Protein AF-0000000074538160 (afdb_homodimer)

pLDDT: mean 96.9, std 2.84, range [79.94, 98.94]

Solvent-accessible surface area (backbone atoms only — not comparable to full-atom values): 39785 Å² total; per-residue (Å²): 89,37,31,44,32,22,44,31,34,42,25,42,50,98,81,54,50,70,41,69,65,36,22,42,31,29,35,51,31,23,67,41,72,41,47,61,70,58,47,47,67,73,40,71,86,40,51,75,45,78,40,78,60,17,30,36,31,35,16,29,19,36,54,29,30,30,57,59,32,44,50,45,82,41,67,63,48,65,35,31,48,67,58,26,52,51,32,41,70,72,42,38,67,59,33,44,70,61,32,39,70,66,44,35,49,53,49,51,42,39,24,42,36,34,19,34,31,31,38,23,36,48,34,79,80,54,83,54,48,66,63,52,65,70,40,84,44,30,32,40,40,18,41,37,43,60,48,55,42,76,90,41,36,68,58,43,49,52,53,37,50,52,49,43,53,59,44,49,75,55,50,51,98,44,24,38,60,29,38,20,47,51,32,64,86,39,35,23,63,70,46,50,51,53,52,51,50,50,29,61,76,67,70,36,50,35,34,29,44,36,41,65,33,71,50,52,46,40,22,34,74,69,56,38,65,71,47,49,67,62,40,42,79,72,28,90,76,64,68,62,77,34,41,66,66,61,48,58,56,70,49,64,99,39,44,29,37,38,29,47,37,33,66,59,86,67,49,69,75,59,50,92,53,32,24,38,28,43,27,52,54,31,40,44,38,33,26,45,53,65,56,61,58,69,56,33,60,72,47,64,46,45,42,20,34,22,50,43,24,37,72,45,29,89,60,58,34,52,36,60,48,53,43,38,43,58,40,45,47,30,73,43,58,40,57,63,46,33,50,51,52,53,32,14,23,11,28,28,17,16,59,62,72,71,43,67,39,16,31,63,44,66,75,18,37,22,31,33,19,29,32,75,43,70,62,52,53,80,91,43,42,62,43,47,46,44,68,69,48,69,54,37,78,40,33,22,43,53,48,37,79,55,86,115,89,36,31,43,31,22,46,30,36,44,27,42,51,98,81,55,49,72,43,70,65,36,23,42,31,29,34,51,29,23,65,43,72,42,47,61,69,58,48,46,67,73,41,72,85,40,50,76,44,78,40,77,61,17,29,37,30,36,15,27,18,36,54,28,30,30,57,58,33,45,51,44,84,41,68,60,47,66,35,32,48,67,57,24,51,51,32,40,70,71,42,38,65,59,33,43,70,62,34,40,72,66,46,36,48,52,50,50,44,38,24,42,37,33,19,35,32,31,36,24,35,48,33,78,80,53,82,54,46,65,64,52,68,71,39,85,44,31,31,41,40,18,39,37,41,59,48,57,43,75,91,42,37,68,59,44,50,52,53,36,50,53,50,42,54,59,43,49,74,56,51,51,97,45,26,40,58,29,38,19,47,49,32,64,87,38,35,23,64,70,46,49,50,54,53,50,51,50,29,59,77,66,70,36,50,35,35,30,44,37,39,63,34,72,49,54,46,40,21,35,72,70,57,39,66,70,47,50,68,61,40,43,78,71,29,90,77,67,65,62,77,36,40,67,67,60,48,58,57,70,49,66,99,38,44,28,36,37,29,46,36,34,65,58,87,68,51,70,76,58,50,91,53,31,26,39,28,43,28,50,54,29,40,45,40,33,26,44,53,64,56,59,58,71,56,33,60,73,47,63,46,45,42,21,34,22,49,43,26,36,70,45,31,86,61,58,34,52,36,60,48,55,43,38,42,57,41,44,46,31,73,44,56,40,57,62,47,34,51,52,51,53,32,16,24,11,29,28,16,16,59,62,71,69,43,66,39,16,31,62,43,65,74,18,37,21,30,32,20,29,31,76,44,70,63,52,54,80,90,43,42,62,42,47,47,43,69,71,46,68,54,38,78,39,32,21,42,52,46,37,77,56,87,115

InterPro domains:
  IPR006680 Amidohydrolase-related [PF01979] (56-401)
  IPR011059 Metal-dependent hydrolase, composite domain superfamily [G3DSA:2.30.40.10] (18-399)
  IPR011059 Metal-dependent hydrolase, composite domain superfamily [SSF51338] (5-71)
  IPR032466 Metal-dependent hydrolase [SSF51556] (58-356)
  IPR050287 5-Methylthioadenosine/S-adenosylhomocysteine deaminase [PTHR43794] (3-376)

Radius of gyration: 28.09 Å; Cα contacts (8 Å, |Δi|>4): 1899; chains: 2; bounding box: 71×78×60 Å

Nearest PDB structures (foldseek):
  3v7p-assembly1_A-2  TM=9.615E-01  e=7.462E-52  Nitratiruptor sp. SB155-2
  4m51-assembly1_A-2  TM=9.597E-01  e=9.578E-51  Nitratiruptor sp. SB155-2
  7lkj-assembly1_B  TM=9.302E-01  e=2.598E-47  Helicobacter pylori
  7lkj-assembly2_D  TM=9.260E-01  e=8.483E-46  Helicobacter pylori
  2imr-assembly1_A  TM=6.875E-01  e=3.384E-22  Deinococcus radiodurans

Secondary structure (DSSP, 8-state):
-EEEEEEEEE--STT--EEEEEEEEESSBEEEEE-HHHHHHH-TTSEEEEEEEEEEEEPEEEEEEEGGGTT-SS-S--S-HHHHHHHHHHHHHHHHHH--HHHHHHHHHHHHHTTEEEEEEEESSSTTHHHHHTSSSEEEEEEEE-B--GGGHHHHHHHHHHHHHHHHTT-SSSEEEEEEE--TTTB-HHHHHHHHHHHHHHT--EEEEES-SHHHHHHHHHS-STHHHHHTTT-SS------HHHHHHTTTTS-EEEEE-TT---GGG--TTEEEEE-HHHHHHH-S----HHHHHHHT-EEEE--EETTS-S---HHHHHHHHHHHTTTS-HHHHHHHHHHIIIIIHHHHHT-S-SS--TTSB--EEEEEPPSS-GGGHHHHHHHH----SEEEETTEE---/-EEEEEEEEE--STT--EEEEEEEEESSBEEEEE-HHHHHHH-TTSEEEEEEEEEEEEPEEEEEEEGGGTT-SS-S--S-HHHHHHHHHHHHHHHHHH--HHHHHHHHHHHHHTTEEEEEEEESSSTTHHHHHTSSSEEEEEEEE-B--GGGHHHHHHHHHHHHHHHHTT-SSSEEEEEEE--TTTB-HHHHHHHHHHHHHHT--EEEEES-SHHHHHHHHHS-STHHHHHTTT-SS------HHHHHHTTTTS-EEEEE-TT---GGG--TTEEEEE-HHHHHHH-S----HHHHHHHT-EEEE--EETTS-S---HHHHHHHHHHHTTTS-HHHHHHHHHHIIIIIHHHHHT-S-SS--TTSB--EEEEEPPSS-GGGHHHHHHHH--S-SEEEETTEEP--

Sequence (808 aa):
MEILKAKWLIVCDENFKILKDRCIAFDEKIRAIGSESELRAKFKNAKFSELRNSVIAPAFVNTHVHLEFSANASELTYGDFIAWLGSIVTHGGELAKKCTPKIMQKALNSMLKSGVGTVGAVSSFGKDLHILATSPARVVFFNEILGSNGEFVEQNWLNFMAKFKASQAFASARFTPAVSLHSPYSIHPDLAIKALNFAREKDLIVCTHFLESKAEKSWLDSGTGAFKEHLKRFVKEPKPMFSAEGYFAQFSQLRTLFTHCVYESDFTKFKPYHSITHCAVSNRLLGKKALDLGAILRAKVNLNIGTDGLSSNISLNFWDELRAVLLTHQNLELNHLAKVVFKAATKGGADALGINSGELKPAKLADIAVYSAPKCDESELVLQLILHTKQAKRLYIGGKICEFMEILKAKWLIVCDENFKILKDRCIAFDEKIRAIGSESELRAKFKNAKFSELRNSVIAPAFVNTHVHLEFSANASELTYGDFIAWLGSIVTHGGELAKKCTPKIMQKALNSMLKSGVGTVGAVSSFGKDLHILATSPARVVFFNEILGSNGEFVEQNWLNFMAKFKASQAFASARFTPAVSLHSPYSIHPDLAIKALNFAREKDLIVCTHFLESKAEKSWLDSGTGAFKEHLKRFVKEPKPMFSAEGYFAQFSQLRTLFTHCVYESDFTKFKPYHSITHCAVSNRLLGKKALDLGAILRAKVNLNIGTDGLSSNISLNFWDELRAVLLTHQNLELNHLAKVVFKAATKGGADALGINSGELKPAKLADIAVYSAPKCDESELVLQLILHTKQAKRLYIGGKICEF

Organism: Campylobacter curvus (strain 525.92) (NCBI:txid360105)

Foldseek 3Di:
DAKEWEQWEQFLPPVRDIDGGKIWDDFLFTADIGHPVVVCVVVVPHHYDYDYQKYKYFFFEAQAAELLQLQDAPQAAFAAQLRRVVSCVVCVVVSSVRRDLVSSLVQVVLAVFLRHQEYEYEYAQLRCLVVQLPARHQYAYAQEQWAADPVCLVVSLVNSVVSQVVNVVSDDPRYHYAHEYEEQQTHAPVNLLVRLVVCVVVVGAYEYEACLAPQVQCCLPPVDDDVQVVCCVRPVGDHRRHHRVRVVVSCPPHQYEHERCQVPDALLPDDQSYAYEAQQQLSRGHHDTHRPVVNNVVSVGQYAYHNNYVSRHNGSQVLVRLVSQLVRCVVDDRLVSLSVHLSNRFVSSCSSNVAQTRGNDGPGGPFMFMARFDPDDPSCGSVVCSVDGRGTPWTDNSNHTHDD/DAKEWEQWEQFLPPVRDIDGGWIWDDFLFTADIGHPVVVCVVVVPHHYDYDYQKYKYFFFEAQAAELLQLQDAPQAAFAAQLRRVVSCVVCVVVSSVRRDLVSSLVQVVLAVFLRHQEYEYEYAQLRCLVVQLPANHQYAYAQEQWAADPVCLVVSLVNSVVSQVVNVVSDDPRGHYAHEYEEQQTHAPVNLLVRLVVCVVVVGAYEYEACLAPQVQCCLPPVDDPVQVSCCVRPVGDHRRHHSVRVVVSCPPHQYEHERCQVPDALLPDDQSYAYEAQQQLSRGHHDTHRPVVNNVVSVGQYAYHNNYVSRHNGSQVLVRLVSQLVRCVVDDRLVSLSVHLSNRFVSSCSSNVAQTRGNDGPGGPFMFMARFDPDDPSCGSVVCSVDGRGTPWTDNSNHTHDD

Structure (mmCIF, N/CA/C/O backbone):
data_AF-0000000074538160-model_v1
#
loop_
_entity.id
_entity.type
_entity.pdbx_description
1 polymer 'Metallo-dependent hydrolase, subgroup D'
#
loop_
_atom_site.group_PDB
_atom_site.id
_atom_site.type_symbol
_atom_site.label_atom_id
_atom_site.label_alt_id
_atom_site.label_comp_id
_atom_site.label_asym_id
_atom_site.label_entity_id
_atom_site.label_seq_id
_atom_site.pdbx_PDB_ins_code
_atom_site.Cartn_x
_atom_site.Cartn_y
_atom_site.Cartn_z
_atom_site.occupancy
_atom_site.B_iso_or_equiv
_atom_site.auth_seq_id
_atom_site.auth_comp_id
_atom_site.auth_asym_id
_atom_site.auth_atom_id
_atom_site.pdbx_PDB_model_num
ATOM 1 N N . MET A 1 1 ? -12.555 -36.156 9.016 1 93.69 1 MET A N 1
ATOM 2 C CA . MET A 1 1 ? -13.656 -35.312 8.57 1 93.69 1 MET A CA 1
ATOM 3 C C . MET A 1 1 ? -13.906 -34.156 9.555 1 93.69 1 MET A C 1
ATOM 5 O O . MET A 1 1 ? -13.906 -34.375 10.766 1 93.69 1 MET A O 1
ATOM 9 N N . GLU A 1 2 ? -13.961 -32.938 9.07 1 97.44 2 GLU A N 1
ATOM 10 C CA . GLU A 1 2 ? -14.195 -31.75 9.891 1 97.44 2 GLU A CA 1
ATOM 11 C C . GLU A 1 2 ? -15.398 -30.969 9.391 1 97.44 2 GLU A C 1
ATOM 13 O O . GLU A 1 2 ? -15.703 -30.969 8.195 1 97.44 2 GLU A O 1
ATOM 18 N N . ILE A 1 3 ? -16.109 -30.438 10.297 1 98.56 3 ILE A N 1
ATOM 19 C CA . ILE A 1 3 ? -17.156 -29.453 10.008 1 98.56 3 ILE A CA 1
ATOM 20 C C . ILE A 1 3 ? -16.844 -28.141 10.711 1 98.56 3 ILE A C 1
ATOM 22 O O . ILE A 1 3 ? -16.703 -28.094 11.93 1 98.56 3 ILE A O 1
ATOM 26 N N . LEU A 1 4 ? -16.609 -27.094 9.914 1 98.62 4 LEU A N 1
ATOM 27 C CA . LEU A 1 4 ? -16.406 -25.766 10.469 1 98.62 4 LEU A CA 1
ATOM 28 C C . LEU A 1 4 ? -17.625 -24.875 10.25 1 98.62 4 LEU A C 1
ATOM 30 O O . LEU A 1 4 ? -18.219 -24.891 9.164 1 98.62 4 LEU A O 1
ATOM 34 N N . LYS A 1 5 ? -18.109 -24.188 11.25 1 98.25 5 LYS A N 1
ATOM 35 C CA . LYS A 1 5 ? -19.141 -23.156 11.148 1 98.25 5 LYS A CA 1
ATOM 36 C C . LYS A 1 5 ? -18.547 -21.766 11.344 1 98.25 5 LYS A C 1
ATOM 38 O O . LYS A 1 5 ? -17.766 -21.531 12.273 1 98.25 5 LYS A O 1
ATOM 43 N N . ALA A 1 6 ? -18.797 -20.828 10.461 1 98.25 6 ALA A N 1
ATOM 44 C CA . ALA A 1 6 ? -18.281 -19.453 10.594 1 98.25 6 ALA A CA 1
ATOM 45 C C . ALA A 1 6 ? -19.375 -18.438 10.258 1 98.25 6 ALA A C 1
ATOM 47 O O . ALA A 1 6 ? -20.422 -18.797 9.727 1 98.25 6 ALA A O 1
ATOM 48 N N . LYS A 1 7 ? -19.141 -17.188 10.656 1 98.06 7 LYS A N 1
ATOM 49 C CA . LYS A 1 7 ? -20.078 -16.094 10.383 1 98.06 7 LYS A CA 1
ATOM 50 C C . LYS A 1 7 ? -20.281 -15.914 8.883 1 98.06 7 LYS A C 1
ATOM 52 O O . LYS A 1 7 ? -21.406 -15.703 8.422 1 98.06 7 LYS A O 1
ATOM 57 N N . TRP A 1 8 ? -19.141 -15.992 8.172 1 98.44 8 TRP A N 1
ATOM 58 C CA . TRP A 1 8 ? -19.203 -15.82 6.723 1 98.44 8 TRP A CA 1
ATOM 59 C C . TRP A 1 8 ? -18.406 -16.906 6.008 1 98.44 8 TRP A C 1
ATOM 61 O O . TRP A 1 8 ? -17.344 -17.312 6.477 1 98.44 8 TRP A O 1
ATOM 71 N N . LEU A 1 9 ? -18.938 -17.438 4.914 1 98.62 9 LEU A N 1
ATOM 72 C CA . LEU A 1 9 ? -18.203 -18.234 3.943 1 98.62 9 LEU A CA 1
ATOM 73 C C . LEU A 1 9 ? -18.125 -17.516 2.598 1 98.62 9 LEU A C 1
ATOM 75 O O . LEU A 1 9 ? -19.156 -17.234 1.979 1 98.62 9 LEU A O 1
ATOM 79 N N . ILE A 1 10 ? -16.906 -17.188 2.209 1 98.75 10 ILE A N 1
ATOM 80 C CA . ILE A 1 10 ? -16.719 -16.641 0.869 1 98.75 10 ILE A CA 1
ATOM 81 C C . ILE A 1 10 ? -16.469 -17.781 -0.116 1 98.75 10 ILE A C 1
ATOM 83 O O . ILE A 1 10 ? -15.391 -18.391 -0.117 1 98.75 10 ILE A O 1
ATOM 87 N N . VAL A 1 11 ? -17.359 -18.078 -0.979 1 97.69 11 VAL A N 1
ATOM 88 C CA . VAL A 1 11 ? -17.359 -19.281 -1.805 1 97.69 11 VAL A CA 1
ATOM 89 C C . VAL A 1 11 ? -16.391 -19.109 -2.975 1 97.69 11 VAL A C 1
ATOM 91 O O . VAL A 1 11 ? -15.766 -20.078 -3.418 1 97.69 11 VAL A O 1
ATOM 94 N N . CYS A 1 12 ? -16.203 -17.812 -3.545 1 97.31 12 CYS A N 1
ATOM 95 C CA . CYS A 1 12 ? -15.344 -17.438 -4.66 1 97.31 12 CYS A CA 1
ATOM 96 C C . CYS A 1 12 ? -15.766 -18.156 -5.941 1 97.31 12 CYS A C 1
ATOM 98 O O . CYS A 1 12 ? -14.914 -18.609 -6.707 1 97.31 12 CYS A O 1
ATOM 100 N N . ASP A 1 13 ? -17.094 -18.406 -6.098 1 95 13 ASP A N 1
ATOM 101 C CA . ASP A 1 13 ? -17.625 -18.938 -7.348 1 95 13 ASP A CA 1
ATOM 102 C C . ASP A 1 13 ? -17.797 -17.828 -8.383 1 95 13 ASP A C 1
ATOM 104 O O . ASP A 1 13 ? -17.312 -16.703 -8.195 1 95 13 ASP A O 1
ATOM 108 N N . GLU A 1 14 ? -18.406 -18.094 -9.523 1 91.44 14 GLU A N 1
ATOM 109 C CA . GLU A 1 14 ? -18.547 -17.141 -10.617 1 91.44 14 GLU A CA 1
ATOM 110 C C . GLU A 1 14 ? -19.359 -15.922 -10.18 1 91.44 14 GLU A C 1
ATOM 112 O O . GLU A 1 14 ? -19.125 -14.812 -10.656 1 91.44 14 GLU A O 1
ATOM 117 N N . ASN A 1 15 ? -20.25 -16.141 -9.234 1 92.31 15 ASN A N 1
ATOM 118 C CA . ASN A 1 15 ? -21.094 -15.055 -8.773 1 92.31 15 ASN A CA 1
ATOM 119 C C . ASN A 1 15 ? -20.562 -14.438 -7.484 1 92.31 15 ASN A C 1
ATOM 121 O O . ASN A 1 15 ? -21.172 -13.508 -6.938 1 92.31 15 ASN A O 1
ATOM 125 N N . PHE A 1 16 ? -19.453 -14.953 -7 1 95.56 16 PHE A N 1
ATOM 126 C CA . PHE A 1 16 ? -18.828 -14.484 -5.766 1 95.56 16 PHE A CA 1
ATOM 127 C C . PHE A 1 16 ? -19.828 -14.492 -4.617 1 95.56 16 PHE A C 1
ATOM 129 O O . PHE A 1 16 ? -19.984 -13.484 -3.926 1 95.56 16 PHE A O 1
ATOM 136 N N . LYS A 1 17 ? -20.469 -15.656 -4.352 1 95.19 17 LYS A N 1
ATOM 137 C CA . LYS A 1 17 ? -21.484 -15.812 -3.307 1 95.19 17 LYS A CA 1
ATOM 138 C C . LYS A 1 17 ? -20.844 -15.812 -1.921 1 95.19 17 LYS A C 1
ATOM 140 O O . LYS A 1 17 ? -19.781 -16.406 -1.717 1 95.19 17 LYS A O 1
ATOM 145 N N . ILE A 1 18 ? -21.438 -15.07 -1.02 1 98.31 18 ILE A N 1
ATOM 146 C CA . ILE A 1 18 ? -21.078 -15.086 0.395 1 98.31 18 ILE A CA 1
ATOM 147 C C . ILE A 1 18 ? -22.219 -15.672 1.215 1 98.31 18 ILE A C 1
ATOM 149 O O . ILE A 1 18 ? -23.359 -15.234 1.089 1 98.31 18 ILE A O 1
ATOM 153 N N . LEU A 1 19 ? -21.938 -16.688 1.991 1 97.81 19 LEU A N 1
ATOM 154 C CA . LEU A 1 19 ? -22.953 -17.344 2.818 1 97.81 19 LEU A CA 1
ATOM 155 C C . LEU A 1 19 ? -22.797 -16.922 4.281 1 97.81 19 LEU A C 1
ATOM 157 O O . LEU A 1 19 ? -21.688 -16.766 4.773 1 97.81 19 LEU A O 1
ATOM 161 N N . LYS A 1 20 ? -23.906 -16.734 4.953 1 96.81 20 LYS A N 1
ATOM 162 C CA . LYS A 1 20 ? -23.906 -16.312 6.352 1 96.81 20 LYS A CA 1
ATOM 163 C C . LYS A 1 20 ? -24.328 -17.469 7.266 1 96.81 20 LYS A C 1
ATOM 165 O O . LYS A 1 20 ? -25.312 -18.156 7 1 96.81 20 LYS A O 1
ATOM 170 N N . ASP A 1 21 ? -23.562 -17.703 8.25 1 97.44 21 ASP A N 1
ATOM 171 C CA . ASP A 1 21 ? -23.875 -18.656 9.312 1 97.44 21 ASP A CA 1
ATOM 172 C C . ASP A 1 21 ? -24.078 -20.062 8.75 1 97.44 21 ASP A C 1
ATOM 174 O O . ASP A 1 21 ? -25.078 -20.719 9.055 1 97.44 21 ASP A O 1
ATOM 178 N N . ARG A 1 22 ? -23.109 -20.438 7.867 1 97.88 22 ARG A N 1
ATOM 179 C CA . ARG A 1 22 ? -23.141 -21.766 7.25 1 97.88 22 ARG A CA 1
ATOM 180 C C . ARG A 1 22 ? -21.922 -22.578 7.652 1 97.88 22 ARG A C 1
ATOM 182 O O . ARG A 1 22 ? -20.969 -22.047 8.242 1 97.88 22 ARG A O 1
ATOM 189 N N . CYS A 1 23 ? -22.047 -23.844 7.41 1 98.56 23 CYS A N 1
ATOM 190 C CA . CYS A 1 23 ? -20.984 -24.797 7.734 1 98.56 23 CYS A CA 1
ATOM 191 C C . CYS A 1 23 ? -20.375 -25.375 6.473 1 98.56 23 CYS A C 1
ATOM 193 O O . CYS A 1 23 ? -21.016 -25.438 5.426 1 98.56 23 CYS A O 1
ATOM 195 N N . ILE A 1 24 ? -19.141 -25.75 6.586 1 98.81 24 ILE A N 1
ATOM 196 C CA . ILE A 1 24 ? -18.438 -26.5 5.547 1 98.81 24 ILE A CA 1
ATOM 197 C C . ILE A 1 24 ? -17.906 -27.812 6.121 1 98.81 24 ILE A C 1
ATOM 199 O O . ILE A 1 24 ? -17.312 -27.828 7.199 1 98.81 24 ILE A O 1
ATOM 203 N N . ALA A 1 25 ? -18.188 -28.906 5.469 1 98.81 25 ALA A N 1
ATOM 204 C CA . ALA A 1 25 ? -17.703 -30.234 5.84 1 98.81 25 ALA A CA 1
ATOM 205 C C . ALA A 1 25 ? -16.641 -30.719 4.859 1 98.81 25 ALA A C 1
ATOM 207 O O . ALA A 1 25 ? -16.812 -30.625 3.643 1 98.81 25 ALA A O 1
ATOM 208 N N . PHE A 1 26 ? -15.469 -31.188 5.418 1 98.69 26 PHE A N 1
ATOM 209 C CA . PHE A 1 26 ? -14.406 -31.594 4.5 1 98.69 26 PHE A CA 1
ATOM 210 C C . PHE A 1 26 ? -13.5 -32.625 5.145 1 98.69 26 PHE A C 1
ATOM 212 O O . PHE A 1 26 ? -13.453 -32.75 6.371 1 98.69 26 PHE A O 1
ATOM 219 N N . ASP A 1 27 ? -12.875 -33.469 4.379 1 98.12 27 ASP A N 1
ATOM 220 C CA . ASP A 1 27 ? -11.656 -34.25 4.617 1 98.12 27 ASP A CA 1
ATOM 221 C C . ASP A 1 27 ? -10.523 -33.781 3.715 1 98.12 27 ASP A C 1
ATOM 223 O O . ASP A 1 27 ? -10.172 -32.594 3.721 1 98.12 27 ASP A O 1
ATOM 227 N N . GLU A 1 28 ? -10.117 -34.562 2.783 1 98 28 GLU A N 1
ATOM 228 C CA . GLU A 1 28 ? -9.133 -34.062 1.826 1 98 28 GLU A CA 1
ATOM 229 C C . GLU A 1 28 ? -9.773 -33.125 0.809 1 98 28 GLU A C 1
ATOM 231 O O . GLU A 1 28 ? -9.109 -32.219 0.289 1 98 28 GLU A O 1
ATOM 236 N N . LYS A 1 29 ? -11.062 -33.375 0.63 1 98.5 29 LYS A N 1
ATOM 237 C CA . LYS A 1 29 ? -11.875 -32.562 -0.268 1 98.5 29 LYS A CA 1
ATOM 238 C C . LYS A 1 29 ? -13.086 -31.984 0.46 1 98.5 29 LYS A C 1
ATOM 240 O O . LYS A 1 29 ? -13.492 -32.5 1.503 1 98.5 29 LYS A O 1
ATOM 245 N N . ILE A 1 30 ? -13.586 -30.938 -0.031 1 98.75 30 ILE A N 1
ATOM 246 C CA . ILE A 1 30 ? -14.836 -30.391 0.486 1 98.75 30 ILE A CA 1
ATOM 247 C C . ILE A 1 30 ? -15.984 -31.344 0.155 1 98.75 30 ILE A C 1
ATOM 249 O O . ILE A 1 30 ? -16.125 -31.781 -0.989 1 98.75 30 ILE A O 1
ATOM 253 N N . ARG A 1 31 ? -16.781 -31.672 1.152 1 98.69 31 ARG A N 1
ATOM 254 C CA . ARG A 1 31 ? -17.844 -32.656 0.955 1 98.69 31 ARG A CA 1
ATOM 255 C C . ARG A 1 31 ? -19.203 -31.953 0.811 1 98.69 31 ARG A C 1
ATOM 257 O O . ARG A 1 31 ? -20.047 -32.406 0.038 1 98.69 31 ARG A O 1
ATOM 264 N N . ALA A 1 32 ? -19.359 -30.938 1.624 1 98.44 32 ALA A N 1
ATOM 265 C CA . ALA A 1 32 ? -20.656 -30.25 1.595 1 98.44 32 ALA A CA 1
ATOM 266 C C . ALA A 1 32 ? -20.578 -28.906 2.299 1 98.44 32 ALA A C 1
ATOM 268 O O . ALA A 1 32 ? -19.719 -28.688 3.15 1 98.44 32 ALA A O 1
ATOM 269 N N . ILE A 1 33 ? -21.422 -28.016 1.867 1 98.44 33 ILE A N 1
ATOM 270 C CA . ILE A 1 33 ? -21.734 -26.766 2.557 1 98.44 33 ILE A CA 1
ATOM 271 C C . ILE A 1 33 ? -23.219 -26.719 2.896 1 98.44 33 ILE A C 1
ATOM 273 O O . ILE A 1 33 ? -24.062 -27.062 2.066 1 98.44 33 ILE A O 1
ATOM 277 N N . GLY A 1 34 ? -23.547 -26.406 4.094 1 98 34 GLY A N 1
ATOM 278 C CA . GLY A 1 34 ? -24.953 -26.391 4.5 1 98 34 GLY A CA 1
ATOM 279 C C . GLY A 1 34 ? -25.156 -25.906 5.922 1 98 34 GLY A C 1
ATOM 280 O O . GLY A 1 34 ? -24.266 -25.266 6.5 1 98 34 GLY A O 1
ATOM 281 N N . SER A 1 35 ? -26.344 -26.156 6.453 1 97.94 35 SER A N 1
ATOM 282 C CA . SER A 1 35 ? -26.641 -25.797 7.836 1 97.94 35 SER A CA 1
ATOM 283 C C . SER A 1 35 ? -25.953 -26.734 8.812 1 97.94 35 SER A C 1
ATOM 285 O O . SER A 1 35 ? -25.578 -27.859 8.445 1 97.94 35 SER A O 1
ATOM 287 N N . GLU A 1 36 ? -25.75 -26.188 9.992 1 97.5 36 GLU A N 1
ATOM 288 C CA . GLU A 1 36 ? -25.156 -27.016 11.047 1 97.5 36 GLU A CA 1
ATOM 289 C C . GLU A 1 36 ? -25.938 -28.312 11.234 1 97.5 36 GLU A C 1
ATOM 291 O O . GLU A 1 36 ? -25.344 -29.406 11.25 1 97.5 36 GLU A O 1
ATOM 296 N N . SER A 1 37 ? -27.25 -28.219 11.367 1 97.56 37 SER A N 1
ATOM 297 C CA . SER A 1 37 ? -28.094 -29.375 11.609 1 97.56 37 SER A CA 1
ATOM 298 C C . SER A 1 37 ? -27.953 -30.406 10.484 1 97.56 37 SER A C 1
ATOM 300 O O . SER A 1 37 ? -27.828 -31.594 10.734 1 97.56 37 SER A O 1
ATOM 302 N N . GLU A 1 38 ? -27.953 -29.938 9.305 1 98 38 GLU A N 1
ATOM 303 C CA . GLU A 1 38 ? -27.859 -30.812 8.141 1 98 38 GLU A CA 1
ATOM 304 C C . GLU A 1 38 ? -26.531 -31.547 8.109 1 98 38 GLU A C 1
ATOM 306 O O . GLU A 1 38 ? -26.484 -32.75 7.914 1 98 38 GLU A O 1
ATOM 311 N N . LEU A 1 39 ? -25.438 -30.875 8.289 1 98.19 39 LEU A N 1
ATOM 312 C CA . LEU A 1 39 ? -24.109 -31.453 8.117 1 98.19 39 LEU A CA 1
ATOM 313 C C . LEU A 1 39 ? -23.766 -32.375 9.289 1 98.19 39 LEU A C 1
ATOM 315 O O . LEU A 1 39 ? -23.094 -33.375 9.102 1 98.19 39 LEU A O 1
ATOM 319 N N . ARG A 1 40 ? -24.234 -32 10.453 1 97.25 40 ARG A N 1
ATOM 320 C CA . ARG A 1 40 ? -23.984 -32.844 11.609 1 97.25 40 ARG A CA 1
ATOM 321 C C . ARG A 1 40 ? -24.766 -34.156 11.492 1 97.25 40 ARG A C 1
ATOM 323 O O . ARG A 1 40 ? -24.297 -35.219 11.93 1 97.25 40 ARG A O 1
ATOM 330 N N . ALA A 1 41 ? -25.922 -34.062 10.961 1 97.69 41 ALA A N 1
ATOM 331 C CA . ALA A 1 41 ? -26.719 -35.25 10.742 1 97.69 41 ALA A CA 1
ATOM 332 C C . ALA A 1 41 ? -26.094 -36.156 9.664 1 97.69 41 ALA A C 1
ATOM 334 O O . ALA A 1 41 ? -26.125 -37.375 9.766 1 97.69 41 ALA A O 1
ATOM 335 N N . LYS A 1 42 ? -25.625 -35.531 8.648 1 97.56 42 LYS A N 1
ATOM 336 C CA . LYS A 1 42 ? -25.062 -36.25 7.504 1 97.56 42 LYS A CA 1
ATOM 337 C C . LYS A 1 42 ? -23.719 -36.875 7.844 1 97.56 42 LYS A C 1
ATOM 339 O O . LYS A 1 42 ? -23.406 -37.969 7.387 1 97.56 42 LYS A O 1
ATOM 344 N N . PHE A 1 43 ? -22.922 -36.094 8.586 1 97.69 43 PHE A N 1
ATOM 345 C CA . PHE A 1 43 ? -21.594 -36.562 8.945 1 97.69 43 PHE A CA 1
ATOM 346 C C . PHE A 1 43 ? -21.469 -36.719 10.461 1 97.69 43 PHE A C 1
ATOM 348 O O . PHE A 1 43 ? -20.734 -35.969 11.117 1 97.69 43 PHE A O 1
ATOM 355 N N . LYS A 1 44 ? -21.969 -37.781 11.039 1 95.31 44 LYS A N 1
ATOM 356 C CA . LYS A 1 44 ? -22.188 -37.969 12.469 1 95.31 44 LYS A CA 1
ATOM 357 C C . LYS A 1 44 ? -20.859 -38.125 13.211 1 95.31 44 LYS A C 1
ATOM 359 O O . LYS A 1 44 ? -20.766 -37.75 14.383 1 95.31 44 LYS A O 1
ATOM 364 N N . ASN A 1 45 ? -19.812 -38.562 12.516 1 95.12 45 ASN A N 1
ATOM 365 C CA . ASN A 1 45 ? -18.547 -38.812 13.188 1 95.12 45 ASN A CA 1
ATOM 366 C C . ASN A 1 45 ? -17.562 -37.656 12.953 1 95.12 45 ASN A C 1
ATOM 368 O O . ASN A 1 45 ? -16.422 -37.719 13.406 1 95.12 45 ASN A O 1
ATOM 372 N N . ALA A 1 46 ? -18 -36.625 12.273 1 97.06 46 ALA A N 1
ATOM 373 C CA . ALA A 1 46 ? -17.125 -35.5 11.961 1 97.06 46 ALA A CA 1
ATOM 374 C C . ALA A 1 46 ? -16.891 -34.625 13.195 1 97.06 46 ALA A C 1
ATOM 376 O O . ALA A 1 46 ? -17.781 -34.469 14.039 1 97.06 46 ALA A O 1
ATOM 377 N N . LYS A 1 47 ? -15.602 -34.125 13.289 1 97.19 47 LYS A N 1
ATOM 378 C CA . LYS A 1 47 ? -15.305 -33.156 14.336 1 97.19 47 LYS A CA 1
ATOM 379 C C . LYS A 1 47 ? -15.906 -31.797 14 1 97.19 47 LYS A C 1
ATOM 381 O O . LYS A 1 47 ? -15.609 -31.219 12.961 1 97.19 47 LYS A O 1
ATOM 386 N N . PHE A 1 48 ? -16.766 -31.281 14.875 1 97.31 48 PHE A N 1
ATOM 387 C CA . PHE A 1 48 ? -17.438 -30 14.664 1 97.31 48 PHE A CA 1
ATOM 388 C C . PHE A 1 48 ? -16.734 -28.891 15.43 1 97.31 48 PHE A C 1
ATOM 390 O O . PHE A 1 48 ? -16.406 -29.062 16.609 1 97.31 48 PHE A O 1
ATOM 397 N N . SER A 1 49 ? -16.375 -27.812 14.773 1 97 49 SER A N 1
ATOM 398 C CA . SER A 1 49 ? -15.844 -26.609 15.398 1 97 49 SER A CA 1
ATOM 399 C C . SER A 1 49 ? -16.625 -25.359 14.984 1 97 49 SER A C 1
ATOM 401 O O . SER A 1 49 ? -16.766 -25.078 13.797 1 97 49 SER A O 1
ATOM 403 N N . GLU A 1 50 ? -17.141 -24.641 15.93 1 96.69 50 GLU A N 1
ATOM 404 C CA . GLU A 1 50 ? -17.75 -23.344 15.656 1 96.69 50 GLU A CA 1
ATOM 405 C C . GLU A 1 50 ? -16.734 -22.203 15.781 1 96.69 50 GLU A C 1
ATOM 407 O O . GLU A 1 50 ? -16.188 -21.984 16.859 1 96.69 50 GLU A O 1
ATOM 412 N N . LEU A 1 51 ? -16.469 -21.578 14.688 1 96.38 51 LEU A N 1
ATOM 413 C CA . LEU A 1 51 ? -15.531 -20.469 14.648 1 96.38 51 LEU A CA 1
ATOM 414 C C . LEU A 1 51 ? -16.266 -19.141 14.625 1 96.38 51 LEU A C 1
ATOM 416 O O . LEU A 1 51 ? -16.438 -18.531 13.562 1 96.38 51 LEU A O 1
ATOM 420 N N . ARG A 1 52 ? -16.672 -18.594 15.82 1 91.38 52 ARG A N 1
ATOM 421 C CA . ARG A 1 52 ? -17.438 -17.359 15.922 1 91.38 52 ARG A CA 1
ATOM 422 C C . ARG A 1 52 ? -16.656 -16.188 15.352 1 91.38 52 ARG A C 1
ATOM 424 O O . ARG A 1 52 ? -15.43 -16.125 15.469 1 91.38 52 ARG A O 1
ATOM 431 N N . ASN A 1 53 ? -17.188 -15.258 14.758 1 95.38 53 ASN A N 1
ATOM 432 C CA . ASN A 1 53 ? -16.625 -14.023 14.227 1 95.38 53 ASN A CA 1
ATOM 433 C C . ASN A 1 53 ? -15.484 -14.289 13.258 1 95.38 53 ASN A C 1
ATOM 435 O O . ASN A 1 53 ? -14.414 -13.695 13.375 1 95.38 53 ASN A O 1
ATOM 439 N N . SER A 1 54 ? -15.695 -15.383 12.477 1 98.5 54 SER A N 1
ATOM 440 C CA . SER A 1 54 ? -14.672 -15.75 11.508 1 98.5 54 SER A CA 1
ATOM 441 C C . SER A 1 54 ? -15.242 -15.773 10.094 1 98.5 54 SER A C 1
ATOM 443 O O . SER A 1 54 ? -16.453 -15.789 9.906 1 98.5 54 SER A O 1
ATOM 445 N N . VAL A 1 55 ? -14.344 -15.688 9.188 1 98.81 55 VAL A N 1
ATOM 446 C CA . VAL A 1 55 ? -14.609 -15.836 7.762 1 98.81 55 VAL A CA 1
ATOM 447 C C . VAL A 1 55 ? -13.867 -17.062 7.223 1 98.81 55 VAL A C 1
ATOM 449 O O . VAL A 1 55 ? -12.68 -17.234 7.504 1 98.81 55 VAL A O 1
ATOM 452 N N . ILE A 1 56 ? -14.57 -17.938 6.527 1 98.81 56 ILE A N 1
ATOM 453 C CA . ILE A 1 56 ? -13.938 -19.062 5.832 1 98.81 56 ILE A CA 1
ATOM 454 C C . ILE A 1 56 ? -13.883 -18.781 4.336 1 98.81 56 ILE A C 1
ATOM 456 O O . ILE A 1 56 ? -14.867 -18.328 3.742 1 98.81 56 ILE A O 1
ATOM 460 N N . ALA A 1 57 ? -12.758 -18.953 3.732 1 98.94 57 ALA A N 1
ATOM 461 C CA . ALA A 1 57 ? -12.539 -18.75 2.303 1 98.94 57 ALA A CA 1
ATOM 462 C C . ALA A 1 57 ? -11.57 -19.781 1.741 1 98.94 57 ALA A C 1
ATOM 464 O O . ALA A 1 57 ? -10.898 -20.484 2.496 1 98.94 57 ALA A O 1
ATOM 465 N N . PRO A 1 58 ? -11.617 -19.984 0.409 1 98.88 58 PRO A N 1
ATOM 466 C CA . PRO A 1 58 ? -10.523 -20.781 -0.14 1 98.88 58 PRO A CA 1
ATOM 467 C C . PRO A 1 58 ? -9.148 -20.219 0.195 1 98.88 58 PRO A C 1
ATOM 469 O O . PRO A 1 58 ? -8.977 -18.984 0.254 1 98.88 58 PRO A O 1
ATOM 472 N N . ALA A 1 59 ? -8.172 -21.094 0.427 1 98.88 59 ALA A N 1
ATOM 473 C CA . ALA A 1 59 ? -6.801 -20.641 0.618 1 98.88 59 ALA A CA 1
ATOM 474 C C . ALA A 1 59 ? -6.297 -19.891 -0.612 1 98.88 59 ALA A C 1
ATOM 476 O O . ALA A 1 59 ? -6.676 -20.219 -1.741 1 98.88 59 ALA A O 1
ATOM 477 N N . PHE A 1 60 ? -5.43 -18.922 -0.402 1 98.94 60 PHE A N 1
ATOM 478 C CA . PHE A 1 60 ? -4.844 -18.156 -1.495 1 98.94 60 PHE A CA 1
ATOM 479 C C . PHE A 1 60 ? -3.898 -19.031 -2.316 1 98.94 60 PHE A C 1
ATOM 481 O O . PHE A 1 60 ? -3.336 -20 -1.806 1 98.94 60 PHE A O 1
ATOM 488 N N . VAL A 1 61 ? -3.803 -18.703 -3.584 1 98.94 61 VAL A N 1
ATOM 489 C CA . VAL A 1 61 ? -2.854 -19.297 -4.52 1 98.94 61 VAL A CA 1
ATOM 490 C C . VAL A 1 61 ? -1.888 -18.234 -5.023 1 98.94 61 VAL A C 1
ATOM 492 O O . VAL A 1 61 ? -2.27 -17.375 -5.816 1 98.94 61 VAL A O 1
ATOM 495 N N . ASN A 1 62 ? -0.682 -18.219 -4.543 1 98.94 62 ASN A N 1
ATOM 496 C CA . ASN A 1 62 ? 0.362 -17.359 -5.09 1 98.94 62 ASN A CA 1
ATOM 497 C C . ASN A 1 62 ? 1.031 -17.984 -6.305 1 98.94 62 ASN A C 1
ATOM 499 O O . ASN A 1 62 ? 1.911 -18.828 -6.164 1 98.94 62 ASN A O 1
ATOM 503 N N . THR A 1 63 ? 0.752 -17.5 -7.496 1 98.94 63 THR A N 1
ATOM 504 C CA . THR A 1 63 ? 1.077 -18.25 -8.711 1 98.94 63 THR A CA 1
ATOM 505 C C . THR A 1 63 ? 2.506 -17.953 -9.156 1 98.94 63 THR A C 1
ATOM 507 O O . THR A 1 63 ? 3.021 -18.609 -10.07 1 98.94 63 THR A O 1
ATOM 510 N N . HIS A 1 64 ? 3.154 -17 -8.484 1 98.94 64 HIS A N 1
ATOM 511 C CA . HIS A 1 64 ? 4.48 -16.609 -8.953 1 98.94 64 HIS A CA 1
ATOM 512 C C . HIS A 1 64 ? 5.328 -16.062 -7.812 1 98.94 64 HIS A C 1
ATOM 514 O O . HIS A 1 64 ? 5.086 -14.961 -7.328 1 98.94 64 HIS A O 1
ATOM 520 N N . VAL A 1 65 ? 6.344 -16.828 -7.43 1 98.75 65 VAL A N 1
ATOM 521 C CA . VAL A 1 65 ? 7.254 -16.375 -6.383 1 98.75 65 VAL A CA 1
ATOM 522 C C . VAL A 1 65 ? 8.664 -16.906 -6.656 1 98.75 65 VAL A C 1
ATOM 524 O O . VAL A 1 65 ? 8.828 -18.016 -7.145 1 98.75 65 VAL A O 1
ATOM 527 N N . HIS A 1 66 ? 9.68 -16.109 -6.469 1 97.5 66 HIS A N 1
ATOM 528 C CA . HIS A 1 66 ? 11.094 -16.484 -6.473 1 97.5 66 HIS A CA 1
ATOM 529 C C . HIS A 1 66 ? 11.641 -16.562 -5.055 1 97.5 66 HIS A C 1
ATOM 531 O O . HIS A 1 66 ? 12.102 -15.57 -4.5 1 97.5 66 HIS A O 1
ATOM 537 N N . LEU A 1 67 ? 11.734 -17.734 -4.535 1 96.81 67 LEU A N 1
ATOM 538 C CA . LEU A 1 67 ? 12.148 -17.906 -3.145 1 96.81 67 LEU A CA 1
ATOM 539 C C . LEU A 1 67 ? 13.656 -17.75 -3.002 1 96.81 67 LEU A C 1
ATOM 541 O O . LEU A 1 67 ? 14.148 -17.375 -1.937 1 96.81 67 LEU A O 1
ATOM 545 N N . GLU A 1 68 ? 14.375 -17.953 -4.051 1 94.56 68 GLU A N 1
ATOM 546 C CA . GLU A 1 68 ? 15.828 -18.031 -4.016 1 94.56 68 GLU A CA 1
ATOM 547 C C . GLU A 1 68 ? 16.453 -16.656 -3.795 1 94.56 68 GLU A C 1
ATOM 549 O O . GLU A 1 68 ? 17.656 -16.547 -3.518 1 94.56 68 GLU A O 1
ATOM 554 N N . PHE A 1 69 ? 15.617 -15.617 -3.855 1 93.06 69 PHE A N 1
ATOM 555 C CA . PHE A 1 69 ? 16.125 -14.266 -3.695 1 93.06 69 PHE A CA 1
ATOM 556 C C . PHE A 1 69 ? 15.625 -13.641 -2.398 1 93.06 69 PHE A C 1
ATOM 558 O O . PHE A 1 69 ? 15.664 -12.422 -2.232 1 93.06 69 PHE A O 1
ATOM 565 N N . SER A 1 70 ? 15.273 -14.438 -1.451 1 96.56 70 SER A N 1
ATOM 566 C CA . SER A 1 70 ? 14.609 -13.977 -0.238 1 96.56 70 SER A CA 1
ATOM 567 C C . SER A 1 70 ? 15.602 -13.328 0.723 1 96.56 70 SER A C 1
ATOM 569 O O . SER A 1 70 ? 15.203 -12.758 1.742 1 96.56 70 SER A O 1
ATOM 571 N N . ALA A 1 71 ? 16.922 -13.344 0.379 1 96.12 71 ALA A N 1
ATOM 572 C CA . ALA A 1 71 ? 17.922 -12.719 1.234 1 96.12 71 ALA A CA 1
ATOM 573 C C . ALA A 1 71 ? 18.031 -11.219 0.952 1 96.12 71 ALA A C 1
ATOM 575 O O . ALA A 1 71 ? 18.656 -10.477 1.724 1 96.12 71 ALA A O 1
ATOM 576 N N . ASN A 1 72 ? 17.422 -10.805 -0.173 1 94.94 72 ASN A N 1
ATOM 577 C CA . ASN A 1 72 ? 17.469 -9.375 -0.464 1 94.94 72 ASN A CA 1
ATOM 578 C C . ASN A 1 72 ? 16.672 -8.562 0.552 1 94.94 72 ASN A C 1
ATOM 580 O O . ASN A 1 72 ? 15.531 -8.906 0.866 1 94.94 72 ASN A O 1
ATOM 584 N N . ALA A 1 73 ? 17.281 -7.508 1 1 89.75 73 ALA A N 1
ATOM 585 C CA . ALA A 1 73 ? 16.578 -6.57 1.885 1 89.75 73 ALA A CA 1
ATOM 586 C C . ALA A 1 73 ? 16.5 -5.184 1.251 1 89.75 73 ALA A C 1
ATOM 588 O O . ALA A 1 73 ? 15.414 -4.59 1.197 1 89.75 73 ALA A O 1
ATOM 589 N N . SER A 1 74 ? 17.609 -4.711 0.721 1 94.81 74 SER A N 1
ATOM 590 C CA . SER A 1 74 ? 17.625 -3.381 0.12 1 94.81 74 SER A CA 1
ATOM 591 C C . SER A 1 74 ? 18.828 -3.193 -0.801 1 94.81 74 SER A C 1
ATOM 593 O O . SER A 1 74 ? 19.188 -2.064 -1.121 1 94.81 74 SER A O 1
ATOM 595 N N . GLU A 1 75 ? 19.375 -4.273 -1.258 1 95.25 75 GLU A N 1
ATOM 596 C CA . GLU A 1 75 ? 20.656 -4.199 -1.964 1 95.25 75 GLU A CA 1
ATOM 597 C C . GLU A 1 75 ? 20.438 -3.92 -3.449 1 95.25 75 GLU A C 1
ATOM 599 O O . GLU A 1 75 ? 21.375 -3.545 -4.152 1 95.25 75 GLU A O 1
ATOM 604 N N . LEU A 1 76 ? 19.219 -4.113 -3.926 1 96.94 76 LEU A N 1
ATOM 605 C CA . LEU A 1 76 ? 18.984 -4 -5.359 1 96.94 76 LEU A CA 1
ATOM 606 C C . LEU A 1 76 ? 18.438 -2.617 -5.715 1 96.94 76 LEU A C 1
ATOM 608 O O . LEU A 1 76 ? 17.953 -1.894 -4.844 1 96.94 76 LEU A O 1
ATOM 612 N N . THR A 1 77 ? 18.594 -2.293 -6.992 1 96.94 77 THR A N 1
ATOM 613 C CA . THR A 1 77 ? 18.172 -1 -7.512 1 96.94 77 THR A CA 1
ATOM 614 C C . THR A 1 77 ? 16.766 -1.096 -8.109 1 96.94 77 THR A C 1
ATOM 616 O O . THR A 1 77 ? 16.438 -2.076 -8.781 1 96.94 77 THR A O 1
ATOM 619 N N . TYR A 1 78 ? 15.93 -0.105 -7.836 1 97.94 78 TYR A N 1
ATOM 620 C CA . TYR A 1 78 ? 14.562 -0.103 -8.352 1 97.94 78 TYR A CA 1
ATOM 621 C C . TYR A 1 78 ? 14.289 1.148 -9.18 1 97.94 78 TYR A C 1
ATOM 623 O O . TYR A 1 78 ? 15.188 1.971 -9.383 1 97.94 78 TYR A O 1
ATOM 631 N N . GLY A 1 79 ? 13.133 1.221 -9.758 1 96.62 79 GLY A N 1
ATOM 632 C CA . GLY A 1 79 ? 12.703 2.379 -10.523 1 96.62 79 GLY A CA 1
ATOM 633 C C . GLY A 1 79 ? 12.859 2.195 -12.023 1 96.62 79 GLY A C 1
ATOM 634 O O . GLY A 1 79 ? 12.164 2.842 -12.812 1 96.62 79 GLY A O 1
ATOM 635 N N . ASP A 1 80 ? 13.781 1.378 -12.406 1 95.5 80 ASP A N 1
ATOM 636 C CA . ASP A 1 80 ? 14.055 1.076 -13.805 1 95.5 80 ASP A CA 1
ATOM 637 C C . ASP A 1 80 ? 14.422 -0.395 -13.992 1 95.5 80 ASP A C 1
ATOM 639 O O . ASP A 1 80 ? 15.273 -0.922 -13.273 1 95.5 80 ASP A O 1
ATOM 643 N N . PHE A 1 81 ? 13.789 -0.996 -14.992 1 97.31 81 PHE A N 1
ATOM 644 C CA . PHE A 1 81 ? 13.953 -2.43 -15.195 1 97.31 81 PHE A CA 1
ATOM 645 C C . PHE A 1 81 ? 15.406 -2.762 -15.523 1 97.31 81 PHE A C 1
ATOM 647 O O . PHE A 1 81 ? 15.961 -3.73 -15.008 1 97.31 81 PHE A O 1
ATOM 654 N N . ILE A 1 82 ? 16.031 -1.988 -16.391 1 96.44 82 ILE A N 1
ATOM 655 C CA . ILE A 1 82 ? 17.391 -2.26 -16.812 1 96.44 82 ILE A CA 1
ATOM 656 C C . ILE A 1 82 ? 18.359 -2.066 -15.641 1 96.44 82 ILE A C 1
ATOM 658 O O . ILE A 1 82 ? 19.281 -2.861 -15.445 1 96.44 82 ILE A O 1
ATOM 662 N N . ALA A 1 83 ? 18.141 -0.964 -14.891 1 95.62 83 ALA A N 1
ATOM 663 C CA . ALA A 1 83 ? 18.969 -0.732 -13.711 1 95.62 83 ALA A CA 1
ATOM 664 C C . ALA A 1 83 ? 18.828 -1.879 -12.711 1 95.62 83 ALA A C 1
ATOM 666 O O . ALA A 1 83 ? 19.812 -2.32 -12.125 1 95.62 83 ALA A O 1
ATOM 667 N N . TRP A 1 84 ? 17.625 -2.344 -12.516 1 97.19 84 TRP A N 1
ATOM 668 C CA . TRP A 1 84 ? 17.359 -3.471 -11.625 1 97.19 84 TRP A CA 1
ATOM 669 C C . TRP A 1 84 ? 18.047 -4.73 -12.117 1 97.19 84 TRP A C 1
ATOM 671 O O . TRP A 1 84 ? 18.734 -5.414 -11.344 1 97.19 84 TRP A O 1
ATOM 681 N N . LEU A 1 85 ? 17.906 -5.07 -13.461 1 95.94 85 LEU A N 1
ATOM 682 C CA . LEU A 1 85 ? 18.562 -6.238 -14.039 1 95.94 85 LEU A CA 1
ATOM 683 C C . LEU A 1 85 ? 20.062 -6.176 -13.812 1 95.94 85 LEU A C 1
ATOM 685 O O . LEU A 1 85 ? 20.688 -7.188 -13.492 1 95.94 85 LEU A O 1
ATOM 689 N N . GLY A 1 86 ? 20.609 -4.977 -14.055 1 94.5 86 GLY A N 1
ATOM 690 C CA . GLY A 1 86 ? 22.031 -4.785 -13.805 1 94.5 86 GLY A CA 1
ATOM 691 C C . GLY A 1 86 ? 22.422 -5.07 -12.367 1 94.5 86 GLY A C 1
ATOM 692 O O . GLY A 1 86 ? 23.469 -5.684 -12.109 1 94.5 86 GLY A O 1
ATOM 693 N N . SER A 1 87 ? 21.578 -4.664 -11.461 1 95.69 87 SER A N 1
ATOM 694 C CA . SER A 1 87 ? 21.875 -4.902 -10.047 1 95.69 87 SER A CA 1
ATOM 695 C C . SER A 1 87 ? 21.766 -6.387 -9.711 1 95.69 87 SER A C 1
ATOM 697 O O . SER A 1 87 ? 22.484 -6.883 -8.844 1 95.69 87 SER A O 1
ATOM 699 N N . ILE A 1 88 ? 20.844 -7.117 -10.375 1 94.06 88 ILE A N 1
ATOM 700 C CA . ILE A 1 88 ? 20.734 -8.562 -10.211 1 94.06 88 ILE A CA 1
ATOM 701 C C . ILE A 1 88 ? 22.031 -9.227 -10.68 1 94.06 88 ILE A C 1
ATOM 703 O O . ILE A 1 88 ? 22.547 -10.133 -10.016 1 94.06 88 ILE A O 1
ATOM 707 N N . VAL A 1 89 ? 22.516 -8.812 -11.828 1 90.81 89 VAL A N 1
ATOM 708 C CA . VAL A 1 89 ? 23.75 -9.375 -12.359 1 90.81 89 VAL A CA 1
ATOM 709 C C . VAL A 1 89 ? 24.906 -9.109 -11.383 1 90.81 89 VAL A C 1
ATOM 711 O O . VAL A 1 89 ? 25.734 -9.984 -11.141 1 90.81 89 VAL A O 1
ATOM 714 N N . THR A 1 90 ? 24.891 -7.93 -10.789 1 91.69 90 THR A N 1
ATOM 715 C CA . THR A 1 90 ? 25.984 -7.484 -9.922 1 91.69 90 THR A CA 1
ATOM 716 C C . THR A 1 90 ? 25.922 -8.188 -8.57 1 91.69 90 THR A C 1
ATOM 718 O O . THR A 1 90 ? 26.938 -8.625 -8.039 1 91.69 90 THR A O 1
ATOM 721 N N . HIS A 1 91 ? 24.656 -8.32 -8.039 1 91.88 91 HIS A N 1
ATOM 722 C CA . HIS A 1 91 ? 24.516 -8.742 -6.656 1 91.88 91 HIS A CA 1
ATOM 723 C C . HIS A 1 91 ? 23.906 -10.133 -6.562 1 91.88 91 HIS A C 1
ATOM 725 O O . HIS A 1 91 ? 23.875 -10.734 -5.488 1 91.88 91 HIS A O 1
ATOM 731 N N . GLY A 1 92 ? 23.438 -10.648 -7.695 1 86.12 92 GLY A N 1
ATOM 732 C CA . GLY A 1 92 ? 22.625 -11.859 -7.699 1 86.12 92 GLY A CA 1
ATOM 733 C C . GLY A 1 92 ? 23.344 -13.062 -7.121 1 86.12 92 GLY A C 1
ATOM 734 O O . GLY A 1 92 ? 22.766 -13.805 -6.324 1 86.12 92 GLY A O 1
ATOM 735 N N . GLY A 1 93 ? 24.625 -13.219 -7.547 1 84 93 GLY A N 1
ATOM 736 C CA . GLY A 1 93 ? 25.406 -14.336 -7.031 1 84 93 GLY A CA 1
ATOM 737 C C . GLY A 1 93 ? 25.562 -14.297 -5.523 1 84 93 GLY A C 1
ATOM 738 O O . GLY A 1 93 ? 25.359 -15.305 -4.848 1 84 93 GLY A O 1
ATOM 739 N N . GLU A 1 94 ? 25.844 -13.172 -5.023 1 89.06 94 GLU A N 1
ATOM 740 C CA . GLU A 1 94 ? 26 -13 -3.58 1 89.06 94 GLU A CA 1
ATOM 741 C C . GLU A 1 94 ? 24.672 -13.195 -2.852 1 89.06 94 GLU A C 1
ATOM 743 O O . GLU A 1 94 ? 24.625 -13.812 -1.788 1 89.06 94 GLU A O 1
ATOM 748 N N . LEU A 1 95 ? 23.656 -12.68 -3.406 1 90.12 95 LEU A N 1
ATOM 749 C CA . LEU A 1 95 ? 22.344 -12.805 -2.803 1 90.12 95 LEU A CA 1
ATOM 750 C C . LEU A 1 95 ? 21.891 -14.266 -2.764 1 90.12 95 LEU A C 1
ATOM 752 O O . LEU A 1 95 ? 21.312 -14.719 -1.773 1 90.12 95 LEU A O 1
ATOM 756 N N . ALA A 1 96 ? 22.188 -14.922 -3.785 1 84.44 96 ALA A N 1
ATOM 757 C CA . ALA A 1 96 ? 21.859 -16.344 -3.824 1 84.44 96 ALA A CA 1
ATOM 758 C C . ALA A 1 96 ? 22.641 -17.125 -2.77 1 84.44 96 ALA A C 1
ATOM 760 O O . ALA A 1 96 ? 22.109 -18.016 -2.115 1 84.44 96 ALA A O 1
ATOM 761 N N . LYS A 1 97 ? 23.938 -16.75 -2.584 1 89.12 97 LYS A N 1
ATOM 762 C CA . LYS A 1 97 ? 24.781 -17.406 -1.584 1 89.12 97 LYS A CA 1
ATOM 763 C C . LYS A 1 97 ? 24.281 -17.094 -0.171 1 89.12 97 LYS A C 1
ATOM 765 O O . LYS A 1 97 ? 24.297 -17.969 0.698 1 89.12 97 LYS A O 1
ATOM 770 N N . LYS A 1 98 ? 23.766 -15.945 -0.027 1 93.5 98 LYS A N 1
ATOM 771 C CA . LYS A 1 98 ? 23.297 -15.492 1.279 1 93.5 98 LYS A CA 1
ATOM 772 C C . LYS A 1 98 ? 21.922 -16.078 1.61 1 93.5 98 LYS A C 1
ATOM 774 O O . LYS A 1 98 ? 21.531 -16.141 2.777 1 93.5 98 LYS A O 1
ATOM 779 N N . CYS A 1 99 ? 21.234 -16.578 0.667 1 96.06 99 CYS A N 1
ATOM 780 C CA . CYS A 1 99 ? 19.875 -17.078 0.87 1 96.06 99 CYS A CA 1
ATOM 781 C C . CYS A 1 99 ? 19.906 -18.5 1.406 1 96.06 99 CYS A C 1
ATOM 783 O O . CYS A 1 99 ? 19.766 -19.453 0.642 1 96.06 99 CYS A O 1
ATOM 785 N N . THR A 1 100 ? 19.984 -18.641 2.678 1 96.5 100 THR A N 1
ATOM 786 C CA . THR A 1 100 ? 20.062 -19.922 3.357 1 96.5 100 THR A CA 1
ATOM 787 C C . THR A 1 100 ? 18.688 -20.594 3.404 1 96.5 100 THR A C 1
ATOM 789 O O . THR A 1 100 ? 17.672 -19.953 3.145 1 96.5 100 THR A O 1
ATOM 792 N N . PRO A 1 101 ? 18.688 -21.891 3.674 1 96.38 101 PRO A N 1
ATOM 793 C CA . PRO A 1 101 ? 17.391 -22.562 3.863 1 96.38 101 PRO A CA 1
ATOM 794 C C . PRO A 1 101 ? 16.531 -21.891 4.926 1 96.38 101 PRO A C 1
ATOM 796 O O . PRO A 1 101 ? 15.305 -21.812 4.777 1 96.38 101 PRO A O 1
ATOM 799 N N . LYS A 1 102 ? 17.188 -21.375 5.926 1 97.19 102 LYS A N 1
ATOM 800 C CA . LYS A 1 102 ? 16.453 -20.703 6.988 1 97.19 102 LYS A CA 1
ATOM 801 C C . LYS A 1 102 ? 15.742 -19.453 6.457 1 97.19 102 LYS A C 1
ATOM 803 O O . LYS A 1 102 ? 14.602 -19.188 6.816 1 97.19 102 LYS A O 1
ATOM 808 N N . ILE A 1 103 ? 16.391 -18.672 5.621 1 97.62 103 ILE A N 1
ATOM 809 C CA . ILE A 1 103 ? 15.844 -17.453 5.035 1 97.62 103 ILE A CA 1
ATOM 810 C C . ILE A 1 103 ? 14.68 -17.812 4.113 1 97.62 103 ILE A C 1
ATOM 812 O O . ILE A 1 103 ? 13.617 -17.188 4.176 1 97.62 103 ILE A O 1
ATOM 816 N N . MET A 1 104 ? 14.836 -18.859 3.316 1 97.75 104 MET A N 1
ATOM 817 C CA . MET A 1 104 ? 13.781 -19.297 2.408 1 97.75 104 MET A CA 1
ATOM 818 C C . MET A 1 104 ? 12.578 -19.812 3.184 1 97.75 104 MET A C 1
ATOM 820 O O . MET A 1 104 ? 11.43 -19.578 2.807 1 97.75 104 MET A O 1
ATOM 824 N N . GLN A 1 105 ? 12.898 -20.547 4.285 1 97.38 105 GLN A N 1
ATOM 825 C CA . GLN A 1 105 ? 11.82 -21.047 5.125 1 97.38 105 GLN A CA 1
ATOM 826 C C . GLN A 1 105 ? 11.008 -19.906 5.734 1 97.38 105 GLN A C 1
ATOM 828 O O . GLN A 1 105 ? 9.781 -19.984 5.801 1 97.38 105 GLN A O 1
ATOM 833 N N . LYS A 1 106 ? 11.703 -18.922 6.199 1 97.38 106 LYS A N 1
ATOM 834 C CA . LYS A 1 106 ? 11.023 -17.75 6.758 1 97.38 106 LYS A CA 1
ATOM 835 C C . LYS A 1 106 ? 10.117 -17.094 5.719 1 97.38 106 LYS A C 1
ATOM 837 O O . LYS A 1 106 ? 9 -16.688 6.031 1 97.38 106 LYS A O 1
ATOM 842 N N . ALA A 1 107 ? 10.617 -16.953 4.516 1 97.75 107 ALA A N 1
ATOM 843 C CA . ALA A 1 107 ? 9.844 -16.391 3.42 1 97.75 107 ALA A CA 1
ATOM 844 C C . ALA A 1 107 ? 8.617 -17.234 3.115 1 97.75 107 ALA A C 1
ATOM 846 O O . ALA A 1 107 ? 7.516 -16.703 2.924 1 97.75 107 ALA A O 1
ATOM 847 N N . LEU A 1 108 ? 8.781 -18.531 3.07 1 98.12 108 LEU A N 1
ATOM 848 C CA . LEU A 1 108 ? 7.676 -19.453 2.844 1 98.12 108 LEU A CA 1
ATOM 849 C C . LEU A 1 108 ? 6.641 -19.344 3.961 1 98.12 108 LEU A C 1
ATOM 851 O O . LEU A 1 108 ? 5.438 -19.312 3.699 1 98.12 108 LEU A O 1
ATOM 855 N N . ASN A 1 109 ? 7.105 -19.25 5.195 1 98.12 109 ASN A N 1
ATOM 856 C CA . ASN A 1 109 ? 6.211 -19.125 6.34 1 98.12 109 ASN A CA 1
ATOM 857 C C . ASN A 1 109 ? 5.371 -17.859 6.258 1 98.12 109 ASN A C 1
ATOM 859 O O . ASN A 1 109 ? 4.207 -17.844 6.668 1 98.12 109 ASN A O 1
ATOM 863 N N . SER A 1 110 ? 5.969 -16.797 5.762 1 98.25 110 SER A N 1
ATOM 864 C CA . SER A 1 110 ? 5.23 -15.547 5.594 1 98.25 110 SER A CA 1
ATOM 865 C C . SER A 1 110 ? 4.039 -15.727 4.664 1 98.25 110 SER A C 1
ATOM 867 O O . SER A 1 110 ? 2.953 -15.211 4.926 1 98.25 110 SER A O 1
ATOM 869 N N . MET A 1 111 ? 4.188 -16.484 3.635 1 98.62 111 MET A N 1
ATOM 870 C CA . MET A 1 111 ? 3.105 -16.766 2.693 1 98.62 111 MET A CA 1
ATOM 871 C C . MET A 1 111 ? 2.051 -17.656 3.32 1 98.62 111 MET A C 1
ATOM 873 O O . MET A 1 111 ? 0.855 -17.375 3.246 1 98.62 111 MET A O 1
ATOM 877 N N . LEU A 1 112 ? 2.52 -18.703 3.998 1 98.75 112 LEU A N 1
ATOM 878 C CA . LEU A 1 112 ? 1.591 -19.609 4.652 1 98.75 112 LEU A CA 1
ATOM 879 C C . LEU A 1 112 ? 0.756 -18.891 5.699 1 98.75 112 LEU A C 1
ATOM 881 O O . LEU A 1 112 ? -0.47 -19.016 5.723 1 98.75 112 LEU A O 1
ATOM 885 N N . LYS A 1 113 ? 1.395 -18.047 6.48 1 98.5 113 LYS A N 1
ATOM 886 C CA . LYS A 1 113 ? 0.726 -17.312 7.551 1 98.5 113 LYS A CA 1
ATOM 887 C C . LYS A 1 113 ? -0.336 -16.375 6.988 1 98.5 113 LYS A C 1
ATOM 889 O O . LYS A 1 113 ? -1.337 -16.094 7.652 1 98.5 113 LYS A O 1
ATOM 894 N N . SER A 1 114 ? -0.134 -15.969 5.789 1 98.69 114 SER A N 1
ATOM 895 C CA . SER A 1 114 ? -1.077 -15.031 5.191 1 98.69 114 SER A CA 1
ATOM 896 C C . SER A 1 114 ? -2.271 -15.758 4.582 1 98.69 114 SER A C 1
ATOM 898 O O . SER A 1 114 ? -3.211 -15.117 4.102 1 98.69 114 SER A O 1
ATOM 900 N N . GLY A 1 115 ? -2.254 -17.109 4.562 1 98.81 115 GLY A N 1
ATOM 901 C CA . GLY A 1 115 ? -3.379 -17.875 4.051 1 98.81 115 GLY A CA 1
ATOM 902 C C . GLY A 1 115 ? -3.104 -18.5 2.697 1 98.81 115 GLY A C 1
ATOM 903 O O . GLY A 1 115 ? -4.023 -18.984 2.035 1 98.81 115 GLY A O 1
ATOM 904 N N . VAL A 1 116 ? -1.83 -18.5 2.244 1 98.88 116 VAL A N 1
ATOM 905 C CA . VAL A 1 116 ? -1.464 -19.109 0.967 1 98.88 116 VAL A CA 1
ATOM 906 C C . VAL A 1 116 ? -1.303 -20.625 1.138 1 98.88 116 VAL A C 1
ATOM 908 O O . VAL A 1 116 ? -0.488 -21.078 1.943 1 98.88 116 VAL A O 1
ATOM 911 N N . GLY A 1 117 ? -2.055 -21.359 0.412 1 98.62 117 GLY A N 1
ATOM 912 C CA . GLY A 1 117 ? -1.961 -22.812 0.472 1 98.62 117 GLY A CA 1
ATOM 913 C C . GLY A 1 117 ? -1.22 -23.406 -0.708 1 98.62 117 GLY A C 1
ATOM 914 O O . GLY A 1 117 ? -0.765 -24.547 -0.647 1 98.62 117 GLY A O 1
ATOM 915 N N . THR A 1 118 ? -1.154 -22.641 -1.775 1 98.81 118 THR A N 1
ATOM 916 C CA . THR A 1 118 ? -0.503 -23.094 -2.998 1 98.81 118 THR A CA 1
ATOM 917 C C . THR A 1 118 ? 0.442 -22.031 -3.539 1 98.81 118 THR A C 1
ATOM 919 O O . THR A 1 118 ? 0.109 -20.844 -3.543 1 98.81 118 THR A O 1
ATOM 922 N N . VAL A 1 119 ? 1.664 -22.5 -3.98 1 98.81 119 VAL A N 1
ATOM 923 C CA . VAL A 1 119 ? 2.602 -21.547 -4.566 1 98.81 119 VAL A CA 1
ATOM 924 C C . VAL A 1 119 ? 3.094 -22.078 -5.914 1 98.81 119 VAL A C 1
ATOM 926 O O . VAL A 1 119 ? 3.322 -23.266 -6.074 1 98.81 119 VAL A O 1
ATOM 929 N N . GLY A 1 120 ? 3.047 -21.172 -6.949 1 98.88 120 GLY A N 1
ATOM 930 C CA . GLY A 1 120 ? 3.893 -21.359 -8.117 1 98.88 120 GLY A CA 1
ATOM 931 C C . GLY A 1 120 ? 5.281 -20.766 -7.941 1 98.88 120 GLY A C 1
ATOM 932 O O . GLY A 1 120 ? 5.453 -19.547 -7.988 1 98.88 120 GLY A O 1
ATOM 933 N N . ALA A 1 121 ? 6.254 -21.656 -7.75 1 98.81 121 ALA A N 1
ATOM 934 C CA . ALA A 1 121 ? 7.605 -21.203 -7.418 1 98.81 121 ALA A CA 1
ATOM 935 C C . ALA A 1 121 ? 8.547 -21.359 -8.609 1 98.81 121 ALA A C 1
ATOM 937 O O . ALA A 1 121 ? 8.734 -22.453 -9.125 1 98.81 121 ALA A O 1
ATOM 938 N N . VAL A 1 122 ? 9.07 -20.266 -9.016 1 98.69 122 VAL A N 1
ATOM 939 C CA . VAL A 1 122 ? 10.062 -20.281 -10.086 1 98.69 122 VAL A CA 1
ATOM 940 C C . VAL A 1 122 ? 11.461 -20.469 -9.492 1 98.69 122 VAL A C 1
ATOM 942 O O . VAL A 1 122 ? 11.922 -19.656 -8.703 1 98.69 122 VAL A O 1
ATOM 945 N N . SER A 1 123 ? 12.086 -21.516 -9.891 1 97.5 123 SER A N 1
ATOM 946 C CA . SER A 1 123 ? 13.406 -21.875 -9.367 1 97.5 123 SER A CA 1
ATOM 947 C C . SER A 1 123 ? 14.477 -21.766 -10.445 1 97.5 123 SER A C 1
ATOM 949 O O . SER A 1 123 ? 14.453 -22.5 -11.43 1 97.5 123 SER A O 1
ATOM 951 N N . SER A 1 124 ? 15.367 -20.859 -10.234 1 94.44 124 SER A N 1
ATOM 952 C CA . SER A 1 124 ? 16.438 -20.641 -11.203 1 94.44 124 SER A CA 1
ATOM 953 C C . SER A 1 124 ? 17.609 -21.594 -10.961 1 94.44 124 SER A C 1
ATOM 955 O O . SER A 1 124 ? 18.234 -22.062 -11.914 1 94.44 124 SER A O 1
ATOM 957 N N . PHE A 1 125 ? 17.828 -21.953 -9.648 1 93.12 125 PHE A N 1
ATOM 958 C CA . PHE A 1 125 ? 19.062 -22.672 -9.305 1 93.12 125 PHE A CA 1
ATOM 959 C C . PHE A 1 125 ? 18.734 -24.031 -8.672 1 93.12 125 PHE A C 1
ATOM 961 O O . PHE A 1 125 ? 19.609 -24.891 -8.555 1 93.12 125 PHE A O 1
ATOM 968 N N . GLY A 1 126 ? 17.562 -24.234 -8.273 1 95.25 126 GLY A N 1
ATOM 969 C CA . GLY A 1 126 ? 17.172 -25.484 -7.621 1 95.25 126 GLY A CA 1
ATOM 970 C C . GLY A 1 126 ? 17.422 -25.469 -6.125 1 95.25 126 GLY A C 1
ATOM 971 O O . GLY A 1 126 ? 17.156 -26.453 -5.441 1 95.25 126 GLY A O 1
ATOM 972 N N . LYS A 1 127 ? 17.797 -24.328 -5.574 1 95.12 127 LYS A N 1
ATOM 973 C CA . LYS A 1 127 ? 18.172 -24.234 -4.164 1 95.12 127 LYS A CA 1
ATOM 974 C C . LYS A 1 127 ? 16.953 -24.344 -3.262 1 95.12 127 LYS A C 1
ATOM 976 O O . LYS A 1 127 ? 17.078 -24.703 -2.084 1 95.12 127 LYS A O 1
ATOM 981 N N . ASP A 1 128 ? 15.82 -24.062 -3.811 1 97.31 128 ASP A N 1
ATOM 982 C CA . ASP A 1 128 ? 14.602 -24.031 -3.014 1 97.31 128 ASP A CA 1
ATOM 983 C C . ASP A 1 128 ? 13.82 -25.328 -3.15 1 97.31 128 ASP A C 1
ATOM 985 O O . ASP A 1 128 ? 12.727 -25.469 -2.607 1 97.31 128 ASP A O 1
ATOM 989 N N . LEU A 1 129 ? 14.352 -26.344 -3.838 1 98.31 129 LEU A N 1
ATOM 990 C CA . LEU A 1 129 ? 13.648 -27.578 -4.148 1 98.31 129 LEU A CA 1
ATOM 991 C C . LEU A 1 129 ? 13.273 -28.328 -2.871 1 98.31 129 LEU A C 1
ATOM 993 O O . LEU A 1 129 ? 12.094 -28.641 -2.654 1 98.31 129 LEU A O 1
ATOM 997 N N . HIS A 1 130 ? 14.211 -28.547 -2.023 1 97.94 130 HIS A N 1
ATOM 998 C CA . HIS A 1 130 ? 13.969 -29.375 -0.848 1 97.94 130 HIS A CA 1
ATOM 999 C C . HIS A 1 130 ? 12.977 -28.719 0.101 1 97.94 130 HIS A C 1
ATOM 1001 O O . HIS A 1 130 ? 12.07 -29.375 0.618 1 97.94 130 HIS A O 1
ATOM 1007 N N . ILE A 1 131 ? 13.117 -27.406 0.319 1 97.44 131 ILE A N 1
ATOM 1008 C CA . ILE A 1 131 ? 12.266 -26.672 1.239 1 97.44 131 ILE A CA 1
ATOM 1009 C C . ILE A 1 131 ? 10.82 -26.688 0.726 1 97.44 131 ILE A C 1
ATOM 1011 O O . ILE A 1 131 ? 9.883 -26.859 1.502 1 97.44 131 ILE A O 1
ATOM 1015 N N . LEU A 1 132 ? 10.648 -26.516 -0.531 1 98.31 132 LEU A N 1
ATOM 1016 C CA . LEU A 1 132 ? 9.32 -26.484 -1.125 1 98.31 132 LEU A CA 1
ATOM 1017 C C . LEU A 1 132 ? 8.719 -27.891 -1.189 1 98.31 132 LEU A C 1
ATOM 1019 O O . LEU A 1 132 ? 7.543 -28.078 -0.884 1 98.31 132 LEU A O 1
ATOM 1023 N N . ALA A 1 133 ? 9.531 -28.875 -1.547 1 98.19 133 ALA A N 1
ATOM 1024 C CA . ALA A 1 133 ? 9.047 -30.234 -1.701 1 98.19 133 ALA A CA 1
ATOM 1025 C C . ALA A 1 133 ? 8.602 -30.812 -0.361 1 98.19 133 ALA A C 1
ATOM 1027 O O . ALA A 1 133 ? 7.699 -31.656 -0.309 1 98.19 133 ALA A O 1
ATOM 1028 N N . THR A 1 134 ? 9.227 -30.359 0.717 1 96.5 134 THR A N 1
ATOM 1029 C CA . THR A 1 134 ? 8.93 -30.922 2.023 1 96.5 134 THR A CA 1
ATOM 1030 C C . THR A 1 134 ? 8 -30.016 2.818 1 96.5 134 THR A C 1
ATOM 1032 O O . THR A 1 134 ? 7.672 -30.312 3.971 1 96.5 134 THR A O 1
ATOM 1035 N N . SER A 1 135 ? 7.574 -28.922 2.262 1 96.31 135 SER A N 1
ATOM 1036 C CA . SER A 1 135 ? 6.684 -28 2.943 1 96.31 135 SER A CA 1
ATOM 1037 C C . SER A 1 135 ? 5.242 -28.5 2.93 1 96.31 135 SER A C 1
ATOM 1039 O O . SER A 1 135 ? 4.914 -29.438 2.199 1 96.31 135 SER A O 1
ATOM 1041 N N . PRO A 1 136 ? 4.414 -27.922 3.773 1 96.31 136 PRO A N 1
ATOM 1042 C CA . PRO A 1 136 ? 2.998 -28.281 3.725 1 96.31 136 PRO A CA 1
ATOM 1043 C C . PRO A 1 136 ? 2.262 -27.656 2.543 1 96.31 136 PRO A C 1
ATOM 1045 O O . PRO A 1 136 ? 1.131 -28.047 2.24 1 96.31 136 PRO A O 1
ATOM 1048 N N . ALA A 1 137 ? 2.844 -26.75 1.852 1 97.62 137 ALA A N 1
ATOM 1049 C CA . ALA A 1 137 ? 2.193 -26.047 0.744 1 97.62 137 ALA A CA 1
ATOM 1050 C C . ALA A 1 137 ? 2.035 -26.969 -0.464 1 97.62 137 ALA A C 1
ATOM 1052 O O . ALA A 1 137 ? 2.805 -27.922 -0.635 1 97.62 137 ALA A O 1
ATOM 1053 N N . ARG A 1 138 ? 0.976 -26.766 -1.17 1 98.38 138 ARG A N 1
ATOM 1054 C CA . ARG A 1 138 ? 0.945 -27.312 -2.525 1 98.38 138 ARG A CA 1
ATOM 1055 C C . ARG A 1 138 ? 1.83 -26.484 -3.461 1 98.38 138 ARG A C 1
ATOM 1057 O O . ARG A 1 138 ? 1.81 -25.266 -3.426 1 98.38 138 ARG A O 1
ATOM 1064 N N . VAL A 1 139 ? 2.674 -27.219 -4.242 1 98.81 139 VAL A N 1
ATOM 1065 C CA . VAL A 1 139 ? 3.701 -26.484 -4.984 1 98.81 139 VAL A CA 1
ATOM 1066 C C . VAL A 1 139 ? 3.652 -26.891 -6.457 1 98.81 139 VAL A C 1
ATOM 1068 O O . VAL A 1 139 ? 3.623 -28.094 -6.781 1 98.81 139 VAL A O 1
ATOM 1071 N N . VAL A 1 140 ? 3.455 -25.969 -7.309 1 98.88 140 VAL A N 1
ATOM 1072 C CA . VAL A 1 140 ? 3.873 -26.109 -8.695 1 98.88 140 VAL A CA 1
ATOM 1073 C C . VAL A 1 140 ? 5.273 -25.531 -8.883 1 98.88 140 VAL A C 1
ATOM 1075 O O . VAL A 1 140 ? 5.477 -24.328 -8.758 1 98.88 140 VAL A O 1
ATOM 1078 N N . PHE A 1 141 ? 6.25 -26.422 -9.062 1 98.88 141 PHE A N 1
ATOM 1079 C CA . PHE A 1 141 ? 7.664 -26.062 -9.062 1 98.88 141 PHE A CA 1
ATOM 1080 C C . PHE A 1 141 ? 8.156 -25.797 -10.477 1 98.88 141 PHE A C 1
ATOM 1082 O O . PHE A 1 141 ? 8.5 -26.75 -11.203 1 98.88 141 PHE A O 1
ATOM 1089 N N . PHE A 1 142 ? 8.312 -24.562 -10.844 1 98.88 142 PHE A N 1
ATOM 1090 C CA . PHE A 1 142 ? 8.727 -24.172 -12.188 1 98.88 142 PHE A CA 1
ATOM 1091 C C . PHE A 1 142 ? 10.242 -24.156 -12.305 1 98.88 142 PHE A C 1
ATOM 1093 O O . PHE A 1 142 ? 10.906 -23.219 -11.852 1 98.88 142 PHE A O 1
ATOM 1100 N N . ASN A 1 143 ? 10.758 -25.188 -12.945 1 98.81 143 ASN A N 1
ATOM 1101 C CA . ASN A 1 143 ? 12.18 -25.188 -13.273 1 98.81 143 ASN A CA 1
ATOM 1102 C C . ASN A 1 143 ? 12.5 -24.203 -14.391 1 98.81 143 ASN A C 1
ATOM 1104 O O . ASN A 1 143 ? 12.031 -24.359 -15.523 1 98.81 143 ASN A O 1
ATOM 1108 N N . GLU A 1 144 ? 13.305 -23.219 -14.047 1 98.38 144 GLU A N 1
ATOM 1109 C CA . GLU A 1 144 ? 13.539 -22.141 -15 1 98.38 144 GLU A CA 1
ATOM 1110 C C . GLU A 1 144 ? 14.648 -22.5 -15.977 1 98.38 144 GLU A C 1
ATOM 1112 O O . GLU A 1 144 ? 15.68 -23.047 -15.578 1 98.38 144 GLU A O 1
ATOM 1117 N N . ILE A 1 145 ? 14.406 -22.234 -17.234 1 98.06 145 ILE A N 1
ATOM 1118 C CA . ILE A 1 145 ? 15.406 -22.359 -18.281 1 98.06 145 ILE A CA 1
ATOM 1119 C C . ILE A 1 145 ? 15.656 -20.984 -18.906 1 98.06 145 ILE A C 1
ATOM 1121 O O . ILE A 1 145 ? 14.711 -20.219 -19.156 1 98.06 145 ILE A O 1
ATOM 1125 N N . LEU A 1 146 ? 16.906 -20.578 -19.016 1 94.69 146 LEU A N 1
ATOM 1126 C CA . LEU A 1 146 ? 17.297 -19.312 -19.625 1 94.69 146 LEU A CA 1
ATOM 1127 C C . LEU A 1 146 ? 18.641 -19.453 -20.328 1 94.69 146 LEU A C 1
ATOM 1129 O O . LEU A 1 146 ? 19.328 -20.469 -20.188 1 94.69 146 LEU A O 1
ATOM 1133 N N . GLY A 1 147 ? 19.031 -18.469 -21.094 1 94 147 GLY A N 1
ATOM 1134 C CA . GLY A 1 147 ? 20.234 -18.438 -21.906 1 94 147 GLY A CA 1
ATOM 1135 C C . GLY A 1 147 ? 20 -17.953 -23.328 1 94 147 GLY A C 1
ATOM 1136 O O . GLY A 1 147 ? 19.281 -18.609 -24.094 1 94 147 GLY A O 1
ATOM 1137 N N . SER A 1 148 ? 20.672 -16.891 -23.688 1 93.12 148 SER A N 1
ATOM 1138 C CA . SER A 1 148 ? 20.422 -16.266 -24.984 1 93.12 148 SER A CA 1
ATOM 1139 C C . SER A 1 148 ? 21.547 -16.578 -25.969 1 93.12 148 SER A C 1
ATOM 1141 O O . SER A 1 148 ? 21.438 -16.281 -27.156 1 93.12 148 SER A O 1
ATOM 1143 N N . ASN A 1 149 ? 22.609 -17.125 -25.469 1 93.19 149 ASN A N 1
ATOM 1144 C CA . ASN A 1 149 ? 23.766 -17.438 -26.297 1 93.19 149 ASN A CA 1
ATOM 1145 C C . ASN A 1 149 ? 23.625 -18.797 -26.969 1 93.19 149 ASN A C 1
ATOM 1147 O O . ASN A 1 149 ? 23.594 -19.828 -26.297 1 93.19 149 ASN A O 1
ATOM 1151 N N . GLY A 1 150 ? 23.656 -18.844 -28.281 1 93.5 150 GLY A N 1
ATOM 1152 C CA . GLY A 1 150 ? 23.469 -20.047 -29.062 1 93.5 150 GLY A CA 1
ATOM 1153 C C . GLY A 1 150 ? 24.547 -21.094 -28.812 1 93.5 150 GLY A C 1
ATOM 1154 O O . GLY A 1 150 ? 24.297 -22.297 -28.953 1 93.5 150 GLY A O 1
ATOM 1155 N N . GLU A 1 151 ? 25.688 -20.656 -28.359 1 94.31 151 GLU A N 1
ATOM 1156 C CA . GLU A 1 151 ? 26.812 -21.547 -28.125 1 94.31 151 GLU A CA 1
ATOM 1157 C C . GLU A 1 151 ? 26.547 -22.453 -26.922 1 94.31 151 GLU A C 1
ATOM 1159 O O . GLU A 1 151 ? 27.172 -23.516 -26.781 1 94.31 151 GLU A O 1
ATOM 1164 N N . PHE A 1 152 ? 25.609 -22.062 -26.078 1 95.06 152 PHE A N 1
ATOM 1165 C CA . PHE A 1 152 ? 25.453 -22.766 -24.828 1 95.06 152 PHE A CA 1
ATOM 1166 C C . PHE A 1 152 ? 24.094 -23.469 -24.766 1 95.06 152 PHE A C 1
ATOM 1168 O O . PHE A 1 152 ? 23.656 -23.875 -23.688 1 95.06 152 PHE A O 1
ATOM 1175 N N . VAL A 1 153 ? 23.406 -23.594 -25.844 1 96.56 153 VAL A N 1
ATOM 1176 C CA . VAL A 1 153 ? 22.062 -24.156 -25.891 1 96.56 153 VAL A CA 1
ATOM 1177 C C . VAL A 1 153 ? 22.062 -25.562 -25.312 1 96.56 153 VAL A C 1
ATOM 1179 O O . VAL A 1 153 ? 21.25 -25.875 -24.438 1 96.56 153 VAL A O 1
ATOM 1182 N N . GLU A 1 154 ? 23 -26.375 -25.766 1 97.44 154 GLU A N 1
ATOM 1183 C CA . GLU A 1 154 ? 23.047 -27.766 -25.297 1 97.44 154 GLU A CA 1
ATOM 1184 C C . GLU A 1 154 ? 23.391 -27.844 -23.812 1 97.44 154 GLU A C 1
ATOM 1186 O O . GLU A 1 154 ? 22.797 -28.625 -23.078 1 97.44 154 GLU A O 1
ATOM 1191 N N . GLN A 1 155 ? 24.328 -27.031 -23.391 1 97.56 155 GLN A N 1
ATOM 1192 C CA . GLN A 1 155 ? 24.703 -27.016 -21.984 1 97.56 155 GLN A CA 1
ATOM 1193 C C . GLN A 1 155 ? 23.547 -26.547 -21.109 1 97.56 155 GLN A C 1
ATOM 1195 O O . GLN A 1 155 ? 23.281 -27.109 -20.047 1 97.56 155 GLN A O 1
ATOM 1200 N N . ASN A 1 156 ? 22.906 -25.469 -21.516 1 97.75 156 ASN A N 1
ATOM 1201 C CA . ASN A 1 156 ? 21.766 -24.953 -20.781 1 97.75 156 ASN A CA 1
ATOM 1202 C C . ASN A 1 156 ? 20.625 -25.984 -20.719 1 97.75 156 ASN A C 1
ATOM 1204 O O . ASN A 1 156 ? 19.969 -26.125 -19.688 1 97.75 156 ASN A O 1
ATOM 1208 N N . TRP A 1 157 ? 20.438 -26.719 -21.812 1 98.25 157 TRP A N 1
ATOM 1209 C CA . TRP A 1 157 ? 19.422 -27.766 -21.859 1 98.25 157 TRP A CA 1
ATOM 1210 C C . TRP A 1 157 ? 19.75 -28.875 -20.859 1 98.25 157 TRP A C 1
ATOM 1212 O O . TRP A 1 157 ? 18.891 -29.312 -20.109 1 98.25 157 TRP A O 1
ATOM 1222 N N . LEU A 1 158 ? 21.016 -29.266 -20.812 1 98.19 158 LEU A N 1
ATOM 1223 C CA . LEU A 1 158 ? 21.453 -30.328 -19.906 1 98.19 158 LEU A CA 1
ATOM 1224 C C . LEU A 1 158 ? 21.297 -29.891 -18.453 1 98.19 158 LEU A C 1
ATOM 1226 O O . LEU A 1 158 ? 20.859 -30.672 -17.609 1 98.19 158 LEU A O 1
ATOM 1230 N N . ASN A 1 159 ? 21.641 -28.656 -18.172 1 97.62 159 ASN A N 1
ATOM 1231 C CA . ASN A 1 159 ? 21.469 -28.125 -16.828 1 97.62 159 ASN A CA 1
ATOM 1232 C C . ASN A 1 159 ? 20 -28.109 -16.422 1 97.62 159 ASN A C 1
ATOM 1234 O O . ASN A 1 159 ? 19.672 -28.453 -15.289 1 97.62 159 ASN A O 1
ATOM 1238 N N . PHE A 1 160 ? 19.188 -27.703 -17.328 1 98.06 160 PHE A N 1
ATOM 1239 C CA . PHE A 1 160 ? 17.75 -27.688 -17.078 1 98.06 160 PHE A CA 1
ATOM 1240 C C . PHE A 1 160 ? 17.219 -29.078 -16.797 1 98.06 160 PHE A C 1
ATOM 1242 O O . PHE A 1 160 ? 16.484 -29.297 -15.82 1 98.06 160 PHE A O 1
ATOM 1249 N N . MET A 1 161 ? 17.609 -30.031 -17.625 1 98.38 161 MET A N 1
ATOM 1250 C CA . MET A 1 161 ? 17.125 -31.391 -17.5 1 98.38 161 MET A CA 1
ATOM 1251 C C . MET A 1 161 ? 17.562 -32 -16.156 1 98.38 161 MET A C 1
ATOM 1253 O O . MET A 1 161 ? 16.797 -32.75 -15.539 1 98.38 161 MET A O 1
ATOM 1257 N N . ALA A 1 162 ? 18.75 -31.625 -15.773 1 98.38 162 ALA A N 1
ATOM 1258 C CA . ALA A 1 162 ? 19.234 -32.094 -14.477 1 98.38 162 ALA A CA 1
ATOM 1259 C C . ALA A 1 162 ? 18.359 -31.562 -13.344 1 98.38 162 ALA A C 1
ATOM 1261 O O . ALA A 1 162 ? 17.984 -32.312 -12.43 1 98.38 162 ALA A O 1
ATOM 1262 N N . LYS A 1 163 ? 18.047 -30.297 -13.367 1 97.88 163 LYS A N 1
ATOM 1263 C CA . LYS A 1 163 ? 17.188 -29.672 -12.367 1 97.88 163 LYS A CA 1
ATOM 1264 C C . LYS A 1 163 ? 15.781 -30.266 -12.406 1 97.88 163 LYS A C 1
ATOM 1266 O O . LYS A 1 163 ? 15.195 -30.562 -11.359 1 97.88 163 LYS A O 1
ATOM 1271 N N . PHE A 1 164 ? 15.289 -30.422 -13.57 1 98.5 164 PHE A N 1
ATOM 1272 C CA . PHE A 1 164 ? 13.945 -30.953 -13.719 1 98.5 164 PHE A CA 1
ATOM 1273 C C . PHE A 1 164 ? 13.852 -32.375 -13.156 1 98.5 164 PHE A C 1
ATOM 1275 O O . PHE A 1 164 ? 12.898 -32.688 -12.445 1 98.5 164 PHE A O 1
ATOM 1282 N N . LYS A 1 165 ? 14.836 -33.219 -13.531 1 98.44 165 LYS A N 1
ATOM 1283 C CA . LYS A 1 165 ? 14.852 -34.594 -13.047 1 98.44 165 LYS A CA 1
ATOM 1284 C C . LYS A 1 165 ? 14.906 -34.656 -11.523 1 98.44 165 LYS A C 1
ATOM 1286 O O . LYS A 1 165 ? 14.242 -35.469 -10.898 1 98.44 165 LYS A O 1
ATOM 1291 N N . ALA A 1 166 ? 15.695 -33.75 -10.945 1 98.56 166 ALA A N 1
ATOM 1292 C CA . ALA A 1 166 ? 15.758 -33.656 -9.484 1 98.56 166 ALA A CA 1
ATOM 1293 C C . ALA A 1 166 ? 14.391 -33.344 -8.898 1 98.56 166 ALA A C 1
ATOM 1295 O O . ALA A 1 166 ? 13.984 -33.906 -7.887 1 98.56 166 ALA A O 1
ATOM 1296 N N . SER A 1 167 ? 13.695 -32.406 -9.508 1 98.56 167 SER A N 1
ATOM 1297 C CA . SER A 1 167 ? 12.375 -32.031 -9.023 1 98.56 167 SER A CA 1
ATOM 1298 C C . SER A 1 167 ? 11.359 -33.125 -9.25 1 98.56 167 SER A C 1
ATOM 1300 O O . SER A 1 167 ? 10.438 -33.312 -8.445 1 98.56 167 SER A O 1
ATOM 1302 N N . GLN A 1 168 ? 11.492 -33.844 -10.336 1 98.12 168 GLN A N 1
ATOM 1303 C CA . GLN A 1 168 ? 10.594 -34.938 -10.68 1 98.12 168 GLN A CA 1
ATOM 1304 C C . GLN A 1 168 ? 10.609 -36.031 -9.617 1 98.12 168 GLN A C 1
ATOM 1306 O O . GLN A 1 168 ? 9.594 -36.688 -9.367 1 98.12 168 GLN A O 1
ATOM 1311 N N . ALA A 1 169 ? 11.742 -36.156 -8.961 1 97.94 169 ALA A N 1
ATOM 1312 C CA . ALA A 1 169 ? 11.891 -37.156 -7.914 1 97.94 169 ALA A CA 1
ATOM 1313 C C . ALA A 1 169 ? 10.961 -36.875 -6.742 1 97.94 169 ALA A C 1
ATOM 1315 O O . ALA A 1 169 ? 10.633 -37.781 -5.965 1 97.94 169 ALA A O 1
ATOM 1316 N N . PHE A 1 170 ? 10.516 -35.656 -6.609 1 98.25 170 PHE A N 1
ATOM 1317 C CA . PHE A 1 170 ? 9.648 -35.25 -5.504 1 98.25 170 PHE A CA 1
ATOM 1318 C C . PHE A 1 170 ? 8.195 -35.188 -5.953 1 98.25 170 PHE A C 1
ATOM 1320 O O . PHE A 1 170 ? 7.312 -34.812 -5.172 1 98.25 170 PHE A O 1
ATOM 1327 N N . ALA A 1 171 ? 7.895 -35.531 -7.215 1 98.19 171 ALA A N 1
ATOM 1328 C CA . ALA A 1 171 ? 6.535 -35.406 -7.738 1 98.19 171 ALA A CA 1
ATOM 1329 C C . ALA A 1 171 ? 5.543 -36.156 -6.848 1 98.19 171 ALA A C 1
ATOM 1331 O O . ALA A 1 171 ? 5.816 -37.25 -6.395 1 98.19 171 ALA A O 1
ATOM 1332 N N . SER A 1 172 ? 4.461 -35.531 -6.508 1 97.19 172 SER A N 1
ATOM 1333 C CA . SER A 1 172 ? 3.387 -36.062 -5.664 1 97.19 172 SER A CA 1
ATOM 1334 C C . SER A 1 172 ? 2.088 -35.281 -5.898 1 97.19 172 SER A C 1
ATOM 1336 O O . SER A 1 172 ? 2.008 -34.438 -6.805 1 97.19 172 SER A O 1
ATOM 1338 N N . ALA A 1 173 ? 1.156 -35.625 -5.164 1 95.06 173 ALA A N 1
ATOM 1339 C CA . ALA A 1 173 ? -0.131 -34.938 -5.277 1 95.06 173 ALA A CA 1
ATOM 1340 C C . ALA A 1 173 ? -0.005 -33.469 -4.895 1 95.06 173 ALA A C 1
ATOM 1342 O O . ALA A 1 173 ? -0.775 -32.656 -5.367 1 95.06 173 ALA A O 1
ATOM 1343 N N . ARG A 1 174 ? 0.998 -33.125 -4.148 1 96.5 174 ARG A N 1
ATOM 1344 C CA . ARG A 1 174 ? 1.13 -31.75 -3.652 1 96.5 174 ARG A CA 1
ATOM 1345 C C . ARG A 1 174 ? 2.307 -31.031 -4.312 1 96.5 174 ARG A C 1
ATOM 1347 O O . ARG A 1 174 ? 2.486 -29.828 -4.137 1 96.5 174 ARG A O 1
ATOM 1354 N N . PHE A 1 175 ? 3.104 -31.781 -5.031 1 98.44 175 PHE A N 1
ATOM 1355 C CA . PHE A 1 175 ? 4.289 -31.203 -5.66 1 98.44 175 PHE A CA 1
ATOM 1356 C C . PHE A 1 175 ? 4.332 -31.547 -7.145 1 98.44 175 PHE A C 1
ATOM 1358 O O . PHE A 1 175 ? 4.488 -32.719 -7.52 1 98.44 175 PHE A O 1
ATOM 1365 N N . THR A 1 176 ? 4.207 -30.562 -7.973 1 98.69 176 THR A N 1
ATOM 1366 C CA . THR A 1 176 ? 4.145 -30.75 -9.422 1 98.69 176 THR A CA 1
ATOM 1367 C C . THR A 1 176 ? 5.316 -30.047 -10.109 1 98.69 176 THR A C 1
ATOM 1369 O O . THR A 1 176 ? 5.383 -28.828 -10.141 1 98.69 176 THR A O 1
ATOM 1372 N N . PRO A 1 177 ? 6.27 -30.797 -10.672 1 98.75 177 PRO A N 1
ATOM 1373 C CA . PRO A 1 177 ? 7.316 -30.172 -11.484 1 98.75 177 PRO A CA 1
ATOM 1374 C C . PRO A 1 177 ? 6.766 -29.531 -12.758 1 98.75 177 PRO A C 1
ATOM 1376 O O . PRO A 1 177 ? 5.855 -30.062 -13.383 1 98.75 177 PRO A O 1
ATOM 1379 N N . ALA A 1 178 ? 7.23 -28.391 -13.094 1 98.88 178 ALA A N 1
ATOM 1380 C CA . ALA A 1 178 ? 6.785 -27.594 -14.234 1 98.88 178 ALA A CA 1
ATOM 1381 C C . ALA A 1 178 ? 7.957 -26.844 -14.867 1 98.88 178 ALA A C 1
ATOM 1383 O O . ALA A 1 178 ? 9.109 -27.031 -14.477 1 98.88 178 ALA A O 1
ATOM 1384 N N . VAL A 1 179 ? 7.688 -26.094 -15.969 1 98.88 179 VAL A N 1
ATOM 1385 C CA . VAL A 1 179 ? 8.75 -25.453 -16.734 1 98.88 179 VAL A CA 1
ATOM 1386 C C . VAL A 1 179 ? 8.516 -23.938 -16.766 1 98.88 179 VAL A C 1
ATOM 1388 O O . VAL A 1 179 ? 7.387 -23.484 -16.938 1 98.88 179 VAL A O 1
ATOM 1391 N N . SER A 1 180 ? 9.547 -23.203 -16.5 1 98.88 180 SER A N 1
ATOM 1392 C CA . SER A 1 180 ? 9.531 -21.766 -16.688 1 98.88 180 SER A CA 1
ATOM 1393 C C . SER A 1 180 ? 10.547 -21.328 -17.75 1 98.88 180 SER A C 1
ATOM 1395 O O . SER A 1 180 ? 11.734 -21.641 -17.625 1 98.88 180 SER A O 1
ATOM 1397 N N . LEU A 1 181 ? 10.078 -20.781 -18.844 1 98.69 181 LEU A N 1
ATOM 1398 C CA . LEU A 1 181 ? 10.977 -20.016 -19.719 1 98.69 181 LEU A CA 1
ATOM 1399 C C . LEU A 1 181 ? 11.148 -18.594 -19.203 1 98.69 181 LEU A C 1
ATOM 1401 O O . LEU A 1 181 ? 10.164 -17.891 -18.984 1 98.69 181 LEU A O 1
ATOM 1405 N N . HIS A 1 182 ? 12.305 -18.203 -19.031 1 97.94 182 HIS A N 1
ATOM 1406 C CA . HIS A 1 182 ? 12.547 -16.938 -18.344 1 97.94 182 HIS A CA 1
ATOM 1407 C C . HIS A 1 182 ? 11.812 -15.789 -19.016 1 97.94 182 HIS A C 1
ATOM 1409 O O . HIS A 1 182 ? 10.906 -15.188 -18.438 1 97.94 182 HIS A O 1
ATOM 1415 N N . SER A 1 183 ? 12.258 -15.406 -20.234 1 97.81 183 SER A N 1
ATOM 1416 C CA . SER A 1 183 ? 11.641 -14.305 -20.953 1 97.81 183 SER A CA 1
ATOM 1417 C C . SER A 1 183 ? 12.078 -14.297 -22.422 1 97.81 183 SER A C 1
ATOM 1419 O O . SER A 1 183 ? 13.023 -14.992 -22.797 1 97.81 183 SER A O 1
ATOM 1421 N N . PRO A 1 184 ? 11.406 -13.523 -23.312 1 97.38 184 PRO A N 1
ATOM 1422 C CA . PRO A 1 184 ? 11.758 -13.531 -24.734 1 97.38 184 PRO A CA 1
ATOM 1423 C C . PRO A 1 184 ? 13.133 -12.93 -25 1 97.38 184 PRO A C 1
ATOM 1425 O O . PRO A 1 184 ? 13.758 -13.234 -26.016 1 97.38 184 PRO A O 1
ATOM 1428 N N . TYR A 1 185 ? 13.641 -12.125 -24.125 1 95.12 185 TYR A N 1
ATOM 1429 C CA . TYR A 1 185 ? 14.914 -11.477 -24.391 1 95.12 185 TYR A CA 1
ATOM 1430 C C . TYR A 1 185 ? 16.078 -12.312 -23.828 1 95.12 185 TYR A C 1
ATOM 1432 O O . TYR A 1 185 ? 17.234 -12.031 -24.125 1 95.12 185 TYR A O 1
ATOM 1440 N N . SER A 1 186 ? 15.773 -13.367 -23.062 1 95.19 186 SER A N 1
ATOM 1441 C CA . SER A 1 186 ? 16.859 -14.023 -22.344 1 95.19 186 SER A CA 1
ATOM 1442 C C . SER A 1 186 ? 16.906 -15.516 -22.641 1 95.19 186 SER A C 1
ATOM 1444 O O . SER A 1 186 ? 17.594 -16.266 -21.953 1 95.19 186 SER A O 1
ATOM 1446 N N . ILE A 1 187 ? 16.125 -15.992 -23.578 1 97.06 187 ILE A N 1
ATOM 1447 C CA . ILE A 1 187 ? 16.188 -17.406 -23.938 1 97.06 187 ILE A CA 1
ATOM 1448 C C . ILE A 1 187 ? 16.375 -17.531 -25.453 1 97.06 187 ILE A C 1
ATOM 1450 O O . ILE A 1 187 ? 15.656 -16.906 -26.234 1 97.06 187 ILE A O 1
ATOM 1454 N N . HIS A 1 188 ? 17.344 -18.266 -25.875 1 96.69 188 HIS A N 1
ATOM 1455 C CA . HIS A 1 188 ? 17.594 -18.531 -27.297 1 96.69 188 HIS A CA 1
ATOM 1456 C C . HIS A 1 188 ? 16.453 -19.312 -27.922 1 96.69 188 HIS A C 1
ATOM 1458 O O . HIS A 1 188 ? 15.906 -20.234 -27.297 1 96.69 188 HIS A O 1
ATOM 1464 N N . PRO A 1 189 ? 16.125 -19.047 -29.188 1 97.5 189 PRO A N 1
ATOM 1465 C CA . PRO A 1 189 ? 14.992 -19.703 -29.844 1 97.5 189 PRO A CA 1
ATOM 1466 C C . PRO A 1 189 ? 15.125 -21.234 -29.844 1 97.5 189 PRO A C 1
ATOM 1468 O O . PRO A 1 189 ? 14.148 -21.938 -29.594 1 97.5 189 PRO A O 1
ATOM 1471 N N . ASP A 1 190 ? 16.297 -21.766 -30.047 1 97.88 190 ASP A N 1
ATOM 1472 C CA . ASP A 1 190 ? 16.5 -23.203 -30.062 1 97.88 190 ASP A CA 1
ATOM 1473 C C . ASP A 1 190 ? 16.203 -23.812 -28.688 1 97.88 190 ASP A C 1
ATOM 1475 O O . ASP A 1 190 ? 15.648 -24.906 -28.594 1 97.88 190 ASP A O 1
ATOM 1479 N N . LEU A 1 191 ? 16.641 -23.141 -27.719 1 97.88 191 LEU A N 1
ATOM 1480 C CA . LEU A 1 191 ? 16.406 -23.578 -26.359 1 97.88 191 LEU A CA 1
ATOM 1481 C C . LEU A 1 191 ? 14.914 -23.516 -26.016 1 97.88 191 LEU A C 1
ATOM 1483 O O . LEU A 1 191 ? 14.391 -24.438 -25.375 1 97.88 191 LEU A O 1
ATOM 1487 N N . ALA A 1 192 ? 14.273 -22.469 -26.422 1 98.25 192 ALA A N 1
ATOM 1488 C CA . ALA A 1 192 ? 12.844 -22.312 -26.203 1 98.25 192 ALA A CA 1
ATOM 1489 C C . ALA A 1 192 ? 12.055 -23.438 -26.859 1 98.25 192 ALA A C 1
ATOM 1491 O O . ALA A 1 192 ? 11.141 -24 -26.25 1 98.25 192 ALA A O 1
ATOM 1492 N N . ILE A 1 193 ? 12.414 -23.766 -28.047 1 97.19 193 ILE A N 1
ATOM 1493 C CA . ILE A 1 193 ? 11.742 -24.828 -28.797 1 97.19 193 ILE A CA 1
ATOM 1494 C C . ILE A 1 193 ? 11.914 -26.156 -28.062 1 97.19 193 ILE A C 1
ATOM 1496 O O . ILE A 1 193 ? 10.945 -26.906 -27.875 1 97.19 193 ILE A O 1
ATOM 1500 N N . LYS A 1 194 ? 13.125 -26.422 -27.609 1 97.56 194 LYS A N 1
ATOM 1501 C CA . LYS A 1 194 ? 13.391 -27.656 -26.859 1 97.56 194 LYS A CA 1
ATOM 1502 C C . LYS A 1 194 ? 12.531 -27.734 -25.609 1 97.56 194 LYS A C 1
ATOM 1504 O O . LYS A 1 194 ? 11.898 -28.75 -25.344 1 97.56 194 LYS A O 1
ATOM 1509 N N . ALA A 1 195 ? 12.516 -26.656 -24.891 1 98.31 195 ALA A N 1
ATOM 1510 C CA . ALA A 1 195 ? 11.805 -26.609 -23.625 1 98.31 195 ALA A CA 1
ATOM 1511 C C . ALA A 1 195 ? 10.297 -26.766 -23.828 1 98.31 195 ALA A C 1
ATOM 1513 O O . ALA A 1 195 ? 9.641 -27.5 -23.094 1 98.31 195 ALA A O 1
ATOM 1514 N N . LEU A 1 196 ? 9.742 -26.094 -24.828 1 98.5 196 LEU A N 1
ATOM 1515 C CA . LEU A 1 196 ? 8.305 -26.109 -25.078 1 98.5 196 LEU A CA 1
ATOM 1516 C C . LEU A 1 196 ? 7.871 -27.453 -25.656 1 98.5 196 LEU A C 1
ATOM 1518 O O . LEU A 1 196 ? 6.777 -27.938 -25.344 1 98.5 196 LEU A O 1
ATOM 1522 N N . ASN A 1 197 ? 8.695 -28.078 -26.484 1 98.12 197 ASN A N 1
ATOM 1523 C CA . ASN A 1 197 ? 8.414 -29.438 -26.953 1 98.12 197 ASN A CA 1
ATOM 1524 C C . ASN A 1 197 ? 8.391 -30.422 -25.797 1 98.12 197 ASN A C 1
ATOM 1526 O O . ASN A 1 197 ? 7.504 -31.281 -25.734 1 98.12 197 ASN A O 1
ATOM 1530 N N . PHE A 1 198 ? 9.367 -30.281 -24.938 1 98.38 198 PHE A N 1
ATOM 1531 C CA . PHE A 1 198 ? 9.422 -31.109 -23.75 1 98.38 198 PHE A CA 1
ATOM 1532 C C . PHE A 1 198 ? 8.164 -30.938 -22.906 1 98.38 198 PHE A C 1
ATOM 1534 O O . PHE A 1 198 ? 7.57 -31.938 -22.469 1 98.38 198 PHE A O 1
ATOM 1541 N N . ALA A 1 199 ? 7.73 -29.734 -22.672 1 98.62 199 ALA A N 1
ATOM 1542 C CA . ALA A 1 199 ? 6.535 -29.438 -21.875 1 98.62 199 ALA A CA 1
ATOM 1543 C C . ALA A 1 199 ? 5.293 -30.047 -22.516 1 98.62 199 ALA A C 1
ATOM 1545 O O . ALA A 1 199 ? 4.434 -30.578 -21.812 1 98.62 199 ALA A O 1
ATOM 1546 N N . ARG A 1 200 ? 5.199 -29.938 -23.844 1 97.81 200 ARG A N 1
ATOM 1547 C CA . ARG A 1 200 ? 4.062 -30.516 -24.562 1 97.81 200 ARG A CA 1
ATOM 1548 C C . ARG A 1 200 ? 4.047 -32.031 -24.438 1 97.81 200 ARG A C 1
ATOM 1550 O O . ARG A 1 200 ? 3.004 -32.625 -24.156 1 97.81 200 ARG A O 1
ATOM 1557 N N . GLU A 1 201 ? 5.203 -32.625 -24.656 1 97.56 201 GLU A N 1
ATOM 1558 C CA . GLU A 1 201 ? 5.32 -34.062 -24.609 1 97.56 201 GLU A CA 1
ATOM 1559 C C . GLU A 1 201 ? 4.926 -34.625 -23.234 1 97.56 201 GLU A C 1
ATOM 1561 O O . GLU A 1 201 ? 4.301 -35.688 -23.141 1 97.56 201 GLU A O 1
ATOM 1566 N N . LYS A 1 202 ? 5.25 -33.875 -22.234 1 97.44 202 LYS A N 1
ATOM 1567 C CA . LYS A 1 202 ? 5.035 -34.344 -20.859 1 97.44 202 LYS A CA 1
ATOM 1568 C C . LYS A 1 202 ? 3.789 -33.719 -20.25 1 97.44 202 LYS A C 1
ATOM 1570 O O . LYS A 1 202 ? 3.461 -34 -19.094 1 97.44 202 LYS A O 1
ATOM 1575 N N . ASP A 1 203 ? 3.078 -32.906 -21.016 1 96.94 203 ASP A N 1
ATOM 1576 C CA . ASP A 1 203 ? 1.877 -32.219 -20.562 1 96.94 203 ASP A CA 1
ATOM 1577 C C . ASP A 1 203 ? 2.148 -31.391 -19.297 1 96.94 203 ASP A C 1
ATOM 1579 O O . ASP A 1 203 ? 1.451 -31.547 -18.297 1 96.94 203 ASP A O 1
ATOM 1583 N N . LEU A 1 204 ? 3.201 -30.594 -19.328 1 98.31 204 LEU A N 1
ATOM 1584 C CA . LEU A 1 204 ? 3.623 -29.781 -18.188 1 98.31 204 LEU A CA 1
ATOM 1585 C C . LEU A 1 204 ? 3.051 -28.375 -18.266 1 98.31 204 LEU A C 1
ATOM 1587 O O . LEU A 1 204 ? 2.82 -27.859 -19.359 1 98.31 204 LEU A O 1
ATOM 1591 N N . ILE A 1 205 ? 2.83 -27.734 -17.094 1 98.25 205 ILE A N 1
ATOM 1592 C CA . ILE A 1 205 ? 2.465 -26.328 -17.016 1 98.25 205 ILE A CA 1
ATOM 1593 C C . ILE A 1 205 ? 3.697 -25.453 -17.25 1 98.25 205 ILE A C 1
ATOM 1595 O O . ILE A 1 205 ? 4.805 -25.812 -16.844 1 98.25 205 ILE A O 1
ATOM 1599 N N . VAL A 1 206 ? 3.453 -24.312 -17.938 1 98.81 206 VAL A N 1
ATOM 1600 C CA . VAL A 1 206 ? 4.57 -23.422 -18.281 1 98.81 206 VAL A CA 1
ATOM 1601 C C . VAL A 1 206 ? 4.293 -22.016 -17.766 1 98.81 206 VAL A C 1
ATOM 1603 O O . VAL A 1 206 ? 3.135 -21.609 -17.641 1 98.81 206 VAL A O 1
ATOM 1606 N N . CYS A 1 207 ? 5.281 -21.312 -17.312 1 98.81 207 CYS A N 1
ATOM 1607 C CA . CYS A 1 207 ? 5.172 -19.891 -17.062 1 98.81 207 CYS A CA 1
ATOM 1608 C C . CYS A 1 207 ? 6.328 -19.125 -17.688 1 98.81 207 CYS A C 1
ATOM 1610 O O . CYS A 1 207 ? 7.336 -19.734 -18.078 1 98.81 207 CYS A O 1
ATOM 1612 N N . THR A 1 208 ? 6.133 -17.875 -17.938 1 98.88 208 THR A N 1
ATOM 1613 C CA . THR A 1 208 ? 7.16 -17.016 -18.516 1 98.88 208 THR A CA 1
ATOM 1614 C C . THR A 1 208 ? 6.922 -15.555 -18.141 1 98.88 208 THR A C 1
ATOM 1616 O O . THR A 1 208 ? 5.785 -15.148 -17.891 1 98.88 208 THR A O 1
ATOM 1619 N N . HIS A 1 209 ? 7.988 -14.812 -17.922 1 98.75 209 HIS A N 1
ATOM 1620 C CA . HIS A 1 209 ? 7.871 -13.359 -17.922 1 98.75 209 HIS A CA 1
ATOM 1621 C C . HIS A 1 209 ? 7.629 -12.812 -19.312 1 98.75 209 HIS A C 1
ATOM 1623 O O . HIS A 1 209 ? 8.227 -13.289 -20.281 1 98.75 209 HIS A O 1
ATOM 1629 N N . PHE A 1 210 ? 6.777 -11.859 -19.422 1 98.75 210 PHE A N 1
ATOM 1630 C CA . PHE A 1 210 ? 6.406 -11.391 -20.75 1 98.75 210 PHE A CA 1
ATOM 1631 C C . PHE A 1 210 ? 6.047 -9.914 -20.719 1 98.75 210 PHE A C 1
ATOM 1633 O O . PHE A 1 210 ? 5.137 -9.5 -19.984 1 98.75 210 PHE A O 1
ATOM 1640 N N . LEU A 1 211 ? 6.785 -9.086 -21.453 1 98.31 211 LEU A N 1
ATOM 1641 C CA . LEU A 1 211 ? 6.551 -7.664 -21.656 1 98.31 211 LEU A CA 1
ATOM 1642 C C . LEU A 1 211 ? 6.395 -6.93 -20.328 1 98.31 211 LEU A C 1
ATOM 1644 O O . LEU A 1 211 ? 5.426 -6.195 -20.141 1 98.31 211 LEU A O 1
ATOM 1648 N N . GLU A 1 212 ? 7.387 -7.121 -19.484 1 97.56 212 GLU A N 1
ATOM 1649 C CA . GLU A 1 212 ? 7.391 -6.578 -18.125 1 97.56 212 GLU A CA 1
ATOM 1650 C C . GLU A 1 212 ? 7.785 -5.102 -18.125 1 97.56 212 GLU A C 1
ATOM 1652 O O . GLU A 1 212 ? 7.406 -4.355 -17.219 1 97.56 212 GLU A O 1
ATOM 1657 N N . SER A 1 213 ? 8.516 -4.684 -19.156 1 96.69 213 SER A N 1
ATOM 1658 C CA . SER A 1 213 ? 9.062 -3.33 -19.141 1 96.69 213 SER A CA 1
ATOM 1659 C C . SER A 1 213 ? 8.992 -2.689 -20.531 1 96.69 213 SER A C 1
ATOM 1661 O O . SER A 1 213 ? 8.883 -3.389 -21.531 1 96.69 213 SER A O 1
ATOM 1663 N N . LYS A 1 214 ? 9.086 -1.349 -20.5 1 95 214 LYS A N 1
ATOM 1664 C CA . LYS A 1 214 ? 9.156 -0.609 -21.75 1 95 214 LYS A CA 1
ATOM 1665 C C . LYS A 1 214 ? 10.398 -0.989 -22.547 1 95 214 LYS A C 1
ATOM 1667 O O . LYS A 1 214 ? 10.352 -1.101 -23.781 1 95 214 LYS A O 1
ATOM 1672 N N . ALA A 1 215 ? 11.484 -1.178 -21.844 1 95.69 215 ALA A N 1
ATOM 1673 C CA . ALA A 1 215 ? 12.742 -1.547 -22.484 1 95.69 215 ALA A CA 1
ATOM 1674 C C . ALA A 1 215 ? 12.625 -2.877 -23.219 1 95.69 215 ALA A C 1
ATOM 1676 O O . ALA A 1 215 ? 13.133 -3.027 -24.328 1 95.69 215 ALA A O 1
ATOM 1677 N N . GLU A 1 216 ? 11.945 -3.838 -22.578 1 96.44 216 GLU A N 1
ATOM 1678 C CA . GLU A 1 216 ? 11.742 -5.133 -23.219 1 96.44 216 GLU A CA 1
ATOM 1679 C C . GLU A 1 216 ? 10.93 -4.988 -24.5 1 96.44 216 GLU A C 1
ATOM 1681 O O . GLU A 1 216 ? 11.297 -5.547 -25.547 1 96.44 216 GLU A O 1
ATOM 1686 N N . LYS A 1 217 ? 9.875 -4.223 -24.422 1 95.75 217 LYS A N 1
ATOM 1687 C CA . LYS A 1 217 ? 9.023 -4.016 -25.594 1 95.75 217 LYS A CA 1
ATOM 1688 C C . LYS A 1 217 ? 9.812 -3.373 -26.734 1 95.75 217 LYS A C 1
ATOM 1690 O O . LYS A 1 217 ? 9.742 -3.83 -27.875 1 95.75 217 LYS A O 1
ATOM 1695 N N . SER A 1 218 ? 10.516 -2.332 -26.438 1 95.25 218 SER A N 1
ATOM 1696 C CA . SER A 1 218 ? 11.312 -1.636 -27.438 1 95.25 218 SER A CA 1
ATOM 1697 C C . SER A 1 218 ? 12.336 -2.566 -28.078 1 95.25 218 SER A C 1
ATOM 1699 O O . SER A 1 218 ? 12.562 -2.518 -29.281 1 95.25 218 SER A O 1
ATOM 1701 N N . TRP A 1 219 ? 12.922 -3.395 -27.266 1 95.94 219 TRP A N 1
ATOM 1702 C CA . TRP A 1 219 ? 13.914 -4.348 -27.75 1 95.94 219 TRP A CA 1
ATOM 1703 C C . TRP A 1 219 ? 13.289 -5.34 -28.734 1 95.94 219 TRP A C 1
ATOM 1705 O O . TRP A 1 219 ? 13.82 -5.555 -29.828 1 95.94 219 TRP A O 1
ATOM 1715 N N . LEU A 1 220 ? 12.156 -5.906 -28.375 1 96.44 220 LEU A N 1
ATOM 1716 C CA . LEU A 1 220 ? 11.5 -6.922 -29.188 1 96.44 220 LEU A CA 1
ATOM 1717 C C . LEU A 1 220 ? 10.953 -6.32 -30.484 1 96.44 220 LEU A C 1
ATOM 1719 O O . LEU A 1 220 ? 10.93 -6.98 -31.516 1 96.44 220 LEU A O 1
ATOM 1723 N N . ASP A 1 221 ? 10.57 -5.051 -30.406 1 94.56 221 ASP A N 1
ATOM 1724 C CA . ASP A 1 221 ? 9.953 -4.391 -31.562 1 94.56 221 ASP A CA 1
ATOM 1725 C C . ASP A 1 221 ? 11.008 -3.92 -32.562 1 94.56 221 ASP A C 1
ATOM 1727 O O . ASP A 1 221 ? 10.812 -4.047 -33.781 1 94.56 221 ASP A O 1
ATOM 1731 N N . SER A 1 222 ? 12.133 -3.305 -32.031 1 93.44 222 SER A N 1
ATOM 1732 C CA . SER A 1 222 ? 12.992 -2.576 -32.969 1 93.44 222 SER A CA 1
ATOM 1733 C C . SER A 1 222 ? 14.469 -2.861 -32.688 1 93.44 222 SER A C 1
ATOM 1735 O O . SER A 1 222 ? 15.344 -2.354 -33.406 1 93.44 222 SER A O 1
ATOM 1737 N N . GLY A 1 223 ? 14.734 -3.621 -31.688 1 92.56 223 GLY A N 1
ATOM 1738 C CA . GLY A 1 223 ? 16.125 -3.93 -31.359 1 92.56 223 GLY A CA 1
ATOM 1739 C C . GLY A 1 223 ? 16.891 -2.73 -30.828 1 92.56 223 GLY A C 1
ATOM 1740 O O . GLY A 1 223 ? 18.125 -2.689 -30.922 1 92.56 223 GLY A O 1
ATOM 1741 N N . THR A 1 224 ? 16.188 -1.811 -30.312 1 87.31 224 THR A N 1
ATOM 1742 C CA . THR A 1 224 ? 16.797 -0.573 -29.844 1 87.31 224 THR A CA 1
ATOM 1743 C C . THR A 1 224 ? 16.594 -0.409 -28.344 1 87.31 224 THR A C 1
ATOM 1745 O O . THR A 1 224 ? 15.867 -1.177 -27.719 1 87.31 224 THR A O 1
ATOM 1748 N N . GLY A 1 225 ? 17.312 0.514 -27.797 1 85.31 225 GLY A N 1
ATOM 1749 C CA . GLY A 1 225 ? 17.125 0.863 -26.391 1 85.31 225 GLY A CA 1
ATOM 1750 C C . GLY A 1 225 ? 18.203 0.299 -25.484 1 85.31 225 GLY A C 1
ATOM 1751 O O . GLY A 1 225 ? 19.203 -0.231 -25.969 1 85.31 225 GLY A O 1
ATOM 1752 N N . ALA A 1 226 ? 17.953 0.395 -24.234 1 86.19 226 ALA A N 1
ATOM 1753 C CA . ALA A 1 226 ? 18.969 0.143 -23.203 1 86.19 226 ALA A CA 1
ATOM 1754 C C . ALA A 1 226 ? 19.25 -1.352 -23.062 1 86.19 226 ALA A C 1
ATOM 1756 O O . ALA A 1 226 ? 20.266 -1.75 -22.5 1 86.19 226 ALA A O 1
ATOM 1757 N N . PHE A 1 227 ? 18.391 -2.219 -23.625 1 89.38 227 PHE A N 1
ATOM 1758 C CA . PHE A 1 227 ? 18.531 -3.666 -23.516 1 89.38 227 PHE A CA 1
ATOM 1759 C C . PHE A 1 227 ? 19.781 -4.145 -24.234 1 89.38 227 PHE A C 1
ATOM 1761 O O . PHE A 1 227 ? 20.422 -5.117 -23.812 1 89.38 227 PHE A O 1
ATOM 1768 N N . LYS A 1 228 ? 20.078 -3.404 -25.312 1 87.94 228 LYS A N 1
ATOM 1769 C CA . LYS A 1 228 ? 21.219 -3.838 -26.109 1 87.94 228 LYS A CA 1
ATOM 1770 C C . LYS A 1 228 ? 22.484 -3.859 -25.266 1 87.94 228 LYS A C 1
ATOM 1772 O O . LYS A 1 228 ? 23.219 -4.848 -25.266 1 87.94 228 LYS A O 1
ATOM 1777 N N . GLU A 1 229 ? 22.688 -2.801 -24.578 1 88.62 229 GLU A N 1
ATOM 1778 C CA . GLU A 1 229 ? 23.891 -2.703 -23.75 1 88.62 229 GLU A CA 1
ATOM 1779 C C . GLU A 1 229 ? 23.891 -3.756 -22.641 1 88.62 229 GLU A C 1
ATOM 1781 O O . GLU A 1 229 ? 24.922 -4.34 -22.328 1 88.62 229 GLU A O 1
ATOM 1786 N N . HIS A 1 230 ? 22.734 -4.031 -22.078 1 89.94 230 HIS A N 1
ATOM 1787 C CA . HIS A 1 230 ? 22.625 -5.043 -21.031 1 89.94 230 HIS A CA 1
ATOM 1788 C C . HIS A 1 230 ? 22.953 -6.43 -21.578 1 89.94 230 HIS A C 1
ATOM 1790 O O . HIS A 1 230 ? 23.656 -7.203 -20.922 1 89.94 230 HIS A O 1
ATOM 1796 N N . LEU A 1 231 ? 22.516 -6.738 -22.703 1 91.31 231 LEU A N 1
ATOM 1797 C CA . LEU A 1 231 ? 22.625 -8.078 -23.281 1 91.31 231 LEU A CA 1
ATOM 1798 C C . LEU A 1 231 ? 24.047 -8.328 -23.781 1 91.31 231 LEU A C 1
ATOM 1800 O O . LEU A 1 231 ? 24.438 -9.477 -23.984 1 91.31 231 LEU A O 1
ATOM 1804 N N . LYS A 1 232 ? 24.875 -7.227 -24 1 90.75 232 LYS A N 1
ATOM 1805 C CA . LYS A 1 232 ? 26.266 -7.367 -24.406 1 90.75 232 LYS A CA 1
ATOM 1806 C C . LYS A 1 232 ? 27.078 -8.109 -23.359 1 90.75 232 LYS A C 1
ATOM 1808 O O . LYS A 1 232 ? 28.141 -8.664 -23.656 1 90.75 232 LYS A O 1
ATOM 1813 N N . ARG A 1 233 ? 26.578 -8.172 -22.25 1 85.62 233 ARG A N 1
ATOM 1814 C CA . ARG A 1 233 ? 27.234 -8.906 -21.172 1 85.62 233 ARG A CA 1
ATOM 1815 C C . ARG A 1 233 ? 27.203 -10.414 -21.438 1 85.62 233 ARG A C 1
ATOM 1817 O O . ARG A 1 233 ? 28.016 -11.164 -20.906 1 85.62 233 ARG A O 1
ATOM 1824 N N . PHE A 1 234 ? 26.266 -10.828 -22.297 1 85 234 PHE A N 1
ATOM 1825 C CA . PHE A 1 234 ? 26.031 -12.258 -22.469 1 85 234 PHE A CA 1
ATOM 1826 C C . PHE A 1 234 ? 26.312 -12.68 -23.906 1 85 234 PHE A C 1
ATOM 1828 O O . PHE A 1 234 ? 26.719 -13.812 -24.156 1 85 234 PHE A O 1
ATOM 1835 N N . VAL A 1 235 ? 26.047 -11.727 -24.828 1 88.5 235 VAL A N 1
ATOM 1836 C CA . VAL A 1 235 ? 26.234 -11.977 -26.25 1 88.5 235 VAL A CA 1
ATOM 1837 C C . VAL A 1 235 ? 26.969 -10.797 -26.891 1 88.5 235 VAL A C 1
ATOM 1839 O O . VAL A 1 235 ? 26.547 -9.648 -26.734 1 88.5 235 VAL A O 1
ATOM 1842 N N . LYS A 1 236 ? 28 -11.008 -27.656 1 88.44 236 LYS A N 1
ATOM 1843 C CA . LYS A 1 236 ? 28.875 -9.969 -28.219 1 88.44 236 LYS A CA 1
ATOM 1844 C C . LYS A 1 236 ? 28.078 -9.016 -29.109 1 88.44 236 LYS A C 1
ATOM 1846 O O . LYS A 1 236 ? 28.25 -7.801 -29.031 1 88.44 236 LYS A O 1
ATOM 1851 N N . GLU A 1 237 ? 27.141 -9.578 -29.922 1 90.19 237 GLU A N 1
ATOM 1852 C CA . GLU A 1 237 ? 26.312 -8.781 -30.812 1 90.19 237 GLU A CA 1
ATOM 1853 C C . GLU A 1 237 ? 24.844 -9.156 -30.672 1 90.19 237 GLU A C 1
ATOM 1855 O O . GLU A 1 237 ? 24.266 -9.773 -31.562 1 90.19 237 GLU A O 1
ATOM 1860 N N . PRO A 1 238 ? 24.297 -8.633 -29.656 1 92.75 238 PRO A N 1
ATOM 1861 C CA . PRO A 1 238 ? 22.906 -9.023 -29.375 1 92.75 238 PRO A CA 1
ATOM 1862 C C . PRO A 1 238 ? 21.922 -8.461 -30.391 1 92.75 238 PRO A C 1
ATOM 1864 O O . PRO A 1 238 ? 22.078 -7.328 -30.844 1 92.75 238 PRO A O 1
ATOM 1867 N N . LYS A 1 239 ? 21.016 -9.219 -30.812 1 93.5 239 LYS A N 1
ATOM 1868 C CA . LYS A 1 239 ? 19.859 -8.875 -31.641 1 93.5 239 LYS A CA 1
ATOM 1869 C C . LYS A 1 239 ? 18.578 -9.508 -31.078 1 93.5 239 LYS A C 1
ATOM 1871 O O . LYS A 1 239 ? 18.641 -10.539 -30.406 1 93.5 239 LYS A O 1
ATOM 1876 N N . PRO A 1 240 ? 17.484 -8.867 -31.312 1 95.56 240 PRO A N 1
ATOM 1877 C CA . PRO A 1 240 ? 16.25 -9.523 -30.875 1 95.56 240 PRO A CA 1
ATOM 1878 C C . PRO A 1 240 ? 16.094 -10.93 -31.453 1 95.56 240 PRO A C 1
ATOM 1880 O O . PRO A 1 240 ? 16.25 -11.125 -32.656 1 95.56 240 PRO A O 1
ATOM 1883 N N . MET A 1 241 ? 15.742 -11.828 -30.609 1 95.12 241 MET A N 1
ATOM 1884 C CA . MET A 1 241 ? 15.602 -13.219 -31.016 1 95.12 241 MET A CA 1
ATOM 1885 C C . MET A 1 241 ? 14.148 -13.555 -31.344 1 95.12 241 MET A C 1
ATOM 1887 O O . MET A 1 241 ? 13.867 -14.523 -32.031 1 95.12 241 MET A O 1
ATOM 1891 N N . PHE A 1 242 ? 13.242 -12.742 -30.766 1 96.56 242 PHE A N 1
ATOM 1892 C CA . PHE A 1 242 ? 11.805 -12.883 -30.984 1 96.56 242 PHE A CA 1
ATOM 1893 C C . PHE A 1 242 ? 11.164 -11.523 -31.219 1 96.56 242 PHE A C 1
ATOM 1895 O O . PHE A 1 242 ? 11.688 -10.5 -30.781 1 96.56 242 PHE A O 1
ATOM 1902 N N . SER A 1 243 ? 10.094 -11.547 -31.984 1 96.88 243 SER A N 1
ATOM 1903 C CA . SER A 1 243 ? 9.094 -10.516 -31.75 1 96.88 243 SER A CA 1
ATOM 1904 C C . SER A 1 243 ? 8.18 -10.891 -30.578 1 96.88 243 SER A C 1
ATOM 1906 O O . SER A 1 243 ? 8.117 -12.055 -30.188 1 96.88 243 SER A O 1
ATOM 1908 N N . ALA A 1 244 ? 7.512 -9.898 -30 1 97.38 244 ALA A N 1
ATOM 1909 C CA . ALA A 1 244 ? 6.574 -10.203 -28.922 1 97.38 244 ALA A CA 1
ATOM 1910 C C . ALA A 1 244 ? 5.535 -11.219 -29.359 1 97.38 244 ALA A C 1
ATOM 1912 O O . ALA A 1 244 ? 5.273 -12.195 -28.656 1 97.38 244 ALA A O 1
ATOM 1913 N N . GLU A 1 245 ? 4.988 -11.008 -30.531 1 97.06 245 GLU A N 1
ATOM 1914 C CA . GLU A 1 245 ? 3.963 -11.898 -31.062 1 97.06 245 GLU A CA 1
ATOM 1915 C C . GLU A 1 245 ? 4.539 -13.273 -31.391 1 97.06 245 GLU A C 1
ATOM 1917 O O . GLU A 1 245 ? 3.883 -14.297 -31.188 1 97.06 245 GLU A O 1
ATOM 1922 N N . GLY A 1 246 ? 5.676 -13.258 -31.969 1 97.38 246 GLY A N 1
ATOM 1923 C CA . GLY A 1 246 ? 6.328 -14.516 -32.312 1 97.38 246 GLY A CA 1
ATOM 1924 C C . GLY A 1 246 ? 6.617 -15.367 -31.078 1 97.38 246 GLY A C 1
ATOM 1925 O O . GLY A 1 246 ? 6.422 -16.578 -31.109 1 97.38 246 GLY A O 1
ATOM 1926 N N . TYR A 1 247 ? 7.094 -14.727 -30 1 98.19 247 TYR A N 1
ATOM 1927 C CA . TYR A 1 247 ? 7.348 -15.438 -28.766 1 98.19 247 TYR A CA 1
ATOM 1928 C C . TYR A 1 247 ? 6.051 -15.977 -28.172 1 98.19 247 TYR A C 1
ATOM 1930 O O . TYR A 1 247 ? 5.977 -17.156 -27.781 1 98.19 247 TYR A O 1
ATOM 1938 N N . PHE A 1 248 ? 5.035 -15.172 -28.141 1 98.19 248 PHE A N 1
ATOM 1939 C CA . PHE A 1 248 ? 3.736 -15.547 -27.594 1 98.19 248 PHE A CA 1
ATOM 1940 C C . PHE A 1 248 ? 3.174 -16.766 -28.328 1 98.19 248 PHE A C 1
ATOM 1942 O O . PHE A 1 248 ? 2.625 -17.672 -27.703 1 98.19 248 PHE A O 1
ATOM 1949 N N . ALA A 1 249 ? 3.377 -16.797 -29.609 1 97.31 249 ALA A N 1
ATOM 1950 C CA . ALA A 1 249 ? 2.809 -17.844 -30.453 1 97.31 249 ALA A CA 1
ATOM 1951 C C . ALA A 1 249 ? 3.406 -19.203 -30.125 1 97.31 249 ALA A C 1
ATOM 1953 O O . ALA A 1 249 ? 2.777 -20.25 -30.359 1 97.31 249 ALA A O 1
ATOM 1954 N N . GLN A 1 250 ? 4.594 -19.203 -29.531 1 97.56 250 GLN A N 1
ATOM 1955 C CA . GLN A 1 250 ? 5.266 -20.453 -29.219 1 97.56 250 GLN A CA 1
ATOM 1956 C C . GLN A 1 250 ? 4.504 -21.234 -28.156 1 97.56 250 GLN A C 1
ATOM 1958 O O . GLN A 1 250 ? 4.68 -22.438 -28.016 1 97.56 250 GLN A O 1
ATOM 1963 N N . PHE A 1 251 ? 3.66 -20.578 -27.406 1 98.25 251 PHE A N 1
ATOM 1964 C CA . PHE A 1 251 ? 3.02 -21.188 -26.25 1 98.25 251 PHE A CA 1
ATOM 1965 C C . PHE A 1 251 ? 1.62 -21.672 -26.594 1 98.25 251 PHE A C 1
ATOM 1967 O O . PHE A 1 251 ? 0.829 -22 -25.703 1 98.25 251 PHE A O 1
ATOM 1974 N N . SER A 1 252 ? 1.349 -21.766 -27.891 1 95.44 252 SER A N 1
ATOM 1975 C CA . SER A 1 252 ? 0.044 -22.234 -28.344 1 95.44 252 SER A CA 1
ATOM 1976 C C . SER A 1 252 ? -0.246 -23.641 -27.828 1 95.44 252 SER A C 1
ATOM 1978 O O . SER A 1 252 ? 0.639 -24.5 -27.828 1 95.44 252 SER A O 1
ATOM 1980 N N . GLN A 1 253 ? -1.45 -23.875 -27.266 1 93.81 253 GLN A N 1
ATOM 1981 C CA . GLN A 1 253 ? -1.987 -25.141 -26.797 1 93.81 253 GLN A CA 1
ATOM 1982 C C . GLN A 1 253 ? -1.206 -25.641 -25.578 1 93.81 253 GLN A C 1
ATOM 1984 O O . GLN A 1 253 ? -1.077 -26.859 -25.391 1 93.81 253 GLN A O 1
ATOM 1989 N N . LEU A 1 254 ? -0.556 -24.781 -24.906 1 97 254 LEU A N 1
ATOM 1990 C CA . LEU A 1 254 ? 0.128 -25.062 -23.656 1 97 254 LEU A CA 1
ATOM 1991 C C . LEU A 1 254 ? -0.431 -24.203 -22.531 1 97 254 LEU A C 1
ATOM 1993 O O . LEU A 1 254 ? -0.581 -22.984 -22.688 1 97 254 LEU A O 1
ATOM 1997 N N . ARG A 1 255 ? -0.87 -24.844 -21.469 1 97.94 255 ARG A N 1
ATOM 1998 C CA . ARG A 1 255 ? -1.251 -24.047 -20.297 1 97.94 255 ARG A CA 1
ATOM 1999 C C . ARG A 1 255 ? -0.094 -23.172 -19.828 1 97.94 255 ARG A C 1
ATOM 2001 O O . ARG A 1 255 ? 0.943 -23.688 -19.406 1 97.94 255 ARG A O 1
ATOM 2008 N N . THR A 1 256 ? -0.291 -21.859 -20.016 1 98.81 256 THR A N 1
ATOM 2009 C CA . THR A 1 256 ? 0.838 -20.969 -19.781 1 98.81 256 THR A CA 1
ATOM 2010 C C . THR A 1 256 ? 0.418 -19.766 -18.938 1 98.81 256 THR A C 1
ATOM 2012 O O . THR A 1 256 ? -0.609 -19.141 -19.203 1 98.81 256 THR A O 1
ATOM 2015 N N . LEU A 1 257 ? 1.167 -19.547 -17.859 1 98.94 257 LEU A N 1
ATOM 2016 C CA . LEU A 1 257 ? 1.046 -18.312 -17.094 1 98.94 257 LEU A CA 1
ATOM 2017 C C . LEU A 1 257 ? 1.993 -17.25 -17.641 1 98.94 257 LEU A C 1
ATOM 2019 O O . LEU A 1 257 ? 3.213 -17.406 -17.594 1 98.94 257 LEU A O 1
ATOM 2023 N N . PHE A 1 258 ? 1.446 -16.156 -18.203 1 98.94 258 PHE A N 1
ATOM 2024 C CA . PHE A 1 258 ? 2.236 -14.992 -18.594 1 98.94 258 PHE A CA 1
ATOM 2025 C C . PHE A 1 258 ? 2.311 -13.977 -17.469 1 98.94 258 PHE A C 1
ATOM 2027 O O . PHE A 1 258 ? 1.302 -13.359 -17.109 1 98.94 258 PHE A O 1
ATOM 2034 N N . THR A 1 259 ? 3.467 -13.773 -16.922 1 98.88 259 THR A N 1
ATOM 2035 C CA . THR A 1 259 ? 3.643 -12.945 -15.734 1 98.88 259 THR A CA 1
ATO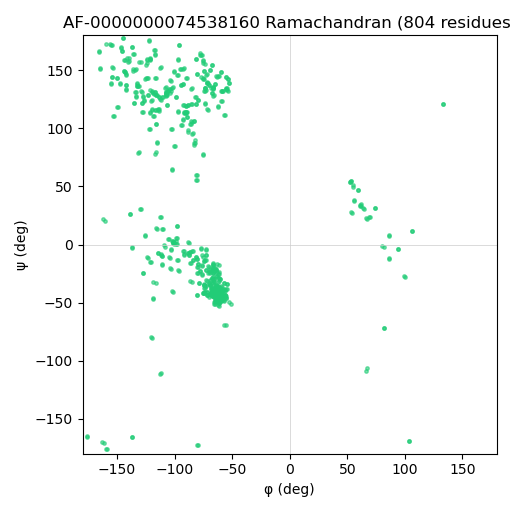M 2036 C C . THR A 1 259 ? 3.971 -11.508 -16.125 1 98.88 259 THR A C 1
ATOM 2038 O O . THR A 1 259 ? 4.738 -11.266 -17.047 1 98.88 259 THR A O 1
ATOM 2041 N N . HIS A 1 260 ? 3.402 -10.492 -15.461 1 98.75 260 HIS A N 1
ATOM 2042 C CA . HIS A 1 260 ? 3.584 -9.047 -15.539 1 98.75 260 HIS A CA 1
ATOM 2043 C C . HIS A 1 260 ? 2.777 -8.445 -16.688 1 98.75 260 HIS A C 1
ATOM 2045 O O . HIS A 1 260 ? 1.771 -7.773 -16.469 1 98.75 260 HIS A O 1
ATOM 2051 N N . CYS A 1 261 ? 3.182 -8.672 -17.906 1 98.75 261 CYS A N 1
ATOM 2052 C CA . CYS A 1 261 ? 2.463 -8.281 -19.109 1 98.75 261 CYS A CA 1
ATOM 2053 C C . CYS A 1 261 ? 2.119 -6.797 -19.078 1 98.75 261 CYS A C 1
ATOM 2055 O O . CYS A 1 261 ? 1.131 -6.375 -19.688 1 98.75 261 CYS A O 1
ATOM 2057 N N . VAL A 1 262 ? 2.834 -5.961 -18.438 1 98.5 262 VAL A N 1
ATOM 2058 C CA . VAL A 1 262 ? 2.539 -4.551 -18.203 1 98.5 262 VAL A CA 1
ATOM 2059 C C . VAL A 1 262 ? 2.461 -3.82 -19.547 1 98.5 262 VAL A C 1
ATOM 2061 O O . VAL A 1 262 ? 1.641 -2.916 -19.719 1 98.5 262 VAL A O 1
ATOM 2064 N N . TYR A 1 263 ? 3.244 -4.258 -20.531 1 98.06 263 TYR A N 1
ATOM 2065 C CA . TYR A 1 263 ? 3.322 -3.523 -21.797 1 98.06 263 TYR A CA 1
ATOM 2066 C C . TYR A 1 263 ? 2.664 -4.305 -22.922 1 98.06 263 TYR A C 1
ATOM 2068 O O . TYR A 1 263 ? 2.908 -4.031 -24.109 1 98.06 263 TYR A O 1
ATOM 2076 N N . GLU A 1 264 ? 1.923 -5.32 -22.547 1 98.06 264 GLU A N 1
ATOM 2077 C CA . GLU A 1 264 ? 1.023 -5.953 -23.516 1 98.06 264 GLU A CA 1
ATOM 2078 C C . GLU A 1 264 ? -0.192 -5.074 -23.797 1 98.06 264 GLU A C 1
ATOM 2080 O O . GLU A 1 264 ? -0.767 -4.488 -22.875 1 98.06 264 GLU A O 1
ATOM 2085 N N . SER A 1 265 ? -0.522 -4.934 -25.047 1 94.88 265 SER A N 1
ATOM 2086 C CA . SER A 1 265 ? -1.596 -4.012 -25.391 1 94.88 265 SER A CA 1
ATOM 2087 C C . SER A 1 265 ? -2.83 -4.758 -25.891 1 94.88 265 SER A C 1
ATOM 2089 O O . SER A 1 265 ? -3.916 -4.184 -25.984 1 94.88 265 SER A O 1
ATOM 2091 N N . ASP A 1 266 ? -2.713 -6.051 -26.281 1 97.81 266 ASP A N 1
ATOM 2092 C CA . ASP A 1 266 ? -3.84 -6.832 -26.797 1 97.81 266 ASP A CA 1
ATOM 2093 C C . ASP A 1 266 ? -4.051 -8.086 -25.953 1 97.81 266 ASP A C 1
ATOM 2095 O O . ASP A 1 266 ? -3.467 -9.133 -26.234 1 97.81 266 ASP A O 1
ATOM 2099 N N . PHE A 1 267 ? -4.945 -8.039 -25.094 1 98.38 267 PHE A N 1
ATOM 2100 C CA . PHE A 1 267 ? -5.215 -9.156 -24.203 1 98.38 267 PHE A CA 1
ATOM 2101 C C . PHE A 1 267 ? -6.223 -10.117 -24.828 1 98.38 267 PHE A C 1
ATOM 2103 O O . PHE A 1 267 ? -6.434 -11.219 -24.328 1 98.38 267 PHE A O 1
ATOM 2110 N N . THR A 1 268 ? -6.82 -9.766 -25.969 1 97.81 268 THR A N 1
ATOM 2111 C CA . THR A 1 268 ? -7.82 -10.609 -26.609 1 97.81 268 THR A CA 1
ATOM 2112 C C . THR A 1 268 ? -7.168 -11.828 -27.266 1 97.81 268 THR A C 1
ATOM 2114 O O . THR A 1 268 ? -7.848 -12.797 -27.594 1 97.81 268 THR A O 1
ATOM 2117 N N . LYS A 1 269 ? -5.848 -11.797 -27.406 1 97.62 269 LYS A N 1
ATOM 2118 C CA . LYS A 1 269 ? -5.164 -12.898 -28.062 1 97.62 269 LYS A CA 1
ATOM 2119 C C . LYS A 1 269 ? -4.973 -14.078 -27.109 1 97.62 269 LYS A C 1
ATOM 2121 O O . LYS A 1 269 ? -4.625 -15.18 -27.547 1 97.62 269 LYS A O 1
ATOM 2126 N N . PHE A 1 270 ? -5.07 -13.781 -25.844 1 98.19 270 PHE A N 1
ATOM 2127 C CA . PHE A 1 270 ? -4.895 -14.852 -24.875 1 98.19 270 PHE A CA 1
ATOM 2128 C C . PHE A 1 270 ? -6.023 -15.867 -24.969 1 98.19 270 PHE A C 1
ATOM 2130 O O . PHE A 1 270 ? -7.188 -15.5 -25.141 1 98.19 270 PHE A O 1
ATOM 2137 N N . LYS A 1 271 ? -5.691 -17.156 -24.938 1 96.31 271 LYS A N 1
ATOM 2138 C CA . LYS A 1 271 ? -6.645 -18.266 -25.016 1 96.31 271 LYS A CA 1
ATOM 2139 C C . LYS A 1 271 ? -7.012 -18.781 -23.625 1 96.31 271 LYS A C 1
ATOM 2141 O O . LYS A 1 271 ? -6.391 -18.406 -22.641 1 96.31 271 LYS A O 1
ATOM 2146 N N . PRO A 1 272 ? -7.973 -19.656 -23.5 1 94.62 272 PRO A N 1
ATOM 2147 C CA . PRO A 1 272 ? -8.453 -20.125 -22.203 1 94.62 272 PRO A CA 1
ATOM 2148 C C . PRO A 1 272 ? -7.379 -20.844 -21.391 1 94.62 272 PRO A C 1
ATOM 2150 O O . PRO A 1 272 ? -7.465 -20.922 -20.172 1 94.62 272 PRO A O 1
ATOM 2153 N N . TYR A 1 273 ? -6.395 -21.406 -22.109 1 96.06 273 TYR A N 1
ATOM 2154 C CA . TYR A 1 273 ? -5.332 -22.109 -21.406 1 96.06 273 TYR A CA 1
ATOM 2155 C C . TYR A 1 273 ? -4.207 -21.156 -21.016 1 96.06 273 TYR A C 1
ATOM 2157 O O . TYR A 1 273 ? -3.195 -21.562 -20.453 1 96.06 273 TYR A O 1
ATOM 2165 N N . HIS A 1 274 ? -4.387 -19.828 -21.359 1 98.38 274 HIS A N 1
ATOM 2166 C CA . HIS A 1 274 ? -3.449 -18.797 -20.938 1 98.38 274 HIS A CA 1
ATOM 2167 C C . HIS A 1 274 ? -3.982 -18.016 -19.734 1 98.38 274 HIS A C 1
ATOM 2169 O O . HIS A 1 274 ? -5.195 -17.922 -19.547 1 98.38 274 HIS A O 1
ATOM 2175 N N . SER A 1 275 ? -3.123 -17.578 -18.922 1 98.75 275 SER A N 1
ATOM 2176 C CA . SER A 1 275 ? -3.477 -16.688 -17.812 1 98.75 275 SER A CA 1
ATOM 2177 C C . SER A 1 275 ? -2.434 -15.594 -17.641 1 98.75 275 SER A C 1
ATOM 2179 O O . SER A 1 275 ? -1.331 -15.68 -18.172 1 98.75 275 SER A O 1
ATOM 2181 N N . ILE A 1 276 ? -2.83 -14.531 -17.031 1 98.88 276 ILE A N 1
ATOM 2182 C CA . ILE A 1 276 ? -1.934 -13.422 -16.719 1 98.88 276 ILE A CA 1
ATOM 2183 C C . ILE A 1 276 ? -1.702 -13.344 -15.219 1 98.88 276 ILE A C 1
ATOM 2185 O O . ILE A 1 276 ? -2.654 -13.367 -14.438 1 98.88 276 ILE A O 1
ATOM 2189 N N . THR A 1 277 ? -0.471 -13.336 -14.797 1 98.94 277 THR A N 1
ATOM 2190 C CA . THR A 1 277 ? -0.105 -13.172 -13.391 1 98.94 277 THR A CA 1
ATOM 2191 C C . THR A 1 277 ? 0.259 -11.719 -13.102 1 98.94 277 THR A C 1
ATOM 2193 O O . THR A 1 277 ? 1.224 -11.188 -13.656 1 98.94 277 THR A O 1
ATOM 2196 N N . HIS A 1 278 ? -0.528 -11.102 -12.305 1 98.88 278 HIS A N 1
ATOM 2197 C CA . HIS A 1 278 ? -0.304 -9.719 -11.898 1 98.88 278 HIS A CA 1
ATOM 2198 C C . HIS A 1 278 ? 0.553 -9.641 -10.641 1 98.88 278 HIS A C 1
ATOM 2200 O O . HIS A 1 278 ? 0.198 -10.211 -9.609 1 98.88 278 HIS A O 1
ATOM 2206 N N . CYS A 1 279 ? 1.696 -9.023 -10.703 1 98.88 279 CYS A N 1
ATOM 2207 C CA . CYS A 1 279 ? 2.582 -8.742 -9.586 1 98.88 279 CYS A CA 1
ATOM 2208 C C . CYS A 1 279 ? 2.709 -7.238 -9.359 1 98.88 279 CYS A C 1
ATOM 2210 O O . CYS A 1 279 ? 3.676 -6.617 -9.812 1 98.88 279 CYS A O 1
ATOM 2212 N N . ALA A 1 280 ? 1.834 -6.668 -8.586 1 98.69 280 ALA A N 1
ATOM 2213 C CA . ALA A 1 280 ? 1.633 -5.223 -8.523 1 98.69 280 ALA A CA 1
ATOM 2214 C C . ALA A 1 280 ? 2.869 -4.52 -7.969 1 98.69 280 ALA A C 1
ATOM 2216 O O . ALA A 1 280 ? 3.346 -3.541 -8.547 1 98.69 280 ALA A O 1
ATOM 2217 N N . VAL A 1 281 ? 3.383 -5.004 -6.859 1 98.81 281 VAL A N 1
ATOM 2218 C CA . VAL A 1 281 ? 4.512 -4.34 -6.223 1 98.81 281 VAL A CA 1
ATOM 2219 C C . VAL A 1 281 ? 5.742 -4.43 -7.129 1 98.81 281 VAL A C 1
ATOM 2221 O O . VAL A 1 281 ? 6.426 -3.428 -7.355 1 98.81 281 VAL A O 1
ATOM 2224 N N . SER A 1 282 ? 5.988 -5.594 -7.668 1 98.69 282 SER A N 1
ATOM 2225 C CA . SER A 1 282 ? 7.121 -5.773 -8.57 1 98.69 282 SER A CA 1
ATOM 2226 C C . SER A 1 282 ? 7.023 -4.848 -9.773 1 98.69 282 SER A C 1
ATOM 2228 O O . SER A 1 282 ? 8.008 -4.199 -10.148 1 98.69 282 SER A O 1
ATOM 2230 N N . ASN A 1 283 ? 5.82 -4.82 -10.383 1 98.62 283 ASN A N 1
ATOM 2231 C CA . ASN A 1 283 ? 5.609 -3.941 -11.531 1 98.62 283 ASN A CA 1
ATOM 2232 C C . ASN A 1 283 ? 5.918 -2.486 -11.18 1 98.62 283 ASN A C 1
ATOM 2234 O O . ASN A 1 283 ? 6.504 -1.764 -11.992 1 98.62 283 ASN A O 1
ATOM 2238 N N . ARG A 1 284 ? 5.551 -2.08 -9.992 1 98.69 284 ARG A N 1
ATOM 2239 C CA . ARG A 1 284 ? 5.785 -0.7 -9.578 1 98.69 284 ARG A CA 1
ATOM 2240 C C . ARG A 1 284 ? 7.27 -0.45 -9.328 1 98.69 284 ARG A C 1
ATOM 2242 O O . ARG A 1 284 ? 7.812 0.573 -9.758 1 98.69 284 ARG A O 1
ATOM 2249 N N . LEU A 1 285 ? 7.926 -1.353 -8.672 1 98.5 285 LEU A N 1
ATOM 2250 C CA . LEU A 1 285 ? 9.328 -1.165 -8.32 1 98.5 285 LEU A CA 1
ATOM 2251 C C . LEU A 1 285 ? 10.203 -1.142 -9.562 1 98.5 285 LEU A C 1
ATOM 2253 O O . LEU A 1 285 ? 11.25 -0.495 -9.578 1 98.5 285 LEU A O 1
ATOM 2257 N N . LEU A 1 286 ? 9.734 -1.772 -10.656 1 97.88 286 LEU A N 1
ATOM 2258 C CA . LEU A 1 286 ? 10.617 -1.978 -11.797 1 97.88 286 LEU A CA 1
ATOM 2259 C C . LEU A 1 286 ? 10.219 -1.074 -12.961 1 97.88 286 LEU A C 1
ATOM 2261 O O . LEU A 1 286 ? 10.883 -1.062 -14 1 97.88 286 LEU A O 1
ATOM 2265 N N . GLY A 1 287 ? 9.109 -0.287 -12.742 1 95.38 287 GLY A N 1
ATOM 2266 C CA . GLY A 1 287 ? 8.688 0.528 -13.867 1 95.38 287 GLY A CA 1
ATOM 2267 C C . GLY A 1 287 ? 7.773 1.672 -13.469 1 95.38 287 GLY A C 1
ATOM 2268 O O . GLY A 1 287 ? 7.691 2.025 -12.289 1 95.38 287 GLY A O 1
ATOM 2269 N N . LYS A 1 288 ? 7.215 2.328 -14.453 1 94.62 288 LYS A N 1
ATOM 2270 C CA . LYS A 1 288 ? 6.367 3.498 -14.242 1 94.62 288 LYS A CA 1
ATOM 2271 C C . LYS A 1 288 ? 5.039 3.357 -14.984 1 94.62 288 LYS A C 1
ATOM 2273 O O . LYS A 1 288 ? 4.539 4.328 -15.555 1 94.62 288 LYS A O 1
ATOM 2278 N N . LYS A 1 289 ? 4.637 2.105 -15.109 1 97 289 LYS A N 1
ATOM 2279 C CA . LYS A 1 289 ? 3.355 1.79 -15.734 1 97 289 LYS A CA 1
ATOM 2280 C C . LYS A 1 289 ? 2.674 0.62 -15.031 1 97 289 LYS A C 1
ATOM 2282 O O . LYS A 1 289 ? 3.328 -0.36 -14.672 1 97 289 LYS A O 1
ATOM 2287 N N . ALA A 1 290 ? 1.378 0.733 -14.805 1 97.56 290 ALA A N 1
ATOM 2288 C CA . ALA A 1 290 ? 0.612 -0.351 -14.195 1 97.56 290 ALA A CA 1
ATOM 2289 C C . ALA A 1 290 ? 0.009 -1.262 -15.266 1 97.56 290 ALA A C 1
ATOM 2291 O O . ALA A 1 290 ? -0.204 -0.838 -16.406 1 97.56 290 ALA A O 1
ATOM 2292 N N . LEU A 1 291 ? -0.193 -2.531 -14.922 1 98.44 291 LEU A N 1
ATOM 2293 C CA . LEU A 1 291 ? -0.915 -3.475 -15.766 1 98.44 291 LEU A CA 1
ATOM 2294 C C . LEU A 1 291 ? -2.301 -2.941 -16.109 1 98.44 291 LEU A C 1
ATOM 2296 O O . LEU A 1 291 ? -2.992 -2.393 -15.258 1 98.44 291 LEU A O 1
ATOM 2300 N N . ASP A 1 292 ? -2.697 -3.035 -17.391 1 98 292 ASP A N 1
ATOM 2301 C CA . ASP A 1 292 ? -4.027 -2.588 -17.797 1 98 292 ASP A CA 1
ATOM 2302 C C . ASP A 1 292 ? -5.098 -3.584 -17.359 1 98 292 ASP A C 1
ATOM 2304 O O . ASP A 1 292 ? -5.633 -4.332 -18.188 1 98 292 ASP A O 1
ATOM 2308 N N . LEU A 1 293 ? -5.43 -3.531 -16.094 1 98.12 293 LEU A N 1
ATOM 2309 C CA . LEU A 1 293 ? -6.367 -4.48 -15.5 1 98.12 293 LEU A CA 1
ATOM 2310 C C . LEU A 1 293 ? -7.742 -4.367 -16.156 1 98.12 293 LEU A C 1
ATOM 2312 O O . LEU A 1 293 ? -8.422 -5.375 -16.359 1 98.12 293 LEU A O 1
ATOM 2316 N N . GLY A 1 294 ? -8.18 -3.127 -16.484 1 97.44 294 GLY A N 1
ATOM 2317 C CA . GLY A 1 294 ? -9.445 -2.943 -17.172 1 97.44 294 GLY A CA 1
ATOM 2318 C C . GLY A 1 294 ? -9.539 -3.711 -18.469 1 97.44 294 GLY A C 1
ATOM 2319 O O . GLY A 1 294 ? -10.547 -4.367 -18.75 1 97.44 294 GLY A O 1
ATOM 2320 N N . ALA A 1 295 ? -8.477 -3.676 -19.266 1 98.06 295 ALA A N 1
ATOM 2321 C CA . ALA A 1 295 ? -8.438 -4.375 -20.547 1 98.06 295 ALA A CA 1
ATOM 2322 C C . ALA A 1 295 ? -8.469 -5.887 -20.344 1 98.06 295 ALA A C 1
ATOM 2324 O O . ALA A 1 295 ? -9.102 -6.609 -21.125 1 98.06 295 ALA A O 1
ATOM 2325 N N . ILE A 1 296 ? -7.809 -6.371 -19.359 1 98.5 296 ILE A N 1
ATOM 2326 C CA . ILE A 1 296 ? -7.754 -7.797 -19.047 1 98.5 296 ILE A CA 1
ATOM 2327 C C . ILE A 1 296 ? -9.148 -8.297 -18.672 1 98.5 296 ILE A C 1
ATOM 2329 O O . ILE A 1 296 ? -9.594 -9.344 -19.156 1 98.5 296 ILE A O 1
ATOM 2333 N N . LEU A 1 297 ? -9.812 -7.531 -17.844 1 97.62 297 LEU A N 1
ATOM 2334 C CA . LEU A 1 297 ? -11.148 -7.898 -17.406 1 97.62 297 LEU A CA 1
ATOM 2335 C C . LEU A 1 297 ? -12.125 -7.898 -18.578 1 97.62 297 LEU A C 1
ATOM 2337 O O . LEU A 1 297 ? -12.961 -8.797 -18.688 1 97.62 297 LEU A O 1
ATOM 2341 N N . ARG A 1 298 ? -11.984 -6.918 -19.469 1 97.44 298 ARG A N 1
ATOM 2342 C CA . ARG A 1 298 ? -12.852 -6.84 -20.656 1 97.44 298 ARG A CA 1
ATOM 2343 C C . ARG A 1 298 ? -12.609 -8.023 -21.578 1 97.44 298 ARG A C 1
ATOM 2345 O O . ARG A 1 298 ? -13.555 -8.562 -22.156 1 97.44 298 ARG A O 1
ATOM 2352 N N . ALA A 1 299 ? -11.344 -8.453 -21.688 1 98.19 299 ALA A N 1
ATOM 2353 C CA . ALA A 1 299 ? -10.984 -9.555 -22.578 1 98.19 299 ALA A CA 1
ATOM 2354 C C . ALA A 1 299 ? -11.305 -10.898 -21.922 1 98.19 299 ALA A C 1
ATOM 2356 O O . ALA A 1 299 ? -11.227 -11.945 -22.578 1 98.19 299 ALA A O 1
ATOM 2357 N N . LYS A 1 300 ? -11.594 -10.922 -20.641 1 97.19 300 LYS A N 1
ATOM 2358 C CA . LYS A 1 300 ? -11.969 -12.102 -19.875 1 97.19 300 LYS A CA 1
ATOM 2359 C C . LYS A 1 300 ? -10.828 -13.109 -19.812 1 97.19 300 LYS A C 1
ATOM 2361 O O . LYS A 1 300 ? -11.055 -14.32 -19.875 1 97.19 300 LYS A O 1
ATOM 2366 N N . VAL A 1 301 ? -9.625 -12.641 -19.844 1 97.94 301 VAL A N 1
ATOM 2367 C CA . VAL A 1 301 ? -8.453 -13.484 -19.625 1 97.94 301 VAL A CA 1
ATOM 2368 C C . VAL A 1 301 ? -8.367 -13.875 -18.156 1 97.94 301 VAL A C 1
ATOM 2370 O O . VAL A 1 301 ? -8.648 -13.062 -17.266 1 97.94 301 VAL A O 1
ATOM 2373 N N . ASN A 1 302 ? -8.023 -15.117 -17.922 1 98.38 302 ASN A N 1
ATOM 2374 C CA . ASN A 1 302 ? -7.828 -15.523 -16.531 1 98.38 302 ASN A CA 1
ATOM 2375 C C . ASN A 1 302 ? -6.742 -14.703 -15.852 1 98.38 302 ASN A C 1
ATOM 2377 O O . ASN A 1 302 ? -5.637 -14.57 -16.375 1 98.38 302 ASN A O 1
ATOM 2381 N N . LEU A 1 303 ? -7.121 -14.102 -14.789 1 98.75 303 LEU A N 1
ATOM 2382 C CA . LEU A 1 303 ? -6.219 -13.273 -13.992 1 98.75 303 LEU A CA 1
ATOM 2383 C C . LEU A 1 303 ? -5.859 -13.977 -12.688 1 98.75 303 LEU A C 1
ATOM 2385 O O . LEU A 1 303 ? -6.719 -14.578 -12.039 1 98.75 303 LEU A O 1
ATOM 2389 N N . ASN A 1 304 ? -4.664 -13.961 -12.328 1 98.88 304 ASN A N 1
ATOM 2390 C CA . ASN A 1 304 ? -4.203 -14.414 -11.016 1 98.88 304 ASN A CA 1
ATOM 2391 C C . ASN A 1 304 ? -3.16 -13.469 -10.43 1 98.88 304 ASN A C 1
ATOM 2393 O O . ASN A 1 304 ? -2.748 -12.508 -11.078 1 98.88 304 ASN A O 1
ATOM 2397 N N . ILE A 1 305 ? -2.797 -13.641 -9.133 1 98.94 305 ILE A N 1
ATOM 2398 C CA . ILE A 1 305 ? -1.917 -12.727 -8.406 1 98.94 305 ILE A CA 1
ATOM 2399 C C . ILE A 1 305 ? -0.641 -13.461 -8 1 98.94 305 ILE A C 1
ATOM 2401 O O . ILE A 1 305 ? -0.694 -14.602 -7.539 1 98.94 305 ILE A O 1
ATOM 2405 N N . GLY A 1 306 ? 0.462 -12.906 -8.25 1 98.94 306 GLY A N 1
ATOM 2406 C CA . GLY A 1 306 ? 1.752 -13.344 -7.738 1 98.94 306 GLY A CA 1
ATOM 2407 C C . GLY A 1 306 ? 2.498 -12.266 -6.988 1 98.94 306 GLY A C 1
ATOM 2408 O O . GLY A 1 306 ? 2.23 -11.07 -7.172 1 98.94 306 GLY A O 1
ATOM 2409 N N . THR A 1 307 ? 3.42 -12.727 -6.176 1 98.81 307 THR A N 1
ATOM 2410 C CA . THR A 1 307 ? 4.207 -11.758 -5.418 1 98.81 307 THR A CA 1
ATOM 2411 C C . THR A 1 307 ? 5.543 -11.492 -6.102 1 98.81 307 THR A C 1
ATOM 2413 O O . THR A 1 307 ? 6.238 -10.531 -5.773 1 98.81 307 THR A O 1
ATOM 2416 N N . ASP A 1 308 ? 5.871 -12.406 -7.109 1 98.12 308 ASP A N 1
ATOM 2417 C CA . ASP A 1 308 ? 7.203 -12.438 -7.703 1 98.12 308 ASP A CA 1
ATOM 2418 C C . ASP A 1 308 ? 8.25 -12.875 -6.684 1 98.12 308 ASP A C 1
ATOM 2420 O O . ASP A 1 308 ? 8.141 -13.961 -6.098 1 98.12 308 ASP A O 1
ATOM 2424 N N . GLY A 1 309 ? 9.211 -12.117 -6.098 1 97.12 309 GLY A N 1
ATOM 2425 C CA . GLY A 1 309 ? 10.18 -12.383 -5.047 1 97.12 309 GLY A CA 1
ATOM 2426 C C . GLY A 1 309 ? 10.648 -11.125 -4.344 1 97.12 309 GLY A C 1
ATOM 2427 O O . GLY A 1 309 ? 10.352 -10.008 -4.781 1 97.12 309 GLY A O 1
ATOM 2428 N N . LEU A 1 310 ? 11.414 -11.383 -3.275 1 97.56 310 LEU A N 1
ATOM 2429 C CA . LEU A 1 310 ? 11.883 -10.234 -2.498 1 97.56 310 LEU A CA 1
ATOM 2430 C C . LEU A 1 310 ? 12.969 -9.477 -3.252 1 97.56 310 LEU A C 1
ATOM 2432 O O . LEU A 1 310 ? 13.367 -8.383 -2.838 1 97.56 310 LEU A O 1
ATOM 2436 N N . SER A 1 311 ? 13.383 -9.977 -4.41 1 96.94 311 SER A N 1
ATOM 2437 C CA . SER A 1 311 ? 14.266 -9.203 -5.277 1 96.94 311 SER A CA 1
ATOM 2438 C C . SER A 1 311 ? 13.539 -8.016 -5.895 1 96.94 311 SER A C 1
ATOM 2440 O O . SER A 1 311 ? 14.164 -7.055 -6.332 1 96.94 311 SER A O 1
ATOM 2442 N N . SER A 1 312 ? 12.25 -8.078 -6.004 1 97.88 312 SER A N 1
ATOM 2443 C CA . SER A 1 312 ? 11.461 -6.992 -6.582 1 97.88 312 SER A CA 1
ATOM 2444 C C . SER A 1 312 ? 10.18 -6.766 -5.801 1 97.88 312 SER A C 1
ATOM 2446 O O . SER A 1 312 ? 9.156 -6.363 -6.371 1 97.88 312 SER A O 1
ATOM 2448 N N . ASN A 1 313 ? 10.188 -7.105 -4.598 1 98.25 313 ASN A N 1
ATOM 2449 C CA . ASN A 1 313 ? 9.086 -6.891 -3.664 1 98.25 313 ASN A CA 1
ATOM 2450 C C . ASN A 1 313 ? 9.594 -6.594 -2.256 1 98.25 313 ASN A C 1
ATOM 2452 O O . ASN A 1 313 ? 10.789 -6.75 -1.975 1 98.25 313 ASN A O 1
ATOM 2456 N N . ILE A 1 314 ? 8.703 -6.117 -1.39 1 97.81 314 ILE A N 1
ATOM 2457 C CA . ILE A 1 314 ? 9.125 -5.781 -0.034 1 97.81 314 ILE A CA 1
ATOM 2458 C C . ILE A 1 314 ? 8.445 -6.711 0.964 1 97.81 314 ILE A C 1
ATOM 2460 O O . ILE A 1 314 ? 8.719 -6.656 2.164 1 97.81 314 ILE A O 1
ATOM 2464 N N . SER A 1 315 ? 7.512 -7.527 0.489 1 98.12 315 SER A N 1
ATOM 2465 C CA . SER A 1 315 ? 6.734 -8.406 1.352 1 98.12 315 SER A CA 1
ATOM 2466 C C . SER A 1 315 ? 6.203 -9.609 0.578 1 98.12 315 SER A C 1
ATOM 2468 O O . SER A 1 315 ? 5.812 -9.484 -0.583 1 98.12 315 SER A O 1
ATOM 2470 N N . LEU A 1 316 ? 6.262 -10.797 1.22 1 98.5 316 LEU A N 1
ATOM 2471 C CA . LEU A 1 316 ? 5.629 -11.969 0.622 1 98.5 316 LEU A CA 1
ATOM 2472 C C . LEU A 1 316 ? 4.332 -12.312 1.343 1 98.5 316 LEU A C 1
ATOM 2474 O O . LEU A 1 316 ? 3.738 -13.359 1.096 1 98.5 316 LEU A O 1
ATOM 2478 N N . ASN A 1 317 ? 3.926 -11.43 2.352 1 98.75 317 ASN A N 1
ATOM 2479 C CA . ASN A 1 317 ? 2.555 -11.5 2.846 1 98.75 317 ASN A CA 1
ATOM 2480 C C . ASN A 1 317 ? 1.547 -11.195 1.741 1 98.75 317 ASN A C 1
ATOM 2482 O O . ASN A 1 317 ? 1.535 -10.086 1.197 1 98.75 317 ASN A O 1
ATOM 2486 N N . PHE A 1 318 ? 0.744 -12.148 1.479 1 98.88 318 PHE A N 1
ATOM 2487 C CA . PHE A 1 318 ? -0.089 -12.086 0.283 1 98.88 318 PHE A CA 1
ATOM 2488 C C . PHE A 1 318 ? -1.123 -10.969 0.4 1 98.88 318 PHE A C 1
ATOM 2490 O O . PHE A 1 318 ? -1.525 -10.383 -0.605 1 98.88 318 PHE A O 1
ATOM 2497 N N . TRP A 1 319 ? -1.596 -10.578 1.624 1 98.88 319 TRP A N 1
ATOM 2498 C CA . TRP A 1 319 ? -2.529 -9.484 1.841 1 98.88 319 TRP A CA 1
ATOM 2499 C C . TRP A 1 319 ? -1.905 -8.148 1.43 1 98.88 319 TRP A C 1
ATOM 2501 O O . TRP A 1 319 ? -2.598 -7.262 0.926 1 98.88 319 TRP A O 1
ATOM 2511 N N . ASP A 1 320 ? -0.596 -8.016 1.661 1 98.88 320 ASP A N 1
ATOM 2512 C CA . ASP A 1 320 ? 0.106 -6.812 1.235 1 98.88 320 ASP A CA 1
ATOM 2513 C C . ASP A 1 320 ? 0.021 -6.633 -0.279 1 98.88 320 ASP A C 1
ATOM 2515 O O . ASP A 1 320 ? -0.156 -5.516 -0.769 1 98.88 320 ASP A O 1
ATOM 2519 N N . GLU A 1 321 ? 0.178 -7.742 -0.983 1 98.94 321 GLU A N 1
ATOM 2520 C CA . GLU A 1 321 ? 0.105 -7.691 -2.439 1 98.94 321 GLU A CA 1
ATOM 2521 C C . GLU A 1 321 ? -1.29 -7.285 -2.908 1 98.94 321 GLU A C 1
ATOM 2523 O O . GLU A 1 321 ? -1.431 -6.492 -3.842 1 98.94 321 GLU A O 1
ATOM 2528 N N . LEU A 1 322 ? -2.324 -7.836 -2.268 1 98.94 322 LEU A N 1
ATOM 2529 C CA . LEU A 1 322 ? -3.695 -7.488 -2.629 1 98.94 322 LEU A CA 1
ATOM 2530 C C . LEU A 1 322 ? -3.959 -6.008 -2.391 1 98.94 322 LEU A C 1
ATOM 2532 O O . LEU A 1 322 ? -4.59 -5.344 -3.217 1 98.94 322 LEU A O 1
ATOM 2536 N N . ARG A 1 323 ? -3.48 -5.465 -1.263 1 98.88 323 ARG A N 1
ATOM 2537 C CA . ARG A 1 323 ? -3.629 -4.043 -0.981 1 98.88 323 ARG A CA 1
ATOM 2538 C C . ARG A 1 323 ? -2.9 -3.199 -2.023 1 98.88 323 ARG A C 1
ATOM 2540 O O . ARG A 1 323 ? -3.396 -2.148 -2.436 1 98.88 323 ARG A O 1
ATOM 2547 N N . ALA A 1 324 ? -1.75 -3.684 -2.447 1 98.88 324 ALA A N 1
ATOM 2548 C CA . ALA A 1 324 ? -1.004 -2.971 -3.48 1 98.88 324 ALA A CA 1
ATOM 2549 C C . ALA A 1 324 ? -1.813 -2.871 -4.77 1 98.88 324 ALA A C 1
ATOM 2551 O O . ALA A 1 324 ? -1.78 -1.844 -5.453 1 98.88 324 ALA A O 1
ATOM 2552 N N . VAL A 1 325 ? -2.545 -3.924 -5.105 1 98.88 325 VAL A N 1
ATOM 2553 C CA . VAL A 1 325 ? -3.379 -3.904 -6.305 1 98.88 325 VAL A CA 1
ATOM 2554 C C . VAL A 1 325 ? -4.469 -2.842 -6.16 1 98.88 325 VAL A C 1
ATOM 2556 O O . VAL A 1 325 ? -4.73 -2.084 -7.094 1 98.88 325 VAL A O 1
ATOM 2559 N N . LEU A 1 326 ? -5.07 -2.777 -4.973 1 98.75 326 LEU A N 1
ATOM 2560 C CA . LEU A 1 326 ? -6.137 -1.81 -4.738 1 98.75 326 LEU A CA 1
ATOM 2561 C C . LEU A 1 326 ? -5.621 -0.384 -4.906 1 98.75 326 LEU A C 1
ATOM 2563 O O . LEU A 1 326 ? -6.309 0.468 -5.473 1 98.75 326 LEU A O 1
ATOM 2567 N N . LEU A 1 327 ? -4.414 -0.084 -4.414 1 98.56 327 LEU A N 1
ATOM 2568 C CA . LEU A 1 327 ? -3.842 1.256 -4.48 1 98.56 327 LEU A CA 1
ATOM 2569 C C . LEU A 1 327 ? -3.371 1.574 -5.898 1 98.56 327 LEU A C 1
ATOM 2571 O O . LEU A 1 327 ? -3.471 2.717 -6.348 1 98.56 327 LEU A O 1
ATOM 2575 N N . THR A 1 328 ? -2.871 0.559 -6.586 1 98.44 328 THR A N 1
ATOM 2576 C CA . THR A 1 328 ? -2.312 0.721 -7.922 1 98.44 328 THR A CA 1
ATOM 2577 C C . THR A 1 328 ? -3.408 1.071 -8.93 1 98.44 328 THR A C 1
ATOM 2579 O O . THR A 1 328 ? -3.225 1.949 -9.773 1 98.44 328 THR A O 1
ATOM 2582 N N . HIS A 1 329 ? -4.527 0.418 -8.828 1 98.25 329 HIS A N 1
ATOM 2583 C CA . HIS A 1 329 ? -5.582 0.57 -9.82 1 98.25 329 HIS A CA 1
ATOM 2584 C C . HIS A 1 329 ? -6.695 1.48 -9.312 1 98.25 329 HIS A C 1
ATOM 2586 O O . HIS A 1 329 ? -7.855 1.071 -9.242 1 98.25 329 HIS A O 1
ATOM 2592 N N . GLN A 1 330 ? -6.293 2.713 -9.094 1 95.38 330 GLN A N 1
ATOM 2593 C CA . GLN A 1 330 ? -7.133 3.721 -8.461 1 95.38 330 GLN A CA 1
ATOM 2594 C C . GLN A 1 330 ? -8.328 4.078 -9.344 1 95.38 330 GLN A C 1
ATOM 2596 O O . GLN A 1 330 ? -9.312 4.633 -8.859 1 95.38 330 GLN A O 1
ATOM 2601 N N . ASN A 1 331 ? -8.289 3.74 -10.586 1 94 331 ASN A N 1
ATOM 2602 C CA . ASN A 1 331 ? -9.336 4.145 -11.516 1 94 331 ASN A CA 1
ATOM 2603 C C . ASN A 1 331 ? -10.492 3.148 -11.523 1 94 331 ASN A C 1
ATOM 2605 O O . ASN A 1 331 ? -11.508 3.379 -12.18 1 94 331 ASN A O 1
ATOM 2609 N N . LEU A 1 332 ? -10.344 2.002 -10.875 1 97.25 332 LEU A N 1
ATOM 2610 C CA . LEU A 1 332 ? -11.391 0.985 -10.812 1 97.25 332 LEU A CA 1
ATOM 2611 C C . LEU A 1 332 ? -12.18 1.093 -9.516 1 97.25 332 LEU A C 1
ATOM 2613 O O . LEU A 1 332 ? -11.625 1.44 -8.477 1 97.25 332 LEU A O 1
ATOM 2617 N N . GLU A 1 333 ? -13.484 0.777 -9.609 1 97.56 333 GLU A N 1
ATOM 2618 C CA . GLU A 1 333 ? -14.336 0.833 -8.422 1 97.56 333 GLU A CA 1
ATOM 2619 C C . GLU A 1 333 ? -13.812 -0.088 -7.328 1 97.56 333 GLU A C 1
ATOM 2621 O O . GLU A 1 333 ? -13.492 -1.249 -7.586 1 97.56 333 GLU A O 1
ATOM 2626 N N . LEU A 1 334 ? -13.727 0.41 -6.125 1 98.38 334 LEU A N 1
ATOM 2627 C CA . LEU A 1 334 ? -12.953 -0.198 -5.051 1 98.38 334 LEU A CA 1
ATOM 2628 C C . LEU A 1 334 ? -13.531 -1.553 -4.66 1 98.38 334 LEU A C 1
ATOM 2630 O O . LEU A 1 334 ? -12.812 -2.551 -4.605 1 98.38 334 LEU A O 1
ATOM 2634 N N . ASN A 1 335 ? -14.82 -1.687 -4.379 1 97.81 335 ASN A N 1
ATOM 2635 C CA . ASN A 1 335 ? -15.43 -2.932 -3.92 1 97.81 335 ASN A CA 1
ATOM 2636 C C . ASN A 1 335 ? -15.438 -3.988 -5.02 1 97.81 335 ASN A C 1
ATOM 2638 O O . ASN A 1 335 ? -15.242 -5.176 -4.75 1 97.81 335 ASN A O 1
ATOM 2642 N N . HIS A 1 336 ? -15.695 -3.502 -6.227 1 97.38 336 HIS A N 1
ATOM 2643 C CA . HIS A 1 336 ? -15.617 -4.414 -7.363 1 97.38 336 HIS A CA 1
ATOM 2644 C C . HIS A 1 336 ? -14.203 -4.969 -7.523 1 97.38 336 HIS A C 1
ATOM 2646 O O . HIS A 1 336 ? -14.023 -6.176 -7.695 1 97.38 336 HIS A O 1
ATOM 2652 N N . LEU A 1 337 ? -13.258 -4.09 -7.438 1 98.5 337 LEU A N 1
ATOM 2653 C CA . LEU A 1 337 ? -11.867 -4.508 -7.59 1 98.5 337 LEU A CA 1
ATOM 2654 C C . LEU A 1 337 ? -11.469 -5.48 -6.484 1 98.5 337 LEU A C 1
ATOM 2656 O O . LEU A 1 337 ? -10.727 -6.43 -6.73 1 98.5 337 LEU A O 1
ATOM 2660 N N . ALA A 1 338 ? -11.93 -5.227 -5.25 1 98.62 338 ALA A N 1
ATOM 2661 C CA . ALA A 1 338 ? -11.625 -6.125 -4.137 1 98.62 338 ALA A CA 1
ATOM 2662 C C . ALA A 1 338 ? -12.078 -7.551 -4.445 1 98.62 338 ALA A C 1
ATOM 2664 O O . ALA A 1 338 ? -11.344 -8.508 -4.215 1 98.62 338 ALA A O 1
ATOM 2665 N N . LYS A 1 339 ? -13.258 -7.688 -4.996 1 98.44 339 LYS A N 1
ATOM 2666 C CA . LYS A 1 339 ? -13.773 -9.008 -5.344 1 98.44 339 LYS A CA 1
ATOM 2667 C C . LYS A 1 339 ? -12.977 -9.633 -6.484 1 98.44 339 LYS A C 1
ATOM 2669 O O . LYS A 1 339 ? -12.664 -10.82 -6.453 1 98.44 339 LYS A O 1
ATOM 2674 N N . VAL A 1 340 ? -12.633 -8.797 -7.492 1 98.31 340 VAL A N 1
ATOM 2675 C CA . VAL A 1 340 ? -11.859 -9.258 -8.641 1 98.31 340 VAL A CA 1
ATOM 2676 C C . VAL A 1 340 ? -10.516 -9.812 -8.172 1 98.31 340 VAL A C 1
ATOM 2678 O O . VAL A 1 340 ? -10.125 -10.914 -8.57 1 98.31 340 VAL A O 1
ATOM 2681 N N . VAL A 1 341 ? -9.898 -9.078 -7.309 1 98.38 341 VAL A N 1
ATOM 2682 C CA . VAL A 1 341 ? -8.547 -9.43 -6.891 1 98.38 341 VAL A CA 1
ATOM 2683 C C . VAL A 1 341 ? -8.594 -10.633 -5.953 1 98.38 341 VAL A C 1
ATOM 2685 O O . VAL A 1 341 ? -7.715 -11.5 -6 1 98.38 341 VAL A O 1
ATOM 2688 N N . PHE A 1 342 ? -9.602 -10.727 -5.078 1 98.88 342 PHE A N 1
ATOM 2689 C CA . PHE A 1 342 ? -9.75 -11.867 -4.18 1 98.88 342 PHE A CA 1
ATOM 2690 C C . PHE A 1 342 ? -9.992 -13.148 -4.961 1 98.88 342 PHE A C 1
ATOM 2692 O O . PHE A 1 342 ? -9.391 -14.188 -4.668 1 98.88 342 PHE A O 1
ATOM 2699 N N . LYS A 1 343 ? -10.82 -13.07 -5.949 1 98.69 343 LYS A N 1
ATOM 2700 C CA . LYS A 1 343 ? -11.078 -14.219 -6.809 1 98.69 343 LYS A CA 1
ATOM 2701 C C . LYS A 1 343 ? -9.828 -14.609 -7.59 1 98.69 343 LYS A C 1
ATOM 2703 O O . LYS A 1 343 ? -9.516 -15.797 -7.723 1 98.69 343 LYS A O 1
ATOM 2708 N N . ALA A 1 344 ? -9.156 -13.594 -8.141 1 98.81 344 ALA A N 1
ATOM 2709 C CA . ALA A 1 344 ? -7.902 -13.844 -8.852 1 98.81 344 ALA A CA 1
ATOM 2710 C C . ALA A 1 344 ? -6.891 -14.547 -7.953 1 98.81 344 ALA A C 1
ATOM 2712 O O . ALA A 1 344 ? -6.121 -15.391 -8.414 1 98.81 344 ALA A O 1
ATOM 2713 N N . ALA A 1 345 ? -6.934 -14.234 -6.652 1 98.88 345 ALA A N 1
ATOM 2714 C CA . ALA A 1 345 ? -5.969 -14.742 -5.68 1 98.88 345 ALA A CA 1
ATOM 2715 C C . ALA A 1 345 ? -6.34 -16.156 -5.223 1 98.88 345 ALA A C 1
ATOM 2717 O O . ALA A 1 345 ? -5.586 -16.797 -4.488 1 98.88 345 ALA A O 1
ATOM 2718 N N . THR A 1 346 ? -7.52 -16.641 -5.555 1 98.88 346 THR A N 1
ATOM 2719 C CA . THR A 1 346 ? -7.996 -17.969 -5.156 1 98.88 346 THR A CA 1
ATOM 2720 C C . THR A 1 346 ? -8.297 -18.828 -6.379 1 98.88 346 THR A C 1
ATOM 2722 O O . THR A 1 346 ? -7.402 -19.453 -6.941 1 98.88 346 THR A O 1
ATOM 2725 N N . LYS A 1 347 ? -9.484 -18.594 -6.965 1 98.69 347 LYS A N 1
ATOM 2726 C CA . LYS A 1 347 ? -9.922 -19.391 -8.109 1 98.69 347 LYS A CA 1
ATOM 2727 C C . LYS A 1 347 ? -9.062 -19.109 -9.336 1 98.69 347 LYS A C 1
ATOM 2729 O O . LYS A 1 347 ? -8.703 -20.031 -10.07 1 98.69 347 LYS A O 1
ATOM 2734 N N . GLY A 1 348 ? -8.773 -17.844 -9.57 1 98.62 348 GLY A N 1
ATOM 2735 C CA . GLY A 1 348 ? -7.941 -17.484 -10.711 1 98.62 348 GLY A CA 1
ATOM 2736 C C . GLY A 1 348 ? -6.586 -18.172 -10.688 1 98.62 348 GLY A C 1
ATOM 2737 O O . GLY A 1 348 ? -6.113 -18.656 -11.719 1 98.62 348 GLY A O 1
ATOM 2738 N N . GLY A 1 349 ? -5.965 -18.156 -9.5 1 98.88 349 GLY A N 1
ATOM 2739 C CA . GLY A 1 349 ? -4.688 -18.828 -9.352 1 98.88 349 GLY A CA 1
ATOM 2740 C C . GLY A 1 349 ? -4.781 -20.328 -9.508 1 98.88 349 GLY A C 1
ATOM 2741 O O . GLY A 1 349 ? -3.949 -20.938 -10.172 1 98.88 349 GLY A O 1
ATOM 2742 N N . ALA A 1 350 ? -5.82 -20.938 -8.875 1 98.75 350 ALA A N 1
ATOM 2743 C CA . ALA A 1 350 ? -6.02 -22.375 -8.977 1 98.75 350 ALA A CA 1
ATOM 2744 C C . ALA A 1 350 ? -6.234 -22.797 -10.43 1 98.75 350 ALA A C 1
ATOM 2746 O O . ALA A 1 350 ? -5.617 -23.766 -10.898 1 98.75 350 ALA A O 1
ATOM 2747 N N . ASP A 1 351 ? -7.039 -22.031 -11.148 1 98.38 351 ASP A N 1
ATOM 2748 C CA . ASP A 1 351 ? -7.293 -22.297 -12.555 1 98.38 351 ASP A CA 1
ATOM 2749 C C . ASP A 1 351 ? -6.016 -22.188 -13.383 1 98.38 351 ASP A C 1
ATOM 2751 O O . ASP A 1 351 ? -5.754 -23.016 -14.258 1 98.38 351 ASP A O 1
ATOM 2755 N N . ALA A 1 352 ? -5.242 -21.203 -13.102 1 98.75 352 ALA A N 1
ATOM 2756 C CA . ALA A 1 352 ? -4.004 -20.969 -13.836 1 98.75 352 ALA A CA 1
ATOM 2757 C C . ALA A 1 352 ? -3.035 -22.141 -13.664 1 98.75 352 ALA A C 1
ATOM 2759 O O . ALA A 1 352 ? -2.389 -22.562 -14.617 1 98.75 352 ALA A O 1
ATOM 2760 N N . LEU A 1 353 ? -2.979 -22.688 -12.438 1 98.75 353 LEU A N 1
ATOM 2761 C CA . LEU A 1 353 ? -2.006 -23.734 -12.125 1 98.75 353 LEU A CA 1
ATOM 2762 C C . LEU A 1 353 ? -2.6 -25.125 -12.352 1 98.75 353 LEU A C 1
ATOM 2764 O O . LEU A 1 353 ? -1.905 -26.125 -12.203 1 98.75 353 LEU A O 1
ATOM 2768 N N . GLY A 1 354 ? -3.873 -25.203 -12.664 1 97.62 354 GLY A N 1
ATOM 2769 C CA . GLY A 1 354 ? -4.531 -26.484 -12.906 1 97.62 354 GLY A CA 1
ATOM 2770 C C . GLY A 1 354 ? -4.785 -27.266 -11.633 1 97.62 354 GLY A C 1
ATOM 2771 O O . GLY A 1 354 ? -4.684 -28.5 -11.625 1 97.62 354 GLY A O 1
ATOM 2772 N N . ILE A 1 355 ? -5.016 -26.578 -10.555 1 98.06 355 ILE A N 1
ATOM 2773 C CA . ILE A 1 355 ? -5.262 -27.203 -9.266 1 98.06 355 ILE A CA 1
ATOM 2774 C C . ILE A 1 355 ? -6.758 -27.203 -8.961 1 98.06 355 ILE A C 1
ATOM 2776 O O . ILE A 1 355 ? -7.426 -26.188 -9.164 1 98.06 355 ILE A O 1
ATOM 2780 N N . ASN A 1 356 ? -7.277 -28.281 -8.5 1 98.12 356 ASN A N 1
ATOM 2781 C CA . ASN A 1 356 ? -8.703 -28.406 -8.219 1 98.12 356 ASN A CA 1
ATOM 2782 C C . ASN A 1 356 ? -9.055 -27.797 -6.863 1 98.12 356 ASN A C 1
ATOM 2784 O O . ASN A 1 356 ? -9.656 -28.453 -6.016 1 98.12 356 ASN A O 1
ATOM 2788 N N . SER A 1 357 ? -8.711 -26.516 -6.668 1 98.44 357 SER A N 1
ATOM 2789 C CA . SER A 1 357 ? -8.984 -25.719 -5.473 1 98.44 357 SER A CA 1
ATOM 2790 C C . SER A 1 357 ? -9.453 -24.312 -5.836 1 98.44 357 SER A C 1
ATOM 2792 O O . SER A 1 357 ? -9.969 -24.094 -6.93 1 98.44 357 SER A O 1
ATOM 2794 N N . GLY A 1 358 ? -9.469 -23.422 -4.945 1 98.5 358 GLY A N 1
ATOM 2795 C CA . GLY A 1 358 ? -9.688 -22 -5.207 1 98.5 358 GLY A CA 1
ATOM 2796 C C . GLY A 1 358 ? -11.141 -21.594 -5.062 1 98.5 358 GLY A C 1
ATOM 2797 O O . GLY A 1 358 ? -11.469 -20.406 -5.184 1 98.5 358 GLY A O 1
ATOM 2798 N N . GLU A 1 359 ? -11.992 -22.531 -4.82 1 98.31 359 GLU A N 1
ATOM 2799 C CA . GLU A 1 359 ? -13.414 -22.297 -4.555 1 98.31 359 GLU A CA 1
ATOM 2800 C C . GLU A 1 359 ? -13.938 -23.25 -3.484 1 98.31 359 GLU A C 1
ATOM 2802 O O . GLU A 1 359 ? -13.461 -24.375 -3.363 1 98.31 359 GLU A O 1
ATOM 2807 N N . LEU A 1 360 ? -14.906 -22.719 -2.654 1 98.69 360 LEU A N 1
ATOM 2808 C CA . LEU A 1 360 ? -15.578 -23.625 -1.725 1 98.69 360 LEU A CA 1
ATOM 2809 C C . LEU A 1 360 ? -16.734 -24.344 -2.41 1 98.69 360 LEU A C 1
ATOM 2811 O O . LEU A 1 360 ? -17.844 -23.812 -2.473 1 98.69 360 LEU A O 1
ATOM 2815 N N . LYS A 1 361 ? -16.453 -25.453 -2.834 1 98.25 361 LYS A N 1
ATOM 2816 C CA . LYS A 1 361 ? -17.422 -26.266 -3.57 1 98.25 361 LYS A CA 1
ATOM 2817 C C . LYS A 1 361 ? -17.156 -27.75 -3.357 1 98.25 361 LYS A C 1
ATOM 2819 O O . LYS A 1 361 ? -15.992 -28.172 -3.283 1 98.25 361 LYS A O 1
ATOM 2824 N N . PRO A 1 362 ? -18.234 -28.547 -3.277 1 98.31 362 PRO A N 1
ATOM 2825 C CA . PRO A 1 362 ? -18.016 -29.984 -3.137 1 98.31 362 PRO A CA 1
ATOM 2826 C C . PRO A 1 362 ? -17.078 -30.547 -4.207 1 98.31 362 PRO A C 1
ATOM 2828 O O . PRO A 1 362 ? -17.172 -30.156 -5.375 1 98.31 362 PRO A O 1
ATOM 2831 N N . ALA A 1 363 ? -16.156 -31.469 -3.822 1 98.31 363 ALA A N 1
ATOM 2832 C CA . ALA A 1 363 ? -15.219 -32.188 -4.672 1 98.31 363 ALA A CA 1
ATOM 2833 C C . ALA A 1 363 ? -13.938 -31.391 -4.895 1 98.31 363 ALA A C 1
ATOM 2835 O O . ALA A 1 363 ? -12.93 -31.938 -5.344 1 98.31 363 ALA A O 1
ATOM 2836 N N . LYS A 1 364 ? -13.93 -30.141 -4.551 1 98.62 364 LYS A N 1
ATOM 2837 C CA . LYS A 1 364 ? -12.68 -29.375 -4.566 1 98.62 364 LYS A CA 1
ATOM 2838 C C . LYS A 1 364 ? -11.789 -29.766 -3.395 1 98.62 364 LYS A C 1
ATOM 2840 O O . LYS A 1 364 ? -12.273 -30.219 -2.355 1 98.62 364 LYS A O 1
ATOM 2845 N N . LEU A 1 365 ? -10.5 -29.656 -3.629 1 98.69 365 LEU A N 1
ATOM 2846 C CA . LEU A 1 365 ? -9.578 -29.859 -2.521 1 98.69 365 LEU A CA 1
ATOM 2847 C C . LEU A 1 365 ? -9.922 -28.969 -1.342 1 98.69 365 LEU A C 1
ATOM 2849 O O . LEU A 1 365 ? -10.305 -27.812 -1.531 1 98.69 365 LEU A O 1
ATOM 2853 N N . ALA A 1 366 ? -9.773 -29.5 -0.103 1 98.62 366 ALA A N 1
ATOM 2854 C CA . ALA A 1 366 ? -10.031 -28.703 1.098 1 98.62 366 ALA A CA 1
ATOM 2855 C C . ALA A 1 366 ? -8.828 -27.812 1.436 1 98.62 366 ALA A C 1
ATOM 2857 O O . ALA A 1 366 ? -8.227 -27.969 2.5 1 98.62 366 ALA A O 1
ATOM 2858 N N . ASP A 1 367 ? -8.461 -26.984 0.581 1 98.69 367 ASP A N 1
ATOM 2859 C CA . ASP A 1 367 ? -7.551 -25.859 0.823 1 98.69 367 ASP A CA 1
ATOM 2860 C C . ASP A 1 367 ? -8.312 -24.625 1.286 1 98.69 367 ASP A C 1
ATOM 2862 O O . ASP A 1 367 ? -8.797 -23.844 0.465 1 98.69 367 ASP A O 1
ATOM 2866 N N . ILE A 1 368 ? -8.32 -24.469 2.596 1 98.56 368 ILE A N 1
ATOM 2867 C CA . ILE A 1 368 ? -9.242 -23.531 3.229 1 98.56 368 ILE A CA 1
ATOM 2868 C C . ILE A 1 368 ? -8.492 -22.641 4.215 1 98.56 368 ILE A C 1
ATOM 2870 O O . ILE A 1 368 ? -7.625 -23.125 4.953 1 98.56 368 ILE A O 1
ATOM 2874 N N . ALA A 1 369 ? -8.789 -21.375 4.199 1 98.81 369 ALA A N 1
ATOM 2875 C CA . ALA A 1 369 ? -8.242 -20.453 5.184 1 98.81 369 ALA A CA 1
ATOM 2876 C C . ALA A 1 369 ? -9.352 -19.844 6.039 1 98.81 369 ALA A C 1
ATOM 2878 O O . ALA A 1 369 ? -10.453 -19.578 5.551 1 98.81 369 ALA A O 1
ATOM 2879 N N . VAL A 1 370 ? -9.078 -19.641 7.285 1 98.81 370 VAL A N 1
ATOM 2880 C CA . VAL A 1 370 ? -9.977 -19 8.242 1 98.81 370 VAL A CA 1
ATOM 2881 C C . VAL A 1 370 ? -9.383 -17.672 8.695 1 98.81 370 VAL A C 1
ATOM 2883 O O . VAL A 1 370 ? -8.219 -17.594 9.07 1 98.81 370 VAL A O 1
ATOM 2886 N N . TYR A 1 371 ? -10.141 -16.625 8.586 1 98.81 371 TYR A N 1
ATOM 2887 C CA . TYR A 1 371 ? -9.719 -15.297 9 1 98.81 371 TYR A CA 1
ATOM 2888 C C . TYR A 1 371 ? -10.656 -14.727 10.055 1 98.81 371 TYR A C 1
ATOM 2890 O O . TYR A 1 371 ? -11.789 -15.188 10.203 1 98.81 371 TYR A O 1
ATOM 2898 N N . SER A 1 372 ? -10.164 -13.727 10.836 1 98.44 372 SER A N 1
ATOM 2899 C CA . SER A 1 372 ? -11.047 -12.969 11.719 1 98.44 372 SER A CA 1
ATOM 2900 C C . SER A 1 372 ? -12.039 -12.133 10.914 1 98.44 372 SER A C 1
ATOM 2902 O O . SER A 1 372 ? -11.664 -11.469 9.945 1 98.44 372 SER A O 1
ATOM 2904 N N . ALA A 1 373 ? -13.266 -12.148 11.297 1 98 373 ALA A N 1
ATOM 2905 C CA . ALA A 1 373 ? -14.289 -11.391 10.586 1 98 373 ALA A CA 1
ATOM 2906 C C . ALA A 1 373 ? -14.25 -9.922 10.977 1 98 373 ALA A C 1
ATOM 2908 O O . ALA A 1 373 ? -14.344 -9.578 12.156 1 98 373 ALA A O 1
ATOM 2909 N N . PRO A 1 374 ? -14.109 -9.055 10.016 1 97 374 PRO A N 1
ATOM 2910 C CA . PRO A 1 374 ? -14.281 -7.637 10.344 1 97 374 PRO A CA 1
ATOM 2911 C C . PRO A 1 374 ? -15.727 -7.293 10.719 1 97 374 PRO A C 1
ATOM 2913 O O . PRO A 1 374 ? -16.656 -7.992 10.312 1 97 374 PRO A O 1
ATOM 2916 N N . LYS A 1 375 ? -15.93 -6.238 11.516 1 93.56 375 LYS A N 1
ATOM 2917 C CA . LYS A 1 375 ? -17.266 -5.73 11.836 1 93.56 375 LYS A CA 1
ATOM 2918 C C . LYS A 1 375 ? -17.781 -4.82 10.727 1 93.56 375 LYS A C 1
ATOM 2920 O O . LYS A 1 375 ? -17.656 -3.598 10.812 1 93.56 375 LYS A O 1
ATOM 2925 N N . CYS A 1 376 ? -18.422 -5.402 9.812 1 95.69 376 CYS A N 1
ATOM 2926 C CA . CYS A 1 376 ? -18.875 -4.656 8.648 1 95.69 376 CYS A CA 1
ATOM 2927 C C . CYS A 1 376 ? -20.094 -5.34 8.008 1 95.69 376 CYS A C 1
ATOM 2929 O O . CYS A 1 376 ? -20.484 -6.426 8.43 1 95.69 376 CYS A O 1
ATOM 2931 N N . ASP A 1 377 ? -20.641 -4.641 7.094 1 94.12 377 ASP A N 1
ATOM 2932 C CA . ASP A 1 377 ? -21.703 -5.238 6.289 1 94.12 377 ASP A CA 1
ATOM 2933 C C . ASP A 1 377 ? -21.141 -6.215 5.266 1 94.12 377 ASP A C 1
ATOM 2935 O O . ASP A 1 377 ? -19.953 -6.125 4.906 1 94.12 377 ASP A O 1
ATOM 2939 N N . GLU A 1 378 ? -22.031 -7.117 4.82 1 95.88 378 GLU A N 1
ATOM 2940 C CA . GLU A 1 378 ? -21.625 -8.133 3.854 1 95.88 378 GLU A CA 1
ATOM 2941 C C . GLU A 1 378 ? -21.016 -7.5 2.607 1 95.88 378 GLU A C 1
ATOM 2943 O O . GLU A 1 378 ? -20.031 -8.008 2.066 1 95.88 378 GLU A O 1
ATOM 2948 N N . SER A 1 379 ? -21.609 -6.352 2.201 1 95.25 379 SER A N 1
ATOM 2949 C CA . SER A 1 379 ? -21.172 -5.707 0.964 1 95.25 379 SER A CA 1
ATOM 2950 C C . SER A 1 379 ? -19.75 -5.18 1.087 1 95.25 379 SER A C 1
ATOM 2952 O O . SER A 1 379 ? -19.078 -4.953 0.079 1 95.25 379 SER A O 1
ATOM 2954 N N . GLU A 1 380 ? -19.219 -5.027 2.35 1 97.69 380 GLU A N 1
ATOM 2955 C CA . GLU A 1 380 ? -17.891 -4.488 2.617 1 97.69 380 GLU A CA 1
ATOM 2956 C C . GLU A 1 380 ? -16.906 -5.598 2.967 1 97.69 380 GLU A C 1
ATOM 2958 O O . GLU A 1 380 ? -15.703 -5.348 3.098 1 97.69 380 GLU A O 1
ATOM 2963 N N . LEU A 1 381 ? -17.344 -6.812 3.07 1 98.44 381 LEU A N 1
ATOM 2964 C CA . LEU A 1 381 ? -16.625 -7.883 3.748 1 98.44 381 LEU A CA 1
ATOM 2965 C C . LEU A 1 381 ? -15.281 -8.141 3.068 1 98.44 381 LEU A C 1
ATOM 2967 O O . LEU A 1 381 ? -14.234 -8.125 3.721 1 98.44 381 LEU A O 1
ATOM 2971 N N . VAL A 1 382 ? -15.305 -8.312 1.743 1 98.75 382 VAL A N 1
ATOM 2972 C CA . VAL A 1 382 ? -14.086 -8.672 1.018 1 98.75 382 VAL A CA 1
ATOM 2973 C C . VAL A 1 382 ? -13.086 -7.527 1.076 1 98.75 382 VAL A C 1
ATOM 2975 O O . VAL A 1 382 ? -11.898 -7.742 1.328 1 98.75 382 VAL A O 1
ATOM 2978 N N . LEU A 1 383 ? -13.586 -6.328 0.869 1 98.69 383 LEU A N 1
ATOM 2979 C CA . LEU A 1 383 ? -12.719 -5.152 0.938 1 98.69 383 LEU A CA 1
ATOM 2980 C C . LEU A 1 383 ? -12.086 -5.023 2.32 1 98.69 383 LEU A C 1
ATOM 2982 O O . LEU A 1 383 ? -10.875 -4.844 2.439 1 98.69 383 LEU A O 1
ATOM 2986 N N . GLN A 1 384 ? -12.938 -5.141 3.367 1 98.62 384 GLN A N 1
ATOM 2987 C CA . GLN A 1 384 ? -12.445 -4.977 4.73 1 98.62 384 GLN A CA 1
ATOM 2988 C C . GLN A 1 384 ? -11.438 -6.062 5.09 1 98.62 384 GLN A C 1
ATOM 2990 O O . GLN A 1 384 ? -10.469 -5.809 5.809 1 98.62 384 GLN A O 1
ATOM 2995 N N . LEU A 1 385 ? -11.633 -7.262 4.586 1 98.75 385 LEU A N 1
ATOM 2996 C CA . LEU A 1 385 ? -10.641 -8.32 4.781 1 98.75 385 LEU A CA 1
ATOM 2997 C C . LEU A 1 385 ? -9.297 -7.922 4.18 1 98.75 385 LEU A C 1
ATOM 2999 O O . LEU A 1 385 ? -8.266 -8 4.848 1 98.75 385 LEU A O 1
ATOM 3003 N N . ILE A 1 386 ? -9.336 -7.441 2.955 1 98.88 386 ILE A N 1
ATOM 3004 C CA . ILE A 1 386 ? -8.094 -7.074 2.287 1 98.88 386 ILE A CA 1
ATOM 3005 C C . ILE A 1 386 ? -7.418 -5.93 3.039 1 98.88 386 ILE A C 1
ATOM 3007 O O . ILE A 1 386 ? -6.199 -5.941 3.236 1 98.88 386 ILE A O 1
ATOM 3011 N N . LEU A 1 387 ? -8.148 -5.051 3.496 1 98.69 387 LEU A N 1
ATOM 3012 C CA . LEU A 1 387 ? -7.605 -3.834 4.09 1 98.69 387 LEU A CA 1
ATOM 3013 C C . LEU A 1 387 ? -6.984 -4.125 5.453 1 98.69 387 LEU A C 1
ATOM 3015 O O . LEU A 1 387 ? -6.008 -3.482 5.844 1 98.69 387 LEU A O 1
ATOM 3019 N N . HIS A 1 388 ? -7.512 -5.145 6.188 1 98 388 HIS A N 1
ATOM 3020 C CA . HIS A 1 388 ? -7.172 -5.16 7.605 1 98 388 HIS A CA 1
ATOM 3021 C C . HIS A 1 388 ? -6.535 -6.488 8.008 1 98 388 HIS A C 1
ATOM 3023 O O . HIS A 1 388 ? -5.988 -6.613 9.102 1 98 388 HIS A O 1
ATOM 3029 N N . THR A 1 389 ? -6.562 -7.473 7.164 1 98.44 389 THR A N 1
ATOM 3030 C CA . THR A 1 389 ? -6.059 -8.789 7.531 1 98.44 389 THR A CA 1
ATOM 3031 C C . THR A 1 389 ? -4.574 -8.914 7.203 1 98.44 389 THR A C 1
ATOM 3033 O O . THR A 1 389 ? -4.113 -8.398 6.18 1 98.44 389 THR A O 1
ATOM 3036 N N . LYS A 1 390 ? -3.826 -9.625 8.078 1 97.19 390 LYS A N 1
ATOM 3037 C CA . LYS A 1 390 ? -2.412 -9.883 7.82 1 97.19 390 LYS A CA 1
ATOM 3038 C C . LYS A 1 390 ? -2.1 -11.375 7.938 1 97.19 390 LYS A C 1
ATOM 3040 O O . LYS A 1 390 ? -1.105 -11.852 7.387 1 97.19 390 LYS A O 1
ATOM 3045 N N . GLN A 1 391 ? -2.982 -12.031 8.734 1 98.25 391 GLN A N 1
ATOM 3046 C CA . GLN A 1 391 ? -2.695 -13.43 9.023 1 98.25 391 GLN A CA 1
ATOM 3047 C C . GLN A 1 391 ? -3.977 -14.25 9.078 1 98.25 391 GLN A C 1
ATOM 3049 O O . GLN A 1 391 ? -5.023 -13.758 9.5 1 98.25 391 GLN A O 1
ATOM 3054 N N . ALA A 1 392 ? -3.84 -15.5 8.688 1 98.56 392 ALA A N 1
ATOM 3055 C CA . ALA A 1 392 ? -4.938 -16.453 8.859 1 98.56 392 ALA A CA 1
ATOM 3056 C C . ALA A 1 392 ? -4.98 -16.984 10.281 1 98.56 392 ALA A C 1
ATOM 3058 O O . ALA A 1 392 ? -3.939 -17.156 10.922 1 98.56 392 ALA A O 1
ATOM 3059 N N . LYS A 1 393 ? -6.152 -17.25 10.758 1 97.88 393 LYS A N 1
ATOM 3060 C CA . LYS A 1 393 ? -6.32 -17.938 12.031 1 97.88 393 LYS A CA 1
ATOM 3061 C C . LYS A 1 393 ? -5.992 -19.422 11.883 1 97.88 393 LYS A C 1
ATOM 3063 O O . LYS A 1 393 ? -5.406 -20.031 12.789 1 97.88 393 LYS A O 1
ATOM 3068 N N . ARG A 1 394 ? -6.453 -19.938 10.773 1 98.06 394 ARG A N 1
ATOM 3069 C CA . ARG A 1 394 ? -6.184 -21.328 10.398 1 98.06 394 ARG A CA 1
ATOM 3070 C C . ARG A 1 394 ? -5.992 -21.453 8.891 1 98.06 394 ARG A C 1
ATOM 3072 O O . ARG A 1 394 ? -6.566 -20.688 8.117 1 98.06 394 ARG A O 1
ATOM 3079 N N . LEU A 1 395 ? -5.207 -22.375 8.602 1 98.62 395 LEU A N 1
ATOM 3080 C CA . LEU A 1 395 ? -4.996 -22.75 7.211 1 98.62 395 LEU A CA 1
ATOM 3081 C C . LEU A 1 395 ? -5.023 -24.266 7.039 1 98.62 395 LEU A C 1
ATOM 3083 O O . LEU A 1 395 ? -4.332 -24.984 7.762 1 98.62 395 LEU A O 1
ATOM 3087 N N . TYR A 1 396 ? -5.91 -24.734 6.211 1 98.44 396 TYR A N 1
ATOM 3088 C CA 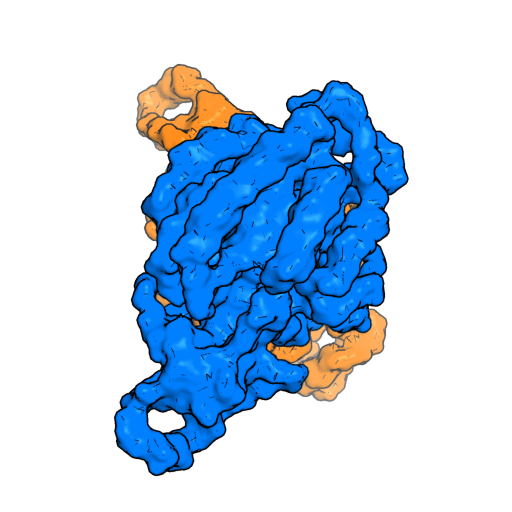. TYR A 1 396 ? -5.98 -26.141 5.852 1 98.44 396 TYR A CA 1
ATOM 3089 C C . TYR A 1 396 ? -5.496 -26.359 4.426 1 98.44 396 TYR A C 1
ATOM 3091 O O . TYR A 1 396 ? -5.883 -25.641 3.508 1 98.44 396 TYR A O 1
ATOM 3099 N N . ILE A 1 397 ? -4.641 -27.297 4.211 1 98.25 397 ILE A N 1
ATOM 3100 C CA . ILE A 1 397 ? -4.195 -27.75 2.896 1 98.25 397 ILE A CA 1
ATOM 3101 C C . ILE A 1 397 ? -4.492 -29.234 2.729 1 98.25 397 ILE A C 1
ATOM 3103 O O . ILE A 1 397 ? -3.936 -30.062 3.443 1 98.25 397 ILE A O 1
ATOM 3107 N N . GLY A 1 398 ? -5.379 -29.547 1.838 1 97.38 398 GLY A N 1
ATOM 3108 C CA . GLY A 1 398 ? -5.832 -30.922 1.719 1 97.38 398 GLY A CA 1
ATOM 3109 C C . GLY A 1 398 ? -6.508 -31.438 2.975 1 97.38 398 GLY A C 1
ATOM 3110 O O . GLY A 1 398 ? -6.277 -32.594 3.387 1 97.38 398 GLY A O 1
ATOM 3111 N N . GLY A 1 399 ? -7.176 -30.562 3.6 1 97.69 399 GLY A N 1
ATOM 3112 C CA . GLY A 1 399 ? -7.953 -30.938 4.77 1 97.69 399 GLY A CA 1
ATOM 3113 C C . GLY A 1 399 ? -7.113 -31.062 6.027 1 97.69 399 GLY A C 1
ATOM 3114 O O . GLY A 1 399 ? -7.645 -31.281 7.113 1 97.69 399 GLY A O 1
ATOM 3115 N N . LYS A 1 400 ? -5.855 -30.844 5.891 1 96.75 400 LYS A N 1
ATOM 3116 C CA . LYS A 1 400 ? -4.965 -30.938 7.043 1 96.75 400 LYS A CA 1
ATOM 3117 C C . LYS A 1 400 ? -4.555 -29.547 7.535 1 96.75 400 LYS A C 1
ATOM 3119 O O . LYS A 1 400 ? -4.191 -28.688 6.734 1 96.75 400 LYS A O 1
ATOM 3124 N N . ILE A 1 401 ? -4.617 -29.344 8.789 1 95.81 401 ILE A N 1
ATOM 3125 C CA . ILE A 1 401 ? -4.277 -28.047 9.375 1 95.81 401 ILE A CA 1
ATOM 3126 C C . ILE A 1 401 ? -2.789 -27.766 9.188 1 95.81 401 ILE A C 1
ATOM 3128 O O . ILE A 1 401 ? -1.956 -28.656 9.398 1 95.81 401 ILE A O 1
ATOM 3132 N N . CYS A 1 402 ? -2.51 -26.656 8.672 1 94.62 402 CYS A N 1
ATOM 3133 C CA . CYS A 1 402 ? -1.139 -26.203 8.484 1 94.62 402 CYS A CA 1
ATOM 3134 C C . CYS A 1 402 ? -0.671 -25.375 9.68 1 94.62 402 CYS A C 1
ATOM 3136 O O . CYS A 1 402 ? -1.299 -24.391 10.039 1 94.62 402 CYS A O 1
ATOM 3138 N N . GLU A 1 403 ? 0.381 -25.828 10.344 1 86 403 GLU A N 1
ATOM 3139 C CA . GLU A 1 403 ? 0.963 -25.078 11.445 1 86 403 GLU A CA 1
ATOM 3140 C C . GLU A 1 403 ? 2.057 -24.125 10.953 1 86 403 GLU A C 1
ATOM 3142 O O . GLU A 1 403 ? 2.914 -24.531 10.156 1 86 403 GLU A O 1
ATOM 3147 N N . PHE A 1 404 ? 1.767 -22.953 11.078 1 80.25 404 PHE A N 1
ATOM 3148 C CA . PHE A 1 404 ? 2.791 -21.984 10.695 1 80.25 404 PHE A CA 1
ATOM 3149 C C . PHE A 1 404 ? 3.221 -21.141 11.883 1 80.25 404 PHE A C 1
ATOM 3151 O O . PHE A 1 404 ? 2.492 -21.031 12.875 1 80.25 404 PHE A O 1
ATOM 3158 N N . MET B 1 1 ? 22.875 20.141 24.75 1 93.75 1 MET B N 1
ATOM 3159 C CA . MET B 1 1 ? 23.5 20.109 23.422 1 93.75 1 MET B CA 1
ATOM 3160 C C . MET B 1 1 ? 23.906 18.688 23.047 1 93.75 1 MET B C 1
ATOM 3162 O O . MET B 1 1 ? 24.469 17.969 23.875 1 93.75 1 MET B O 1
ATOM 3166 N N . GLU B 1 2 ? 23.484 18.219 21.891 1 97.44 2 GLU B N 1
ATOM 3167 C CA . GLU B 1 2 ? 23.812 16.875 21.406 1 97.44 2 GLU B CA 1
ATOM 3168 C C . GLU B 1 2 ? 24.5 16.938 20.047 1 97.44 2 GLU B C 1
ATOM 3170 O O . GLU B 1 2 ? 24.25 17.859 19.25 1 97.44 2 GLU B O 1
ATOM 3175 N N . ILE B 1 3 ? 25.422 16.078 19.859 1 98.56 3 ILE B N 1
ATOM 3176 C CA . ILE B 1 3 ? 26.016 15.836 18.547 1 98.56 3 ILE B CA 1
ATOM 3177 C C . ILE B 1 3 ? 25.781 14.383 18.141 1 98.56 3 ILE B C 1
ATOM 3179 O O . ILE B 1 3 ? 26.172 13.461 18.859 1 98.56 3 ILE B O 1
ATOM 3183 N N . LEU B 1 4 ? 25.016 14.203 17.047 1 98.62 4 LEU B N 1
ATOM 3184 C CA . LEU B 1 4 ? 24.797 12.867 16.5 1 98.62 4 LEU B CA 1
ATOM 3185 C C . LEU B 1 4 ? 25.609 12.672 15.227 1 98.62 4 LEU B C 1
ATOM 3187 O O . LEU B 1 4 ? 25.641 13.562 14.367 1 98.62 4 LEU B O 1
ATOM 3191 N N . LYS B 1 5 ? 26.328 11.586 15.078 1 98.19 5 LYS B N 1
ATOM 3192 C CA . LYS B 1 5 ? 26.984 11.164 13.836 1 98.19 5 LYS B CA 1
ATOM 3193 C C . LYS B 1 5 ? 26.266 9.969 13.219 1 98.19 5 LYS B C 1
ATOM 3195 O O . LYS B 1 5 ? 25.938 9.008 13.922 1 98.19 5 LYS B O 1
ATOM 3200 N N . ALA B 1 6 ? 25.906 10.023 11.961 1 98.25 6 ALA B N 1
ATOM 3201 C CA . ALA B 1 6 ? 25.25 8.906 11.289 1 98.25 6 ALA B CA 1
ATOM 3202 C C . ALA B 1 6 ? 25.859 8.672 9.898 1 98.25 6 ALA B C 1
ATOM 3204 O O . ALA B 1 6 ? 26.609 9.516 9.398 1 98.25 6 ALA B O 1
ATOM 3205 N N . LYS B 1 7 ? 25.578 7.5 9.336 1 98.06 7 LYS B N 1
ATOM 3206 C CA . LYS B 1 7 ? 26.062 7.148 8 1 98.06 7 LYS B CA 1
ATOM 3207 C C . LYS B 1 7 ? 25.547 8.125 6.953 1 98.06 7 LYS B C 1
ATOM 3209 O O . LYS B 1 7 ? 26.281 8.539 6.059 1 98.06 7 LYS B O 1
ATOM 3214 N N . TRP B 1 8 ? 24.25 8.445 7.121 1 98.44 8 TRP B N 1
ATOM 3215 C CA . TRP B 1 8 ? 23.625 9.367 6.172 1 98.44 8 TRP B CA 1
ATOM 3216 C C . TRP B 1 8 ? 22.828 10.445 6.898 1 98.44 8 TRP B C 1
ATOM 3218 O O . TRP B 1 8 ? 22.188 10.18 7.914 1 98.44 8 TRP B O 1
ATOM 3228 N N . LEU B 1 9 ? 22.938 11.695 6.422 1 98.62 9 LEU B N 1
ATOM 3229 C CA . LEU B 1 9 ? 22.031 12.781 6.781 1 98.62 9 LEU B CA 1
ATOM 3230 C C . LEU B 1 9 ? 21.219 13.242 5.566 1 98.62 9 LEU B C 1
ATOM 3232 O O . LEU B 1 9 ? 21.797 13.695 4.574 1 98.62 9 LEU B O 1
ATOM 3236 N N . ILE B 1 10 ? 19.922 13.047 5.645 1 98.75 10 ILE B N 1
ATOM 3237 C CA . ILE B 1 10 ? 19.062 13.594 4.605 1 98.75 10 ILE B CA 1
ATOM 3238 C C . ILE B 1 10 ? 18.641 15.016 4.98 1 98.75 10 ILE B C 1
ATOM 3240 O O . ILE B 1 10 ? 17.828 15.211 5.879 1 98.75 10 ILE B O 1
ATOM 3244 N N . VAL B 1 11 ? 19.109 16 4.324 1 97.56 11 VAL B N 1
ATOM 3245 C CA . VAL B 1 11 ? 19 17.406 4.719 1 97.56 11 VAL B CA 1
ATOM 3246 C C . VAL B 1 11 ? 17.594 17.922 4.367 1 97.56 11 VAL B C 1
ATOM 3248 O O . VAL B 1 11 ? 17.047 18.766 5.086 1 97.56 11 VAL B O 1
ATOM 3251 N N . CYS B 1 12 ? 16.938 17.406 3.217 1 97.12 12 CYS B N 1
ATOM 3252 C CA . CYS B 1 12 ? 15.617 17.781 2.703 1 97.12 12 CYS B CA 1
ATOM 3253 C C . CYS B 1 12 ? 15.57 19.25 2.324 1 97.12 12 CYS B C 1
ATOM 3255 O O . CYS B 1 12 ? 14.578 19.938 2.596 1 97.12 12 CYS B O 1
ATOM 3257 N N . ASP B 1 13 ? 16.719 19.797 1.844 1 94.75 13 ASP B N 1
ATOM 3258 C CA . ASP B 1 13 ? 16.75 21.156 1.292 1 94.75 13 ASP B CA 1
ATOM 3259 C C . ASP B 1 13 ? 16.219 21.172 -0.142 1 94.75 13 ASP B C 1
ATOM 3261 O O . ASP B 1 13 ? 15.656 20.188 -0.616 1 94.75 13 ASP B O 1
ATOM 3265 N N . GLU B 1 14 ? 16.312 22.281 -0.841 1 91.06 14 GLU B N 1
ATOM 3266 C CA . GLU B 1 14 ? 15.773 22.453 -2.188 1 91.06 14 GLU B CA 1
ATOM 3267 C C . GLU B 1 14 ? 16.422 21.469 -3.164 1 91.06 14 GLU B C 1
ATOM 3269 O O . GLU B 1 14 ? 15.781 21.016 -4.117 1 91.06 14 GLU B O 1
ATOM 3274 N N . ASN B 1 15 ? 17.656 21.125 -2.875 1 92.19 15 ASN B N 1
ATOM 3275 C CA . ASN B 1 15 ? 18.391 20.219 -3.766 1 92.19 15 ASN B CA 1
ATOM 3276 C C . ASN B 1 15 ? 18.359 18.781 -3.256 1 92.19 15 ASN B C 1
ATOM 3278 O O . ASN B 1 15 ? 18.922 17.891 -3.873 1 92.19 15 ASN B O 1
ATOM 3282 N N . PHE B 1 16 ? 17.688 18.562 -2.139 1 95.44 16 PHE B N 1
ATOM 3283 C CA . PHE B 1 16 ? 17.578 17.25 -1.517 1 95.44 16 PHE B CA 1
ATOM 3284 C C . PHE B 1 16 ? 18.953 16.641 -1.312 1 95.44 16 PHE B C 1
ATOM 3286 O O . PHE B 1 16 ? 19.203 15.5 -1.712 1 95.44 16 PHE B O 1
ATOM 3293 N N . LYS B 1 17 ? 19.875 17.375 -0.618 1 95.12 17 LYS B N 1
ATOM 3294 C CA . LYS B 1 17 ? 21.25 16.953 -0.372 1 95.12 17 LYS B CA 1
ATOM 3295 C C . LYS B 1 17 ? 21.297 15.836 0.671 1 95.12 17 LYS B C 1
ATOM 3297 O O . LYS B 1 17 ? 20.578 15.883 1.673 1 95.12 17 LYS B O 1
ATOM 3302 N N . ILE B 1 18 ? 22.047 14.812 0.377 1 98.31 18 ILE B N 1
ATOM 3303 C CA . ILE B 1 18 ? 22.359 13.742 1.323 1 98.31 18 ILE B CA 1
ATOM 3304 C C . ILE B 1 18 ? 23.844 13.781 1.688 1 98.31 18 ILE B C 1
ATOM 3306 O O . ILE B 1 18 ? 24.703 13.805 0.806 1 98.31 18 ILE B O 1
ATOM 3310 N N . LEU B 1 19 ? 24.141 13.867 2.963 1 97.81 19 LEU B N 1
ATOM 3311 C CA . LEU B 1 19 ? 25.516 13.914 3.447 1 97.81 19 LEU B CA 1
ATOM 3312 C C . LEU B 1 19 ? 25.953 12.57 4.023 1 97.81 19 LEU B C 1
ATOM 3314 O O . LEU B 1 19 ? 25.141 11.883 4.66 1 97.81 19 LEU B O 1
ATOM 3318 N N . LYS B 1 20 ? 27.156 12.18 3.777 1 96.88 20 LYS B N 1
ATOM 3319 C CA . LYS B 1 20 ? 27.703 10.906 4.25 1 96.88 20 LYS B CA 1
ATOM 3320 C C . LYS B 1 20 ? 28.688 11.117 5.391 1 96.88 20 LYS B C 1
ATOM 3322 O O . LYS B 1 20 ? 29.594 11.961 5.293 1 96.88 20 LYS B O 1
ATOM 3327 N N . ASP B 1 21 ? 28.5 10.43 6.438 1 97.38 21 ASP B N 1
ATOM 3328 C CA . ASP B 1 21 ? 29.422 10.383 7.566 1 97.38 21 ASP B CA 1
ATOM 3329 C C . ASP B 1 21 ? 29.641 11.766 8.164 1 97.38 21 ASP B C 1
ATOM 3331 O O . ASP B 1 21 ? 30.781 12.188 8.375 1 97.38 21 ASP B O 1
ATOM 3335 N N . ARG B 1 22 ? 28.484 12.461 8.367 1 97.88 22 ARG B N 1
ATOM 3336 C CA . ARG B 1 22 ? 28.5 13.797 8.953 1 97.88 22 ARG B CA 1
ATOM 3337 C C . ARG B 1 22 ? 27.766 13.82 10.289 1 97.88 22 ARG B C 1
ATOM 3339 O O . ARG B 1 22 ? 27.109 12.852 10.656 1 97.88 22 ARG B O 1
ATOM 3346 N N . CYS B 1 23 ? 28.047 14.875 11 1 98.56 23 CYS B N 1
ATOM 3347 C CA . CYS B 1 23 ? 27.438 15.07 12.312 1 98.56 23 CYS B CA 1
ATOM 3348 C C . CYS B 1 23 ? 26.469 16.25 12.297 1 98.56 23 CYS B C 1
ATOM 3350 O O . CYS B 1 23 ? 26.594 17.156 11.477 1 98.56 23 CYS B O 1
ATOM 3352 N N . ILE B 1 24 ? 25.516 16.172 13.164 1 98.81 24 ILE B N 1
ATOM 3353 C CA . ILE B 1 24 ? 24.594 17.266 13.422 1 98.81 24 ILE B CA 1
ATOM 3354 C C . ILE B 1 24 ? 24.641 17.641 14.906 1 98.81 24 ILE B C 1
ATOM 3356 O O . ILE B 1 24 ? 24.578 16.766 15.773 1 98.81 24 ILE B O 1
ATOM 3360 N N . ALA B 1 25 ? 24.828 18.891 15.195 1 98.81 25 ALA B N 1
ATOM 3361 C CA . ALA B 1 25 ? 24.812 19.422 16.562 1 98.81 25 ALA B CA 1
ATOM 3362 C C . ALA B 1 25 ? 23.562 20.234 16.828 1 98.81 25 ALA B C 1
ATOM 3364 O O . ALA B 1 25 ? 23.172 21.078 16 1 98.81 25 ALA B O 1
ATOM 3365 N N . PHE B 1 26 ? 22.859 19.922 17.984 1 98.69 26 PHE B N 1
ATOM 3366 C CA . PHE B 1 26 ? 21.609 20.625 18.219 1 98.69 26 PHE B CA 1
ATOM 3367 C C . PHE B 1 26 ? 21.297 20.703 19.719 1 98.69 26 PHE B C 1
ATOM 3369 O O . PHE B 1 26 ? 21.812 19.891 20.5 1 98.69 26 PHE B O 1
ATOM 3376 N N . ASP B 1 27 ? 20.594 21.703 20.172 1 98.12 27 ASP B N 1
ATOM 3377 C CA . ASP B 1 27 ? 19.781 21.797 21.375 1 98.12 27 ASP B CA 1
ATOM 3378 C C . ASP B 1 27 ? 18.297 21.891 21.031 1 98.12 27 ASP B C 1
ATOM 3380 O O . ASP B 1 27 ? 17.766 21.016 20.359 1 98.12 27 ASP B O 1
ATOM 3384 N N . GLU B 1 28 ? 17.703 23.016 21.25 1 98 28 GLU B N 1
ATOM 3385 C CA . GLU B 1 28 ? 16.328 23.156 20.797 1 98 28 GLU B CA 1
ATOM 3386 C C . GLU B 1 28 ? 16.25 23.375 19.297 1 98 28 GLU B C 1
ATOM 3388 O O . GLU B 1 28 ? 15.266 23 18.656 1 98 28 GLU B O 1
ATOM 3393 N N . LYS B 1 29 ? 17.359 23.922 18.812 1 98.5 29 LYS B N 1
ATOM 3394 C CA . LYS B 1 29 ? 17.516 24.188 17.391 1 98.5 29 LYS B CA 1
ATOM 3395 C C . LYS B 1 29 ? 18.781 23.516 16.844 1 98.5 29 LYS B C 1
ATOM 3397 O O . LYS B 1 29 ? 19.688 23.203 17.609 1 98.5 29 LYS B O 1
ATOM 3402 N N . ILE B 1 30 ? 18.781 23.25 15.625 1 98.75 30 ILE B N 1
ATOM 3403 C CA . ILE B 1 30 ? 20 22.766 14.977 1 98.75 30 ILE B CA 1
ATOM 3404 C C . ILE B 1 30 ? 21.047 23.875 14.961 1 98.75 30 ILE B C 1
ATOM 3406 O O . ILE B 1 30 ? 20.766 25 14.578 1 98.75 30 ILE B O 1
ATOM 3410 N N . ARG B 1 31 ? 22.25 23.547 15.391 1 98.69 31 ARG B N 1
ATOM 3411 C CA . ARG B 1 31 ? 23.312 24.547 15.5 1 98.69 31 ARG B CA 1
ATOM 3412 C C . ARG B 1 31 ? 24.281 24.453 14.344 1 98.69 31 ARG B C 1
ATOM 3414 O O . ARG B 1 31 ? 24.781 25.469 13.852 1 98.69 31 ARG B O 1
ATOM 3421 N N . ALA B 1 32 ? 24.578 23.219 14 1 98.44 32 ALA B N 1
ATOM 3422 C CA . ALA B 1 32 ? 25.562 23.031 12.938 1 98.44 32 ALA B CA 1
ATOM 3423 C C . ALA B 1 32 ? 25.547 21.609 12.398 1 98.44 32 ALA B C 1
ATOM 3425 O O . ALA B 1 32 ? 25.109 20.688 13.094 1 98.44 32 ALA B O 1
ATOM 3426 N N . ILE B 1 33 ? 25.906 21.484 11.156 1 98.44 33 ILE B N 1
ATOM 3427 C CA . ILE B 1 33 ? 26.234 20.219 10.516 1 98.44 33 ILE B CA 1
ATOM 3428 C C . ILE B 1 33 ? 27.672 20.234 10.023 1 98.44 33 ILE B C 1
ATOM 3430 O O . ILE B 1 33 ? 28.125 21.219 9.445 1 98.44 33 ILE B O 1
ATOM 3434 N N . GLY B 1 34 ? 28.422 19.25 10.32 1 97.94 34 GLY B N 1
ATOM 3435 C CA . GLY B 1 34 ? 29.828 19.234 9.93 1 97.94 34 GLY B CA 1
ATOM 3436 C C . GLY B 1 34 ? 30.531 17.938 10.289 1 97.94 34 GLY B C 1
ATOM 3437 O O . GLY B 1 34 ? 29.875 16.922 10.539 1 97.94 34 GLY B O 1
ATOM 3438 N N . SER B 1 35 ? 31.859 17.953 10.242 1 97.94 35 SER B N 1
ATOM 3439 C CA . SER B 1 35 ? 32.625 16.781 10.617 1 97.94 35 SER B CA 1
ATOM 3440 C C . SER B 1 35 ? 32.656 16.594 12.125 1 97.94 35 SER B C 1
ATOM 3442 O O . SER B 1 35 ? 32.406 17.531 12.883 1 97.94 35 SER B O 1
ATOM 3444 N N . GLU B 1 36 ? 32.875 15.352 12.484 1 97.5 36 GLU B N 1
ATOM 3445 C CA . GLU B 1 36 ? 33 15.039 13.906 1 97.5 36 GLU B CA 1
ATOM 3446 C C . GLU B 1 36 ? 34 15.945 14.594 1 97.5 36 GLU B C 1
ATOM 3448 O O . GLU B 1 36 ? 33.719 16.547 15.633 1 97.5 36 GLU B O 1
ATOM 3453 N N . SER B 1 37 ? 35.188 16.031 14.016 1 97.56 37 SER B N 1
ATOM 3454 C CA . SER B 1 37 ? 36.281 16.828 14.609 1 97.56 37 SER B CA 1
ATOM 3455 C C . SER B 1 37 ? 35.875 18.281 14.766 1 97.56 37 SER B C 1
ATOM 3457 O O . SER B 1 37 ? 36.094 18.891 15.812 1 97.56 37 SER B O 1
ATOM 3459 N N . GLU B 1 38 ? 35.25 18.812 13.789 1 98 38 GLU B N 1
ATOM 3460 C CA . GLU B 1 38 ? 34.844 20.219 13.797 1 98 38 GLU B CA 1
ATOM 3461 C C . GLU B 1 38 ? 33.812 20.469 14.883 1 98 38 GLU B C 1
ATOM 3463 O O . GLU B 1 38 ? 33.938 21.422 15.656 1 98 38 GLU B O 1
ATOM 3468 N N . LEU B 1 39 ? 32.781 19.656 14.977 1 98.19 39 LEU B N 1
ATOM 3469 C CA . LEU B 1 39 ? 31.672 19.906 15.875 1 98.19 39 LEU B CA 1
ATOM 3470 C C . LEU B 1 39 ? 32.062 19.625 17.328 1 98.19 39 LEU B C 1
ATOM 3472 O O . LEU B 1 39 ? 31.594 20.312 18.234 1 98.19 39 LEU B O 1
ATOM 3476 N N . ARG B 1 40 ? 32.906 18.641 17.5 1 97.25 40 ARG B N 1
ATOM 3477 C CA . ARG B 1 40 ? 33.375 18.359 18.859 1 97.25 40 ARG B CA 1
ATOM 3478 C C . ARG B 1 40 ? 34.25 19.469 19.391 1 97.25 40 ARG B C 1
ATOM 3480 O O . ARG B 1 40 ? 34.25 19.781 20.578 1 97.25 40 ARG B O 1
ATOM 3487 N N . ALA B 1 41 ? 35.031 20.016 18.516 1 97.69 41 ALA B N 1
ATOM 3488 C CA . ALA B 1 41 ? 35.875 21.141 18.891 1 97.69 41 ALA B CA 1
ATOM 3489 C C . ALA B 1 41 ? 35.031 22.391 19.188 1 97.69 41 ALA B C 1
ATOM 3491 O O . ALA B 1 41 ? 35.344 23.156 20.109 1 97.69 41 ALA B O 1
ATOM 3492 N N . LYS B 1 42 ? 34.062 22.594 18.406 1 97.56 42 LYS B N 1
ATOM 3493 C CA . LYS B 1 42 ? 33.188 23.781 18.516 1 97.56 42 LYS B CA 1
ATOM 3494 C C . LYS B 1 42 ? 32.281 23.688 19.734 1 97.56 42 LYS B C 1
ATOM 3496 O O . LYS B 1 42 ? 32.031 24.688 20.406 1 97.56 42 LYS B O 1
ATOM 3501 N N . PHE B 1 43 ? 31.766 22.484 19.953 1 97.69 43 PHE B N 1
ATOM 3502 C CA . PHE B 1 43 ? 30.844 22.266 21.062 1 97.69 43 PHE B CA 1
ATOM 3503 C C . PHE B 1 43 ? 31.422 21.281 22.062 1 97.69 43 PHE B C 1
ATOM 3505 O O . PHE B 1 43 ? 30.938 20.172 22.219 1 97.69 43 PHE B O 1
ATOM 3512 N N . LYS B 1 44 ? 32.344 21.688 22.906 1 95.31 44 LYS B N 1
ATOM 3513 C CA . LYS B 1 44 ? 33.188 20.859 23.766 1 95.31 44 LYS B CA 1
ATOM 3514 C C . LYS B 1 44 ? 32.375 20.156 24.844 1 95.31 44 LYS B C 1
ATOM 3516 O O . LYS B 1 44 ? 32.719 19.047 25.266 1 95.31 44 LYS B O 1
ATOM 3521 N N . ASN B 1 45 ? 31.25 20.75 25.25 1 95.12 45 ASN B N 1
ATOM 3522 C CA . ASN B 1 45 ? 30.469 20.188 26.344 1 95.12 45 ASN B CA 1
ATOM 3523 C C . ASN B 1 45 ? 29.281 19.375 25.828 1 95.12 45 ASN B C 1
ATOM 3525 O O . ASN B 1 45 ? 28.484 18.875 26.609 1 95.12 45 ASN B O 1
ATOM 3529 N N . ALA B 1 46 ? 29.156 19.234 24.516 1 97.06 46 ALA B N 1
ATOM 3530 C CA . ALA B 1 46 ? 28.031 18.516 23.922 1 97.06 46 ALA B CA 1
ATOM 3531 C C . ALA B 1 46 ? 28.188 17.016 24.109 1 97.06 46 ALA B C 1
ATOM 3533 O O . ALA B 1 46 ? 29.297 16.484 24.078 1 97.06 46 ALA B O 1
ATOM 3534 N N . LYS B 1 47 ? 27 16.359 24.359 1 97.19 47 LYS B N 1
ATOM 3535 C CA . LYS B 1 47 ? 27 14.891 24.375 1 97.19 47 LYS B CA 1
ATOM 3536 C C . LYS B 1 47 ? 27.109 14.328 22.969 1 97.19 47 LYS B C 1
ATOM 3538 O O . LYS B 1 47 ? 26.281 14.617 22.109 1 97.19 47 LYS B O 1
ATOM 3543 N N . PHE B 1 48 ? 28.141 13.539 22.703 1 97.38 48 PHE B N 1
ATOM 3544 C CA . PHE B 1 48 ? 28.391 12.961 21.391 1 97.38 48 PHE B CA 1
ATOM 3545 C C . PHE B 1 48 ? 27.891 11.523 21.328 1 97.38 48 PHE B C 1
ATOM 3547 O O . PHE B 1 48 ? 28.141 10.734 22.25 1 97.38 48 PHE B O 1
ATOM 3554 N N . SER B 1 49 ? 27.062 11.188 20.344 1 97.06 49 SER B N 1
ATOM 3555 C CA . SER B 1 49 ? 26.625 9.82 20.078 1 97.06 49 SER B CA 1
ATOM 3556 C C . SER B 1 49 ? 26.891 9.438 18.625 1 97.06 49 SER B C 1
ATOM 3558 O O . SER B 1 49 ? 26.438 10.117 17.703 1 97.06 49 SER B O 1
ATOM 3560 N N . GLU B 1 50 ? 27.609 8.375 18.406 1 96.75 50 GLU B N 1
ATOM 3561 C CA . GLU B 1 50 ? 27.766 7.812 17.062 1 96.75 50 GLU B CA 1
ATOM 3562 C C . GLU B 1 50 ? 26.703 6.754 16.781 1 96.75 50 GLU B C 1
ATOM 3564 O O . GLU B 1 50 ? 26.656 5.727 17.453 1 96.75 50 GLU B O 1
ATOM 3569 N N . LEU B 1 51 ? 25.859 7.059 15.859 1 96.38 51 LEU B N 1
ATOM 3570 C CA . LEU B 1 51 ? 24.797 6.145 15.453 1 96.38 51 LEU B CA 1
ATOM 3571 C C . LEU B 1 51 ? 25.172 5.41 14.172 1 96.38 51 LEU B C 1
ATOM 3573 O O . LEU B 1 51 ? 24.719 5.777 13.086 1 96.38 51 LEU B O 1
ATOM 3577 N N . ARG B 1 52 ? 25.938 4.277 14.281 1 91.44 52 ARG B N 1
ATOM 3578 C CA . ARG B 1 52 ? 26.422 3.523 13.125 1 91.44 52 ARG B CA 1
ATOM 3579 C C . ARG B 1 52 ? 25.25 2.973 12.312 1 91.44 52 ARG B C 1
ATOM 3581 O O . ARG B 1 52 ? 24.219 2.604 12.875 1 91.44 52 ARG B O 1
ATOM 3588 N N . ASN B 1 53 ? 25.266 2.875 11.094 1 95.38 53 ASN B N 1
ATOM 3589 C CA . ASN B 1 53 ? 24.297 2.311 10.164 1 95.38 53 ASN B CA 1
ATOM 3590 C C . ASN B 1 53 ? 22.922 2.959 10.32 1 95.38 53 ASN B C 1
ATOM 3592 O O . ASN B 1 53 ? 21.906 2.264 10.422 1 95.38 53 ASN B O 1
ATOM 3596 N N . SER B 1 54 ? 22.984 4.289 10.57 1 98.5 54 SER B N 1
ATOM 3597 C CA . SER B 1 54 ? 21.734 5.027 10.742 1 98.5 54 SER B CA 1
ATOM 3598 C C . SER B 1 54 ? 21.625 6.16 9.727 1 98.5 54 SER B C 1
ATOM 3600 O O . SER B 1 54 ? 22.609 6.543 9.102 1 98.5 54 SER B O 1
ATOM 3602 N N . VAL B 1 55 ? 20.422 6.559 9.555 1 98.81 55 VAL B N 1
ATOM 3603 C CA . VAL B 1 55 ? 20.062 7.73 8.758 1 98.81 55 VAL B CA 1
ATOM 3604 C C . VAL B 1 55 ? 19.422 8.789 9.648 1 98.81 55 VAL B C 1
ATOM 3606 O O . VAL B 1 55 ? 18.547 8.477 10.453 1 98.81 55 VAL B O 1
ATOM 3609 N N . ILE B 1 56 ? 19.922 10.016 9.586 1 98.81 56 ILE B N 1
ATOM 3610 C CA . ILE B 1 56 ? 19.281 11.141 10.273 1 98.81 56 ILE B CA 1
ATOM 3611 C C . ILE B 1 56 ? 18.516 12 9.273 1 98.81 56 ILE B C 1
ATOM 3613 O O . ILE B 1 56 ? 19.031 12.312 8.195 1 98.81 56 ILE B O 1
ATOM 3617 N N . ALA B 1 57 ? 17.312 12.328 9.562 1 98.94 57 ALA B N 1
ATOM 3618 C CA . ALA B 1 57 ? 16.453 13.156 8.719 1 98.94 57 ALA B CA 1
ATOM 3619 C C . ALA B 1 57 ? 15.555 14.055 9.57 1 98.94 57 ALA B C 1
ATOM 3621 O O . ALA B 1 57 ? 15.445 13.867 10.781 1 98.94 57 ALA B O 1
ATOM 3622 N N . PRO B 1 58 ? 15.062 15.156 8.945 1 98.88 58 PRO B N 1
ATOM 3623 C CA . PRO B 1 58 ? 14.023 15.867 9.695 1 98.88 58 PRO B CA 1
ATOM 3624 C C . PRO B 1 58 ? 12.852 14.969 10.078 1 98.88 58 PRO B C 1
ATOM 3626 O O . PRO B 1 58 ? 12.492 14.062 9.32 1 98.88 58 PRO B O 1
ATOM 3629 N N . ALA B 1 59 ? 12.281 15.203 11.258 1 98.94 59 ALA B N 1
ATOM 3630 C CA . ALA B 1 59 ? 11.07 14.484 11.641 1 98.94 59 ALA B CA 1
ATOM 3631 C C . ALA B 1 59 ? 9.938 14.75 10.648 1 98.94 59 ALA B C 1
ATOM 3633 O O . ALA B 1 59 ? 9.844 15.844 10.086 1 98.94 59 ALA B O 1
ATOM 3634 N N . PHE B 1 60 ? 9.07 13.773 10.461 1 98.94 60 PHE B N 1
ATOM 3635 C CA . PHE B 1 60 ? 7.922 13.914 9.57 1 98.94 60 PHE B CA 1
ATOM 3636 C C . PHE B 1 60 ? 6.91 14.898 10.148 1 98.94 60 PHE B C 1
ATOM 3638 O O . PHE B 1 60 ? 6.832 15.07 11.367 1 98.94 60 PHE B O 1
ATOM 3645 N N . VAL B 1 61 ? 6.211 15.562 9.266 1 98.94 61 VAL B N 1
ATOM 3646 C CA . VAL B 1 61 ? 5.086 16.438 9.586 1 98.94 61 VAL B CA 1
ATOM 3647 C C . VAL B 1 61 ? 3.807 15.883 8.969 1 98.94 61 VAL B C 1
ATOM 3649 O O . VAL B 1 61 ? 3.621 15.938 7.754 1 98.94 61 VAL B O 1
ATOM 3652 N N . ASN B 1 62 ? 2.951 15.281 9.75 1 98.94 62 ASN B N 1
ATOM 3653 C CA . ASN B 1 62 ? 1.625 14.883 9.289 1 98.94 62 ASN B CA 1
ATOM 3654 C C . ASN B 1 62 ? 0.634 16.031 9.359 1 98.94 62 ASN B C 1
ATOM 3656 O O . ASN B 1 62 ? 0.099 16.344 10.43 1 98.94 62 ASN B O 1
ATOM 3660 N N . THR B 1 63 ? 0.26 16.609 8.242 1 98.94 63 THR B N 1
ATOM 3661 C CA . THR B 1 63 ? -0.408 17.906 8.242 1 98.94 63 THR B CA 1
ATOM 3662 C C . THR B 1 63 ? -1.915 17.734 8.414 1 98.94 63 THR B C 1
ATOM 3664 O O . THR B 1 63 ? -2.639 18.719 8.594 1 98.94 63 THR B O 1
ATOM 3667 N N . HIS B 1 64 ? -2.375 16.484 8.391 1 98.94 64 HIS B N 1
ATOM 3668 C CA . HIS B 1 64 ? -3.818 16.297 8.438 1 98.94 64 HIS B CA 1
ATOM 3669 C C . HIS B 1 64 ? -4.172 14.945 9.055 1 98.94 64 HIS B C 1
ATOM 3671 O O . HIS B 1 64 ? -3.969 13.906 8.43 1 98.94 64 HIS B O 1
ATOM 3677 N N . VAL B 1 65 ? -4.746 14.984 10.25 1 98.75 65 VAL B N 1
ATOM 3678 C CA . VAL B 1 65 ? -5.184 13.75 10.898 1 98.75 65 VAL B CA 1
ATOM 3679 C C . VAL B 1 65 ? -6.43 14.023 11.734 1 98.75 65 VAL B C 1
ATOM 3681 O O . VAL B 1 65 ? -6.562 15.086 12.336 1 98.75 65 VAL B O 1
ATOM 3684 N N . HIS B 1 66 ? -7.402 13.148 11.719 1 97.5 66 HIS B N 1
ATOM 3685 C CA . HIS B 1 66 ? -8.562 13.117 12.594 1 97.5 66 HIS B CA 1
ATOM 3686 C C . HIS B 1 66 ? -8.414 12.062 13.68 1 97.5 66 HIS B C 1
ATOM 3688 O O . HIS B 1 66 ? -8.766 10.898 13.477 1 97.5 66 HIS B O 1
ATOM 3694 N N . LEU B 1 67 ? -8.031 12.469 14.828 1 96.81 67 LEU B N 1
ATOM 3695 C CA . LEU B 1 67 ? -7.746 11.516 15.898 1 96.81 67 LEU B CA 1
ATOM 3696 C C . LEU B 1 67 ? -9.039 11.008 16.531 1 96.81 67 LEU B C 1
ATOM 3698 O O . LEU B 1 67 ? -9.078 9.898 17.062 1 96.81 67 LEU B O 1
ATOM 3702 N N . GLU B 1 68 ? -10.086 11.742 16.406 1 94.5 68 GLU B N 1
ATOM 3703 C CA . GLU B 1 68 ? -11.336 11.477 17.125 1 94.5 68 GLU B CA 1
ATOM 3704 C C . GLU B 1 68 ? -12.062 10.266 16.547 1 94.5 68 GLU B C 1
ATOM 3706 O O . GLU B 1 68 ? -13 9.75 17.156 1 94.5 68 GLU B O 1
ATOM 3711 N N . PHE B 1 69 ? -11.562 9.773 15.406 1 93.06 69 PHE B N 1
ATOM 3712 C CA . PHE B 1 69 ? -12.219 8.641 14.758 1 93.06 69 PHE B CA 1
ATOM 3713 C C . PHE B 1 69 ? -11.328 7.402 14.82 1 93.06 69 PHE B C 1
ATOM 3715 O O . PHE B 1 69 ? -11.531 6.449 14.07 1 93.06 69 PHE B O 1
ATOM 3722 N N . SER B 1 70 ? -10.445 7.344 15.758 1 96.56 70 SER B N 1
ATOM 3723 C CA . SER B 1 70 ? -9.43 6.301 15.812 1 96.56 70 SER B CA 1
ATOM 3724 C C . SER B 1 70 ? -10.008 4.984 16.328 1 96.56 70 SER B C 1
ATOM 3726 O O . SER B 1 70 ? -9.328 3.957 16.312 1 96.56 70 SER B O 1
ATOM 3728 N N . ALA B 1 71 ? -11.312 4.973 16.719 1 96.25 71 ALA B N 1
ATOM 3729 C CA . ALA B 1 71 ? -11.945 3.742 17.188 1 96.25 71 ALA B CA 1
ATOM 3730 C C . ALA B 1 71 ? -12.453 2.912 16 1 96.25 71 ALA B C 1
ATOM 3732 O O . ALA B 1 71 ? -12.805 1.74 16.172 1 96.25 71 ALA B O 1
ATOM 3733 N N . ASN B 1 72 ? -12.492 3.555 14.82 1 95.31 72 ASN B N 1
ATOM 3734 C CA . ASN B 1 72 ? -12.953 2.793 13.664 1 95.31 72 ASN B CA 1
ATOM 3735 C C . ASN B 1 72 ? -11.953 1.706 13.273 1 95.31 72 ASN B C 1
ATOM 3737 O O . ASN B 1 72 ? -10.75 1.966 13.188 1 95.31 72 ASN B O 1
ATOM 3741 N N . ALA B 1 73 ? -12.469 0.555 13.031 1 90.62 73 ALA B N 1
ATOM 3742 C CA . ALA B 1 73 ? -11.648 -0.544 12.531 1 90.62 73 ALA B CA 1
ATOM 3743 C C . ALA B 1 73 ? -12.141 -1.015 11.164 1 90.62 73 ALA B C 1
ATOM 3745 O O . ALA B 1 73 ? -11.359 -1.149 10.227 1 90.62 73 ALA B O 1
ATOM 3746 N N . SER B 1 74 ? -13.445 -1.215 11.047 1 95 74 SER B N 1
ATOM 3747 C CA . SER B 1 74 ? -13.992 -1.702 9.789 1 95 74 SER B CA 1
ATOM 3748 C C . SER B 1 74 ? -15.484 -1.409 9.68 1 95 74 SER B C 1
ATOM 3750 O O . SER B 1 74 ? -16.188 -2.016 8.875 1 95 74 SER B O 1
ATOM 3752 N N . GLU B 1 75 ? -15.961 -0.463 10.445 1 95.44 75 GLU B N 1
ATOM 3753 C CA . GLU B 1 75 ? -17.406 -0.265 10.57 1 95.44 75 GLU B CA 1
ATOM 3754 C C . GLU B 1 75 ? -17.938 0.639 9.461 1 95.44 75 GLU B C 1
ATOM 3756 O O . GLU B 1 75 ? -19.141 0.693 9.227 1 95.44 75 GLU B O 1
ATOM 3761 N N . LEU B 1 76 ? -17.047 1.352 8.789 1 97 76 LEU B N 1
ATOM 3762 C CA . LEU B 1 76 ? -17.484 2.34 7.812 1 97 76 LEU B CA 1
ATOM 3763 C C . LEU B 1 76 ? -17.453 1.769 6.398 1 97 76 LEU B C 1
ATOM 3765 O O . LEU B 1 76 ? -16.781 0.764 6.152 1 97 76 LEU B O 1
ATOM 3769 N N . THR B 1 77 ? -18.219 2.412 5.539 1 97 77 THR B N 1
ATOM 3770 C CA . THR B 1 77 ? -18.328 1.991 4.148 1 97 77 THR B CA 1
ATOM 3771 C C . THR B 1 77 ? -17.344 2.758 3.271 1 97 77 THR B C 1
ATOM 3773 O O . THR B 1 77 ? -17.156 3.963 3.449 1 97 77 THR B O 1
ATOM 3776 N N . TYR B 1 78 ? -16.688 2.062 2.363 1 98 78 TYR B N 1
ATOM 3777 C CA . TYR B 1 78 ? -15.711 2.691 1.478 1 98 78 TYR B CA 1
ATOM 3778 C C . TYR B 1 78 ? -16.094 2.486 0.016 1 98 78 TYR B C 1
ATOM 3780 O O . TYR B 1 78 ? -17.125 1.892 -0.285 1 98 78 TYR B O 1
ATOM 3788 N N . GLY B 1 79 ? -15.344 3.094 -0.871 1 96.69 79 GLY B N 1
ATOM 3789 C CA . GLY B 1 79 ? -15.547 2.938 -2.303 1 96.69 79 GLY B CA 1
ATOM 3790 C C . GLY B 1 79 ? -16.297 4.098 -2.932 1 96.69 79 GLY B C 1
ATOM 3791 O O . GLY B 1 79 ? -16.156 4.355 -4.129 1 96.69 79 GLY B O 1
ATOM 3792 N N . ASP B 1 80 ? -17.109 4.738 -2.166 1 95.56 80 ASP B N 1
ATOM 3793 C CA . ASP B 1 80 ? -17.891 5.883 -2.607 1 95.56 80 ASP B CA 1
ATOM 3794 C C . ASP B 1 80 ? -18 6.934 -1.506 1 95.56 80 ASP B C 1
ATOM 3796 O O . ASP B 1 80 ? -18.344 6.613 -0.363 1 95.56 80 ASP B O 1
ATOM 3800 N N . PHE B 1 81 ? -17.766 8.172 -1.909 1 97.38 81 PHE B N 1
ATOM 3801 C CA . PHE B 1 81 ? -17.703 9.25 -0.927 1 97.38 81 PHE B CA 1
ATOM 3802 C C . PHE B 1 81 ? -19.062 9.422 -0.24 1 97.38 81 PHE B C 1
ATOM 3804 O O . PHE B 1 81 ? -19.125 9.594 0.979 1 97.38 81 PHE B O 1
ATOM 3811 N N . ILE B 1 82 ? -20.141 9.383 -0.992 1 96.56 82 ILE B N 1
ATOM 3812 C CA . ILE B 1 82 ? -21.469 9.602 -0.438 1 96.56 82 ILE B CA 1
ATOM 3813 C C . ILE B 1 82 ? -21.828 8.445 0.493 1 96.56 82 ILE B C 1
ATOM 3815 O O . ILE B 1 82 ? -22.391 8.664 1.567 1 96.56 82 ILE B O 1
ATOM 3819 N N . ALA B 1 83 ? -21.531 7.215 0.035 1 95.75 83 ALA B N 1
ATOM 3820 C CA . ALA B 1 83 ? -21.781 6.055 0.885 1 95.75 83 ALA B CA 1
ATOM 3821 C C . ALA B 1 83 ? -21 6.148 2.189 1 95.75 83 ALA B C 1
ATOM 3823 O O . ALA B 1 83 ? -21.516 5.828 3.26 1 95.75 83 ALA B O 1
ATOM 3824 N N . TRP B 1 84 ? -19.766 6.566 2.104 1 97.25 84 TRP B N 1
ATOM 3825 C CA . TRP B 1 84 ? -18.922 6.754 3.277 1 97.25 84 TRP B CA 1
ATOM 3826 C C . TRP B 1 84 ? -19.5 7.812 4.207 1 97.25 84 TRP B C 1
ATOM 3828 O O . TRP B 1 84 ? -19.625 7.59 5.414 1 97.25 84 TRP B O 1
ATOM 3838 N N . LEU B 1 85 ? -19.875 9.023 3.633 1 96 85 LEU B N 1
ATOM 3839 C CA . LEU B 1 85 ? -20.484 10.086 4.43 1 96 85 LEU B CA 1
ATOM 3840 C C . LEU B 1 85 ? -21.719 9.586 5.168 1 96 85 LEU B C 1
ATOM 3842 O O . LEU B 1 85 ? -21.922 9.914 6.34 1 96 85 LEU B O 1
ATOM 3846 N N . GLY B 1 86 ? -22.547 8.828 4.422 1 94.69 86 GLY B N 1
ATOM 3847 C CA . GLY B 1 86 ? -23.719 8.234 5.043 1 94.69 86 GLY B CA 1
ATOM 3848 C C . GLY B 1 86 ? -23.375 7.332 6.215 1 94.69 86 GLY B C 1
ATOM 3849 O O . GLY B 1 86 ? -24.047 7.355 7.242 1 94.69 86 GLY B O 1
ATOM 3850 N N . SER B 1 87 ? -22.312 6.582 6.059 1 95.75 87 SER B N 1
ATOM 3851 C CA . SER B 1 87 ? -21.906 5.68 7.129 1 95.75 87 SER B CA 1
ATOM 3852 C C . SER B 1 87 ? -21.375 6.457 8.328 1 95.75 87 SER B C 1
ATOM 3854 O O . SER B 1 87 ? -21.531 6.035 9.469 1 95.75 87 SER B O 1
ATOM 3856 N N . ILE B 1 88 ? -20.703 7.621 8.078 1 94.19 88 ILE B N 1
ATOM 3857 C CA . ILE B 1 88 ? -20.266 8.5 9.148 1 94.19 88 ILE B CA 1
ATOM 3858 C C . ILE B 1 88 ? -21.469 9.016 9.93 1 94.19 88 ILE B C 1
ATOM 3860 O O . ILE B 1 88 ? -21.438 9.055 11.164 1 94.19 88 ILE B O 1
ATOM 3864 N N . VAL B 1 89 ? -22.484 9.453 9.219 1 90.94 89 VAL B N 1
ATOM 3865 C CA . VAL B 1 89 ? -23.688 9.961 9.867 1 90.94 89 VAL B CA 1
ATOM 3866 C C . VAL B 1 89 ? -24.312 8.852 10.711 1 90.94 89 VAL B C 1
ATOM 3868 O O . VAL B 1 89 ? -24.766 9.102 11.836 1 90.94 89 VAL B O 1
ATOM 3871 N N . THR B 1 90 ? -24.281 7.633 10.203 1 91.88 90 THR B N 1
ATOM 3872 C CA . THR B 1 90 ? -24.938 6.496 10.836 1 91.88 90 THR B CA 1
ATOM 3873 C C . THR B 1 90 ? -24.156 6.023 12.055 1 91.88 90 THR B C 1
ATOM 3875 O O . THR B 1 90 ? -24.734 5.727 13.102 1 91.88 90 THR B O 1
ATOM 3878 N N . HIS B 1 91 ? -22.781 5.984 11.883 1 92.12 91 HIS B N 1
ATOM 3879 C CA . HIS B 1 91 ? -21.969 5.309 12.891 1 92.12 91 HIS B CA 1
ATOM 3880 C C . HIS B 1 91 ? -21.109 6.301 13.656 1 92.12 91 HIS B C 1
ATOM 3882 O O . HIS B 1 91 ? -20.5 5.949 14.672 1 92.12 91 HIS B O 1
ATOM 3888 N N . GLY B 1 92 ? -21.094 7.559 13.195 1 86.31 92 GLY B N 1
ATOM 3889 C CA . GLY B 1 92 ? -20.156 8.539 13.703 1 86.31 92 GLY B CA 1
ATOM 3890 C C . GLY B 1 92 ? -20.297 8.789 15.195 1 86.31 92 GLY B C 1
ATOM 3891 O O . GLY B 1 92 ? -19.297 8.852 15.922 1 86.31 92 GLY B O 1
ATOM 3892 N N . GLY B 1 93 ? -21.578 8.922 15.625 1 84.12 93 GLY B N 1
ATOM 3893 C CA . GLY B 1 93 ? -21.812 9.148 17.047 1 84.12 93 GLY B CA 1
ATOM 3894 C C . GLY B 1 93 ? -21.312 8.023 17.922 1 84.12 93 GLY B C 1
ATOM 3895 O O . GLY B 1 93 ? -20.641 8.266 18.922 1 84.12 93 GLY B O 1
ATOM 3896 N N . GLU B 1 94 ? -21.531 6.848 17.516 1 89.25 94 GLU B N 1
ATOM 3897 C CA . GLU B 1 94 ? -21.078 5.68 18.25 1 89.25 94 GLU B CA 1
ATOM 3898 C C . GLU B 1 94 ? -19.547 5.574 18.219 1 89.25 94 GLU B C 1
ATOM 3900 O O . GLU B 1 94 ? -18.922 5.246 19.219 1 89.25 94 GLU B O 1
ATOM 3905 N N . LEU B 1 95 ? -19 5.836 17.109 1 90.06 95 LEU B N 1
ATOM 3906 C CA . LEU B 1 95 ? -17.562 5.77 16.953 1 90.06 95 LEU B CA 1
ATOM 3907 C C . LEU B 1 95 ? -16.875 6.82 17.828 1 90.06 95 LEU B C 1
ATOM 3909 O O . LEU B 1 95 ? -15.836 6.543 18.438 1 90.06 95 LEU B O 1
ATOM 3913 N N . ALA B 1 96 ? -17.453 7.922 17.859 1 84.56 96 ALA B N 1
ATOM 3914 C CA . ALA B 1 96 ? -16.906 8.977 18.703 1 84.56 96 ALA B CA 1
ATOM 3915 C C . ALA B 1 96 ? -16.969 8.594 20.188 1 84.56 96 ALA B C 1
ATOM 3917 O O . ALA B 1 96 ? -16.031 8.836 20.938 1 84.56 96 ALA B O 1
ATOM 3918 N N . LYS B 1 97 ? -18.078 7.953 20.578 1 89 97 LYS B N 1
ATOM 3919 C CA . LYS B 1 97 ? -18.266 7.504 21.953 1 89 97 LYS B CA 1
ATOM 3920 C C . LYS B 1 97 ? -17.266 6.402 22.297 1 89 97 LYS B C 1
ATOM 3922 O O . LYS B 1 97 ? -16.719 6.375 23.406 1 89 97 LYS B O 1
ATOM 3927 N N . LYS B 1 98 ? -16.953 5.629 21.344 1 93.62 98 LYS B N 1
ATOM 3928 C CA . LYS B 1 98 ? -16.047 4.492 21.531 1 93.62 98 LYS B CA 1
ATOM 3929 C C . LYS B 1 98 ? -14.594 4.941 21.531 1 93.62 98 LYS B C 1
ATOM 3931 O O . LYS B 1 98 ? -13.719 4.23 22.031 1 93.62 98 LYS B O 1
ATOM 3936 N N . CYS B 1 99 ? -14.32 6.086 21.062 1 96.06 99 CYS B N 1
ATOM 3937 C CA . CYS B 1 99 ? -12.945 6.559 20.922 1 96.06 99 CYS B CA 1
ATOM 3938 C C . CYS B 1 99 ? -12.438 7.137 22.234 1 96.06 99 CYS B C 1
ATOM 3940 O O . CYS B 1 99 ? -12.445 8.352 22.422 1 96.06 99 CYS B O 1
ATOM 3942 N N . THR B 1 100 ? -11.93 6.305 23.078 1 96.5 100 THR B N 1
ATOM 3943 C CA . THR B 1 100 ? -11.438 6.676 24.406 1 96.5 100 THR B CA 1
ATOM 3944 C C . THR B 1 100 ? -10.078 7.371 24.312 1 96.5 100 THR B C 1
ATOM 3946 O O . THR B 1 100 ? -9.43 7.328 23.266 1 96.5 100 THR B O 1
ATOM 3949 N N . PRO B 1 101 ? -9.703 8.055 25.375 1 96.31 101 PRO B N 1
ATOM 3950 C CA . PRO B 1 101 ? -8.359 8.633 25.391 1 96.31 101 PRO B CA 1
ATOM 3951 C C . PRO B 1 101 ? -7.27 7.594 25.125 1 96.31 101 PRO B C 1
ATOM 3953 O O . PRO B 1 101 ? -6.281 7.895 24.438 1 96.31 101 PRO B O 1
ATOM 3956 N N . LYS B 1 102 ? -7.508 6.41 25.594 1 97.12 102 LYS B N 1
ATOM 3957 C CA . LYS B 1 102 ? -6.535 5.344 25.375 1 97.12 102 LYS B CA 1
ATOM 3958 C C . LYS B 1 102 ? -6.398 5.023 23.891 1 97.12 102 LYS B C 1
ATOM 3960 O O . LYS B 1 102 ? -5.289 4.809 23.391 1 97.12 102 LYS B O 1
ATOM 3965 N N . ILE B 1 103 ? -7.488 4.957 23.156 1 97.62 103 ILE B N 1
ATOM 3966 C CA . ILE B 1 103 ? -7.504 4.664 21.734 1 97.62 103 ILE B CA 1
ATOM 3967 C C . ILE B 1 103 ? -6.816 5.793 20.969 1 97.62 103 ILE B C 1
ATOM 3969 O O . ILE B 1 103 ? -5.984 5.539 20.094 1 97.62 103 ILE B O 1
ATOM 3973 N N . MET B 1 104 ? -7.09 7.031 21.328 1 97.75 104 MET B N 1
ATOM 3974 C CA . MET B 1 104 ? -6.473 8.18 20.688 1 97.75 104 MET B CA 1
ATOM 3975 C C . MET B 1 104 ? -4.977 8.227 20.953 1 97.75 104 MET B C 1
ATOM 3977 O O . MET B 1 104 ? -4.184 8.562 20.078 1 97.75 104 MET B O 1
ATOM 3981 N N . GLN B 1 105 ? -4.629 7.863 22.219 1 97.31 105 GLN B N 1
ATOM 3982 C CA . GLN B 1 105 ? -3.213 7.832 22.578 1 97.31 105 GLN B CA 1
ATOM 3983 C C . GLN B 1 105 ? -2.463 6.789 21.75 1 97.31 105 GLN B C 1
ATOM 3985 O O . GLN B 1 105 ? -1.345 7.035 21.297 1 97.31 105 GLN B O 1
ATOM 3990 N N . LYS B 1 106 ? -3.068 5.652 21.594 1 97.38 106 LYS B N 1
ATOM 3991 C CA . LYS B 1 106 ? -2.461 4.605 20.781 1 97.38 106 LYS B CA 1
ATOM 3992 C C . LYS B 1 106 ? -2.26 5.074 19.344 1 97.38 106 LYS B C 1
ATOM 3994 O O . LYS B 1 106 ? -1.224 4.805 18.734 1 97.38 106 LYS B O 1
ATOM 3999 N N . ALA B 1 107 ? -3.254 5.738 18.812 1 97.75 107 ALA B N 1
ATOM 4000 C CA . ALA B 1 107 ? -3.166 6.285 17.453 1 97.75 107 ALA B CA 1
ATOM 4001 C C . ALA B 1 107 ? -2.053 7.324 17.359 1 97.75 107 ALA B C 1
ATOM 4003 O O . ALA B 1 107 ? -1.279 7.32 16.391 1 97.75 107 ALA B O 1
ATOM 4004 N N . LEU B 1 108 ? -1.957 8.195 18.328 1 98.12 108 LEU B N 1
ATOM 4005 C CA . LEU B 1 108 ? -0.9 9.203 18.359 1 98.12 108 LEU B CA 1
ATOM 4006 C C . LEU B 1 108 ? 0.473 8.539 18.453 1 98.12 108 LEU B C 1
ATOM 4008 O O . LEU B 1 108 ? 1.407 8.953 17.75 1 98.12 108 LEU B O 1
ATOM 4012 N N . ASN B 1 109 ? 0.589 7.5 19.266 1 98.12 109 ASN B N 1
ATOM 4013 C CA . ASN B 1 109 ? 1.851 6.781 19.422 1 98.12 109 ASN B CA 1
ATOM 4014 C C . ASN B 1 109 ? 2.297 6.152 18.094 1 98.12 109 ASN B C 1
ATOM 4016 O O . ASN B 1 109 ? 3.494 6.09 17.812 1 98.12 109 ASN B O 1
ATOM 4020 N N . SER B 1 110 ? 1.343 5.672 17.344 1 98.25 110 SER B N 1
ATOM 4021 C CA . SER B 1 110 ? 1.665 5.094 16.031 1 98.25 110 SER B CA 1
ATOM 4022 C C . SER B 1 110 ? 2.34 6.121 15.133 1 98.25 110 SER B C 1
ATOM 4024 O O . SER B 1 110 ? 3.303 5.797 14.43 1 98.25 110 SER B O 1
ATOM 4026 N N . MET B 1 111 ? 1.908 7.336 15.172 1 98.62 111 MET B N 1
ATOM 4027 C CA . MET B 1 111 ? 2.498 8.398 14.367 1 98.62 111 MET B CA 1
ATOM 4028 C C . MET B 1 111 ? 3.879 8.781 14.898 1 98.62 111 MET B C 1
ATOM 4030 O O . MET B 1 111 ? 4.836 8.875 14.125 1 98.62 111 MET B O 1
ATOM 4034 N N . LEU B 1 112 ? 3.975 8.898 16.219 1 98.75 112 LEU B N 1
ATOM 4035 C CA . LEU B 1 112 ? 5.258 9.242 16.812 1 98.75 112 LEU B CA 1
ATOM 4036 C C . LEU B 1 112 ? 6.305 8.172 16.516 1 98.75 112 LEU B C 1
ATOM 4038 O O . LEU B 1 112 ? 7.414 8.492 16.078 1 98.75 112 LEU B O 1
ATOM 4042 N N . LYS B 1 113 ? 5.926 6.934 16.625 1 98.5 113 LYS B N 1
ATOM 4043 C CA . LYS B 1 113 ? 6.836 5.812 16.406 1 98.5 113 LYS B CA 1
ATOM 4044 C C . LYS B 1 113 ? 7.328 5.789 14.961 1 98.5 113 LYS B C 1
ATOM 4046 O O . LYS B 1 113 ? 8.438 5.324 14.68 1 98.5 113 LYS B O 1
ATOM 4051 N N . SER B 1 114 ? 6.539 6.32 14.086 1 98.69 114 SER B N 1
ATOM 4052 C CA . SER B 1 114 ? 6.914 6.301 12.68 1 98.69 114 SER B CA 1
ATOM 4053 C C . SER B 1 114 ? 7.844 7.461 12.336 1 98.69 114 SER B C 1
ATOM 4055 O O . SER B 1 114 ? 8.328 7.562 11.211 1 98.69 114 SER B O 1
ATOM 4057 N N . GLY B 1 115 ? 8.094 8.383 13.297 1 98.81 115 GLY B N 1
ATOM 4058 C CA . GLY B 1 115 ? 9.008 9.492 13.062 1 98.81 115 GLY B CA 1
ATOM 4059 C C . GLY B 1 115 ? 8.305 10.82 12.883 1 98.81 115 GLY B C 1
ATOM 4060 O O . GLY B 1 115 ? 8.914 11.805 12.469 1 98.81 115 GLY B O 1
ATOM 4061 N N . VAL B 1 116 ? 6.988 10.891 13.195 1 98.88 116 VAL B N 1
ATOM 4062 C CA . VAL B 1 116 ? 6.23 12.133 13.086 1 98.88 116 VAL B CA 1
ATOM 4063 C C . VAL B 1 116 ? 6.465 12.992 14.32 1 98.88 116 VAL B C 1
ATOM 4065 O O . VAL B 1 116 ? 6.195 12.57 15.445 1 98.88 116 VAL B O 1
ATOM 4068 N N . GLY B 1 117 ? 6.957 14.164 14.109 1 98.62 117 GLY B N 1
ATOM 4069 C CA . GLY B 1 117 ? 7.191 15.078 15.219 1 98.62 117 GLY B CA 1
ATOM 4070 C C . GLY B 1 117 ? 6.148 16.172 15.312 1 98.62 117 GLY B C 1
ATOM 4071 O O . GLY B 1 117 ? 6.012 16.812 16.359 1 98.62 117 GLY B O 1
ATOM 4072 N N . THR B 1 118 ? 5.461 16.406 14.219 1 98.81 118 THR B N 1
ATOM 4073 C CA . THR B 1 118 ? 4.445 17.438 14.148 1 98.81 118 THR B CA 1
ATOM 4074 C C . THR B 1 118 ? 3.168 16.922 13.508 1 98.81 118 THR B C 1
ATOM 4076 O O . THR B 1 118 ? 3.221 16.188 12.516 1 98.81 118 THR B O 1
ATOM 4079 N N . VAL B 1 119 ? 1.993 17.297 14.141 1 98.81 119 VAL B N 1
ATOM 4080 C CA . VAL B 1 119 ? 0.725 16.875 13.547 1 98.81 119 VAL B CA 1
ATOM 4081 C C . VAL B 1 119 ? -0.192 18.094 13.391 1 98.81 119 VAL B C 1
ATOM 4083 O O . VAL B 1 119 ? -0.223 18.969 14.258 1 98.81 119 VAL B O 1
ATOM 4086 N N . GLY B 1 120 ? -0.78 18.234 12.164 1 98.88 120 GLY B N 1
ATOM 4087 C CA . GLY B 1 120 ? -1.999 19.016 12.008 1 98.88 120 GLY B CA 1
ATOM 4088 C C . GLY B 1 120 ? -3.256 18.219 12.297 1 98.88 120 GLY B C 1
ATOM 4089 O O . GLY B 1 120 ? -3.664 17.375 11.484 1 98.88 120 GLY B O 1
ATOM 4090 N N . ALA B 1 121 ? -3.854 18.484 13.453 1 98.81 121 ALA B N 1
ATOM 4091 C CA . ALA B 1 121 ? -4.98 17.672 13.906 1 98.81 121 ALA B CA 1
ATOM 4092 C C . ALA B 1 121 ? -6.297 18.438 13.766 1 98.81 121 ALA B C 1
ATOM 4094 O O . ALA B 1 121 ? -6.469 19.5 14.352 1 98.81 121 ALA B O 1
ATOM 4095 N N . VAL B 1 122 ? -7.156 17.875 12.992 1 98.62 122 VAL B N 1
ATOM 4096 C CA . VAL B 1 122 ? -8.492 18.453 12.852 1 98.62 122 VAL B CA 1
ATOM 4097 C C . VAL B 1 122 ? -9.414 17.875 13.922 1 98.62 122 VAL B C 1
ATOM 4099 O O . VAL B 1 122 ? -9.633 16.672 13.977 1 98.62 122 VAL B O 1
ATOM 4102 N N . SER B 1 123 ? -9.93 18.75 14.727 1 97.5 123 SER B N 1
ATOM 4103 C CA . SER B 1 123 ? -10.789 18.344 15.836 1 97.5 123 SER B CA 1
ATOM 4104 C C . SER B 1 123 ? -12.219 18.828 15.633 1 97.5 123 SER B C 1
ATOM 4106 O O . SER B 1 123 ? -12.484 20.031 15.609 1 97.5 123 SER B O 1
ATOM 4108 N N . SER B 1 124 ? -13.094 17.891 15.508 1 94.38 124 SER B N 1
ATOM 4109 C CA . SER B 1 124 ? -14.5 18.219 15.281 1 94.38 124 SER B CA 1
ATOM 4110 C C . SER B 1 124 ? -15.227 18.453 16.609 1 94.38 124 SER B C 1
ATOM 4112 O O . SER B 1 124 ? -16.109 19.312 16.688 1 94.38 124 SER B O 1
ATOM 4114 N N . PHE B 1 125 ? -14.781 17.734 17.688 1 93.06 125 PHE B N 1
ATOM 4115 C CA . PHE B 1 125 ? -15.555 17.719 18.922 1 93.06 125 PHE B CA 1
ATOM 4116 C C . PHE B 1 125 ? -14.719 18.25 20.078 1 93.06 125 PHE B C 1
ATOM 4118 O O . PHE B 1 125 ? -15.258 18.578 21.141 1 93.06 125 PHE B O 1
ATOM 4125 N N . GLY B 1 126 ? -13.477 18.344 19.938 1 95.19 126 GLY B N 1
ATOM 4126 C CA . GLY B 1 126 ? -12.602 18.797 21 1 95.19 126 GLY B CA 1
ATOM 4127 C C . GLY B 1 126 ? -12.172 17.688 21.938 1 95.19 126 GLY B C 1
ATOM 4128 O O . GLY B 1 126 ? -11.43 17.922 22.891 1 95.19 126 GLY B O 1
ATOM 4129 N N . LYS B 1 127 ? -12.492 16.438 21.609 1 95.06 127 LYS B N 1
ATOM 4130 C CA . LYS B 1 127 ? -12.227 15.305 22.484 1 95.06 127 LYS B CA 1
ATOM 4131 C C . LYS B 1 127 ? -10.742 14.977 22.531 1 95.06 127 LYS B C 1
ATOM 4133 O O . LYS B 1 127 ? -10.258 14.352 23.469 1 95.06 127 LYS B O 1
ATOM 4138 N N . ASP B 1 128 ? -10.047 15.406 21.516 1 97.25 128 ASP B N 1
ATOM 4139 C CA . ASP B 1 128 ? -8.633 15.062 21.406 1 97.25 128 ASP B CA 1
ATOM 4140 C C . ASP B 1 128 ? -7.75 16.188 21.922 1 97.25 128 ASP B C 1
ATOM 4142 O O . ASP B 1 128 ? -6.52 16.125 21.828 1 97.25 128 ASP B O 1
ATOM 4146 N N . LEU B 1 129 ? -8.312 17.25 22.484 1 98.25 129 LEU B N 1
ATOM 4147 C CA . LEU B 1 129 ? -7.586 18.453 22.891 1 98.25 129 LEU B CA 1
ATOM 4148 C C . LEU B 1 129 ? -6.547 18.125 23.953 1 98.25 129 LEU B C 1
ATOM 4150 O O . LEU B 1 129 ? -5.359 18.406 23.766 1 98.25 129 LEU B O 1
ATOM 4154 N N . HIS B 1 130 ? -6.953 17.484 24.984 1 97.88 130 HIS B N 1
ATOM 4155 C CA . HIS B 1 130 ? -6.062 17.25 26.125 1 97.88 130 HIS B CA 1
ATOM 4156 C C . HIS B 1 130 ? -4.906 16.328 25.75 1 97.88 130 HIS B C 1
ATOM 4158 O O . HIS B 1 130 ? -3.758 16.594 26.109 1 97.88 130 HIS B O 1
ATOM 4164 N N . ILE B 1 131 ? -5.195 15.273 24.984 1 97.44 131 ILE B N 1
ATOM 4165 C CA . ILE B 1 131 ? -4.188 14.289 24.594 1 97.44 131 ILE B CA 1
ATOM 4166 C C . ILE B 1 131 ? -3.148 14.945 23.688 1 97.44 131 ILE B C 1
ATOM 4168 O O . ILE B 1 131 ? -1.948 14.711 23.844 1 97.44 131 ILE B O 1
ATOM 4172 N N . LEU B 1 132 ? -3.584 15.758 22.812 1 98.31 132 LEU B N 1
ATOM 4173 C CA . LEU B 1 132 ? -2.682 16.422 21.875 1 98.31 132 LEU B CA 1
ATOM 4174 C C . LEU B 1 132 ? -1.906 17.531 22.578 1 98.31 132 LEU B C 1
ATOM 4176 O O . LEU B 1 132 ? -0.702 17.688 22.359 1 98.31 132 LEU B O 1
ATOM 4180 N N . ALA B 1 133 ? -2.58 18.297 23.438 1 98.12 133 ALA B N 1
ATOM 4181 C CA . ALA B 1 133 ? -1.95 19.422 24.109 1 98.12 133 ALA B CA 1
ATOM 4182 C C . ALA B 1 133 ? -0.858 18.953 25.062 1 98.12 133 ALA B C 1
ATOM 4184 O O . ALA B 1 133 ? 0.122 19.672 25.297 1 98.12 133 ALA B O 1
ATOM 4185 N N . THR B 1 134 ? -1.018 17.75 25.609 1 96.5 134 THR B N 1
ATOM 4186 C CA . THR B 1 134 ? -0.069 17.266 26.594 1 96.5 134 THR B CA 1
ATOM 4187 C C . THR B 1 134 ? 0.911 16.266 25.984 1 96.5 134 THR B C 1
ATOM 4189 O O . THR B 1 134 ? 1.763 15.719 26.688 1 96.5 134 THR B O 1
ATOM 4192 N N . SER B 1 135 ? 0.828 16.016 24.719 1 96.31 135 SER B N 1
ATOM 4193 C CA . SER B 1 135 ? 1.723 15.086 24.031 1 96.31 135 SER B CA 1
ATOM 4194 C C . SER B 1 135 ? 3.08 15.719 23.75 1 96.31 135 SER B C 1
ATOM 4196 O O . SER B 1 135 ? 3.236 16.938 23.875 1 96.31 135 SER B O 1
ATOM 4198 N N . PRO B 1 136 ? 4.074 14.906 23.453 1 96.31 136 PRO B N 1
ATOM 4199 C CA . PRO B 1 136 ? 5.367 15.477 23.078 1 96.31 136 PRO B CA 1
ATOM 4200 C C . PRO B 1 136 ? 5.371 16.031 21.656 1 96.31 136 PRO B C 1
ATOM 4202 O O . PRO B 1 136 ? 6.309 16.75 21.266 1 96.31 136 PRO B O 1
ATOM 4205 N N . ALA B 1 137 ? 4.363 15.797 20.875 1 97.62 137 ALA B N 1
ATOM 4206 C CA . ALA B 1 137 ? 4.312 16.25 19.484 1 97.62 137 ALA B CA 1
ATOM 4207 C C . ALA B 1 137 ? 4.105 17.75 19.406 1 97.62 137 ALA B C 1
ATOM 4209 O O . ALA B 1 137 ? 3.545 18.359 20.328 1 97.62 137 ALA B O 1
ATOM 4210 N N . ARG B 1 138 ? 4.695 18.328 18.406 1 98.38 138 ARG B N 1
ATOM 4211 C CA . ARG B 1 138 ? 4.23 19.672 18.031 1 98.38 138 ARG B CA 1
ATOM 4212 C C . ARG B 1 138 ? 2.883 19.594 17.328 1 98.38 138 ARG B C 1
ATOM 4214 O O . ARG B 1 138 ? 2.67 18.75 16.469 1 98.38 138 ARG B O 1
ATOM 4221 N N . VAL B 1 139 ? 1.94 20.469 17.781 1 98.81 139 VAL B N 1
ATOM 4222 C CA . VAL B 1 139 ? 0.57 20.297 17.312 1 98.81 139 VAL B CA 1
ATOM 4223 C C . VAL B 1 139 ? 0.05 21.625 16.75 1 98.81 139 VAL B C 1
ATOM 4225 O O . VAL B 1 139 ? 0.172 22.672 17.406 1 98.81 139 VAL B O 1
ATOM 4228 N N . VAL B 1 140 ? -0.339 21.641 15.539 1 98.88 140 VAL B N 1
ATOM 4229 C CA . VAL B 1 140 ? -1.284 22.641 15.062 1 98.88 140 VAL B CA 1
ATOM 4230 C C . VAL B 1 140 ? -2.709 22.109 15.164 1 98.88 140 VAL B C 1
ATOM 4232 O O . VAL B 1 140 ? -3.072 21.156 14.453 1 98.88 140 VAL B O 1
ATOM 4235 N N . PHE B 1 141 ? -3.469 22.641 16.109 1 98.88 141 PHE B N 1
ATOM 4236 C CA . PHE B 1 141 ? -4.777 22.109 16.484 1 98.88 141 PHE B CA 1
ATOM 4237 C C . PHE B 1 141 ? -5.883 22.844 15.727 1 98.88 141 PHE B C 1
ATOM 4239 O O . PHE B 1 141 ? -6.312 23.922 16.141 1 98.88 141 PHE B O 1
ATOM 4246 N N . PHE B 1 142 ? -6.426 22.219 14.703 1 98.88 142 PHE B N 1
ATOM 4247 C CA . PHE B 1 142 ? -7.457 22.828 13.867 1 98.88 142 PHE B CA 1
ATOM 4248 C C . PHE B 1 142 ? -8.844 22.609 14.461 1 98.88 142 PHE B C 1
ATOM 4250 O O . PHE B 1 142 ? -9.406 21.516 14.336 1 98.88 142 PHE B O 1
ATOM 4257 N N . ASN B 1 143 ? -9.359 23.656 15.062 1 98.81 143 ASN B N 1
ATOM 4258 C CA . ASN B 1 143 ? -10.75 23.625 15.508 1 98.81 143 ASN B CA 1
ATOM 4259 C C . ASN B 1 143 ? -11.719 23.672 14.328 1 98.81 143 ASN B C 1
ATOM 4261 O O . ASN B 1 143 ? -11.766 24.672 13.609 1 98.81 143 ASN B O 1
ATOM 4265 N N . GLU B 1 144 ? -12.477 22.594 14.164 1 98.38 144 GLU B N 1
ATOM 4266 C CA . GLU B 1 144 ? -13.312 22.5 12.977 1 98.38 144 GLU B CA 1
ATOM 4267 C C . GLU B 1 144 ? -14.648 23.203 13.18 1 98.38 144 GLU B C 1
ATOM 4269 O O . GLU B 1 144 ? -15.266 23.094 14.242 1 98.38 144 GLU B O 1
ATOM 4274 N N . ILE B 1 145 ? -15.023 23.984 12.211 1 98.12 145 ILE B N 1
ATOM 4275 C CA . ILE B 1 145 ? -16.344 24.609 12.141 1 98.12 145 ILE B CA 1
ATOM 4276 C C . ILE B 1 145 ? -17.109 24.078 10.938 1 98.12 145 ILE B C 1
ATOM 4278 O O . ILE B 1 145 ? -16.531 23.922 9.852 1 98.12 145 ILE B O 1
ATOM 4282 N N . LEU B 1 146 ? -18.328 23.625 11.141 1 94.69 146 LEU B N 1
ATOM 4283 C CA . LEU B 1 146 ? -19.203 23.125 10.07 1 94.69 146 LEU B CA 1
ATOM 4284 C C . LEU B 1 146 ? -20.656 23.453 10.375 1 94.69 146 LEU B C 1
ATOM 4286 O O . LEU B 1 146 ? -21 23.906 11.477 1 94.69 146 LEU B O 1
ATOM 4290 N N . GLY B 1 147 ? -21.531 23.266 9.422 1 94 147 GLY B N 1
ATOM 4291 C CA . GLY B 1 147 ? -22.953 23.578 9.484 1 94 147 GLY B CA 1
ATOM 4292 C C . GLY B 1 147 ? -23.453 24.312 8.258 1 94 147 GLY B C 1
ATOM 4293 O O . GLY B 1 147 ? -23.031 25.438 7.98 1 94 147 GLY B O 1
ATOM 4294 N N . SER B 1 148 ? -24.422 23.703 7.582 1 93 148 SER B N 1
ATOM 4295 C CA . SER B 1 148 ? -24.906 24.25 6.316 1 93 148 SER B CA 1
ATOM 4296 C C . SER B 1 148 ? -26.25 24.938 6.484 1 93 148 SER B C 1
ATOM 4298 O O . SER B 1 148 ? -26.719 25.625 5.574 1 93 148 SER B O 1
ATOM 4300 N N . ASN B 1 149 ? -26.859 24.734 7.629 1 93.06 149 ASN B N 1
ATOM 4301 C CA . ASN B 1 149 ? -28.172 25.312 7.895 1 93.06 149 ASN B CA 1
ATOM 4302 C C . ASN B 1 149 ? -28.078 26.734 8.422 1 93.06 149 ASN B C 1
ATOM 4304 O O . ASN B 1 149 ? -27.531 26.969 9.508 1 93.06 149 ASN B O 1
ATOM 4308 N N . GLY B 1 150 ? -28.656 27.672 7.742 1 93.5 150 GLY B N 1
ATOM 4309 C CA . GLY B 1 150 ? -28.609 29.078 8.086 1 93.5 150 GLY B CA 1
ATOM 4310 C C . GLY B 1 150 ? -29.234 29.391 9.438 1 93.5 150 GLY B C 1
ATOM 4311 O O . GLY B 1 150 ? -28.828 30.359 10.094 1 93.5 150 GLY B O 1
ATOM 4312 N N . GLU B 1 151 ? -30.109 28.547 9.875 1 94.31 151 GLU B N 1
ATOM 4313 C CA . GLU B 1 151 ? -30.812 28.766 11.133 1 94.31 151 GLU B CA 1
ATOM 4314 C C . GLU B 1 151 ? -29.891 28.578 12.328 1 94.31 151 GLU B C 1
ATOM 4316 O O . GLU B 1 151 ? -30.156 29.078 13.422 1 94.31 151 GLU B O 1
ATOM 4321 N N . PHE B 1 152 ? -28.766 27.906 12.094 1 95.12 152 PHE B N 1
ATOM 4322 C CA . PHE B 1 152 ? -27.938 27.531 13.227 1 95.12 152 PHE B CA 1
ATOM 4323 C C . PHE B 1 152 ? -26.594 28.219 13.164 1 95.12 152 PHE B C 1
ATOM 4325 O O . PHE B 1 152 ? -25.641 27.828 13.852 1 95.12 152 PHE B O 1
ATOM 4332 N N . VAL B 1 153 ? -26.422 29.219 12.344 1 96.56 153 VAL B N 1
ATOM 4333 C CA . VAL B 1 153 ? -25.141 29.906 12.125 1 96.56 153 VAL B CA 1
ATOM 4334 C C . VAL B 1 153 ? -24.609 30.438 13.453 1 96.56 153 VAL B C 1
ATOM 4336 O O . VAL B 1 153 ? -23.453 30.203 13.805 1 96.56 153 VAL B O 1
ATOM 4339 N N . GLU B 1 154 ? -25.469 31.109 14.211 1 97.44 154 GLU B N 1
ATOM 4340 C CA . GLU B 1 154 ? -25.047 31.703 15.461 1 97.44 154 GLU B CA 1
ATOM 4341 C C . GLU B 1 154 ? -24.656 30.641 16.484 1 97.44 154 GLU B C 1
ATOM 4343 O O . GLU B 1 154 ? -23.656 30.766 17.188 1 97.44 154 GLU B O 1
ATOM 4348 N N . GLN B 1 155 ? -25.453 29.609 16.562 1 97.56 155 GLN B N 1
ATOM 4349 C CA . GLN B 1 155 ? -25.172 28.516 17.484 1 97.56 155 GLN B CA 1
ATOM 4350 C C . GLN B 1 155 ? -23.875 27.812 17.125 1 97.56 155 GLN B C 1
ATOM 4352 O O . GLN B 1 155 ? -23.062 27.5 18 1 97.56 155 GLN B O 1
ATOM 4357 N N . ASN B 1 156 ? -23.703 27.516 15.852 1 97.75 156 ASN B N 1
ATOM 4358 C CA . ASN B 1 156 ? -22.484 26.875 15.391 1 97.75 156 ASN B CA 1
ATOM 4359 C C . ASN B 1 156 ? -21.266 27.734 15.664 1 97.75 156 ASN B C 1
ATOM 4361 O O . ASN B 1 156 ? -20.203 27.234 16.047 1 97.75 156 ASN B O 1
ATOM 4365 N N . TRP B 1 157 ? -21.438 29.047 15.492 1 98.25 157 TRP B N 1
ATOM 4366 C CA . TRP B 1 157 ? -20.344 30 15.773 1 98.25 157 TRP B CA 1
ATOM 4367 C C . TRP B 1 157 ? -19.984 29.969 17.25 1 98.25 157 TRP B C 1
ATOM 4369 O O . TRP B 1 157 ? -18.797 29.906 17.609 1 98.25 157 TRP B O 1
ATOM 4379 N N . LEU B 1 158 ? -20.984 29.953 18.109 1 98.19 158 LEU B N 1
ATOM 4380 C CA . LEU B 1 158 ? -20.766 29.938 19.562 1 98.19 158 LEU B CA 1
ATOM 4381 C C . LEU B 1 158 ? -20.062 28.641 19.984 1 98.19 158 LEU B C 1
ATOM 4383 O O . LEU B 1 158 ? -19.156 28.672 20.812 1 98.19 158 LEU B O 1
ATOM 4387 N N . ASN B 1 159 ? -20.5 27.547 19.406 1 97.62 159 ASN B N 1
ATOM 4388 C CA . ASN B 1 159 ? -19.859 26.266 19.688 1 97.62 159 ASN B CA 1
ATOM 4389 C C . ASN B 1 159 ? -18.391 26.25 19.266 1 97.62 159 ASN B C 1
ATOM 4391 O O . ASN B 1 159 ? -17.547 25.75 19.984 1 97.62 159 ASN B O 1
ATOM 4395 N N . PHE B 1 160 ? -18.156 26.781 18.109 1 98.06 160 PHE B N 1
ATOM 4396 C CA . PHE B 1 160 ? -16.797 26.875 17.609 1 98.06 160 PHE B CA 1
ATOM 4397 C C . PHE B 1 160 ? -15.93 27.734 18.531 1 98.06 160 PHE B C 1
ATOM 4399 O O . PHE B 1 160 ? -14.82 27.328 18.891 1 98.06 160 PHE B O 1
ATOM 4406 N N . MET B 1 161 ? -16.453 28.891 18.906 1 98.38 161 MET B N 1
ATOM 4407 C CA . MET B 1 161 ? -15.695 29.812 19.75 1 98.38 161 MET B CA 1
ATOM 4408 C C . MET B 1 161 ? -15.367 29.188 21.109 1 98.38 161 MET B C 1
ATOM 4410 O O . MET B 1 161 ? -14.281 29.391 21.641 1 98.38 161 MET B O 1
ATOM 4414 N N . ALA B 1 162 ? -16.312 28.406 21.578 1 98.38 162 ALA B N 1
ATOM 4415 C CA . ALA B 1 162 ? -16.078 27.719 22.844 1 98.38 162 ALA B CA 1
ATOM 4416 C C . ALA B 1 162 ? -14.93 26.719 22.703 1 98.38 162 ALA B C 1
ATOM 4418 O O . ALA B 1 162 ? -14.047 26.656 23.562 1 98.38 162 ALA B O 1
ATOM 4419 N N . LYS B 1 163 ? -14.906 25.938 21.641 1 97.88 163 LYS B N 1
ATOM 4420 C CA . LYS B 1 163 ? -13.836 24.984 21.375 1 97.88 163 LYS B CA 1
ATOM 4421 C C . LYS B 1 163 ? -12.508 25.688 21.172 1 97.88 163 LYS B C 1
ATOM 4423 O O . LYS B 1 163 ? -11.477 25.266 21.703 1 97.88 163 LYS B O 1
ATOM 4428 N N . PHE B 1 164 ? -12.555 26.734 20.422 1 98.5 164 PHE B N 1
ATOM 4429 C CA . PHE B 1 164 ? -11.336 27.469 20.125 1 98.5 164 PHE B CA 1
ATOM 4430 C C . PHE B 1 164 ? -10.727 28.047 21.406 1 98.5 164 PHE B C 1
ATOM 4432 O O . PHE B 1 164 ? -9.516 27.953 21.609 1 98.5 164 PHE B O 1
ATOM 4439 N N . LYS B 1 165 ? -11.586 28.688 22.234 1 98.44 165 LYS B N 1
ATOM 4440 C CA . LYS B 1 165 ? -11.109 29.266 23.484 1 98.44 165 LYS B CA 1
ATOM 4441 C C . LYS B 1 165 ? -10.484 28.203 24.375 1 98.44 165 LYS B C 1
ATOM 4443 O O . LYS B 1 165 ? -9.461 28.453 25.031 1 98.44 165 LYS B O 1
ATOM 4448 N N . ALA B 1 166 ? -11.102 27.047 24.422 1 98.56 166 ALA B N 1
ATOM 4449 C CA . ALA B 1 166 ? -10.539 25.938 25.188 1 98.56 166 ALA B CA 1
ATOM 4450 C C . ALA B 1 166 ? -9.148 25.562 24.672 1 98.56 166 ALA B C 1
ATOM 4452 O O . ALA B 1 166 ? -8.234 25.312 25.469 1 98.56 166 ALA B O 1
ATOM 4453 N N . SER B 1 167 ? -8.984 25.5 23.375 1 98.56 167 SER B N 1
ATOM 4454 C CA . SER B 1 167 ? -7.688 25.172 22.797 1 98.56 167 SER B CA 1
ATOM 4455 C C . SER B 1 167 ? -6.676 26.281 23.016 1 98.56 167 SER B C 1
ATOM 4457 O O . SER B 1 167 ? -5.484 26.016 23.188 1 98.56 167 SER B O 1
ATOM 4459 N N . GLN B 1 168 ? -7.137 27.516 22.984 1 98.12 168 GLN B N 1
ATOM 4460 C CA . GLN B 1 168 ? -6.277 28.672 23.172 1 98.12 168 GLN B CA 1
ATOM 4461 C C . GLN B 1 168 ? -5.609 28.656 24.547 1 98.12 168 GLN B C 1
ATOM 4463 O O . GLN B 1 168 ? -4.48 29.125 24.703 1 98.12 168 GLN B O 1
ATOM 4468 N N . ALA B 1 169 ? -6.289 28.047 25.484 1 97.94 169 ALA B N 1
ATOM 4469 C CA . ALA B 1 169 ? -5.762 27.953 26.844 1 97.94 169 ALA B CA 1
ATOM 4470 C C . ALA B 1 169 ? -4.488 27.109 26.891 1 97.94 169 ALA B C 1
ATOM 4472 O O . ALA B 1 169 ? -3.684 27.234 27.812 1 97.94 169 ALA B O 1
ATOM 4473 N N . PHE B 1 170 ? -4.285 26.281 25.891 1 98.25 170 PHE B N 1
ATOM 4474 C CA . PHE B 1 170 ? -3.123 25.391 25.844 1 98.25 170 PHE B CA 1
ATOM 4475 C C . PHE B 1 170 ? -2.053 25.969 24.906 1 98.25 170 PHE B C 1
ATOM 4477 O O . PHE B 1 170 ? -1.014 25.344 24.703 1 98.25 170 PHE B O 1
ATOM 4484 N N . ALA B 1 171 ? -2.277 27.141 24.312 1 98.19 171 ALA B N 1
ATOM 4485 C CA . ALA B 1 171 ? -1.337 27.703 23.359 1 98.19 171 ALA B CA 1
ATOM 4486 C C . ALA B 1 171 ? 0.071 27.781 23.938 1 98.19 171 ALA B C 1
ATOM 4488 O O . ALA B 1 171 ? 0.251 28.156 25.094 1 98.19 171 ALA B O 1
ATOM 4489 N N . SER B 1 172 ? 1.048 27.344 23.219 1 97.12 172 SER B N 1
ATOM 4490 C CA . SER B 1 172 ? 2.461 27.312 23.578 1 97.12 172 SER B CA 1
ATOM 4491 C C . SER B 1 172 ? 3.344 27.219 22.344 1 97.12 172 SER B C 1
ATOM 4493 O O . SER B 1 172 ? 2.854 27.328 21.219 1 97.12 172 SER B O 1
ATOM 4495 N N . ALA B 1 173 ? 4.551 27.109 22.578 1 95 173 ALA B N 1
ATOM 4496 C CA . ALA B 1 173 ? 5.492 26.984 21.469 1 95 173 ALA B CA 1
ATOM 4497 C C . ALA B 1 173 ? 5.254 25.703 20.688 1 95 173 ALA B C 1
ATOM 4499 O O . ALA B 1 173 ? 5.551 25.625 19.5 1 95 173 ALA B O 1
ATOM 4500 N N . ARG B 1 174 ? 4.633 24.719 21.281 1 96.5 174 ARG B N 1
ATOM 4501 C CA . ARG B 1 174 ? 4.465 23.422 20.641 1 96.5 174 ARG B CA 1
ATOM 4502 C C . ARG B 1 174 ? 3 23.172 20.281 1 96.5 174 ARG B C 1
ATOM 4504 O O . ARG B 1 174 ? 2.678 22.188 19.609 1 96.5 174 ARG B O 1
ATOM 4511 N N . PHE B 1 175 ? 2.129 24.016 20.766 1 98.44 175 PHE B N 1
ATOM 4512 C CA . PHE B 1 175 ? 0.7 23.844 20.531 1 98.44 175 PHE B CA 1
ATOM 4513 C C . PHE B 1 175 ? 0.082 25.125 19.969 1 98.44 175 PHE B C 1
ATOM 4515 O O . PHE B 1 175 ? 0.018 26.141 20.656 1 98.44 175 PHE B O 1
ATOM 4522 N N . THR B 1 176 ? -0.37 25.062 18.766 1 98.69 176 THR B N 1
ATOM 4523 C CA . THR B 1 176 ? -0.908 26.234 18.062 1 98.69 176 THR B CA 1
ATOM 4524 C C . THR B 1 176 ? -2.377 26.016 17.703 1 98.69 176 THR B C 1
ATOM 4526 O O . THR B 1 176 ? -2.697 25.188 16.844 1 98.69 176 THR B O 1
ATOM 4529 N N . PRO B 1 177 ? -3.314 26.734 18.344 1 98.75 177 PRO B N 1
ATOM 4530 C CA . PRO B 1 177 ? -4.711 26.672 17.906 1 98.75 177 PRO B CA 1
ATOM 4531 C C . PRO B 1 177 ? -4.914 27.25 16.5 1 98.75 177 PRO B C 1
ATOM 4533 O O . PRO B 1 177 ? -4.281 28.25 16.141 1 98.75 177 PRO B O 1
ATOM 4536 N N . ALA B 1 178 ? -5.691 26.625 15.711 1 98.81 178 ALA B N 1
ATOM 4537 C CA . ALA B 1 178 ? -5.965 27 14.328 1 98.81 178 ALA B CA 1
ATOM 4538 C C . ALA B 1 178 ? -7.414 26.703 13.953 1 98.81 178 ALA B C 1
ATOM 4540 O O . ALA B 1 178 ? -8.219 26.328 14.812 1 98.81 178 ALA B O 1
ATOM 4541 N N . VAL B 1 179 ? -7.812 27.047 12.703 1 98.88 179 VAL B N 1
ATOM 4542 C CA . VAL B 1 179 ? -9.203 26.938 12.281 1 98.88 179 VAL B CA 1
ATOM 4543 C C . VAL B 1 179 ? -9.32 25.984 11.094 1 98.88 179 VAL B C 1
ATOM 4545 O O . VAL B 1 179 ? -8.492 26.016 10.18 1 98.88 179 VAL B O 1
ATOM 4548 N N . SER B 1 180 ? -10.25 25.078 11.172 1 98.88 180 SER B N 1
ATOM 4549 C CA . SER B 1 180 ? -10.609 24.25 10.023 1 98.88 180 SER B CA 1
ATOM 4550 C C . SER B 1 180 ? -12.047 24.5 9.586 1 98.88 180 SER B C 1
ATOM 4552 O O . SER B 1 180 ? -12.977 24.391 10.383 1 98.88 180 SER B O 1
ATOM 4554 N N . LEU B 1 181 ? -12.227 25.016 8.383 1 98.69 181 LEU B N 1
ATOM 4555 C CA . LEU B 1 181 ? -13.539 24.938 7.754 1 98.69 181 LEU B CA 1
ATOM 4556 C C . LEU B 1 181 ? -13.75 23.578 7.102 1 98.69 181 LEU B C 1
ATOM 4558 O O . LEU B 1 181 ? -12.938 23.141 6.289 1 98.69 181 LEU B O 1
ATOM 4562 N N . HIS B 1 182 ? -14.781 22.953 7.414 1 97.94 182 HIS B N 1
ATOM 4563 C CA . HIS B 1 182 ? -14.945 21.562 7.012 1 97.94 182 HIS B CA 1
ATOM 4564 C C . HIS B 1 182 ? -14.828 21.422 5.496 1 97.94 182 HIS B C 1
ATOM 4566 O O . HIS B 1 182 ? -13.906 20.766 5 1 97.94 182 HIS B O 1
ATOM 4572 N N . SER B 1 183 ? -15.82 21.938 4.758 1 97.88 183 SER B N 1
ATOM 4573 C CA . SER B 1 183 ? -15.82 21.828 3.303 1 97.88 183 SER B CA 1
ATOM 4574 C C . SER B 1 183 ? -16.844 22.766 2.68 1 97.88 183 SER B C 1
ATOM 4576 O O . SER B 1 183 ? -17.703 23.312 3.377 1 97.88 183 SER B O 1
ATOM 4578 N N . PRO B 1 184 ? -16.797 23.016 1.349 1 97.44 184 PRO B N 1
ATOM 4579 C CA . PRO B 1 184 ? -17.719 23.953 0.722 1 97.44 184 PRO B CA 1
ATOM 4580 C C . PRO B 1 184 ? -19.172 23.469 0.749 1 97.44 184 PRO B C 1
ATOM 4582 O O . PRO B 1 184 ? -20.094 24.266 0.669 1 97.44 184 PRO B O 1
ATOM 4585 N N . TYR B 1 185 ? -19.391 22.203 0.887 1 95.19 185 TYR B N 1
ATOM 4586 C CA . TYR B 1 185 ? -20.75 21.688 0.841 1 95.19 185 TYR B CA 1
ATOM 4587 C C . TYR B 1 185 ? -21.359 21.625 2.236 1 95.19 185 TYR B C 1
ATOM 4589 O O . TYR B 1 185 ? -22.562 21.406 2.389 1 95.19 185 TYR B O 1
ATOM 4597 N N . SER B 1 186 ? -20.547 21.859 3.279 1 95.19 186 SER B N 1
ATOM 4598 C CA . SER B 1 186 ? -21.047 21.578 4.617 1 95.19 186 SER B CA 1
ATOM 4599 C C . SER B 1 186 ? -20.922 22.781 5.535 1 95.19 186 SER B C 1
ATOM 4601 O O . SER B 1 186 ? -21.094 22.672 6.75 1 95.19 186 SER B O 1
ATOM 4603 N N . ILE B 1 187 ? -20.547 23.922 5.016 1 97.06 187 ILE B N 1
ATOM 4604 C CA . ILE B 1 187 ? -20.484 25.125 5.84 1 97.06 187 ILE B CA 1
ATOM 4605 C C . ILE B 1 187 ? -21.281 26.25 5.184 1 97.06 187 ILE B C 1
ATOM 4607 O O . ILE B 1 187 ? -21.125 26.531 3.994 1 97.06 187 ILE B O 1
ATOM 4611 N N .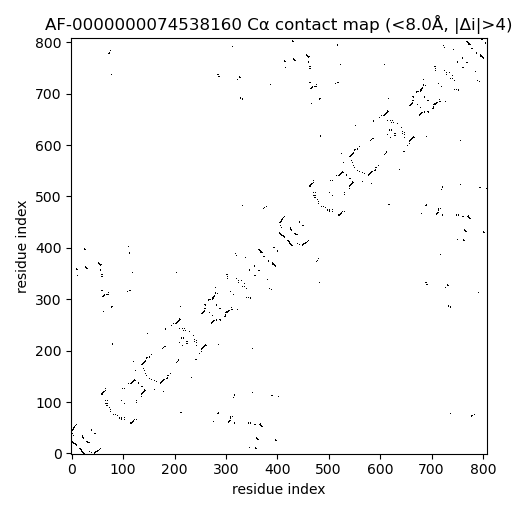 HIS B 1 188 ? -22.188 26.844 5.887 1 96.75 188 HIS B N 1
ATOM 4612 C CA . HIS B 1 188 ? -22.969 27.984 5.406 1 96.75 188 HIS B CA 1
ATOM 4613 C C . HIS B 1 188 ? -22.078 29.188 5.121 1 96.75 188 HIS B C 1
ATOM 4615 O O . HIS B 1 188 ? -21.141 29.469 5.875 1 96.75 188 HIS B O 1
ATOM 4621 N N . PRO B 1 189 ? -22.391 29.969 4.078 1 97.5 189 PRO B N 1
ATOM 4622 C CA . PRO B 1 189 ? -21.562 31.109 3.699 1 97.5 189 PRO B CA 1
ATOM 4623 C C . PRO B 1 189 ? -21.375 32.094 4.84 1 97.5 189 PRO B C 1
ATOM 4625 O O . PRO B 1 189 ? -20.266 32.625 5.047 1 97.5 189 PRO B O 1
ATOM 4628 N N . ASP B 1 190 ? -22.359 32.375 5.613 1 97.88 190 ASP B N 1
ATOM 4629 C CA . ASP B 1 190 ? -22.266 33.344 6.723 1 97.88 190 ASP B CA 1
ATOM 4630 C C . ASP B 1 190 ? -21.297 32.812 7.789 1 97.88 190 ASP B C 1
ATOM 4632 O O . ASP B 1 190 ? -20.547 33.594 8.375 1 97.88 190 ASP B O 1
ATOM 4636 N N . LEU B 1 191 ? -21.391 31.594 8.023 1 97.88 191 LEU B N 1
ATOM 4637 C CA . LEU B 1 191 ? -20.484 30.969 8.992 1 97.88 191 LEU B CA 1
ATOM 4638 C C . LEU B 1 191 ? -19.047 30.984 8.492 1 97.88 191 LEU B C 1
ATOM 4640 O O . LEU B 1 191 ? -18.125 31.25 9.266 1 97.88 191 LEU B O 1
ATOM 4644 N N . ALA B 1 192 ? -18.875 30.688 7.227 1 98.19 192 ALA B N 1
ATOM 4645 C CA . ALA B 1 192 ? -17.562 30.703 6.609 1 98.19 192 ALA B CA 1
ATOM 4646 C C . ALA B 1 192 ? -16.922 32.094 6.711 1 98.19 192 ALA B C 1
ATOM 4648 O O . ALA B 1 192 ? -15.75 32.219 7.051 1 98.19 192 ALA B O 1
ATOM 4649 N N . ILE B 1 193 ? -17.688 33.094 6.449 1 97.19 193 ILE B N 1
ATOM 4650 C CA . ILE B 1 193 ? -17.219 34.469 6.496 1 97.19 193 ILE B CA 1
ATOM 4651 C C . ILE B 1 193 ? -16.781 34.812 7.918 1 97.19 193 ILE B C 1
ATOM 4653 O O . ILE B 1 193 ? -15.719 35.375 8.125 1 97.19 193 ILE B O 1
ATOM 4657 N N . LYS B 1 194 ? -17.594 34.438 8.891 1 97.5 194 LYS B N 1
ATOM 4658 C CA . LYS B 1 194 ? -17.266 34.688 10.297 1 97.5 194 LYS B CA 1
ATOM 4659 C C . LYS B 1 194 ? -15.945 34 10.664 1 97.5 194 LYS B C 1
ATOM 4661 O O . LYS B 1 194 ? -15.07 34.625 11.266 1 97.5 194 LYS B O 1
ATOM 4666 N N . ALA B 1 195 ? -15.828 32.781 10.289 1 98.31 195 ALA B N 1
ATOM 4667 C CA . ALA B 1 195 ? -14.656 31.984 10.648 1 98.31 195 ALA B CA 1
ATOM 4668 C C . ALA B 1 195 ? -13.398 32.531 9.984 1 98.31 195 ALA B C 1
ATOM 4670 O O . ALA B 1 195 ? -12.344 32.625 10.625 1 98.31 195 ALA B O 1
ATOM 4671 N N . LEU B 1 196 ? -13.484 32.906 8.703 1 98.5 196 LEU B N 1
ATOM 4672 C CA . LEU B 1 196 ? -12.32 33.375 7.957 1 98.5 196 LEU B CA 1
ATOM 4673 C C . LEU B 1 196 ? -11.93 34.781 8.406 1 98.5 196 LEU B C 1
ATOM 4675 O O . LEU B 1 196 ? -10.742 35.125 8.43 1 98.5 196 LEU B O 1
ATOM 4679 N N . ASN B 1 197 ? -12.891 35.656 8.75 1 98.06 197 ASN B N 1
ATOM 4680 C CA . ASN B 1 197 ? -12.57 36.938 9.328 1 98.06 197 ASN B CA 1
ATOM 4681 C C . ASN B 1 197 ? -11.852 36.812 10.664 1 98.06 197 ASN B C 1
ATOM 4683 O O . ASN B 1 197 ? -10.875 37.5 10.922 1 98.06 197 ASN B O 1
ATOM 4687 N N . PHE B 1 198 ? -12.359 35.875 11.461 1 98.38 198 PHE B N 1
ATOM 4688 C CA . PHE B 1 198 ? -11.727 35.594 12.742 1 98.38 198 PHE B CA 1
ATOM 4689 C C . PHE B 1 198 ? -10.289 35.125 12.539 1 98.38 198 PHE B C 1
ATOM 4691 O O . PHE B 1 198 ? -9.375 35.625 13.219 1 98.38 198 PHE B O 1
ATOM 4698 N N . ALA B 1 199 ? -10.039 34.219 11.602 1 98.62 199 ALA B N 1
ATOM 4699 C CA . ALA B 1 199 ? -8.711 33.719 11.305 1 98.62 199 ALA B CA 1
ATOM 4700 C C . ALA B 1 199 ? -7.773 34.812 10.844 1 98.62 199 ALA B C 1
ATOM 4702 O O . ALA B 1 199 ? -6.605 34.875 11.234 1 98.62 199 ALA B O 1
ATOM 4703 N N . ARG B 1 200 ? -8.297 35.719 9.992 1 97.81 200 ARG B N 1
ATOM 4704 C CA . ARG B 1 200 ? -7.5 36.844 9.5 1 97.81 200 ARG B CA 1
ATOM 4705 C C . ARG B 1 200 ? -7.125 37.781 10.641 1 97.81 200 ARG B C 1
ATOM 4707 O O . ARG B 1 200 ? -5.965 38.188 10.766 1 97.81 200 ARG B O 1
ATOM 4714 N N . GLU B 1 201 ? -8.117 38.125 11.453 1 97.56 201 GLU B N 1
ATOM 4715 C CA . GLU B 1 201 ? -7.906 39.031 12.562 1 97.56 201 GLU B CA 1
ATOM 4716 C C . GLU B 1 201 ? -6.855 38.5 13.531 1 97.56 201 GLU B C 1
ATOM 4718 O O . GLU B 1 201 ? -6.051 39.25 14.07 1 97.56 201 GLU B O 1
ATOM 4723 N N . LYS B 1 202 ? -6.844 37.219 13.711 1 97.44 202 LYS B N 1
ATOM 4724 C CA . LYS B 1 202 ? -5.965 36.594 14.703 1 97.44 202 LYS B CA 1
ATOM 4725 C C . LYS B 1 202 ? -4.73 36 14.055 1 97.44 202 LYS B C 1
ATOM 4727 O O . LYS B 1 202 ? -3.885 35.406 14.734 1 97.44 202 LYS B O 1
ATOM 4732 N N . ASP B 1 203 ? -4.605 36.125 12.734 1 96.94 203 ASP B N 1
ATOM 4733 C CA . ASP B 1 203 ? -3.498 35.562 11.961 1 96.94 203 ASP B CA 1
ATOM 4734 C C . ASP B 1 203 ? -3.348 34.062 12.203 1 96.94 203 ASP B C 1
ATOM 4736 O O . ASP B 1 203 ? -2.266 33.594 12.562 1 96.94 203 ASP B O 1
ATOM 4740 N N . LEU B 1 204 ? -4.445 33.344 12.07 1 98.31 204 LEU B N 1
ATOM 4741 C CA . LEU B 1 204 ? -4.477 31.906 12.32 1 98.31 204 LEU B CA 1
ATOM 4742 C C . LEU B 1 204 ? -4.293 31.125 11.016 1 98.31 204 LEU B C 1
ATOM 4744 O O . LEU B 1 204 ? -4.676 31.609 9.945 1 98.31 204 LEU B O 1
ATOM 4748 N N . ILE B 1 205 ? -3.713 29.922 11.117 1 98.25 205 ILE B N 1
ATOM 4749 C CA . ILE B 1 205 ? -3.635 28.969 10 1 98.25 205 ILE B CA 1
ATOM 4750 C C . ILE B 1 205 ? -4.996 28.312 9.789 1 98.25 205 ILE B C 1
ATOM 4752 O O . ILE B 1 205 ? -5.715 28.031 10.758 1 98.25 205 ILE B O 1
ATOM 4756 N N . VAL B 1 206 ? -5.32 28.078 8.477 1 98.81 206 VAL B N 1
ATOM 4757 C CA . VAL B 1 206 ? -6.625 27.5 8.156 1 98.81 206 VAL B CA 1
ATOM 4758 C C . VAL B 1 206 ? -6.441 26.25 7.316 1 98.81 206 VAL B C 1
ATOM 4760 O O . VAL B 1 206 ? -5.453 26.109 6.59 1 98.81 206 VAL B O 1
ATOM 4763 N N . CYS B 1 207 ? -7.242 25.234 7.512 1 98.81 207 CYS B N 1
ATOM 4764 C CA . CYS B 1 207 ? -7.324 24.109 6.582 1 98.81 207 CYS B CA 1
ATOM 4765 C C . CYS B 1 207 ? -8.766 23.828 6.203 1 98.81 207 CYS B C 1
ATOM 4767 O O . CYS B 1 207 ? -9.695 24.297 6.863 1 98.81 207 CYS B O 1
ATOM 4769 N N . THR B 1 208 ? -8.961 23.203 5.094 1 98.88 208 THR B N 1
ATOM 4770 C CA . THR B 1 208 ? -10.281 22.828 4.609 1 98.88 208 THR B CA 1
ATOM 4771 C C . THR B 1 208 ? -10.195 21.609 3.684 1 98.88 208 THR B C 1
ATOM 4773 O O . THR B 1 208 ? -9.18 21.391 3.029 1 98.88 208 THR B O 1
ATOM 4776 N N . HIS B 1 209 ? -11.188 20.734 3.732 1 98.75 209 HIS B N 1
ATOM 4777 C CA . HIS B 1 209 ? -11.367 19.766 2.652 1 98.75 209 HIS B CA 1
ATOM 4778 C C . HIS B 1 209 ? -11.875 20.453 1.387 1 98.75 209 HIS B C 1
ATOM 4780 O O . HIS B 1 209 ? -12.734 21.344 1.455 1 98.75 209 HIS B O 1
ATOM 4786 N N . PHE B 1 210 ? -11.367 20.047 0.288 1 98.75 210 PHE B N 1
ATOM 4787 C CA . PHE B 1 210 ? -11.711 20.75 -0.942 1 98.75 210 PHE B CA 1
ATOM 4788 C C . PHE B 1 210 ? -11.68 19.797 -2.135 1 98.75 210 PHE B C 1
ATOM 4790 O O . PHE B 1 210 ? -10.648 19.203 -2.424 1 98.75 210 PHE B O 1
ATOM 4797 N N . LEU B 1 211 ? -12.82 19.625 -2.799 1 98.38 211 LEU B N 1
ATOM 4798 C CA . LEU B 1 211 ? -12.992 18.859 -4.031 1 98.38 211 LEU B CA 1
ATOM 4799 C C . LEU B 1 211 ? -12.422 17.453 -3.889 1 98.38 211 LEU B C 1
ATOM 4801 O O . LEU B 1 211 ? -11.633 17.016 -4.727 1 98.38 211 LEU B O 1
ATOM 4805 N N . GLU B 1 212 ? -12.883 16.766 -2.854 1 97.62 212 GLU B N 1
ATOM 4806 C CA . GLU B 1 212 ? -12.398 15.438 -2.498 1 97.62 212 GLU B CA 1
ATOM 4807 C C . GLU B 1 212 ? -13.047 14.367 -3.371 1 97.62 212 GLU B C 1
ATOM 4809 O O . GLU B 1 212 ? -12.469 13.305 -3.584 1 97.62 212 GLU B O 1
ATOM 4814 N N . SER B 1 213 ? -14.234 14.68 -3.906 1 96.75 213 SER B N 1
ATOM 4815 C CA . SER B 1 213 ? -14.984 13.648 -4.617 1 96.75 213 SE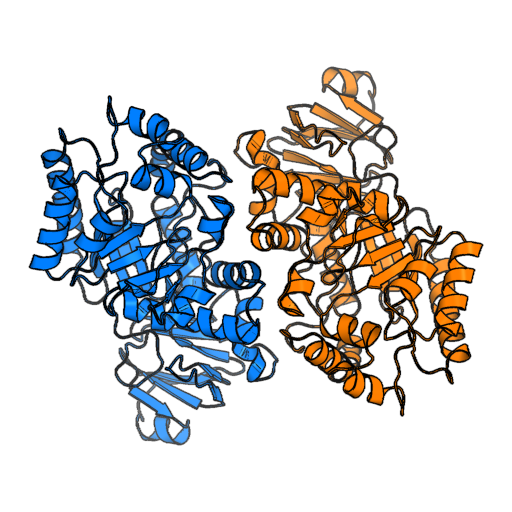R B CA 1
ATOM 4816 C C . SER B 1 213 ? -15.648 14.211 -5.867 1 96.75 213 SER B C 1
ATOM 4818 O O . SER B 1 213 ? -15.852 15.422 -5.973 1 96.75 213 SER B O 1
ATOM 4820 N N . LYS B 1 214 ? -15.984 13.273 -6.762 1 95 214 LYS B N 1
ATOM 4821 C CA . LYS B 1 214 ? -16.75 13.656 -7.949 1 95 214 LYS B CA 1
ATOM 4822 C C . LYS B 1 214 ? -18.109 14.227 -7.57 1 95 214 LYS B C 1
ATOM 4824 O O . LYS B 1 214 ? -18.578 15.18 -8.188 1 95 214 LYS B O 1
ATOM 4829 N N . ALA B 1 215 ? -18.703 13.641 -6.582 1 95.75 215 ALA B N 1
ATOM 4830 C CA . ALA B 1 215 ? -20.016 14.078 -6.113 1 95.75 215 ALA B CA 1
ATOM 4831 C C . ALA B 1 215 ? -19.969 15.523 -5.625 1 95.75 215 ALA B C 1
ATOM 4833 O O . ALA B 1 215 ? -20.875 16.312 -5.906 1 95.75 215 ALA B O 1
ATOM 4834 N N . GLU B 1 216 ? -18.906 15.852 -4.887 1 96.5 216 GLU B N 1
ATOM 4835 C CA . GLU B 1 216 ? -18.734 17.219 -4.41 1 96.5 216 GLU B CA 1
ATOM 4836 C C . GLU B 1 216 ? -18.625 18.203 -5.574 1 96.5 216 GLU B C 1
ATOM 4838 O O . GLU B 1 216 ? -19.281 19.25 -5.586 1 96.5 216 GLU B O 1
ATOM 4843 N N . LYS B 1 217 ? -17.812 17.844 -6.539 1 95.88 217 LYS B N 1
ATOM 4844 C CA . LYS B 1 217 ? -17.625 18.703 -7.703 1 95.88 217 LYS B CA 1
ATOM 4845 C C . LYS B 1 217 ? -18.938 18.922 -8.445 1 95.88 217 LYS B C 1
ATOM 4847 O O . LYS B 1 217 ? -19.281 20.062 -8.781 1 95.88 217 LYS B O 1
ATOM 4852 N N . SER B 1 218 ? -19.641 17.859 -8.703 1 95.31 218 SER B N 1
ATOM 4853 C CA . SER B 1 218 ? -20.922 17.953 -9.406 1 95.31 218 SER B CA 1
ATOM 4854 C C . SER B 1 218 ? -21.906 18.828 -8.648 1 95.31 218 SER B C 1
ATOM 4856 O O . SER B 1 218 ? -22.641 19.609 -9.258 1 95.31 218 SER B O 1
ATOM 4858 N N . TRP B 1 219 ? -21.891 18.688 -7.363 1 96 219 TRP B N 1
ATOM 4859 C CA . TRP B 1 219 ? -22.781 19.484 -6.52 1 96 219 TRP B CA 1
ATOM 4860 C C . TRP B 1 219 ? -22.469 20.969 -6.629 1 96 219 TRP B C 1
ATOM 4862 O O . TRP B 1 219 ? -23.359 21.781 -6.852 1 96 219 TRP B O 1
ATOM 4872 N N . LEU B 1 220 ? -21.203 21.328 -6.523 1 96.56 220 LEU B N 1
ATOM 4873 C CA . LEU B 1 220 ? -20.781 22.719 -6.535 1 96.56 220 LEU B CA 1
ATOM 4874 C C . LEU B 1 220 ? -20.984 23.328 -7.914 1 96.56 220 LEU B C 1
ATOM 4876 O O . LEU B 1 220 ? -21.266 24.531 -8.031 1 96.56 220 LEU B O 1
ATOM 4880 N N . ASP B 1 221 ? -20.875 22.5 -8.953 1 94.69 221 ASP B N 1
ATOM 4881 C CA . ASP B 1 221 ? -20.969 22.984 -10.32 1 94.69 221 ASP B CA 1
ATOM 4882 C C . ASP B 1 221 ? -22.422 23.172 -10.75 1 94.69 221 ASP B C 1
ATOM 4884 O O . ASP B 1 221 ? -22.766 24.156 -11.406 1 94.69 221 ASP B O 1
ATOM 4888 N N . SER B 1 222 ? -23.328 22.172 -10.414 1 93.5 222 SER B N 1
ATOM 4889 C CA . SER B 1 222 ? -24.625 22.172 -11.062 1 93.5 222 SER B CA 1
ATOM 4890 C C . SER B 1 222 ? -25.734 21.875 -10.062 1 93.5 222 SER B C 1
ATOM 4892 O O . SER B 1 222 ? -26.922 21.859 -10.422 1 93.5 222 SER B O 1
ATOM 4894 N N . GLY B 1 223 ? -25.375 21.609 -8.844 1 92.62 223 GLY B N 1
ATOM 4895 C CA . GLY B 1 223 ? -26.391 21.312 -7.836 1 92.62 223 GLY B CA 1
ATOM 4896 C C . GLY B 1 223 ? -27.078 19.984 -8.062 1 92.62 223 GLY B C 1
ATOM 4897 O O . GLY B 1 223 ? -28.188 19.766 -7.594 1 92.62 223 GLY B O 1
ATOM 4898 N N . THR B 1 224 ? -26.406 19.125 -8.75 1 87.25 224 THR B N 1
ATOM 4899 C CA . THR B 1 224 ? -26.984 17.844 -9.102 1 87.25 224 THR B CA 1
ATOM 4900 C C . THR B 1 224 ? -26.188 16.703 -8.477 1 87.25 224 THR B C 1
ATOM 4902 O O . THR B 1 224 ? -25.109 16.922 -7.914 1 87.25 224 THR B O 1
ATOM 4905 N N . GLY B 1 225 ? -26.766 15.523 -8.516 1 85.56 225 GLY B N 1
ATOM 4906 C CA . GLY B 1 225 ? -26.047 14.336 -8.086 1 85.56 225 GLY B CA 1
ATOM 4907 C C . GLY B 1 225 ? -26.484 13.852 -6.711 1 85.56 225 GLY B C 1
ATOM 4908 O O . GLY B 1 225 ? -27.453 14.352 -6.145 1 85.56 225 GLY B O 1
ATOM 4909 N N . ALA B 1 226 ? -25.734 12.945 -6.191 1 86.38 226 ALA B N 1
ATOM 4910 C CA . ALA B 1 226 ? -26.109 12.18 -5 1 86.38 226 ALA B CA 1
ATOM 4911 C C . ALA B 1 226 ? -25.984 13.031 -3.74 1 86.38 226 ALA B C 1
ATOM 4913 O O . ALA B 1 226 ? -26.547 12.703 -2.697 1 86.38 226 ALA B O 1
ATOM 4914 N N . PHE B 1 227 ? -25.297 14.18 -3.836 1 89.5 227 PHE B N 1
ATOM 4915 C CA . PHE B 1 227 ? -25.078 15.047 -2.686 1 89.5 227 PHE B CA 1
ATOM 4916 C C . PHE B 1 227 ? -26.375 15.641 -2.182 1 89.5 227 PHE B C 1
ATOM 4918 O O . PHE B 1 227 ? -26.547 15.883 -0.983 1 89.5 227 PHE B O 1
ATOM 4925 N N . LYS B 1 228 ? -27.281 15.844 -3.172 1 88.19 228 LYS B N 1
ATOM 4926 C CA . LYS B 1 228 ? -28.547 16.484 -2.795 1 88.19 228 LYS B CA 1
ATOM 4927 C C . LYS B 1 228 ? -29.297 15.648 -1.758 1 88.19 228 LYS B C 1
ATOM 4929 O O . LYS B 1 228 ? -29.734 16.172 -0.734 1 88.19 228 LYS B O 1
ATOM 4934 N N . GLU B 1 229 ? -29.375 14.398 -2.029 1 88.88 229 GLU B N 1
ATOM 4935 C CA . GLU B 1 229 ? -30.078 13.508 -1.119 1 88.88 229 GLU B CA 1
ATOM 4936 C C . GLU B 1 229 ? -29.391 13.438 0.239 1 88.88 229 GLU B C 1
ATOM 4938 O O . GLU B 1 229 ? -30.047 13.398 1.278 1 88.88 229 GLU B O 1
ATOM 4943 N N . HIS B 1 230 ? -28.078 13.461 0.246 1 90.06 230 HIS B N 1
ATOM 4944 C CA . HIS B 1 230 ? -27.328 13.422 1.498 1 90.06 230 HIS B CA 1
ATOM 4945 C C . HIS B 1 230 ? -27.578 14.68 2.324 1 90.06 230 HIS B C 1
ATOM 4947 O O . HIS B 1 230 ? -27.766 14.602 3.539 1 90.06 230 HIS B O 1
ATOM 4953 N N . LEU B 1 231 ? -27.625 15.789 1.729 1 91.38 231 LEU B N 1
ATOM 4954 C CA . LEU B 1 231 ? -27.719 17.078 2.412 1 91.38 231 LEU B CA 1
ATOM 4955 C C . LEU B 1 231 ? -29.125 17.312 2.928 1 91.38 231 LEU B C 1
ATOM 4957 O O . LEU B 1 231 ? -29.344 18.156 3.801 1 91.38 231 LEU B O 1
ATOM 4961 N N . LYS B 1 232 ? -30.156 16.547 2.389 1 90.88 232 LYS B N 1
ATOM 4962 C CA . LYS B 1 232 ? -31.531 16.656 2.869 1 90.88 232 LYS B CA 1
ATOM 4963 C C . LYS B 1 232 ? -31.641 16.234 4.336 1 90.88 232 LYS B C 1
ATOM 4965 O O . LYS B 1 232 ? -32.594 16.609 5.023 1 90.88 232 LYS B O 1
ATOM 4970 N N . ARG B 1 233 ? -30.719 15.602 4.766 1 85.88 233 ARG B N 1
ATOM 4971 C CA . ARG B 1 233 ? -30.672 15.203 6.168 1 85.88 233 ARG B CA 1
ATOM 4972 C C . ARG B 1 233 ? -30.469 16.422 7.074 1 85.88 233 ARG B C 1
ATOM 4974 O O . ARG B 1 233 ? -30.797 16.375 8.266 1 85.88 233 ARG B O 1
ATOM 4981 N N . PHE B 1 234 ? -29.922 17.484 6.488 1 85.25 234 PHE B N 1
ATOM 4982 C CA . PHE B 1 234 ? -29.5 18.625 7.305 1 85.25 234 PHE B CA 1
ATOM 4983 C C . PHE B 1 234 ? -30.312 19.875 6.941 1 85.25 234 PHE B C 1
ATOM 4985 O O . PHE B 1 234 ? -30.547 20.719 7.793 1 85.25 234 PHE B O 1
ATOM 4992 N N . VAL B 1 235 ? -30.656 19.938 5.645 1 88.75 235 VAL B N 1
ATOM 4993 C CA . VAL B 1 235 ? -31.406 21.078 5.129 1 88.75 235 VAL B CA 1
ATOM 4994 C C . VAL B 1 235 ? -32.562 20.578 4.25 1 88.75 235 VAL B C 1
ATOM 4996 O O . VAL B 1 235 ? -32.344 19.781 3.334 1 88.75 235 VAL B O 1
ATOM 4999 N N . LYS B 1 236 ? -33.781 21.047 4.426 1 88.56 236 LYS B N 1
ATOM 5000 C CA . LYS B 1 236 ? -34.969 20.562 3.754 1 88.56 236 LYS B CA 1
ATOM 5001 C C . LYS B 1 236 ? -34.875 20.734 2.24 1 88.56 236 LYS B C 1
ATOM 5003 O O . LYS B 1 236 ? -35.219 19.828 1.484 1 88.56 236 LYS B O 1
ATOM 5008 N N . GLU B 1 237 ? -34.281 21.875 1.795 1 90.25 237 GLU B N 1
ATOM 5009 C CA . GLU B 1 237 ? -34.094 22.156 0.373 1 90.25 237 GLU B CA 1
ATOM 5010 C C . GLU B 1 237 ? -32.688 22.594 0.081 1 90.25 237 GLU B C 1
ATOM 5012 O O . GLU B 1 237 ? -32.438 23.781 -0.216 1 90.25 237 GLU B O 1
ATOM 5017 N N . PRO B 1 238 ? -31.844 21.641 0.028 1 92.75 238 PRO B N 1
ATOM 5018 C CA . PRO B 1 238 ? -30.438 21.984 -0.145 1 92.75 238 PRO B CA 1
ATOM 5019 C C . PRO B 1 238 ? -30.125 22.531 -1.537 1 92.75 238 PRO B C 1
ATOM 5021 O O . PRO B 1 238 ? -30.688 22.047 -2.527 1 92.75 238 PRO B O 1
ATOM 5024 N N . LYS B 1 239 ? -29.359 23.531 -1.632 1 93.5 239 LYS B N 1
ATOM 5025 C CA . LYS B 1 239 ? -28.781 24.109 -2.834 1 93.5 239 LYS B CA 1
ATOM 5026 C C . LYS B 1 239 ? -27.297 24.406 -2.637 1 93.5 239 LYS B C 1
ATOM 5028 O O . LYS B 1 239 ? -26.844 24.609 -1.509 1 93.5 239 LYS B O 1
ATOM 5033 N N . PRO B 1 240 ? -26.562 24.344 -3.705 1 95.69 240 PRO B N 1
ATOM 5034 C CA . PRO B 1 240 ? -25.156 24.719 -3.531 1 95.69 240 PRO B CA 1
ATOM 5035 C C . PRO B 1 240 ? -24.984 26.125 -2.934 1 95.69 240 PRO B C 1
ATOM 5037 O O . PRO B 1 240 ? -25.625 27.078 -3.396 1 95.69 240 PRO B O 1
ATOM 5040 N N . MET B 1 241 ? -24.125 26.203 -1.979 1 95.19 241 MET B N 1
ATOM 5041 C CA . MET B 1 241 ? -23.906 27.469 -1.281 1 95.19 241 MET B CA 1
ATOM 5042 C C . MET B 1 241 ? -22.703 28.203 -1.858 1 95.19 241 MET B C 1
ATOM 5044 O O . MET B 1 241 ? -22.562 29.422 -1.676 1 95.19 241 MET B O 1
ATOM 5048 N N . PHE B 1 242 ? -21.828 27.438 -2.516 1 96.62 242 PHE B N 1
ATOM 5049 C CA . PHE B 1 242 ? -20.625 27.969 -3.164 1 96.62 242 PHE B CA 1
ATOM 5050 C C . PHE B 1 242 ? -20.438 27.344 -4.539 1 96.62 242 PHE B C 1
ATOM 5052 O O . PHE B 1 242 ? -20.906 26.234 -4.797 1 96.62 242 PHE B O 1
ATOM 5059 N N . SER B 1 243 ? -19.844 28.125 -5.41 1 96.88 243 SER B N 1
ATOM 5060 C CA . SER B 1 243 ? -19.062 27.453 -6.453 1 96.88 243 SER B CA 1
ATOM 5061 C C . SER B 1 243 ? -17.672 27.062 -5.945 1 96.88 243 SER B C 1
ATOM 5063 O O . SER B 1 243 ? -17.219 27.578 -4.93 1 96.88 243 SER B O 1
ATOM 5065 N N . ALA B 1 244 ? -17.031 26.094 -6.621 1 97.44 244 ALA B N 1
ATOM 5066 C CA . ALA B 1 244 ? -15.688 25.719 -6.219 1 97.44 244 ALA B CA 1
ATOM 5067 C C . ALA B 1 244 ? -14.758 26.938 -6.195 1 97.44 244 ALA B C 1
ATOM 5069 O O . ALA B 1 244 ? -14.031 27.156 -5.227 1 97.44 244 ALA B O 1
ATOM 5070 N N . GLU B 1 245 ? -14.82 27.734 -7.223 1 97.12 245 GLU B N 1
ATOM 5071 C CA . GLU B 1 245 ? -13.969 28.922 -7.336 1 97.12 245 GLU B CA 1
ATOM 5072 C C . GLU B 1 245 ? -14.352 29.969 -6.293 1 97.12 245 GLU B C 1
ATOM 5074 O O . GLU B 1 245 ? -13.477 30.641 -5.734 1 97.12 245 GLU B O 1
ATOM 5079 N N . GLY B 1 246 ? -15.617 30.141 -6.121 1 97.44 246 GLY B N 1
ATOM 5080 C CA . GLY B 1 246 ? -16.078 31.078 -5.121 1 97.44 246 GLY B CA 1
ATOM 5081 C C . GLY B 1 246 ? -15.625 30.734 -3.715 1 97.44 246 GLY B C 1
ATOM 5082 O O . GLY B 1 246 ? -15.219 31.609 -2.951 1 97.44 246 GLY B O 1
ATOM 5083 N N . TYR B 1 247 ? -15.703 29.453 -3.377 1 98.19 247 TYR B N 1
ATOM 5084 C CA . TYR B 1 247 ? -15.234 28.984 -2.072 1 98.19 247 TYR B CA 1
ATOM 5085 C C . TYR B 1 247 ? -13.734 29.188 -1.929 1 98.1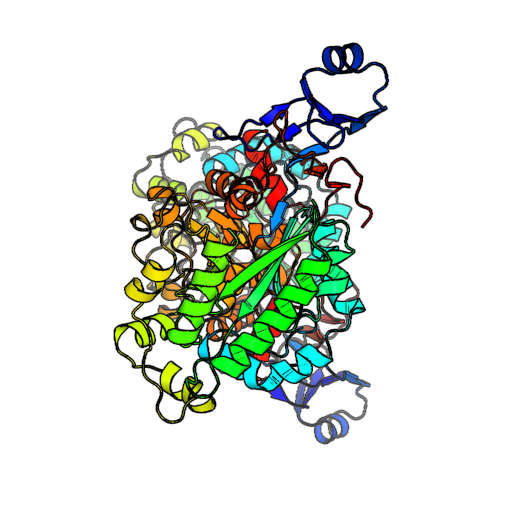9 247 TYR B C 1
ATOM 5087 O O . TYR B 1 247 ? -13.266 29.719 -0.918 1 98.19 247 TYR B O 1
ATOM 5095 N N . PHE B 1 248 ? -12.992 28.828 -2.928 1 98.25 248 PHE B N 1
ATOM 5096 C CA . PHE B 1 248 ? -11.539 28.953 -2.93 1 98.25 248 PHE B CA 1
ATOM 5097 C C . PHE B 1 248 ? -11.117 30.406 -2.717 1 98.25 248 PHE B C 1
ATOM 5099 O O . PHE B 1 248 ? -10.18 30.672 -1.966 1 98.25 248 PHE B O 1
ATOM 5106 N N . ALA B 1 249 ? -11.852 31.312 -3.307 1 97.31 249 ALA B N 1
ATOM 5107 C CA . ALA B 1 249 ? -11.516 32.719 -3.279 1 97.31 249 ALA B CA 1
ATOM 5108 C C . ALA B 1 249 ? -11.617 33.281 -1.864 1 97.31 249 ALA B C 1
ATOM 5110 O O . ALA B 1 249 ? -10.969 34.281 -1.532 1 97.31 249 ALA B O 1
ATOM 5111 N N . GLN B 1 250 ? -12.414 32.625 -1.034 1 97.62 250 GLN B N 1
ATOM 5112 C CA . GLN B 1 250 ? -12.609 33.125 0.327 1 97.62 250 GLN B CA 1
ATOM 5113 C C . GLN B 1 250 ? -11.32 33.031 1.136 1 97.62 250 GLN B C 1
ATOM 5115 O O . GLN B 1 250 ? -11.172 33.719 2.152 1 97.62 250 GLN B O 1
ATOM 5120 N N . PHE B 1 251 ? -10.383 32.219 0.716 1 98.25 251 PHE B N 1
ATOM 5121 C CA . PHE B 1 251 ? -9.188 31.938 1.505 1 98.25 251 PHE B CA 1
ATOM 5122 C C . PHE B 1 251 ? -8.016 32.781 1.047 1 98.25 251 PHE B C 1
ATOM 5124 O O . PHE B 1 251 ? -6.867 32.531 1.413 1 98.25 251 PHE B O 1
ATOM 5131 N N . SER B 1 252 ? -8.336 33.844 0.263 1 95.56 252 SER B N 1
ATOM 5132 C CA . SER B 1 252 ? -7.301 34.75 -0.227 1 95.56 252 SER B CA 1
ATOM 5133 C C . SER B 1 252 ? -6.539 35.375 0.926 1 95.56 252 SER B C 1
ATOM 5135 O O . SER B 1 252 ? -7.137 35.781 1.927 1 95.56 252 SER B O 1
ATOM 5137 N N . GLN B 1 253 ? -5.191 35.375 0.88 1 94 253 GLN B N 1
ATOM 5138 C CA . GLN B 1 253 ? -4.258 36 1.809 1 94 253 GLN B CA 1
ATOM 5139 C C . GLN B 1 253 ? -4.312 35.344 3.18 1 94 253 GLN B C 1
ATOM 5141 O O . GLN B 1 253 ? -4.105 36 4.203 1 94 253 GLN B O 1
ATOM 5146 N N . LEU B 1 254 ? -4.758 34.156 3.213 1 97.06 254 LEU B N 1
ATOM 5147 C CA . LEU B 1 254 ? -4.754 33.312 4.406 1 97.06 254 LEU B CA 1
ATOM 5148 C C . LEU B 1 254 ? -3.945 32.031 4.176 1 97.06 254 LEU B C 1
ATOM 5150 O O . LEU B 1 254 ? -4.125 31.344 3.162 1 97.06 254 LEU B O 1
ATOM 5154 N N . ARG B 1 255 ? -2.955 31.812 5.031 1 98 255 ARG B N 1
ATOM 5155 C CA . ARG B 1 255 ? -2.271 30.516 4.945 1 98 255 ARG B CA 1
ATOM 5156 C C . ARG B 1 255 ? -3.258 29.359 5.086 1 98 255 ARG B C 1
ATOM 5158 O O . ARG B 1 255 ? -3.885 29.203 6.137 1 98 255 ARG B O 1
ATOM 5165 N N . THR B 1 256 ? -3.426 28.641 3.967 1 98.81 256 THR B N 1
ATOM 5166 C CA . THR B 1 256 ? -4.496 27.656 3.947 1 98.81 256 THR B CA 1
ATOM 5167 C C . THR B 1 256 ? -3.998 26.328 3.383 1 98.81 256 THR B C 1
ATOM 5169 O O . THR B 1 256 ? -3.336 26.297 2.344 1 98.81 256 THR B O 1
ATOM 5172 N N . LEU B 1 257 ? -4.227 25.266 4.145 1 98.94 257 LEU B N 1
ATOM 5173 C CA . LEU B 1 257 ? -4.035 23.906 3.635 1 98.94 257 LEU B CA 1
ATOM 5174 C C . LEU B 1 257 ? -5.316 23.375 2.998 1 98.94 257 LEU B C 1
ATOM 5176 O O . LEU B 1 257 ? -6.328 23.219 3.68 1 98.94 257 LEU B O 1
ATOM 5180 N N . PHE B 1 258 ? -5.309 23.141 1.667 1 98.94 258 PHE B N 1
ATOM 5181 C CA . PHE B 1 258 ? -6.406 22.484 0.973 1 98.94 258 PHE B CA 1
ATOM 5182 C C . PHE B 1 258 ? -6.18 20.984 0.906 1 98.94 258 PHE B C 1
ATOM 5184 O O . PHE B 1 258 ? -5.266 20.516 0.225 1 98.94 258 PHE B O 1
ATOM 5191 N N . THR B 1 259 ? -7.004 20.234 1.573 1 98.88 259 THR B N 1
ATOM 5192 C CA . THR B 1 259 ? -6.805 18.797 1.72 1 98.88 259 THR B CA 1
ATOM 5193 C C . THR B 1 259 ? -7.543 18.031 0.628 1 98.88 259 THR B C 1
ATOM 5195 O O . THR B 1 259 ? -8.672 18.375 0.278 1 98.88 259 THR B O 1
ATOM 5198 N N . HIS B 1 260 ? -6.965 16.984 0.022 1 98.75 260 HIS B N 1
ATOM 5199 C CA . HIS B 1 260 ? -7.441 16.031 -0.969 1 98.75 260 HIS B CA 1
ATOM 5200 C C . HIS B 1 260 ? -7.359 16.609 -2.377 1 98.75 260 HIS B C 1
ATOM 5202 O O . HIS B 1 260 ? -6.512 16.203 -3.172 1 98.75 260 HIS B O 1
ATOM 5208 N N . CYS B 1 261 ? -8.195 17.531 -2.713 1 98.75 261 CYS B N 1
ATOM 5209 C CA . CYS B 1 261 ? -8.164 18.281 -3.969 1 98.75 261 CYS B CA 1
ATOM 5210 C C . CYS B 1 261 ? -8.148 17.328 -5.16 1 98.75 261 CYS B C 1
ATOM 5212 O O . CYS B 1 261 ? -7.641 17.672 -6.227 1 98.75 261 CYS B O 1
ATOM 5214 N N . VAL B 1 262 ? -8.664 16.141 -5.082 1 98.5 262 VAL B N 1
ATOM 5215 C CA . VAL B 1 262 ? -8.586 15.094 -6.09 1 98.5 262 VAL B CA 1
ATOM 5216 C C . VAL B 1 262 ? -9.25 15.57 -7.379 1 98.5 262 VAL B C 1
ATOM 5218 O O . VAL B 1 262 ? -8.797 15.242 -8.477 1 98.5 262 VAL B O 1
ATOM 5221 N N . TYR B 1 263 ? -10.281 16.422 -7.273 1 98.12 263 TYR B N 1
ATOM 5222 C CA . TYR B 1 263 ? -11.047 16.797 -8.453 1 98.12 263 TYR B CA 1
ATOM 5223 C C . TYR B 1 263 ? -10.812 18.266 -8.812 1 98.12 263 TYR B C 1
ATOM 5225 O O . TYR B 1 263 ? -11.594 18.859 -9.547 1 98.12 263 TYR B O 1
ATOM 5233 N N . GLU B 1 264 ? -9.789 18.828 -8.203 1 98.06 264 GLU B N 1
ATOM 5234 C CA . GLU B 1 264 ? -9.297 20.125 -8.68 1 98.06 264 GLU B CA 1
ATOM 5235 C C . GLU B 1 264 ? -8.531 19.969 -9.992 1 98.06 264 GLU B C 1
ATOM 5237 O O . GLU B 1 264 ? -7.746 19.031 -10.148 1 98.06 264 GLU B O 1
ATOM 5242 N N . SER B 1 265 ? -8.82 20.828 -10.922 1 94.88 265 SER B N 1
ATOM 5243 C CA . SER B 1 265 ? -8.219 20.656 -12.242 1 94.88 265 SER B CA 1
ATOM 5244 C C . SER B 1 265 ? -7.199 21.766 -12.523 1 94.88 265 SER B C 1
ATOM 5246 O O . SER B 1 265 ? -6.402 21.656 -13.461 1 94.88 265 SER B O 1
ATOM 5248 N N . ASP B 1 266 ? -7.219 22.906 -11.781 1 97.88 266 ASP B N 1
ATOM 5249 C CA . ASP B 1 266 ? -6.297 24.016 -12 1 97.88 266 ASP B CA 1
ATOM 5250 C C . ASP B 1 266 ? -5.488 24.312 -10.734 1 97.88 266 ASP B C 1
ATOM 5252 O O . ASP B 1 266 ? -5.918 25.094 -9.891 1 97.88 266 ASP B O 1
ATOM 5256 N N . PHE B 1 267 ? -4.336 23.844 -10.688 1 98.38 267 PHE B N 1
ATOM 5257 C CA . PHE B 1 267 ? -3.484 24.031 -9.516 1 98.38 267 PHE B CA 1
ATOM 5258 C C . PHE B 1 267 ? -2.686 25.312 -9.625 1 98.38 267 PHE B C 1
ATOM 5260 O O . PHE B 1 267 ? -2.061 25.75 -8.656 1 98.38 267 PHE B O 1
ATOM 5267 N N . THR B 1 268 ? -2.736 26 -10.773 1 97.81 268 THR B N 1
ATOM 5268 C CA . THR B 1 268 ? -1.976 27.234 -10.969 1 97.81 268 THR B CA 1
ATOM 5269 C C . THR B 1 268 ? -2.59 28.391 -10.18 1 97.81 268 THR B C 1
ATOM 5271 O O . THR B 1 268 ? -1.949 29.422 -9.969 1 97.81 268 THR B O 1
ATOM 5274 N N . LYS B 1 269 ? -3.809 28.203 -9.688 1 97.69 269 LYS B N 1
ATOM 5275 C CA . LYS B 1 269 ? -4.48 29.281 -8.961 1 97.69 269 LYS B CA 1
ATOM 5276 C C . LYS B 1 269 ? -3.994 29.359 -7.52 1 97.69 269 LYS B C 1
ATOM 5278 O O . LYS B 1 269 ? -4.266 30.344 -6.824 1 97.69 269 LYS B O 1
ATOM 5283 N N . PHE B 1 270 ? -3.41 28.281 -7.078 1 98.25 270 PHE B N 1
ATOM 5284 C CA . PHE B 1 270 ? -2.922 28.266 -5.703 1 98.25 270 PHE B CA 1
ATOM 5285 C C . PHE B 1 270 ? -1.773 29.25 -5.527 1 98.25 270 PHE B C 1
ATOM 5287 O O . PHE B 1 270 ? -0.897 29.359 -6.391 1 98.25 270 PHE B O 1
ATOM 5294 N N . LYS B 1 271 ? -1.787 30.031 -4.445 1 96.81 271 LYS B N 1
ATOM 5295 C CA . LYS B 1 271 ? -0.773 31.031 -4.125 1 96.81 271 LYS B CA 1
ATOM 5296 C C . LYS B 1 271 ? 0.265 30.469 -3.156 1 96.81 271 LYS B C 1
ATOM 5298 O O . LYS B 1 271 ? 0.089 29.375 -2.615 1 96.81 271 LYS B O 1
ATOM 5303 N N . PRO B 1 272 ? 1.344 31.172 -2.879 1 95.12 272 PRO B N 1
ATOM 5304 C CA . PRO B 1 272 ? 2.432 30.656 -2.043 1 95.12 272 PRO B CA 1
ATOM 5305 C C . PRO B 1 272 ? 1.985 30.344 -0.613 1 95.12 272 PRO B C 1
ATOM 5307 O O . PRO B 1 272 ? 2.615 29.547 0.076 1 95.12 272 PRO B O 1
ATOM 5310 N N . TYR B 1 273 ? 0.912 31.047 -0.196 1 96.19 273 TYR B N 1
ATOM 5311 C CA . TYR B 1 273 ? 0.431 30.812 1.16 1 96.19 273 TYR B CA 1
ATOM 5312 C C . TYR B 1 273 ? -0.584 29.672 1.186 1 96.19 273 TYR B C 1
ATOM 5314 O O . TYR B 1 273 ? -1.145 29.359 2.238 1 96.19 273 TYR B O 1
ATOM 5322 N N . HIS B 1 274 ? -0.839 29.047 -0.004 1 98.38 274 HIS B N 1
ATOM 5323 C CA . HIS B 1 274 ? -1.685 27.859 -0.098 1 98.38 274 HIS B CA 1
ATOM 5324 C C . HIS B 1 274 ? -0.845 26.594 -0.214 1 98.38 274 HIS B C 1
ATOM 5326 O O . HIS B 1 274 ? 0.292 26.641 -0.689 1 98.38 274 HIS B O 1
ATOM 5332 N N . SER B 1 275 ? -1.335 25.531 0.287 1 98.75 275 SER B N 1
ATOM 5333 C CA . SER B 1 275 ? -0.72 24.219 0.106 1 98.75 275 SER B CA 1
ATOM 5334 C C . SER B 1 275 ? -1.775 23.141 -0.109 1 98.75 275 SER B C 1
ATOM 5336 O O . SER B 1 275 ? -2.961 23.359 0.143 1 98.75 275 SER B O 1
ATOM 5338 N N . ILE B 1 276 ? -1.375 22.078 -0.71 1 98.88 276 ILE B N 1
ATOM 5339 C CA . ILE B 1 276 ? -2.246 20.938 -0.931 1 98.88 276 ILE B CA 1
ATOM 5340 C C . ILE B 1 276 ? -1.802 19.766 -0.047 1 98.88 276 ILE B C 1
ATOM 5342 O O . ILE B 1 276 ? -0.619 19.422 -0.014 1 98.88 276 ILE B O 1
ATOM 5346 N N . THR B 1 277 ? -2.699 19.219 0.719 1 98.94 277 THR B N 1
ATOM 5347 C CA . THR B 1 277 ? -2.438 18.031 1.533 1 98.94 277 THR B CA 1
ATOM 5348 C C . THR B 1 277 ? -2.918 16.781 0.823 1 98.94 277 THR B C 1
ATOM 5350 O O . THR B 1 277 ? -4.113 16.625 0.562 1 98.94 277 THR B O 1
ATOM 5353 N N . HIS B 1 278 ? -1.998 15.953 0.484 1 98.88 278 HIS B N 1
ATOM 5354 C CA . HIS B 1 278 ? -2.293 14.688 -0.182 1 98.88 278 HIS B CA 1
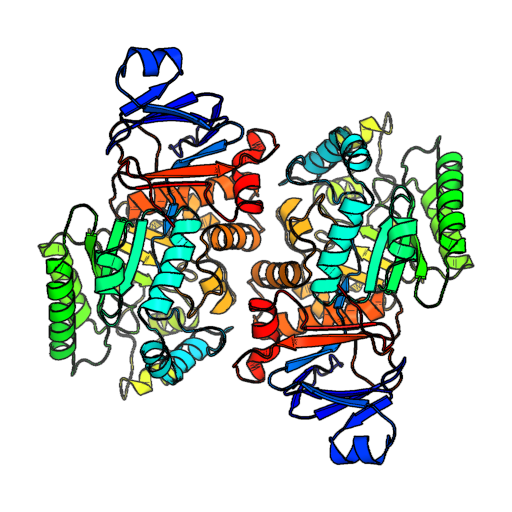ATOM 5355 C C . HIS B 1 278 ? -2.512 13.57 0.831 1 98.88 278 HIS B C 1
ATOM 5357 O O . HIS B 1 278 ? -1.635 13.289 1.65 1 98.88 278 HIS B O 1
ATOM 5363 N N . CYS B 1 279 ? -3.668 12.977 0.854 1 98.88 279 CYS B N 1
ATOM 5364 C CA . CYS B 1 279 ? -4.012 11.805 1.657 1 98.88 279 CYS B CA 1
ATOM 5365 C C . CYS B 1 279 ? -4.328 10.609 0.771 1 98.88 279 CYS B C 1
ATOM 5367 O O . CYS B 1 279 ? -5.496 10.32 0.506 1 98.88 279 CYS B O 1
ATOM 5369 N N . ALA B 1 280 ? -3.336 9.844 0.423 1 98.69 280 ALA B N 1
ATOM 5370 C CA . ALA B 1 280 ? -3.418 8.859 -0.65 1 98.69 280 ALA B CA 1
ATOM 5371 C C . ALA B 1 280 ? -4.402 7.746 -0.299 1 98.69 280 ALA B C 1
ATOM 5373 O O . ALA B 1 280 ? -5.273 7.402 -1.101 1 98.69 280 ALA B O 1
ATOM 5374 N N . VAL B 1 281 ? -4.266 7.184 0.876 1 98.81 281 VAL B N 1
ATOM 5375 C CA . VAL B 1 281 ? -5.113 6.055 1.252 1 98.81 281 VAL B CA 1
ATOM 5376 C C . VAL B 1 281 ? -6.566 6.512 1.353 1 98.81 281 VAL B C 1
ATOM 5378 O O . VAL B 1 281 ? -7.465 5.855 0.822 1 98.81 281 VAL B O 1
ATOM 5381 N N . SER B 1 282 ? -6.785 7.637 1.988 1 98.69 282 SER B N 1
ATOM 5382 C CA . SER B 1 282 ? -8.141 8.172 2.115 1 98.69 282 SER B CA 1
ATOM 5383 C C . SER B 1 282 ? -8.766 8.414 0.749 1 98.69 282 SER B C 1
ATOM 5385 O O . SER B 1 282 ? -9.914 8.039 0.512 1 98.69 282 SER B O 1
ATOM 5387 N N . ASN B 1 283 ? -7.984 9.07 -0.138 1 98.62 283 ASN B N 1
ATOM 5388 C CA . ASN B 1 283 ? -8.484 9.328 -1.485 1 98.62 283 ASN B CA 1
ATOM 5389 C C . ASN B 1 283 ? -8.891 8.031 -2.189 1 98.62 283 ASN B C 1
ATOM 5391 O O . ASN B 1 283 ? -9.898 7.996 -2.891 1 98.62 283 ASN B O 1
ATOM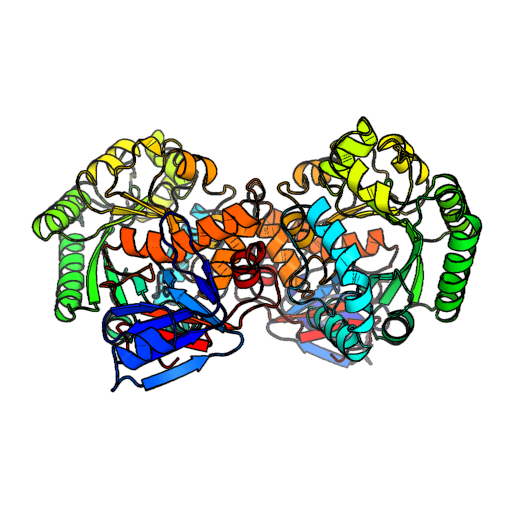 5395 N N . ARG B 1 284 ? -8.125 6.984 -1.978 1 98.69 284 ARG B N 1
ATOM 5396 C CA . ARG B 1 284 ? -8.422 5.711 -2.623 1 98.69 284 ARG B CA 1
ATOM 5397 C C . ARG B 1 284 ? -9.664 5.07 -2.016 1 98.69 284 ARG B C 1
ATOM 5399 O O . ARG B 1 284 ? -10.531 4.57 -2.738 1 98.69 284 ARG B O 1
ATOM 5406 N N . LEU B 1 285 ? -9.773 5.09 -0.721 1 98.56 285 LEU B N 1
ATOM 5407 C CA . LEU B 1 285 ? -10.883 4.43 -0.044 1 98.56 285 LEU B CA 1
ATOM 5408 C C . LEU B 1 285 ? -12.203 5.121 -0.364 1 98.56 285 LEU B C 1
ATOM 5410 O O . LEU B 1 285 ? -13.258 4.488 -0.362 1 98.56 285 LEU B O 1
ATOM 5414 N N . LEU B 1 286 ? -12.141 6.422 -0.736 1 97.94 286 LEU B N 1
ATOM 5415 C CA . LEU B 1 286 ? -13.375 7.195 -0.836 1 97.94 286 LEU B CA 1
ATOM 5416 C C . LEU B 1 286 ? -13.711 7.492 -2.293 1 97.94 286 LEU B C 1
ATOM 5418 O O . LEU B 1 286 ? -14.742 8.102 -2.584 1 97.94 286 LEU B O 1
ATOM 5422 N N . GLY B 1 287 ? -12.82 7.008 -3.211 1 95.56 287 GLY B N 1
ATOM 5423 C CA . GLY B 1 287 ? -13.102 7.348 -4.594 1 95.56 287 GLY B CA 1
ATOM 5424 C C . GLY B 1 287 ? -12.359 6.473 -5.59 1 95.56 287 GLY B C 1
ATOM 5425 O O . GLY B 1 287 ? -11.867 5.398 -5.234 1 95.56 287 GLY B O 1
ATOM 5426 N N . LYS B 1 288 ? -12.414 6.852 -6.844 1 94.69 288 LYS B N 1
ATOM 5427 C CA . LYS B 1 288 ? -11.812 6.082 -7.926 1 94.69 288 LYS B CA 1
ATOM 5428 C C . LYS B 1 288 ? -10.945 6.977 -8.82 1 94.69 288 LYS B C 1
ATOM 5430 O O . LYS B 1 288 ? -10.953 6.832 -10.039 1 94.69 288 LYS B O 1
ATOM 5435 N N . LYS B 1 289 ? -10.398 7.988 -8.164 1 97 289 LYS B N 1
ATOM 5436 C CA . LYS B 1 289 ? -9.484 8.906 -8.844 1 97 289 LYS B CA 1
ATOM 5437 C C . LYS B 1 289 ? -8.344 9.328 -7.926 1 97 289 LYS B C 1
ATOM 5439 O O . LYS B 1 289 ? -8.555 9.586 -6.738 1 97 289 LYS B O 1
ATOM 5444 N N . ALA B 1 290 ? -7.133 9.359 -8.445 1 97.56 290 ALA B N 1
ATOM 5445 C CA . ALA B 1 290 ? -5.977 9.812 -7.68 1 97.56 290 ALA B CA 1
ATOM 5446 C C . ALA B 1 290 ? -5.734 11.305 -7.887 1 97.56 290 ALA B C 1
ATOM 5448 O O . ALA B 1 290 ? -6.129 11.867 -8.906 1 97.56 290 ALA B O 1
ATOM 5449 N N . LEU B 1 291 ? -5.156 11.961 -6.887 1 98.5 291 LEU B N 1
ATOM 5450 C CA . LEU B 1 291 ? -4.703 13.344 -7.004 1 98.5 291 LEU B CA 1
ATOM 5451 C C . LEU B 1 291 ? -3.752 13.508 -8.18 1 98.5 291 LEU B C 1
ATOM 5453 O O . LEU B 1 291 ? -2.881 12.664 -8.406 1 98.5 291 LEU B O 1
ATOM 5457 N N . ASP B 1 292 ? -3.941 14.562 -9 1 98 292 ASP B N 1
ATOM 5458 C CA . ASP B 1 292 ? -3.047 14.812 -10.125 1 98 292 ASP B CA 1
ATOM 5459 C C . ASP B 1 292 ? -1.713 15.383 -9.648 1 98 292 ASP B C 1
ATOM 5461 O O . ASP B 1 292 ? -1.449 16.578 -9.812 1 98 292 ASP B O 1
ATOM 5465 N N . LEU B 1 293 ? -0.886 14.516 -9.125 1 98.12 293 LEU B N 1
ATOM 5466 C CA . LEU B 1 293 ? 0.388 14.914 -8.539 1 98.12 293 LEU B CA 1
ATOM 5467 C C . LEU B 1 293 ? 1.281 15.578 -9.586 1 98.12 293 LEU B C 1
ATOM 5469 O O . LEU B 1 293 ? 2 16.531 -9.281 1 98.12 293 LEU B O 1
ATOM 5473 N N . GLY B 1 294 ? 1.272 15.055 -10.836 1 97.44 294 GLY B N 1
ATOM 5474 C CA . GLY B 1 294 ? 2.049 15.664 -11.898 1 97.44 294 GLY B CA 1
ATOM 5475 C C . GLY B 1 294 ? 1.713 17.125 -12.117 1 97.44 294 GLY B C 1
ATOM 5476 O O . GLY B 1 294 ? 2.609 17.969 -12.25 1 97.44 294 GLY B O 1
ATOM 5477 N N . ALA B 1 295 ? 0.429 17.453 -12.109 1 98.06 295 ALA B N 1
ATOM 5478 C CA . ALA B 1 295 ? -0.026 18.828 -12.305 1 98.06 295 ALA B CA 1
ATOM 5479 C C . ALA B 1 295 ? 0.385 19.719 -11.133 1 98.06 295 ALA B C 1
ATOM 5481 O O . ALA B 1 295 ? 0.75 20.891 -11.328 1 98.06 295 ALA B O 1
ATOM 5482 N N . ILE B 1 296 ? 0.337 19.203 -9.961 1 98.5 296 ILE B N 1
ATOM 5483 C CA . ILE B 1 296 ? 0.708 19.953 -8.758 1 98.5 296 ILE B CA 1
ATOM 5484 C C . ILE B 1 296 ? 2.193 20.297 -8.805 1 98.5 296 ILE B C 1
ATOM 5486 O O . ILE B 1 296 ? 2.58 21.438 -8.523 1 98.5 296 ILE B O 1
ATOM 5490 N N . LEU B 1 297 ? 2.992 19.312 -9.18 1 97.56 297 LEU B N 1
ATOM 5491 C CA . LEU B 1 297 ? 4.434 19.516 -9.266 1 97.56 297 LEU B CA 1
ATOM 5492 C C . LEU B 1 297 ? 4.77 20.547 -10.336 1 97.56 297 LEU B C 1
ATOM 5494 O O . LEU B 1 297 ? 5.637 21.406 -10.141 1 97.56 297 LEU B O 1
ATOM 5498 N N . ARG B 1 298 ? 4.062 20.5 -11.461 1 97.44 298 ARG B N 1
ATOM 5499 C CA . ARG B 1 298 ? 4.289 21.453 -12.547 1 97.44 298 ARG B CA 1
ATOM 5500 C C . ARG B 1 298 ? 3.906 22.875 -12.125 1 97.44 298 ARG B C 1
ATOM 5502 O O . ARG B 1 298 ? 4.59 23.828 -12.477 1 97.44 298 ARG B O 1
ATOM 5509 N N . ALA B 1 299 ? 2.836 22.984 -11.32 1 98.19 299 ALA B N 1
ATOM 5510 C CA . ALA B 1 299 ? 2.354 24.281 -10.867 1 98.19 299 ALA B CA 1
ATOM 5511 C C . ALA B 1 299 ? 3.189 24.797 -9.695 1 98.19 299 ALA B C 1
ATOM 5513 O O . ALA B 1 299 ? 3.041 25.953 -9.281 1 98.19 299 ALA B O 1
ATOM 5514 N N . LYS B 1 300 ? 4.004 23.969 -9.102 1 97.25 300 LYS B N 1
ATOM 5515 C CA . LYS B 1 300 ? 4.91 24.281 -8 1 97.25 300 LYS B CA 1
ATOM 5516 C C . LYS B 1 300 ? 4.133 24.688 -6.75 1 97.25 300 LYS B C 1
ATOM 5518 O O . LYS B 1 300 ? 4.543 25.609 -6.035 1 97.25 300 LYS B O 1
ATOM 5523 N N . VAL B 1 301 ? 2.977 24.156 -6.578 1 97.88 301 VAL B N 1
ATOM 5524 C CA . VAL B 1 301 ? 2.207 24.344 -5.352 1 97.88 301 VAL B CA 1
ATOM 5525 C C . VAL B 1 301 ? 2.852 23.547 -4.215 1 97.88 301 VAL B C 1
ATOM 5527 O O . VAL B 1 301 ? 3.322 22.422 -4.422 1 97.88 301 VAL B O 1
ATOM 5530 N N . ASN B 1 302 ? 2.902 24.156 -3.053 1 98.38 302 ASN B N 1
ATOM 5531 C CA . ASN B 1 302 ? 3.42 23.422 -1.909 1 98.38 302 ASN B CA 1
ATOM 5532 C C . ASN B 1 302 ? 2.6 22.156 -1.642 1 98.38 302 ASN B C 1
ATOM 5534 O O . ASN B 1 302 ? 1.372 22.219 -1.553 1 98.38 302 ASN B O 1
ATOM 5538 N N . LEU B 1 303 ? 3.285 21.078 -1.637 1 98.75 303 LEU B N 1
ATOM 5539 C CA . LEU B 1 303 ? 2.68 19.766 -1.39 1 98.75 303 LEU B CA 1
ATOM 5540 C C . LEU B 1 303 ? 3.076 19.234 -0.016 1 98.75 303 LEU B C 1
ATOM 5542 O O . LEU B 1 303 ? 4.234 19.359 0.391 1 98.75 303 LEU B O 1
ATOM 5546 N N . ASN B 1 304 ? 2.182 18.734 0.698 1 98.88 304 ASN B N 1
ATOM 5547 C CA . ASN B 1 304 ? 2.441 18.016 1.943 1 98.88 304 ASN B CA 1
ATOM 5548 C C . ASN B 1 304 ? 1.598 16.75 2.049 1 98.88 304 ASN B C 1
ATOM 5550 O O . ASN B 1 304 ? 0.764 16.484 1.182 1 98.88 304 ASN B O 1
ATOM 5554 N N . ILE B 1 305 ? 1.885 15.867 3.053 1 98.94 305 ILE B N 1
ATOM 5555 C CA . ILE B 1 305 ? 1.247 14.562 3.189 1 98.94 305 ILE B CA 1
ATOM 5556 C C . ILE B 1 305 ? 0.454 14.508 4.492 1 98.94 305 ILE B C 1
ATOM 5558 O O . ILE B 1 305 ? 0.93 14.961 5.535 1 98.94 305 ILE B O 1
ATOM 5562 N N . GLY B 1 306 ? -0.734 14.086 4.441 1 98.94 306 GLY B N 1
ATOM 5563 C CA . GLY B 1 306 ? -1.556 13.766 5.598 1 98.94 306 GLY B CA 1
ATOM 5564 C C . GLY B 1 306 ? -2.1 12.352 5.57 1 98.94 306 GLY B C 1
ATOM 5565 O O . GLY B 1 306 ? -2.191 11.734 4.504 1 98.94 306 GLY B O 1
ATOM 5566 N N . THR B 1 307 ? -2.451 11.898 6.75 1 98.81 307 THR B N 1
ATOM 5567 C CA . THR B 1 307 ? -3.006 10.555 6.824 1 98.81 307 THR B CA 1
ATOM 5568 C C . THR B 1 307 ? -4.531 10.594 6.848 1 98.81 307 THR B C 1
ATOM 5570 O O . THR B 1 307 ? -5.191 9.57 6.648 1 98.81 307 THR B O 1
ATOM 5573 N N . ASP B 1 308 ? -5.086 11.859 7.09 1 98.19 308 ASP B N 1
ATOM 5574 C CA . ASP B 1 308 ? -6.508 12.047 7.355 1 98.19 308 ASP B CA 1
ATOM 5575 C C . ASP B 1 308 ? -6.902 11.414 8.688 1 98.19 308 ASP B C 1
ATOM 5577 O O . ASP B 1 308 ? -6.355 11.766 9.734 1 98.19 308 ASP B O 1
ATOM 5581 N N . GLY B 1 309 ? -7.605 10.273 8.883 1 97.19 309 GLY B N 1
ATOM 5582 C CA . GLY B 1 309 ? -7.949 9.516 10.07 1 97.19 309 GLY B CA 1
ATOM 5583 C C . GLY B 1 309 ? -8.312 8.078 9.781 1 97.19 309 GLY B C 1
ATOM 5584 O O . GLY B 1 309 ? -8.469 7.691 8.617 1 97.19 309 GLY B O 1
ATOM 5585 N N . LEU B 1 310 ? -8.477 7.34 10.883 1 97.62 310 LEU B N 1
ATOM 5586 C CA . LEU B 1 310 ? -8.781 5.922 10.711 1 97.62 310 LEU B CA 1
ATOM 5587 C C . LEU B 1 310 ? -10.211 5.73 10.227 1 97.62 310 LEU B C 1
ATOM 5589 O O . LEU B 1 310 ? -10.602 4.621 9.859 1 97.62 310 LEU B O 1
ATOM 5593 N N . SER B 1 311 ? -10.977 6.816 10.133 1 97 311 SER B N 1
ATOM 5594 C CA . SER B 1 311 ? -12.281 6.734 9.492 1 97 311 SER B CA 1
ATOM 5595 C C . SER B 1 311 ? -12.148 6.508 7.988 1 97 311 SER B C 1
ATOM 5597 O O . SER B 1 311 ? -13.086 6.031 7.34 1 97 311 SER B O 1
ATOM 5599 N N . SER B 1 312 ? -11.062 6.887 7.406 1 97.94 312 SER B N 1
ATOM 5600 C CA . SER B 1 312 ? -10.844 6.711 5.973 1 97.94 312 SER B CA 1
ATOM 5601 C C . SER B 1 312 ? -9.422 6.258 5.684 1 97.94 312 SER B C 1
ATOM 5603 O O . SER B 1 312 ? -8.852 6.59 4.641 1 97.94 312 SER B O 1
ATOM 5605 N N . ASN B 1 313 ? -8.836 5.625 6.602 1 98.31 313 ASN B N 1
ATOM 5606 C CA . ASN B 1 313 ? -7.508 5.043 6.48 1 98.31 313 ASN B CA 1
ATOM 5607 C C . ASN B 1 313 ? -7.391 3.74 7.27 1 98.31 313 ASN B C 1
ATOM 5609 O O . ASN B 1 313 ? -8.273 3.412 8.07 1 98.31 313 ASN B O 1
ATOM 5613 N N . ILE B 1 314 ? -6.328 2.98 7.016 1 97.88 314 ILE B N 1
ATOM 5614 C CA . ILE B 1 314 ? -6.168 1.708 7.711 1 97.88 314 ILE B CA 1
ATOM 5615 C C . ILE B 1 314 ? -4.945 1.768 8.617 1 97.88 314 ILE B C 1
ATOM 5617 O O . ILE B 1 314 ? -4.672 0.825 9.367 1 97.88 314 ILE B O 1
ATOM 5621 N N . SER B 1 315 ? -4.176 2.844 8.523 1 98.19 315 SER B N 1
ATOM 5622 C CA . SER B 1 315 ? -2.936 2.982 9.273 1 98.19 315 SER B CA 1
ATOM 5623 C C . SER B 1 315 ? -2.57 4.449 9.477 1 98.19 315 SER B C 1
ATOM 5625 O O . SER B 1 315 ? -2.766 5.27 8.578 1 98.19 315 SER B O 1
ATOM 5627 N N . LEU B 1 316 ? -2.1 4.781 10.695 1 98.5 316 LEU B N 1
ATOM 5628 C CA . LEU B 1 316 ? -1.574 6.125 10.914 1 98.5 316 LEU B CA 1
ATOM 5629 C C . LEU B 1 316 ? -0.051 6.105 10.992 1 98.5 316 LEU B C 1
ATOM 5631 O O . LEU B 1 316 ? 0.57 7.109 11.352 1 98.5 316 LEU B O 1
ATOM 5635 N N . ASN B 1 317 ? 0.57 4.875 10.75 1 98.75 317 ASN B N 1
ATOM 5636 C CA . ASN B 1 317 ? 2.002 4.848 10.477 1 98.75 317 ASN B CA 1
ATOM 5637 C C . ASN B 1 317 ? 2.342 5.625 9.203 1 98.75 317 ASN B C 1
ATOM 5639 O O . ASN B 1 317 ? 1.89 5.27 8.117 1 98.75 317 ASN B O 1
ATOM 5643 N N . PHE B 1 318 ? 3.117 6.613 9.383 1 98.88 318 PHE B N 1
ATOM 5644 C CA . PHE B 1 318 ? 3.312 7.59 8.312 1 98.88 318 PHE B CA 1
ATOM 5645 C C . PHE B 1 318 ? 4.043 6.961 7.137 1 98.88 318 PHE B C 1
ATOM 5647 O O . PHE B 1 318 ? 3.836 7.355 5.988 1 98.88 318 PHE B O 1
ATOM 5654 N N . TRP B 1 319 ? 4.918 5.926 7.332 1 98.88 319 TRP B N 1
ATOM 5655 C CA . TRP B 1 319 ? 5.609 5.219 6.262 1 98.88 319 TRP B CA 1
ATOM 5656 C C . TRP B 1 319 ? 4.621 4.484 5.363 1 98.88 319 TRP B C 1
ATOM 5658 O O . TRP B 1 319 ? 4.828 4.383 4.152 1 98.88 319 TRP B O 1
ATOM 5668 N N . ASP B 1 320 ? 3.543 3.965 5.969 1 98.88 320 ASP B N 1
ATOM 5669 C CA . ASP B 1 320 ? 2.5 3.312 5.184 1 98.88 320 ASP B CA 1
ATOM 5670 C C . ASP B 1 320 ? 1.877 4.285 4.184 1 98.88 320 ASP B C 1
ATOM 5672 O O . ASP B 1 320 ? 1.591 3.912 3.043 1 98.88 320 ASP B O 1
ATOM 5676 N N . GLU B 1 321 ? 1.652 5.5 4.652 1 98.94 321 GLU B N 1
ATOM 5677 C CA . GLU B 1 321 ? 1.069 6.516 3.781 1 98.94 321 GLU B CA 1
ATOM 5678 C C . GLU B 1 321 ? 2.006 6.852 2.625 1 98.94 321 GLU B C 1
ATOM 5680 O O . GLU B 1 321 ? 1.562 7.008 1.485 1 98.94 321 GLU B O 1
ATOM 5685 N N . LEU B 1 322 ? 3.305 6.977 2.918 1 98.94 322 LEU B N 1
ATOM 5686 C CA . LEU B 1 322 ? 4.277 7.273 1.873 1 98.94 322 LEU B CA 1
ATOM 5687 C C . LEU B 1 322 ? 4.32 6.156 0.836 1 98.94 322 LEU B C 1
ATOM 5689 O O . LEU B 1 322 ? 4.375 6.422 -0.367 1 98.94 322 LEU B O 1
ATOM 5693 N N . ARG B 1 323 ? 4.285 4.895 1.286 1 98.88 323 ARG B N 1
ATOM 5694 C CA . ARG B 1 323 ? 4.254 3.762 0.364 1 98.88 323 ARG B CA 1
ATOM 5695 C C . ARG B 1 323 ? 2.99 3.787 -0.491 1 98.88 323 ARG B C 1
ATOM 5697 O O . ARG B 1 323 ? 3.035 3.469 -1.682 1 98.88 323 ARG B O 1
ATOM 5704 N N . ALA B 1 324 ? 1.896 4.18 0.119 1 98.88 324 ALA B N 1
ATOM 5705 C CA . ALA B 1 324 ? 0.647 4.285 -0.632 1 98.88 324 ALA B CA 1
ATOM 5706 C C . ALA B 1 324 ? 0.772 5.293 -1.77 1 98.88 324 ALA B C 1
ATOM 5708 O O . ALA B 1 324 ? 0.242 5.074 -2.861 1 98.88 324 ALA B O 1
ATOM 5709 N N . VAL B 1 325 ? 1.476 6.395 -1.521 1 98.88 325 VAL B N 1
ATOM 5710 C CA . VAL B 1 325 ? 1.679 7.398 -2.562 1 98.88 325 VAL B CA 1
ATOM 5711 C C . VAL B 1 325 ? 2.484 6.793 -3.711 1 98.88 325 VAL B C 1
ATOM 5713 O O . VAL B 1 325 ? 2.154 6.996 -4.883 1 98.88 325 VAL B O 1
ATOM 5716 N N . LEU B 1 326 ? 3.52 6.027 -3.365 1 98.75 326 LEU B N 1
ATOM 5717 C CA . LEU B 1 326 ? 4.359 5.422 -4.391 1 98.75 326 LEU B CA 1
ATOM 5718 C C . LEU B 1 326 ? 3.551 4.473 -5.27 1 98.75 326 LEU B C 1
ATOM 5720 O O . LEU B 1 326 ? 3.729 4.445 -6.488 1 98.75 326 LEU B O 1
ATOM 5724 N N . LEU B 1 327 ? 2.652 3.676 -4.684 1 98.56 327 LEU B N 1
ATOM 5725 C CA . LEU B 1 327 ? 1.854 2.703 -5.422 1 98.56 327 LEU B CA 1
ATOM 5726 C C . LEU B 1 327 ? 0.756 3.395 -6.223 1 98.56 327 LEU B C 1
ATOM 5728 O O . LEU B 1 327 ? 0.416 2.957 -7.324 1 98.56 327 LEU B O 1
ATOM 5732 N N . THR B 1 328 ? 0.222 4.473 -5.668 1 98.44 328 THR B N 1
ATOM 5733 C CA . THR B 1 328 ? -0.887 5.199 -6.281 1 98.44 328 THR B CA 1
ATOM 5734 C C . THR B 1 328 ? -0.438 5.895 -7.562 1 98.44 328 THR B C 1
ATOM 5736 O O . THR B 1 328 ? -1.146 5.863 -8.57 1 98.44 328 THR B O 1
ATOM 5739 N N . HIS B 1 329 ? 0.72 6.488 -7.539 1 98.25 329 HIS B N 1
ATOM 5740 C CA . HIS B 1 329 ? 1.174 7.309 -8.656 1 98.25 329 HIS B CA 1
ATOM 5741 C C . HIS B 1 329 ? 2.189 6.559 -9.516 1 98.25 329 HIS B C 1
ATOM 5743 O O . HIS B 1 329 ? 3.322 7.016 -9.688 1 98.25 329 HIS B O 1
ATOM 5749 N N . GLN B 1 330 ? 1.68 5.5 -10.117 1 95.5 330 GLN B N 1
ATOM 5750 C CA . GLN B 1 330 ? 2.492 4.539 -10.859 1 95.5 330 GLN B CA 1
ATOM 5751 C C . GLN B 1 330 ? 3.086 5.172 -12.109 1 95.5 330 GLN B C 1
ATOM 5753 O O . GLN B 1 330 ? 4.059 4.66 -12.672 1 95.5 330 GLN B O 1
ATOM 5758 N N . ASN B 1 331 ? 2.574 6.281 -12.531 1 94.06 331 ASN B N 1
ATOM 5759 C CA . ASN B 1 331 ? 3.008 6.887 -13.789 1 94.06 331 ASN B CA 1
ATOM 5760 C C . ASN B 1 331 ? 4.215 7.793 -13.586 1 94.06 331 ASN B C 1
ATOM 5762 O O . ASN B 1 331 ? 4.777 8.312 -14.555 1 94.06 331 ASN B O 1
ATOM 5766 N N . LEU B 1 332 ? 4.602 8.062 -12.344 1 97.25 332 LEU B N 1
ATOM 5767 C CA . LEU B 1 332 ? 5.746 8.914 -12.039 1 97.25 332 LEU B CA 1
ATOM 5768 C C . LEU B 1 332 ? 6.988 8.07 -11.742 1 97.25 332 LEU B C 1
ATOM 5770 O O . LEU B 1 332 ? 6.883 6.984 -11.172 1 97.25 332 LEU B O 1
ATOM 5774 N N . GLU B 1 333 ? 8.156 8.602 -12.141 1 97.5 333 GLU B N 1
ATOM 5775 C CA . GLU B 1 333 ? 9.414 7.895 -11.898 1 97.5 333 GLU B CA 1
ATOM 5776 C C . GLU B 1 333 ? 9.617 7.637 -10.406 1 97.5 333 GLU B C 1
ATOM 5778 O O . GLU B 1 333 ? 9.445 8.539 -9.586 1 97.5 333 GLU B O 1
ATOM 5783 N N . LEU B 1 334 ? 9.969 6.43 -10.062 1 98.38 334 LEU B N 1
ATOM 5784 C CA . LEU B 1 334 ? 9.875 5.922 -8.695 1 98.38 334 LEU B CA 1
ATOM 5785 C C . LEU B 1 334 ? 10.828 6.672 -7.77 1 98.38 334 LEU B C 1
ATOM 5787 O O . LEU B 1 334 ? 10.414 7.156 -6.715 1 98.38 334 LEU B O 1
ATOM 5791 N N . ASN B 1 335 ? 12.102 6.824 -8.078 1 97.81 335 ASN B N 1
ATOM 5792 C CA . ASN B 1 335 ? 13.086 7.457 -7.211 1 97.81 335 ASN B CA 1
ATOM 5793 C C . ASN B 1 335 ? 12.828 8.953 -7.07 1 97.81 335 ASN B C 1
ATOM 5795 O O . ASN B 1 335 ? 13.008 9.523 -5.988 1 97.81 335 ASN B O 1
ATOM 5799 N N . HIS B 1 336 ? 12.422 9.539 -8.188 1 97.31 336 HIS B N 1
ATOM 5800 C CA . HIS B 1 336 ? 12.039 10.945 -8.133 1 97.31 336 HIS B CA 1
ATOM 5801 C C . HIS B 1 336 ? 10.844 11.156 -7.211 1 97.31 336 HIS B C 1
ATOM 5803 O O . HIS B 1 336 ? 10.852 12.055 -6.371 1 97.31 336 HIS B O 1
ATOM 5809 N N . LEU B 1 337 ? 9.875 10.305 -7.379 1 98.5 337 LEU B N 1
ATOM 5810 C CA . LEU B 1 337 ? 8.672 10.414 -6.559 1 98.5 337 LEU B CA 1
ATOM 5811 C C . LEU B 1 337 ? 9 10.211 -5.086 1 98.5 337 LEU B C 1
ATOM 5813 O O . LEU B 1 337 ? 8.43 10.883 -4.219 1 98.5 337 LEU B O 1
ATOM 5817 N N . ALA B 1 338 ? 9.891 9.25 -4.781 1 98.62 338 ALA B N 1
ATOM 5818 C CA . ALA B 1 338 ? 10.297 9.008 -3.396 1 98.62 338 ALA B CA 1
ATOM 5819 C C . ALA B 1 338 ? 10.844 10.281 -2.754 1 98.62 338 ALA B C 1
ATOM 5821 O O . ALA B 1 338 ? 10.484 10.617 -1.622 1 98.62 338 ALA B O 1
ATOM 5822 N N . LYS B 1 339 ? 11.656 11 -3.469 1 98.44 339 LYS B N 1
ATOM 5823 C CA . LYS B 1 339 ? 12.227 12.242 -2.951 1 98.44 339 LYS B CA 1
ATOM 5824 C C . LYS B 1 339 ? 11.148 13.32 -2.791 1 98.44 339 LYS B C 1
ATOM 5826 O O . LYS B 1 339 ? 11.133 14.039 -1.793 1 98.44 339 LYS B O 1
ATOM 5831 N N . VAL B 1 340 ? 10.25 13.406 -3.793 1 98.25 340 VAL B N 1
ATOM 5832 C CA . VAL B 1 340 ? 9.156 14.375 -3.762 1 98.25 340 VAL B CA 1
ATOM 5833 C C . VAL B 1 340 ? 8.297 14.148 -2.521 1 98.25 340 VAL B C 1
ATOM 5835 O O . VAL B 1 340 ? 7.996 15.094 -1.788 1 98.25 340 VAL B O 1
ATOM 5838 N N . VAL B 1 341 ? 7.988 12.922 -2.303 1 98.38 341 VAL B N 1
ATOM 5839 C CA . VAL B 1 341 ? 7.055 12.586 -1.23 1 98.38 341 VAL B CA 1
ATOM 5840 C C . VAL B 1 341 ? 7.746 12.742 0.122 1 98.38 341 VAL B C 1
ATOM 5842 O O . VAL B 1 341 ? 7.129 13.18 1.094 1 98.38 341 VAL B O 1
ATOM 5845 N N . PHE B 1 342 ? 9.031 12.383 0.239 1 98.88 342 PHE B N 1
ATOM 5846 C CA . PHE B 1 342 ? 9.789 12.539 1.477 1 98.88 342 PHE B CA 1
ATOM 5847 C C . PHE B 1 342 ? 9.914 14.016 1.851 1 98.88 342 PHE B C 1
ATOM 5849 O O . PHE B 1 342 ? 9.719 14.383 3.012 1 98.88 342 PHE B O 1
ATOM 5856 N N . LYS B 1 343 ? 10.188 14.828 0.887 1 98.69 343 LYS B N 1
ATOM 5857 C CA . LYS B 1 343 ? 10.273 16.266 1.117 1 98.69 343 LYS B CA 1
ATOM 5858 C C . LYS B 1 343 ? 8.906 16.844 1.508 1 98.69 343 LYS B C 1
ATOM 5860 O O . LYS B 1 343 ? 8.812 17.672 2.41 1 98.69 343 LYS B O 1
ATOM 5865 N N . ALA B 1 344 ? 7.879 16.406 0.774 1 98.81 344 ALA B N 1
ATOM 5866 C CA . ALA B 1 344 ? 6.52 16.828 1.106 1 98.81 344 ALA B CA 1
ATOM 5867 C C . ALA B 1 344 ? 6.168 16.469 2.545 1 98.81 344 ALA B C 1
ATOM 5869 O O . ALA B 1 344 ? 5.469 17.219 3.229 1 98.81 344 ALA B O 1
ATOM 5870 N N . ALA B 1 345 ? 6.707 15.344 3.025 1 98.88 345 ALA B N 1
ATOM 5871 C CA . ALA B 1 345 ? 6.387 14.805 4.344 1 98.88 345 ALA B CA 1
ATOM 5872 C C . ALA B 1 345 ? 7.195 15.508 5.434 1 98.88 345 ALA B C 1
ATOM 5874 O O . ALA B 1 345 ? 6.977 15.266 6.625 1 98.88 345 ALA B O 1
ATOM 5875 N N . THR B 1 346 ? 8.188 16.312 5.094 1 98.88 346 THR B N 1
ATOM 5876 C CA . THR B 1 346 ? 9.047 17 6.043 1 98.88 346 THR B CA 1
ATOM 5877 C C . THR B 1 346 ? 8.953 18.516 5.844 1 98.88 346 THR B C 1
ATOM 5879 O O . THR B 1 346 ? 8.047 19.156 6.375 1 98.88 346 THR B O 1
ATOM 5882 N N . LYS B 1 347 ? 9.68 19.016 4.828 1 98.69 347 LYS B N 1
ATOM 5883 C CA . LYS B 1 347 ? 9.727 20.453 4.574 1 98.69 347 LYS B CA 1
ATOM 5884 C C . LYS B 1 347 ? 8.375 20.969 4.07 1 98.69 347 LYS B C 1
ATOM 5886 O O . LYS B 1 347 ? 7.93 22.047 4.469 1 98.69 347 LYS B O 1
ATOM 5891 N N . GLY B 1 348 ? 7.766 20.203 3.16 1 98.62 348 GLY B N 1
ATOM 5892 C CA . GLY B 1 348 ? 6.469 20.609 2.648 1 98.62 348 GLY B CA 1
ATOM 5893 C C . GLY B 1 348 ? 5.426 20.781 3.736 1 98.62 348 GLY B C 1
ATOM 5894 O O . GLY B 1 348 ? 4.664 21.75 3.719 1 98.62 348 GLY B O 1
ATOM 5895 N N . GLY B 1 349 ? 5.395 19.812 4.652 1 98.88 349 GLY B N 1
ATOM 5896 C CA . GLY B 1 349 ? 4.469 19.906 5.77 1 98.88 349 GLY B CA 1
ATOM 5897 C C . GLY B 1 349 ? 4.793 21.062 6.711 1 98.88 349 GLY B C 1
ATOM 5898 O O . GLY B 1 349 ? 3.895 21.781 7.145 1 98.88 349 GLY B O 1
ATOM 5899 N N . ALA B 1 350 ? 6.105 21.219 7.031 1 98.75 350 ALA B N 1
ATOM 5900 C CA . ALA B 1 350 ? 6.527 22.312 7.91 1 98.75 350 ALA B CA 1
ATOM 5901 C C . ALA B 1 350 ? 6.164 23.672 7.312 1 98.75 350 ALA B C 1
ATOM 5903 O O . ALA B 1 350 ? 5.617 24.531 8.008 1 98.75 350 ALA B O 1
ATOM 5904 N N . ASP B 1 351 ? 6.398 23.812 6.02 1 98.38 351 ASP B N 1
ATOM 5905 C CA . ASP B 1 351 ? 6.062 25.062 5.32 1 98.38 351 ASP B CA 1
ATOM 5906 C C . ASP B 1 351 ? 4.559 25.312 5.34 1 98.38 351 ASP B C 1
ATOM 5908 O O . ASP B 1 351 ? 4.117 26.438 5.555 1 98.38 351 ASP B O 1
ATOM 5912 N N . ALA B 1 352 ? 3.805 24.297 5.137 1 98.75 352 ALA B N 1
ATOM 5913 C CA . ALA B 1 352 ? 2.35 24.422 5.105 1 98.75 352 ALA B CA 1
ATOM 5914 C C . ALA B 1 352 ? 1.812 24.891 6.453 1 98.75 352 ALA B C 1
ATOM 5916 O O . ALA B 1 352 ? 0.916 25.734 6.512 1 98.75 352 ALA B O 1
ATOM 5917 N N . LEU B 1 353 ? 2.41 24.375 7.543 1 98.75 353 LEU B N 1
ATOM 5918 C CA . LEU B 1 353 ? 1.902 24.672 8.883 1 98.75 353 LEU B CA 1
ATOM 5919 C C . LEU B 1 353 ? 2.604 25.891 9.477 1 98.75 353 LEU B C 1
ATOM 5921 O O . LEU B 1 353 ? 2.262 26.328 10.578 1 98.75 353 LEU B O 1
ATOM 5925 N N . GLY B 1 354 ? 3.598 26.422 8.812 1 97.62 354 GLY B N 1
ATOM 5926 C CA . GLY B 1 354 ? 4.328 27.578 9.297 1 97.62 354 GLY B CA 1
ATOM 5927 C C . GLY B 1 354 ? 5.266 27.266 10.445 1 97.62 354 GLY B C 1
ATOM 5928 O O . GLY B 1 354 ? 5.43 28.078 11.359 1 97.62 354 GLY B O 1
ATOM 5929 N N . ILE B 1 355 ? 5.797 26.078 10.453 1 98.12 355 ILE B N 1
ATOM 5930 C CA . ILE B 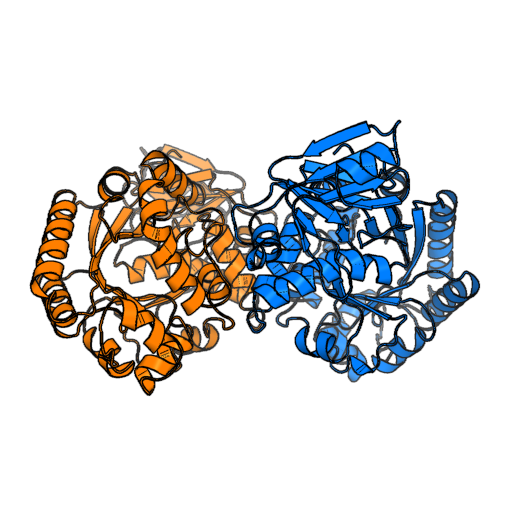1 355 ? 6.703 25.641 11.508 1 98.12 355 ILE B CA 1
ATOM 5931 C C . ILE B 1 355 ? 8.148 25.703 11.016 1 98.12 355 ILE B C 1
ATOM 5933 O O . ILE B 1 355 ? 8.445 25.297 9.891 1 98.12 355 ILE B O 1
ATOM 5937 N N . ASN B 1 356 ? 9.023 26.219 11.812 1 98.06 356 ASN B N 1
ATOM 5938 C CA . ASN B 1 356 ? 10.422 26.375 11.43 1 98.06 356 ASN B CA 1
ATOM 5939 C C . ASN B 1 356 ? 11.203 25.078 11.594 1 98.06 356 ASN B C 1
ATOM 5941 O O . ASN B 1 356 ? 12.227 25.031 12.273 1 98.06 356 ASN B O 1
ATOM 5945 N N . SER B 1 357 ? 10.727 24 10.945 1 98.44 357 SER B N 1
ATOM 5946 C CA . SER B 1 357 ? 11.328 22.672 10.922 1 98.44 357 SER B CA 1
ATOM 5947 C C . SER B 1 357 ? 11.297 22.078 9.523 1 98.44 357 SER B C 1
ATOM 5949 O O . SER B 1 357 ? 11.227 22.812 8.531 1 98.44 357 SER B O 1
ATOM 5951 N N . GLY B 1 358 ? 11.523 20.844 9.367 1 98.5 358 GLY B N 1
ATOM 5952 C CA . GLY B 1 358 ? 11.32 20.125 8.125 1 98.5 358 GLY B CA 1
ATOM 5953 C C . GLY B 1 358 ? 12.57 20.031 7.273 1 98.5 358 GLY B C 1
ATOM 5954 O O . GLY B 1 358 ? 12.57 19.375 6.227 1 98.5 358 GLY B O 1
ATOM 5955 N N . GLU B 1 359 ? 13.617 20.656 7.699 1 98.25 359 GLU B N 1
ATOM 5956 C CA . GLU B 1 359 ? 14.93 20.578 7.066 1 98.25 359 GLU B CA 1
ATOM 5957 C C . GLU B 1 359 ? 16.047 20.562 8.109 1 98.25 359 GLU B C 1
ATOM 5959 O O . GLU B 1 359 ? 15.906 21.141 9.188 1 98.25 359 GLU B O 1
ATOM 5964 N N . LEU B 1 360 ? 17.156 19.828 7.77 1 98.69 360 LEU B N 1
ATOM 5965 C CA . LEU B 1 360 ? 18.328 19.906 8.625 1 98.69 360 LEU B CA 1
ATOM 5966 C C . LEU B 1 360 ? 19.188 21.109 8.258 1 98.69 360 LEU B C 1
ATOM 5968 O O . LEU B 1 360 ? 20.047 21.016 7.367 1 98.69 360 LEU B O 1
ATOM 5972 N N . LYS B 1 361 ? 18.984 22.109 8.922 1 98.19 361 LYS B N 1
ATOM 5973 C CA . LYS B 1 361 ? 19.656 23.375 8.68 1 98.19 361 LYS B CA 1
ATOM 5974 C C . LYS B 1 361 ? 19.812 24.172 9.969 1 98.19 361 LYS B C 1
ATOM 5976 O O . LYS B 1 361 ? 18.922 24.188 10.812 1 98.19 361 LYS B O 1
ATOM 5981 N N . PRO B 1 362 ? 20.969 24.875 10.102 1 98.31 362 PRO B N 1
ATOM 5982 C CA . PRO B 1 362 ? 21.125 25.703 11.297 1 98.31 362 PRO B CA 1
ATOM 5983 C C . PRO B 1 362 ? 19.953 26.656 11.508 1 98.31 362 PRO B C 1
ATOM 5985 O O . PRO B 1 362 ? 19.438 27.234 10.547 1 98.31 362 PRO B O 1
ATOM 5988 N N . ALA B 1 363 ? 19.5 26.812 12.773 1 98.31 363 ALA B N 1
ATOM 5989 C CA . ALA B 1 363 ? 18.453 27.719 13.234 1 98.31 363 ALA B CA 1
ATOM 5990 C C . ALA B 1 363 ? 17.062 27.078 13.102 1 98.31 363 ALA B C 1
ATOM 5992 O O . ALA B 1 363 ? 16.094 27.562 13.68 1 98.31 363 ALA B O 1
ATOM 5993 N N . LYS B 1 364 ? 16.953 25.984 12.414 1 98.62 364 LYS B N 1
ATOM 5994 C CA . LYS B 1 364 ? 15.703 25.234 12.406 1 98.62 364 LYS B CA 1
ATOM 5995 C C . LYS B 1 364 ? 15.5 24.484 13.719 1 98.62 364 LYS B C 1
ATOM 5997 O O . LYS B 1 364 ? 16.469 24.141 14.406 1 98.62 364 LYS B O 1
ATOM 6002 N N . LEU B 1 365 ? 14.25 24.328 14.07 1 98.69 365 LEU B N 1
ATOM 6003 C CA . LEU B 1 365 ? 13.961 23.5 15.234 1 98.69 365 LEU B CA 1
ATOM 6004 C C . LEU B 1 365 ? 14.602 22.125 15.094 1 98.69 365 LEU B C 1
ATOM 6006 O O . LEU B 1 365 ? 14.625 21.562 14 1 98.69 365 LEU B O 1
ATOM 6010 N N . ALA B 1 366 ? 15.125 21.562 16.219 1 98.62 366 ALA B N 1
ATOM 6011 C CA . ALA B 1 366 ? 15.719 20.234 16.203 1 98.62 366 ALA B CA 1
ATOM 6012 C C . ALA B 1 366 ? 14.641 19.156 16.297 1 98.62 366 ALA B C 1
ATOM 6014 O O . ALA B 1 366 ? 14.602 18.375 17.25 1 98.62 366 ALA B O 1
ATOM 6015 N N . ASP B 1 367 ? 13.758 19.125 15.391 1 98.69 367 ASP B N 1
ATOM 6016 C CA . ASP B 1 367 ? 12.852 18.016 15.133 1 98.69 367 ASP B CA 1
ATOM 6017 C C . ASP B 1 367 ? 13.477 17.016 14.172 1 98.69 367 ASP B C 1
ATOM 6019 O O . ASP B 1 367 ? 13.391 17.172 12.953 1 98.69 367 ASP B O 1
ATOM 6023 N N . ILE B 1 368 ? 14.023 15.961 14.781 1 98.62 368 ILE B N 1
ATOM 6024 C CA . ILE B 1 368 ? 14.922 15.07 14.062 1 98.62 368 ILE B CA 1
ATOM 6025 C C . ILE B 1 368 ? 14.508 13.617 14.312 1 98.62 368 ILE B C 1
ATOM 6027 O O . ILE B 1 368 ? 14.172 13.242 15.438 1 98.62 368 ILE B O 1
ATOM 6031 N N . ALA B 1 369 ? 14.508 12.836 13.266 1 98.81 369 ALA B N 1
ATOM 6032 C CA . ALA B 1 369 ? 14.281 11.398 13.391 1 98.81 369 ALA B CA 1
ATOM 6033 C C . ALA B 1 369 ? 15.508 10.609 12.953 1 98.81 369 ALA B C 1
ATOM 6035 O O . ALA B 1 369 ? 16.203 11 12.016 1 98.81 369 ALA B O 1
ATOM 6036 N N . VAL B 1 370 ? 15.773 9.531 13.617 1 98.81 370 VAL B N 1
ATOM 6037 C CA . VAL B 1 370 ? 16.844 8.602 13.297 1 98.81 370 VAL B CA 1
ATOM 6038 C C . VAL B 1 370 ? 16.266 7.262 12.859 1 98.81 370 VAL B C 1
ATOM 6040 O O . VAL B 1 370 ? 15.391 6.711 13.531 1 98.81 370 VAL B O 1
ATOM 6043 N N . TYR B 1 371 ? 16.672 6.785 11.734 1 98.81 371 TYR B N 1
ATOM 6044 C CA . TYR B 1 371 ? 16.219 5.508 11.203 1 98.81 371 TYR B CA 1
ATOM 6045 C C . TYR B 1 371 ? 17.391 4.562 10.969 1 98.81 371 TYR B C 1
ATOM 6047 O O . TYR B 1 371 ? 18.547 5 10.867 1 98.81 371 TYR B O 1
ATOM 6055 N N . SER B 1 372 ? 17.109 3.236 10.898 1 98.44 372 SER B N 1
ATOM 6056 C CA . SER B 1 372 ? 18.109 2.277 10.461 1 98.44 372 SER B CA 1
ATOM 6057 C C . SER B 1 372 ? 18.469 2.479 8.984 1 98.44 372 SER B C 1
ATOM 6059 O O . SER B 1 372 ? 17.578 2.648 8.148 1 98.44 372 SER B O 1
ATOM 6061 N N . ALA B 1 373 ? 19.703 2.465 8.68 1 98 373 ALA B N 1
ATOM 6062 C CA . ALA B 1 373 ? 20.141 2.666 7.301 1 98 373 ALA B CA 1
ATOM 6063 C C . ALA B 1 373 ? 19.984 1.386 6.484 1 98 373 ALA B C 1
ATOM 6065 O O . ALA B 1 373 ? 20.531 0.34 6.855 1 98 373 ALA B O 1
ATOM 6066 N N . PRO B 1 374 ? 19.266 1.457 5.402 1 97 374 PRO B N 1
ATOM 6067 C CA . PRO B 1 374 ? 19.281 0.302 4.504 1 97 374 PRO B CA 1
ATOM 6068 C C . PRO B 1 374 ? 20.641 0.096 3.836 1 97 374 PRO B C 1
ATOM 6070 O O . PRO B 1 374 ? 21.406 1.046 3.697 1 97 374 PRO B O 1
ATOM 6073 N N . LYS B 1 375 ? 20.969 -1.146 3.434 1 93.69 375 LYS B N 1
ATOM 6074 C CA . LYS B 1 375 ? 22.172 -1.452 2.668 1 93.69 375 LYS B CA 1
ATOM 6075 C C . LYS B 1 375 ? 21.969 -1.181 1.181 1 93.69 375 LYS B C 1
ATOM 6077 O O . LYS B 1 375 ? 21.656 -2.096 0.417 1 93.69 375 LYS B O 1
ATOM 6082 N N . CYS B 1 376 ? 22.219 -0.007 0.819 1 95.56 376 CYS B N 1
ATOM 6083 C CA . CYS B 1 376 ? 21.969 0.403 -0.559 1 95.56 376 CYS B CA 1
ATOM 6084 C C . CYS B 1 376 ? 22.875 1.562 -0.956 1 95.56 376 CYS B C 1
ATOM 6086 O O . CYS B 1 376 ? 23.641 2.074 -0.129 1 95.56 376 CYS B O 1
ATOM 6088 N N . ASP B 1 377 ? 22.828 1.853 -2.205 1 94.19 377 ASP B N 1
ATOM 6089 C CA . ASP B 1 377 ? 23.531 3.043 -2.689 1 94.19 377 ASP B CA 1
ATOM 6090 C C . ASP B 1 377 ? 22.766 4.312 -2.309 1 94.19 377 ASP B C 1
ATOM 6092 O O . ASP B 1 377 ? 21.562 4.27 -2.055 1 94.19 377 ASP B O 1
ATOM 6096 N N . GLU B 1 378 ? 23.547 5.414 -2.293 1 95.94 378 GLU B N 1
ATOM 6097 C CA . GLU B 1 378 ? 22.969 6.707 -1.93 1 95.94 378 GLU B CA 1
ATOM 6098 C C . GLU B 1 378 ? 21.75 7.035 -2.801 1 95.94 378 GLU B C 1
ATOM 6100 O O . GLU B 1 378 ? 20.75 7.566 -2.309 1 95.94 378 GLU B O 1
ATOM 6105 N N . SER B 1 379 ? 21.859 6.672 -4.102 1 95.19 379 SER B N 1
ATOM 6106 C CA . SER B 1 379 ? 20.812 7.027 -5.051 1 95.19 379 SER B CA 1
ATOM 6107 C C . SER B 1 379 ? 19.516 6.297 -4.73 1 95.19 379 SER B C 1
ATOM 6109 O O . SER B 1 379 ? 18.438 6.723 -5.152 1 95.19 379 SER B O 1
ATOM 6111 N N . GLU B 1 380 ? 19.578 5.195 -3.91 1 97.62 380 GLU B N 1
ATOM 6112 C CA . GLU B 1 380 ? 18.422 4.371 -3.566 1 97.62 380 GLU B CA 1
ATOM 6113 C C . GLU B 1 380 ? 17.922 4.672 -2.152 1 97.62 380 GLU B C 1
ATOM 6115 O O . GLU B 1 380 ? 16.891 4.164 -1.731 1 97.62 380 GLU B O 1
ATOM 6120 N N . LEU B 1 381 ? 18.609 5.512 -1.437 1 98.38 381 LEU B N 1
ATOM 6121 C CA . LEU B 1 381 ? 18.484 5.605 0.014 1 98.38 381 LEU B CA 1
ATOM 6122 C C . LEU B 1 381 ? 17.062 5.996 0.41 1 98.38 381 LEU B C 1
ATOM 6124 O O . LEU B 1 381 ? 16.422 5.312 1.217 1 98.38 381 LEU B O 1
ATOM 6128 N N . VAL B 1 382 ? 16.531 7.059 -0.214 1 98.75 382 VAL B N 1
ATOM 6129 C CA . VAL B 1 382 ? 15.219 7.578 0.173 1 98.75 382 VAL B CA 1
ATOM 6130 C C . VAL B 1 382 ? 14.133 6.559 -0.171 1 98.75 382 VAL B C 1
ATOM 6132 O O . VAL B 1 382 ? 13.25 6.285 0.642 1 98.75 382 VAL B O 1
ATOM 6135 N N . LEU B 1 383 ? 14.242 5.992 -1.351 1 98.69 383 LEU B N 1
ATOM 6136 C CA . LEU B 1 383 ? 13.281 4.98 -1.767 1 98.69 383 LEU B CA 1
ATOM 6137 C C . LEU B 1 383 ? 13.312 3.783 -0.821 1 98.69 383 LEU B C 1
ATOM 6139 O O . LEU B 1 383 ? 12.258 3.332 -0.354 1 98.69 383 LEU B O 1
ATOM 6143 N N . GLN B 1 384 ? 14.531 3.287 -0.533 1 98.62 384 GLN B N 1
ATOM 6144 C CA . GLN B 1 384 ? 14.672 2.111 0.319 1 98.62 384 GLN B CA 1
ATOM 6145 C C . GLN B 1 384 ? 14.156 2.389 1.729 1 98.62 384 GLN B C 1
ATOM 6147 O O . GLN B 1 384 ? 13.57 1.512 2.365 1 98.62 384 GLN B O 1
ATOM 6152 N N . LEU B 1 385 ? 14.344 3.594 2.217 1 98.75 385 LEU B N 1
ATOM 6153 C CA . LEU B 1 385 ? 13.773 3.971 3.506 1 98.75 385 LEU B CA 1
ATOM 6154 C C . LEU B 1 385 ? 12.25 3.859 3.48 1 98.75 385 LEU B C 1
ATOM 6156 O O . LEU B 1 385 ? 11.656 3.232 4.359 1 98.75 385 LEU B O 1
ATOM 6160 N N . ILE B 1 386 ? 11.656 4.41 2.445 1 98.88 386 ILE B N 1
ATOM 6161 C CA . ILE B 1 386 ? 10.203 4.387 2.361 1 98.88 386 ILE B CA 1
ATOM 6162 C C . ILE B 1 386 ? 9.711 2.945 2.262 1 98.88 386 ILE B C 1
ATOM 6164 O O . ILE B 1 386 ? 8.734 2.566 2.908 1 98.88 386 ILE B O 1
ATOM 6168 N N . LEU B 1 387 ? 10.375 2.178 1.565 1 98.62 387 LEU B N 1
ATOM 6169 C CA . LEU B 1 387 ? 9.922 0.825 1.268 1 98.62 387 LEU B CA 1
ATOM 6170 C C . LEU B 1 387 ? 10.023 -0.07 2.498 1 98.62 387 LEU B C 1
ATOM 6172 O O . LEU B 1 387 ? 9.203 -0.971 2.689 1 98.62 387 LEU B O 1
ATOM 6176 N N . HIS B 1 388 ? 11.023 0.201 3.391 1 97.94 388 HIS B N 1
ATOM 6177 C CA . HIS B 1 388 ? 11.352 -0.864 4.332 1 97.94 388 HIS B CA 1
ATOM 6178 C C . HIS B 1 388 ? 11.227 -0.382 5.773 1 97.94 388 HIS B C 1
ATOM 6180 O O . HIS B 1 388 ? 11.234 -1.189 6.707 1 97.94 388 HIS B O 1
ATOM 6186 N N . THR B 1 389 ? 11.086 0.888 5.996 1 98.44 389 THR B N 1
ATOM 6187 C CA . THR B 1 389 ? 11.07 1.415 7.355 1 98.44 389 THR B CA 1
ATOM 6188 C C . THR B 1 389 ? 9.648 1.423 7.914 1 98.44 389 THR B C 1
ATOM 6190 O O . THR B 1 389 ? 8.695 1.704 7.188 1 98.44 389 THR B O 1
ATOM 6193 N N . LYS B 1 390 ? 9.508 1.137 9.227 1 97.12 390 LYS B N 1
ATOM 6194 C CA . LYS B 1 390 ? 8.211 1.205 9.891 1 97.12 390 LYS B CA 1
ATOM 6195 C C . LYS B 1 390 ? 8.281 2.068 11.148 1 97.12 390 LYS B C 1
ATOM 6197 O O . LYS B 1 390 ? 7.262 2.584 11.609 1 97.12 390 LYS B O 1
ATOM 6202 N N . GLN B 1 391 ? 9.539 2.129 11.672 1 98.25 391 GLN B N 1
ATOM 6203 C CA . GLN B 1 391 ? 9.688 2.814 12.953 1 98.25 391 GLN B CA 1
ATOM 6204 C C . GLN B 1 391 ? 11 3.586 13.008 1 98.25 391 GLN B C 1
ATOM 6206 O O . GLN B 1 391 ? 12.008 3.156 12.438 1 98.25 391 GLN B O 1
ATOM 6211 N N . ALA B 1 392 ? 10.961 4.684 13.727 1 98.56 392 ALA B N 1
ATOM 6212 C CA . ALA B 1 392 ? 12.188 5.426 14.016 1 98.56 392 ALA B CA 1
ATOM 6213 C C . ALA B 1 392 ? 12.953 4.785 15.164 1 98.56 392 ALA B C 1
ATOM 6215 O O . ALA B 1 392 ? 12.359 4.238 16.094 1 98.56 392 ALA B O 1
ATOM 6216 N N . LYS B 1 393 ? 14.25 4.859 15.102 1 97.88 393 LYS B N 1
ATOM 6217 C CA . LYS B 1 393 ? 15.094 4.465 16.219 1 97.88 393 LYS B CA 1
ATOM 6218 C C . LYS B 1 393 ? 15.047 5.504 17.344 1 97.88 393 LYS B C 1
ATOM 6220 O O . LYS B 1 393 ? 15.047 5.152 18.531 1 97.88 393 LYS B O 1
ATOM 6225 N N . ARG B 1 394 ? 15.062 6.727 16.906 1 98.06 394 ARG B N 1
ATOM 6226 C CA . ARG B 1 394 ? 14.938 7.875 17.797 1 98.06 394 ARG B CA 1
ATOM 6227 C C . ARG B 1 394 ? 14.133 8.992 17.141 1 98.06 394 ARG B C 1
ATOM 6229 O O . ARG B 1 394 ? 14.148 9.133 15.914 1 98.06 394 ARG B O 1
ATOM 6236 N N . LEU B 1 395 ? 13.508 9.664 17.984 1 98.69 395 LEU B N 1
ATOM 6237 C CA . LEU B 1 395 ? 12.781 10.867 17.562 1 98.69 395 LEU B CA 1
ATOM 6238 C C . LEU B 1 395 ? 13.039 12.016 18.531 1 98.69 395 LEU B C 1
ATOM 6240 O O . LEU B 1 395 ? 12.891 11.852 19.75 1 98.69 395 LEU B O 1
ATOM 6244 N N . TYR B 1 396 ? 13.555 13.086 18.016 1 98.5 396 TYR B N 1
ATOM 6245 C CA . TYR B 1 396 ? 13.742 14.312 18.797 1 98.5 396 TYR B CA 1
ATOM 6246 C C . TYR B 1 396 ? 12.734 15.375 18.375 1 98.5 396 TYR B C 1
ATOM 6248 O O . TYR B 1 396 ? 12.523 15.609 17.188 1 98.5 396 TYR B O 1
ATOM 6256 N N . ILE B 1 397 ? 12.078 15.984 19.297 1 98.25 397 ILE B N 1
ATOM 6257 C CA . ILE B 1 397 ? 11.195 17.125 19.078 1 98.25 397 ILE B CA 1
ATOM 6258 C C . ILE B 1 397 ? 11.68 18.312 19.906 1 98.25 397 ILE B C 1
ATOM 6260 O O . ILE B 1 397 ? 11.68 18.25 21.141 1 98.25 397 ILE B O 1
ATOM 6264 N N . GLY B 1 398 ? 12.125 19.344 19.266 1 97.38 398 GLY B N 1
ATOM 6265 C CA . GLY B 1 398 ? 12.742 20.453 19.969 1 97.38 398 GLY B CA 1
ATOM 6266 C C . GLY B 1 398 ? 13.992 20.047 20.734 1 97.38 398 GLY B C 1
ATOM 6267 O O . GLY B 1 398 ? 14.203 20.484 21.859 1 97.38 398 GLY B O 1
ATOM 6268 N N . GLY B 1 399 ? 14.68 19.125 20.156 1 97.69 399 GLY B N 1
ATOM 6269 C CA . GLY B 1 399 ? 15.945 18.719 20.734 1 97.69 399 GLY B CA 1
ATOM 6270 C C . GLY B 1 399 ? 15.781 17.734 21.875 1 97.69 399 GLY B C 1
ATOM 6271 O O . GLY B 1 399 ? 16.781 17.219 22.406 1 97.69 399 GLY B O 1
ATOM 6272 N N . LYS B 1 400 ? 14.586 17.438 22.203 1 96.81 400 LYS B N 1
ATOM 6273 C CA . LYS B 1 400 ? 14.328 16.5 23.297 1 96.81 400 LYS B CA 1
ATOM 6274 C C . LYS B 1 400 ? 13.906 15.133 22.766 1 96.81 400 LYS B C 1
ATOM 6276 O O . LYS B 1 400 ? 13.062 15.047 21.859 1 96.81 400 LYS B O 1
ATOM 6281 N N . ILE B 1 401 ? 14.461 14.117 23.281 1 95.81 401 ILE B N 1
ATOM 6282 C CA . ILE B 1 401 ? 14.164 12.758 22.844 1 95.81 401 ILE B CA 1
ATOM 6283 C C . ILE B 1 401 ? 12.719 12.406 23.188 1 95.81 401 ILE B C 1
ATOM 6285 O O . ILE B 1 401 ? 12.258 12.695 24.297 1 95.81 401 ILE B O 1
ATOM 6289 N N . CYS B 1 402 ? 12.031 11.953 22.234 1 94.62 402 CYS B N 1
ATOM 6290 C CA . CYS B 1 402 ? 10.656 11.5 22.406 1 94.62 402 CYS B CA 1
ATOM 6291 C C . CYS B 1 402 ? 10.609 10 22.703 1 94.62 402 CYS B C 1
ATOM 6293 O O . CYS B 1 402 ? 11.125 9.195 21.922 1 94.62 402 CYS B O 1
ATOM 6295 N N . GLU B 1 403 ? 10.07 9.625 23.844 1 86.06 403 GLU B N 1
ATOM 6296 C CA . GLU B 1 403 ? 9.891 8.211 24.172 1 86.06 403 GLU B CA 1
ATOM 6297 C C . GLU B 1 403 ? 8.531 7.699 23.703 1 86.06 403 GLU B C 1
ATOM 6299 O O . GLU B 1 403 ? 7.512 8.359 23.906 1 86.06 403 GLU B O 1
ATOM 6304 N N . PHE B 1 404 ? 8.617 6.863 22.828 1 79.94 404 PHE B N 1
ATOM 6305 C CA . PHE B 1 404 ? 7.359 6.273 22.391 1 79.94 404 PHE B CA 1
ATOM 6306 C C . PHE B 1 404 ? 7.344 4.773 22.641 1 79.94 404 PHE B C 1
ATOM 6308 O O . PHE B 1 404 ? 8.398 4.152 22.797 1 79.94 404 PHE B O 1
#

=== Feature glossary ===
Each block in this record encodes a different view of the same protein. In brief:

Predicted aligned error. PAE(i, j) answers: if I align the predicted and true structures on residue i, how far off (in Å) do I expect residue j to be? A block-diagonal PAE matrix with low values on the blocks and high values off-diagonal is the signature of a multi-domain protein with confidently predicted domains but uncertain inter-domain orientation.

Contact-map, Ramachandran, and PAE plots. Plot images: a contact map (which residues are close in 3D, as an N×N binary image), a Ramachandran scatter (backbone torsion angles, revealing secondary-structure composition at a glance), and — for AlphaFold structures — a PAE heatmap (pairwise prediction confidence).

Backbone torsions (φ/ψ). φ (phi) and ψ (psi) are the two rotatable backbone dihedrals per residue: φ is the C(i-1)–N–Cα–C torsion, ψ is the N–Cα–C–N(i+1) torsion, both in degrees on (−180°, 180°]. α-helical residues cluster near (−60°, −45°); β-strand residues near (−120°, +130°). A Ramachandran plot is simply a scatter of (φ, ψ) for every residue.

Foldseek 3Di. A 3Di character summarizes, for each residue, the relative orientation of the Cα frame of its nearest spatial neighbor. Because it encodes fold topology rather than chemistry, 3Di alignments detect remote structural similarity that sequence alignment misses.

Radius of gyration, Cα contacts, bounding box. Three whole-structure scalars: the radius of gyration (RMS distance of Cα from centroid, in Å), the count of Cα–Cα contacts (pairs closer than 8 Å and separated by more than four residues in sequence — i.e. tertiary, not local, contacts), and the bounding-box dimensions. Together they distinguish compact globular folds from extended fibres or disordered chains.

Sequence. Sequence gives the chain of amino acids in standard one-letter code (A=alanine, C=cysteine, …, Y=tyrosine), read N→C. It is the only feature that is directly encoded by the gene; all structural features are derived from the folded form of this sequence.

mmCIF coordinates. Atomic coordinates in PDBx/mmCIF format — the same representation the Protein Data Bank distributes. Each line of the _atom_site loop places one backbone atom in Cartesian space (units: ångströms, origin: arbitrary).

Secondary structure (3-state, P-SEA). Three-state secondary structure (P-SEA) collapses the eight DSSP classes into helix (a), strand (b), and coil (c). P-SEA assigns these from Cα geometry alone — distances and angles — without requiring backbone oxygens, so it works on any Cα trace.

InterPro / GO / CATH / organism. Functional annotations link the protein to curated databases. InterPro entries identify conserved domains and families by matching the sequence against member-database signatures (Pfam, PROSITE, CDD, …). Gene Ontology (GO) terms describe molecular function, biological process, and cellular component in a controlled vocabulary. CATH places the structure in a hierarchical fold classification (Class/Architecture/Topology/Homologous-superfamily). The organism is the source species.

B-factor. B-factor (Debye–Waller factor) reflects atomic displacement in the crystal lattice. It is an experimental observable (units Å²), not a prediction; low values mean the atom is pinned down, high values mean it moves or is heterogeneous across the crystal.

Rendered structure images. Structure images are PyMOL renders from six orthogonal camera directions. Cartoon representation draws helices as coils and strands as arrows; sticks shows the backbone as bonds; surface shows the solvent-excluded envelope. Rainbow coloring maps sequence position to hue (blue→red, N→C); chain coloring assigns a distinct color per polypeptide.

Solvent-accessible surface area. Solvent-accessible surface area (SASA) is the area in Å² traced out by the centre of a 1.4 Å probe sphere (a water molecule) rolled over the protein's van der Waals surface (Shrake–Rupley / Lee–Richards construction). Buried residues have near-zero SASA; fully exposed residues can exceed 200 Å². The total SASA scales roughly with the number of surface residues.

Secondary structure (8-state, DSSP). The SS8 string is DSSP's per-residue secondary-structure call. α-helix (H) means an i→i+4 H-bond ladder; β-strand (E) means the residue participates in a β-sheet; 3₁₀ (G) and π (I) are tighter and wider helices; T/S are turns/bends; '-' is loop.

pLDDT. For AlphaFold models, the B-factor field carries pLDDT — the model's own estimate of local accuracy on a 0–100 scale. Regions with pLDDT<50 should be treated as essentially unmodeled; they often correspond to intrinsically disordered segments.

Nearest PDB structures. Nearest PDB neighbors are the top structural matches found by Foldseek when searching this structure against the entire Protein Data Bank. Each hit reports a TM-score (0 to 1; >0.5 almost always implies the same fold) and an E-value. These are *structural* homologs — they may share no detectable sequence similarity.